Protein 6A0K (pdb70)

Solvent-accessible surface area: 31997 Å² total; per-residue (Å²): 108,2,8,80,33,0,5,56,2,12,0,0,0,0,1,3,2,1,0,4,50,37,42,99,102,43,41,32,185,139,48,40,105,69,83,34,106,17,48,91,120,22,29,1,2,0,0,0,65,0,0,27,78,43,2,101,13,0,70,55,3,34,5,49,0,0,0,0,1,6,2,8,31,0,66,24,7,27,2,22,2,4,62,41,4,75,41,11,0,104,31,0,4,70,68,140,28,0,72,43,0,5,44,66,1,150,81,111,49,6,93,1,1,2,2,3,6,3,3,4,0,0,50,28,0,119,0,4,48,40,0,70,136,67,57,74,138,7,77,62,35,95,25,6,36,27,148,28,74,103,27,50,39,167,118,95,22,28,14,122,21,16,95,51,36,111,58,17,0,28,2,26,10,161,21,86,97,0,75,112,16,0,11,50,3,1,80,61,0,20,94,33,31,5,31,0,2,1,1,10,19,1,82,77,25,46,49,94,2,2,103,68,1,26,103,14,0,28,68,94,45,139,86,14,0,1,0,0,9,15,86,197,63,3,30,86,0,1,112,33,46,2,0,0,0,1,1,9,3,43,2,13,76,34,0,0,5,2,12,32,84,51,70,37,54,0,65,48,0,7,60,21,4,56,58,18,41,86,105,10,44,93,18,14,28,67,0,2,1,1,1,3,3,0,1,41,4,38,2,1,16,44,67,8,95,47,37,40,74,11,1,36,2,0,5,1,0,0,4,0,4,33,3,0,0,3,2,4,0,0,5,0,4,15,34,87,16,101,74,65,39,22,0,17,16,16,0,26,69,93,114,156,69,28,53,62,75,2,4,13,4,0,73,16,25,4,63,11,3,69,129,7,72,3,2,48,115,0,192,19,40,3,31,29,52,69,56,47,0,0,0,0,1,0,25,24,95,125,37,93,0,0,5,0,0,6,56,14,123,29,33,63,6,74,0,51,69,0,83,60,2,28,103,101,4,34,2,17,4,16,2,24,20,28,14,48,15,7,4,2,4,74,115,64,3,8,87,32,0,3,54,2,11,0,0,0,0,2,3,2,1,0,2,46,41,46,86,104,43,32,38,181,128,51,36,105,64,80,33,110,17,50,94,118,22,29,2,0,0,0,0,64,0,0,23,80,44,0,93,19,0,65,55,4,34,4,52,0,0,0,0,1,4,2,5,28,0,68,23,6,27,2,24,4,3,62,39,2,74,43,12,0,109,34,0,5,76,68,139,26,0,76,44,0,3,47,61,1,151,86,91,54,6,88,2,0,1,2,3,5,3,3,4,0,0,54,26,0,114,0,5,50,44,0,70,138,68,57,76,136,6,78,58,34,95,27,5,36,27,148,24,73,103,28,44,41,174,107,94,25,25,15,122,22,16,94,53,34,116,63,18,0,28,3,28,8,155,20,90,95,0,61,111,14,0,10,47,3,2,76,63,0,20,94,33,25,6,29,0,1,1,0,10,20,1,83,80,22,46,50,95,2,1,113,74,2,12,103,17,0,26,68,90,46,120,71,13,0,0,0,0,8,14,87,196,57,2,41,83,0,1,110,18,46,2,0,0,0,1,1,8,2,41,1,14,77,32,1,0,5,2,13,33,79,51,66,39,54,0,65,49,0,6,62,20,2,56,56,14,34,88,100,10,42,93,21,9,28,61,0,1,0,1,2,4,4,1,1,43,4,37,2,2,16,44,66,8,96,46,37,38,74,10,0,35,2,0,5,1,0,1,4,0,4,28,1,0,0,3,2,5,0,0,6,0,3,15,30,86,13,102,78,66,40,22,0,14,14,15,0,29,64,75,107,152,62,24,50,60,86,1,2,7,5,0,70,14,23,4,59,6,2,67,128,7,76,9,2,38,112,2,189,18,45,5,24,34,48,67,53,51,0,0,0,0,1,0,25,32,76,112,74,44,0,0,4,0,0,6,55,14,84,30,35,74,5,64,2,49,102,31,108,61,1,67,50,10,51,0,38,18,6,19,2,22,22,22,15,47,13,4,1,0,12,55,56,92,138,75,107,126,138

Structure (mmCIF, N/CA/C/O backbone):
data_6A0K
#
_entry.id   6A0K
#
_cell.length_a   48.293
_cell.length_b   180.225
_cell.length_c   62.926
_cell.angle_alpha   90.00
_cell.angle_beta   111.60
_cell.angle_gamma   90.00
#
_symmetry.space_group_name_H-M   'P 1 21 1'
#
loop_
_entity.id
_entity.type
_entity.pdbx_description
1 polymer 'Cyclic maltosyl-maltose hydrolase'
2 branched alpha-D-glucopyranose-(1-6)-alpha-D-glucopyranose-(1-4)-alpha-D-glucopyranose
3 branched alpha-D-glucopyranose-(1-6)-alpha-D-glucopyranose-(1-4)-beta-D-glucopyranose
4 non-polymer 'CALCIUM ION'
5 water water
#
loop_
_atom_site.group_PDB
_atom_site.id
_atom_site.type_symbol
_atom_site.label_atom_id
_atom_site.label_alt_id
_atom_site.label_comp_id
_atom_site.label_asym_id
_atom_site.label_entity_id
_atom_site.label_seq_id
_atom_site.pdbx_PDB_ins_code
_atom_site.Cartn_x
_atom_site.Cartn_y
_atom_site.Cartn_z
_atom_site.occupancy
_atom_site.B_iso_or_equiv
_atom_site.auth_seq_id
_atom_site.auth_comp_id
_atom_site.auth_asym_id
_atom_site.auth_atom_id
_atom_site.pdbx_PDB_model_num
ATOM 1 N N . THR A 1 23 ? 23.419 -46.997 26.814 1.00 38.42 2 THR B N 1
ATOM 2 C CA . THR A 1 23 ? 23.324 -48.192 25.874 1.00 37.45 2 THR B CA 1
ATOM 3 C C . THR A 1 23 ? 22.087 -48.991 26.195 1.00 32.89 2 THR B C 1
ATOM 4 O O . THR A 1 23 ? 21.717 -49.125 27.369 1.00 31.96 2 THR B O 1
ATOM 8 N N . ALA A 1 24 ? 21.526 -49.622 25.170 1.00 27.38 3 ALA B N 1
ATOM 9 C CA . ALA A 1 24 ? 20.460 -50.590 25.398 1.00 25.81 3 ALA B CA 1
ATOM 10 C C . ALA A 1 24 ? 21.033 -51.796 26.161 1.00 24.63 3 ALA B C 1
ATOM 11 O O . ALA A 1 24 ? 22.181 -52.172 25.913 1.00 22.10 3 ALA B O 1
ATOM 13 N N . PRO A 1 25 ? 20.263 -52.392 27.087 1.00 23.21 4 PRO B N 1
ATOM 14 C CA . PRO A 1 25 ? 20.756 -53.589 27.754 1.00 25.42 4 PRO B CA 1
ATOM 15 C C . PRO A 1 25 ? 21.116 -54.708 26.761 1.00 26.18 4 PRO B C 1
ATOM 16 O O . PRO A 1 25 ? 20.471 -54.836 25.713 1.00 21.36 4 PRO B O 1
ATOM 20 N N . ASP A 1 26 ? 22.181 -55.473 27.057 1.00 24.48 5 ASP B N 1
ATOM 21 C CA . ASP A 1 26 ? 22.608 -56.554 26.138 1.00 24.64 5 ASP B CA 1
ATOM 22 C C . ASP A 1 26 ? 21.584 -57.612 25.848 1.00 22.42 5 ASP B C 1
ATOM 23 O O . ASP A 1 26 ? 21.503 -58.099 24.702 1.00 20.80 5 ASP B O 1
ATOM 28 N N . TRP A 1 27 ? 20.816 -57.971 26.874 1.00 20.90 6 TRP B N 1
ATOM 29 C CA . TRP A 1 27 ? 19.822 -59.026 26.713 1.00 22.38 6 TRP B CA 1
ATOM 30 C C . TRP A 1 27 ? 18.816 -58.778 25.590 1.00 20.35 6 TRP B C 1
ATOM 31 O O . TRP A 1 27 ? 18.253 -59.744 25.105 1.00 20.34 6 TRP B O 1
ATOM 42 N N . LEU A 1 28 ? 18.646 -57.525 25.148 1.00 18.86 7 LEU B N 1
ATOM 43 C CA . LEU A 1 28 ? 17.735 -57.217 24.045 1.00 18.06 7 LEU B CA 1
ATOM 44 C C . LEU A 1 28 ? 18.136 -57.889 22.746 1.00 19.56 7 LEU B C 1
ATOM 45 O O . LEU A 1 28 ? 17.275 -58.173 21.917 1.00 16.33 7 LEU B O 1
ATOM 50 N N . ALA A 1 29 ? 19.451 -58.094 22.534 1.00 20.65 8 ALA B N 1
ATOM 51 C CA . ALA A 1 29 ? 19.905 -58.845 21.379 1.00 23.72 8 ALA B CA 1
ATOM 52 C C . ALA A 1 29 ? 19.306 -60.273 21.196 1.00 20.71 8 ALA B C 1
ATOM 53 O O . ALA A 1 29 ? 19.101 -60.661 20.060 1.00 20.02 8 ALA B O 1
ATOM 55 N N . ASP A 1 30 ? 19.066 -61.022 22.297 1.00 18.14 9 ASP B N 1
ATOM 56 C CA . ASP A 1 30 ? 18.510 -62.370 22.315 1.00 18.41 9 ASP B CA 1
ATOM 57 C C . ASP A 1 30 ? 16.979 -62.341 22.503 1.00 18.68 9 ASP B C 1
ATOM 58 O O . ASP A 1 30 ? 16.362 -63.360 22.643 1.00 16.77 9 ASP B O 1
ATOM 63 N N . ALA A 1 31 ? 16.378 -61.175 22.533 1.00 17.23 10 ALA B N 1
ATOM 64 C CA . ALA A 1 31 ? 14.924 -61.129 22.818 1.00 17.71 10 ALA B CA 1
ATOM 65 C C . ALA A 1 31 ? 14.048 -61.250 21.615 1.00 16.18 10 ALA B C 1
ATOM 66 O O . ALA A 1 31 ? 14.399 -60.895 20.485 1.00 14.97 10 ALA B O 1
ATOM 68 N N . VAL A 1 32 ? 12.841 -61.715 21.879 1.00 17.43 11 VAL B N 1
ATOM 69 C CA . VAL A 1 32 ? 11.851 -61.837 20.852 1.00 16.87 11 VAL B CA 1
ATOM 70 C C . VAL A 1 32 ? 10.583 -61.685 21.643 1.00 15.34 11 VAL B C 1
ATOM 71 O O . VAL A 1 32 ? 10.300 -62.478 22.636 1.00 14.54 11 VAL B O 1
ATOM 75 N N . PHE A 1 33 ? 9.806 -60.749 21.193 1.00 13.56 12 PHE B N 1
ATOM 76 C CA . PHE A 1 33 ? 8.744 -60.254 21.990 1.00 14.83 12 PHE B CA 1
ATOM 77 C C . PHE A 1 33 ? 7.451 -60.800 21.403 1.00 14.82 12 PHE B C 1
ATOM 78 O O . PHE A 1 33 ? 7.297 -61.036 20.143 1.00 14.52 12 PHE B O 1
ATOM 86 N N . TYR A 1 34 ? 6.501 -60.895 22.288 1.00 17.17 13 TYR B N 1
ATOM 87 C CA . TYR A 1 34 ? 5.088 -61.333 21.934 1.00 15.56 13 TYR B CA 1
ATOM 88 C C . TYR A 1 34 ? 4.219 -60.295 22.558 1.00 15.76 13 TYR B C 1
ATOM 89 O O . TYR A 1 34 ? 4.241 -60.142 23.781 1.00 13.30 13 TYR B O 1
ATOM 98 N N . GLN A 1 35 ? 3.490 -59.560 21.731 1.00 14.35 14 GLN B N 1
ATOM 99 C CA . GLN A 1 35 ? 2.600 -58.515 22.258 1.00 15.03 14 GLN B CA 1
ATOM 100 C C . GLN A 1 35 ? 1.174 -59.048 22.556 1.00 15.75 14 GLN B C 1
ATOM 101 O O . GLN A 1 35 ? 0.506 -59.545 21.658 1.00 12.76 14 GLN B O 1
ATOM 107 N N . ILE A 1 36 ? 0.732 -58.839 23.800 1.00 15.27 15 ILE B N 1
ATOM 108 C CA . ILE A 1 36 ? -0.561 -59.230 24.243 1.00 17.33 15 ILE B CA 1
ATOM 109 C C . ILE A 1 36 ? -1.454 -58.062 24.653 1.00 17.43 15 ILE B C 1
ATOM 110 O O . ILE A 1 36 ? -1.047 -57.188 25.436 1.00 16.69 15 ILE B O 1
ATOM 115 N N . PHE A 1 37 ? -2.702 -58.107 24.164 1.00 16.91 16 PHE B N 1
ATOM 116 C CA . PHE A 1 37 ? -3.721 -57.145 24.506 1.00 16.16 16 PHE B CA 1
ATOM 117 C C . PHE A 1 37 ? -4.569 -57.968 25.406 1.00 15.32 16 PHE B C 1
ATOM 118 O O . PHE A 1 37 ? -5.296 -58.806 24.917 1.00 15.39 16 PHE B O 1
ATOM 126 N N . PRO A 1 38 ? -4.371 -57.831 26.750 1.00 15.73 17 PRO B N 1
ATOM 127 C CA . PRO A 1 38 ? -4.837 -58.825 27.683 1.00 15.76 17 PRO B CA 1
ATOM 128 C C . PRO A 1 38 ? -6.376 -59.039 27.745 1.00 16.68 17 PRO B C 1
ATOM 129 O O . PRO A 1 38 ? -6.755 -60.160 28.017 1.00 15.86 17 PRO B O 1
ATOM 133 N N . GLU A 1 39 ? -7.200 -58.089 27.358 1.00 15.01 18 GLU B N 1
ATOM 134 C CA . GLU A 1 39 ? -8.683 -58.333 27.334 1.00 16.38 18 GLU B CA 1
ATOM 135 C C . GLU A 1 39 ? -9.006 -59.478 26.344 1.00 17.41 18 GLU B C 1
ATOM 136 O O . GLU A 1 39 ? -10.088 -60.038 26.380 1.00 16.43 18 GLU B O 1
ATOM 142 N N . ARG A 1 40 ? -8.069 -59.824 25.440 1.00 17.02 19 ARG B N 1
ATOM 143 C CA . ARG A 1 40 ? -8.413 -60.658 24.281 1.00 16.39 19 ARG B CA 1
ATOM 144 C C . ARG A 1 40 ? -7.606 -61.966 24.059 1.00 17.56 19 ARG B C 1
ATOM 145 O O . ARG A 1 40 ? -7.805 -62.633 23.044 1.00 18.80 19 ARG B O 1
ATOM 153 N N . PHE A 1 41 ? -6.745 -62.329 25.008 1.00 16.60 20 PHE B N 1
ATOM 154 C CA . PHE A 1 41 ? -5.771 -63.362 24.782 1.00 16.53 20 PHE B CA 1
ATOM 155 C C . PHE A 1 41 ? -6.349 -64.695 25.207 1.00 16.85 20 PHE B C 1
ATOM 156 O O . PHE A 1 41 ? -6.412 -65.618 24.412 1.00 14.98 20 PHE B O 1
ATOM 164 N N . ALA A 1 42 ? -6.764 -64.779 26.473 1.00 19.17 21 ALA B N 1
ATOM 165 C CA . ALA A 1 42 ? -7.385 -65.942 27.034 1.00 18.77 21 ALA B CA 1
ATOM 166 C C . ALA A 1 42 ? -8.179 -65.626 28.269 1.00 18.37 21 ALA B C 1
ATOM 167 O O . ALA A 1 42 ? -7.681 -64.955 29.137 1.00 18.28 21 ALA B O 1
ATOM 169 N N . ASN A 1 43 ? -9.409 -66.133 28.356 1.00 16.91 22 ASN B N 1
ATOM 170 C CA . ASN A 1 43 ? -10.272 -65.955 29.469 1.00 17.19 22 ASN B CA 1
ATOM 171 C C . ASN A 1 43 ? -10.236 -67.241 30.270 1.00 21.78 22 ASN B C 1
ATOM 172 O O . ASN A 1 43 ? -10.955 -68.217 29.941 1.00 19.26 22 ASN B O 1
ATOM 177 N N . ALA A 1 44 ? -9.365 -67.316 31.258 1.00 20.08 23 ALA B N 1
ATOM 178 C CA . ALA A 1 44 ? -9.289 -68.524 32.087 1.00 20.26 23 ALA B CA 1
ATOM 179 C C . ALA A 1 44 ? -10.211 -68.516 33.297 1.00 19.92 23 ALA B C 1
ATOM 180 O O . ALA A 1 44 ? -10.480 -69.588 33.853 1.00 17.82 23 ALA B O 1
ATOM 182 N N . ASP A 1 45 ? -10.608 -67.344 33.781 1.00 18.83 24 ASP B N 1
ATOM 183 C CA . ASP A 1 45 ? -11.346 -67.250 35.032 1.00 18.12 24 ASP B CA 1
ATOM 184 C C . ASP A 1 45 ? -12.679 -66.548 34.797 1.00 16.75 24 ASP B C 1
ATOM 185 O O . ASP A 1 45 ? -12.758 -65.329 34.883 1.00 17.36 24 ASP B O 1
ATOM 190 N N . PRO A 1 46 ? -13.739 -67.303 34.541 1.00 20.08 25 PRO B N 1
ATOM 191 C CA . PRO A 1 46 ? -15.094 -66.702 34.346 1.00 21.04 25 PRO B CA 1
ATOM 192 C C . PRO A 1 46 ? -15.645 -65.942 35.554 1.00 20.90 25 PRO B C 1
ATOM 193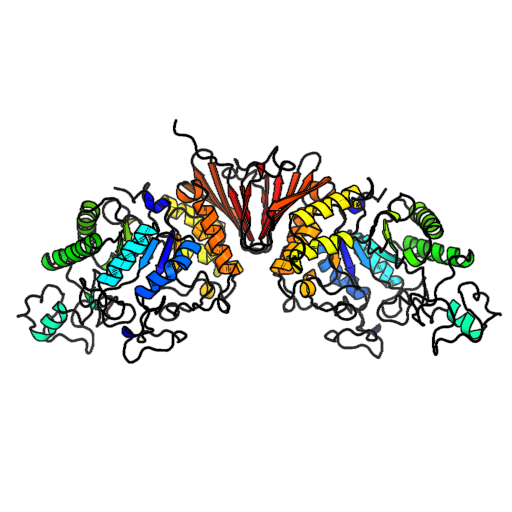 O O . PRO A 1 46 ? -16.449 -65.038 35.356 1.00 22.96 25 PRO B O 1
ATOM 197 N N . SER A 1 47 ? -15.177 -66.240 36.763 1.00 20.06 26 SER B N 1
ATOM 198 C CA . SER A 1 47 ? -15.581 -65.487 37.965 1.00 20.90 26 SER B CA 1
ATOM 199 C C . SER A 1 47 ? -15.141 -64.004 37.927 1.00 23.20 26 SER B C 1
ATOM 200 O O . SER A 1 47 ? -15.733 -63.181 38.648 1.00 24.24 26 SER B O 1
ATOM 203 N N . LEU A 1 48 ? -14.120 -63.644 37.118 1.00 20.25 27 LEU B N 1
ATOM 204 C CA . LEU A 1 48 ? -13.741 -62.264 36.877 1.00 21.49 27 LEU B CA 1
ATOM 205 C C . LEU A 1 48 ? -14.501 -61.571 35.719 1.00 22.42 27 LEU B C 1
ATOM 206 O O . LEU A 1 48 ? -14.361 -60.363 35.572 1.00 23.74 27 LEU B O 1
ATOM 211 N N . ASP A 1 49 ? -15.243 -62.299 34.881 1.00 24.43 28 ASP B N 1
ATOM 212 C CA . ASP A 1 49 ? -16.007 -61.685 33.764 1.00 26.10 28 ASP B CA 1
ATOM 213 C C . ASP A 1 49 ? -16.981 -60.607 34.278 1.00 25.60 28 ASP B C 1
ATOM 214 O O . ASP A 1 49 ? -17.631 -60.802 35.268 1.00 26.42 28 ASP B O 1
ATOM 219 N N . PRO A 1 50 ? -17.086 -59.471 33.585 1.00 25.88 29 PRO B N 1
ATOM 220 C CA . PRO A 1 50 ? -18.129 -58.534 33.869 1.00 28.40 29 PRO B CA 1
ATOM 221 C C . PRO A 1 50 ? -19.507 -59.126 33.493 1.00 28.86 29 PRO B C 1
ATOM 222 O O . PRO A 1 50 ? -19.613 -60.149 32.799 1.00 24.78 29 PRO B O 1
ATOM 226 N N . GLN A 1 51 ? -20.547 -58.480 33.968 1.00 31.03 30 GLN B N 1
ATOM 227 C CA . GLN A 1 51 ? -21.915 -58.909 33.655 1.00 36.30 30 GLN B CA 1
ATOM 228 C C . GLN A 1 51 ? -22.251 -58.792 32.171 1.00 32.73 30 GLN B C 1
ATOM 229 O O . GLN A 1 51 ? -23.061 -59.596 31.693 1.00 38.59 30 GLN B O 1
ATOM 235 N N . ASN A 1 52 ? -21.678 -57.779 31.492 1.00 27.78 31 ASN B N 1
ATOM 236 C CA . ASN A 1 52 ? -21.917 -57.502 30.044 1.00 28.38 31 ASN B CA 1
ATOM 237 C C . ASN A 1 52 ? -20.929 -58.230 29.101 1.00 23.42 31 ASN B C 1
ATOM 238 O O . ASN A 1 52 ? -20.861 -57.898 27.905 1.00 22.77 31 ASN B O 1
ATOM 243 N N . VAL A 1 53 ? -20.258 -59.277 29.604 1.00 22.34 32 VAL B N 1
ATOM 244 C CA . VAL A 1 53 ? -19.247 -60.036 28.839 1.00 21.58 32 VAL B CA 1
ATOM 245 C C . VAL A 1 53 ? -19.862 -60.660 27.606 1.00 20.35 32 VAL B C 1
ATOM 246 O O . VAL A 1 53 ? -20.941 -61.185 27.677 1.00 19.11 32 VAL B O 1
ATOM 250 N N . VAL A 1 54 ? -19.232 -60.482 26.476 1.00 18.71 33 VAL B N 1
ATOM 251 C CA . VAL A 1 54 ? -19.719 -61.078 25.209 1.00 19.14 33 VAL B CA 1
ATOM 252 C C . VAL A 1 54 ? -19.050 -62.435 24.946 1.00 19.60 33 VAL B C 1
ATOM 253 O O . VAL A 1 54 ? -17.972 -62.768 25.550 1.00 18.79 33 VAL B O 1
ATOM 257 N N . PRO A 1 55 ? -19.692 -63.258 24.082 1.00 20.11 34 PRO B N 1
ATOM 258 C CA . PRO A 1 55 ? -19.087 -64.527 23.724 1.00 20.84 34 PRO B CA 1
ATOM 259 C C . PRO A 1 55 ? -17.697 -64.318 23.097 1.00 20.87 34 PRO B C 1
ATOM 260 O O . PRO A 1 55 ? -17.435 -63.297 22.423 1.00 18.95 34 PRO B O 1
ATOM 264 N N . TRP A 1 56 ? -16.835 -65.300 23.299 1.00 20.09 35 TRP B N 1
ATOM 265 C CA . TRP A 1 56 ? -15.471 -65.213 22.822 1.00 20.58 35 TRP B CA 1
ATOM 266 C C . TRP A 1 56 ? -15.396 -65.072 21.283 1.00 21.35 35 TRP B C 1
ATOM 267 O O . TRP A 1 56 ? -14.532 -64.340 20.751 1.00 22.53 35 TRP B O 1
ATOM 278 N N . GLY A 1 57 ? -16.336 -65.650 20.544 1.00 21.40 36 GLY B N 1
ATOM 279 C CA . GLY A 1 57 ? -16.313 -65.445 19.053 1.00 23.58 36 GLY B CA 1
ATOM 280 C C . GLY A 1 57 ? -16.752 -64.060 18.496 1.00 24.29 36 GLY B C 1
ATOM 281 O O . GLY A 1 57 ? -16.738 -63.856 17.261 1.00 26.19 36 GLY B O 1
ATOM 282 N N . SER A 1 58 ? -17.007 -63.063 19.345 1.00 19.55 37 SER B N 1
ATOM 283 C CA . SER A 1 58 ? -17.670 -61.783 18.890 1.00 19.69 37 SER B CA 1
ATOM 284 C C . SER A 1 58 ? -16.750 -60.841 18.177 1.00 20.29 37 SER B C 1
ATOM 285 O O . SER A 1 58 ? -15.531 -60.896 18.348 1.00 19.07 37 SER B O 1
ATOM 288 N N . THR A 1 59 ? -17.350 -59.966 17.375 1.00 21.33 38 THR B N 1
ATOM 289 C CA . THR A 1 59 ? -16.647 -58.862 16.735 1.00 22.76 38 THR B CA 1
ATOM 290 C C . THR A 1 59 ? -16.188 -57.911 17.822 1.00 20.18 38 THR B C 1
ATOM 291 O O . THR A 1 59 ? -16.978 -57.547 18.711 1.00 16.89 38 THR B O 1
ATOM 295 N N . PRO A 1 60 ? -14.864 -57.564 17.800 1.00 18.30 39 PRO B N 1
ATOM 296 C CA . PRO A 1 60 ? -14.380 -56.564 18.751 1.00 17.64 39 PRO B CA 1
ATOM 297 C C . PRO A 1 60 ? -14.924 -55.125 18.473 1.00 16.39 39 PRO B C 1
ATOM 298 O O . PRO A 1 60 ? -15.020 -54.683 17.296 1.00 15.10 39 PRO B O 1
ATOM 302 N N . THR A 1 61 ? -15.205 -54.348 19.518 1.00 16.24 40 THR B N 1
ATOM 303 C CA . THR A 1 61 ? -15.795 -52.998 19.376 1.00 18.40 40 THR B CA 1
ATOM 304 C C . THR A 1 61 ? -15.108 -52.136 20.367 1.00 18.37 40 THR B C 1
ATOM 305 O O . THR A 1 61 ? -14.462 -52.682 21.252 1.00 20.58 40 THR B O 1
ATOM 309 N N . PRO A 1 62 ? -15.255 -50.777 20.240 1.00 20.43 41 PRO B N 1
ATOM 310 C CA . PRO A 1 62 ? -14.651 -49.911 21.216 1.00 20.26 41 PRO B CA 1
ATOM 311 C C . PRO A 1 62 ? -15.118 -50.056 22.672 1.00 20.62 41 PRO B C 1
ATOM 312 O O . PRO A 1 62 ? -14.383 -49.624 23.560 1.00 21.26 41 PRO B O 1
ATOM 316 N N . ASP A 1 63 ? -16.289 -50.666 22.903 1.00 21.23 42 ASP B N 1
ATOM 317 C CA . ASP A 1 63 ? -16.964 -50.771 24.193 1.00 23.49 42 ASP B CA 1
ATOM 318 C C . ASP A 1 63 ? -17.063 -52.188 24.790 1.00 22.13 42 ASP B C 1
ATOM 319 O O . ASP A 1 63 ? -17.398 -52.282 25.979 1.00 22.15 42 ASP B O 1
ATOM 324 N N . ASN A 1 64 ? -16.934 -53.275 24.004 1.00 18.68 43 ASN B N 1
ATOM 325 C CA . ASN A 1 64 ? -17.182 -54.640 24.546 1.00 17.49 43 ASN B CA 1
ATOM 326 C C . ASN A 1 64 ? -16.036 -55.335 25.345 1.00 20.50 43 ASN B C 1
ATOM 327 O O . ASN A 1 64 ? -14.848 -55.098 25.115 1.00 20.91 43 ASN B O 1
ATOM 332 N N . PHE A 1 65 ? -16.400 -56.158 26.315 1.00 18.00 44 PHE B N 1
ATOM 333 C CA . PHE A 1 65 ? -15.439 -56.895 27.113 1.00 18.29 44 PHE B CA 1
ATOM 334 C C . PHE A 1 65 ? -15.660 -58.365 26.830 1.00 18.94 44 PHE B C 1
ATOM 335 O O . PHE A 1 65 ? -16.840 -58.846 26.787 1.00 18.45 44 PHE B O 1
ATOM 343 N N . PHE A 1 66 ? -14.556 -59.074 26.611 1.00 15.37 45 PHE B N 1
ATOM 344 C CA . PHE A 1 66 ? -14.517 -60.510 26.366 1.00 15.51 45 PHE B CA 1
ATOM 345 C C . PHE A 1 66 ? -14.042 -61.321 27.577 1.00 15.41 45 PHE B C 1
ATOM 346 O O . PHE A 1 66 ? -14.262 -62.511 27.628 1.00 17.77 45 PHE B O 1
ATOM 354 N N . GLY A 1 67 ? -13.427 -60.701 28.578 1.00 15.85 46 GLY B N 1
ATOM 355 C CA . GLY A 1 67 ? -13.077 -61.392 29.803 1.00 14.23 46 GLY B CA 1
ATOM 356 C C . GLY A 1 67 ? -11.713 -62.016 29.756 1.00 15.76 46 GLY B C 1
ATOM 357 O O . GLY A 1 67 ? -11.376 -62.838 30.602 1.00 18.09 46 GLY B O 1
ATOM 358 N N . GLY A 1 68 ? -10.889 -61.693 28.775 1.00 14.25 47 GLY B N 1
ATOM 359 C CA . GLY A 1 68 ? -9.472 -62.059 28.925 1.00 16.33 47 GLY B CA 1
ATOM 360 C C . GLY A 1 68 ? -8.915 -61.732 30.321 1.00 16.09 47 GLY B C 1
ATOM 361 O O . GLY A 1 68 ? -9.219 -60.653 30.882 1.00 17.54 47 GLY B O 1
ATOM 362 N N . ASP A 1 69 ? -8.025 -62.571 30.832 1.00 16.02 48 ASP B N 1
ATOM 363 C CA . ASP A 1 69 ? -7.435 -62.329 32.127 1.00 16.27 48 ASP B CA 1
ATOM 364 C C . ASP A 1 69 ? -5.962 -62.774 32.220 1.00 17.05 48 ASP B C 1
ATOM 365 O O . ASP A 1 69 ? -5.405 -63.276 31.259 1.00 15.66 48 ASP B O 1
ATOM 370 N N . LEU A 1 70 ? -5.341 -62.526 33.373 1.00 15.09 49 LEU B N 1
ATOM 371 C CA . LEU A 1 70 ? -3.922 -62.866 33.559 1.00 16.11 49 LEU B CA 1
ATOM 372 C C . LEU A 1 70 ? -3.743 -64.375 33.709 1.00 16.37 49 LEU B C 1
ATOM 373 O O . LEU A 1 70 ? -2.767 -64.927 33.216 1.00 14.67 49 LEU B O 1
ATOM 378 N N . GLN A 1 71 ? -4.696 -65.033 34.348 1.00 15.49 50 GLN B N 1
ATOM 379 C CA . GLN A 1 71 ? -4.664 -66.493 34.405 1.00 17.57 50 GLN B CA 1
ATOM 380 C C . GLN A 1 71 ? -4.688 -67.125 32.997 1.00 16.72 50 GLN B C 1
ATOM 381 O O . GLN A 1 71 ? -3.953 -68.136 32.759 1.00 18.42 50 GLN B O 1
ATOM 387 N N . GLY A 1 72 ? -5.433 -66.508 32.067 1.00 15.31 51 GLY B N 1
ATOM 388 C CA . GLY A 1 72 ? -5.403 -66.944 30.668 1.00 14.02 51 GLY B CA 1
ATOM 389 C C . GLY A 1 72 ? -3.980 -66.843 30.131 1.00 15.20 51 GLY B C 1
ATOM 390 O O . GLY A 1 72 ? -3.545 -67.690 29.380 1.00 14.38 51 GLY B O 1
ATOM 391 N N . ILE A 1 73 ? -3.282 -65.739 30.387 1.00 16.85 52 ILE B N 1
ATOM 392 C CA . ILE A 1 73 ? -1.850 -65.636 29.926 1.00 16.18 52 ILE B CA 1
ATOM 393 C C . ILE A 1 73 ? -0.969 -66.830 30.469 1.00 16.85 52 ILE B C 1
ATOM 394 O O . ILE A 1 73 ? -0.275 -67.561 29.703 1.00 15.72 52 ILE B O 1
ATOM 399 N N . ILE A 1 74 ? -1.001 -66.993 31.796 1.00 16.01 53 ILE B N 1
ATOM 400 C CA . ILE A 1 74 ? -0.277 -68.037 32.483 1.00 16.30 53 ILE B CA 1
ATOM 401 C C . ILE A 1 74 ? -0.600 -69.344 31.815 1.00 16.94 53 ILE B C 1
ATOM 402 O O . ILE A 1 74 ? 0.305 -70.086 31.472 1.00 16.80 53 ILE B O 1
ATOM 407 N N . ASP A 1 75 ? -1.888 -69.621 31.576 1.00 17.67 54 ASP B N 1
ATOM 408 C CA . ASP A 1 75 ? -2.283 -70.920 31.027 1.00 19.27 54 ASP B CA 1
ATOM 409 C C . ASP A 1 75 ? -1.774 -71.195 29.616 1.00 18.46 54 ASP B C 1
ATOM 410 O O . ASP A 1 75 ? -1.808 -72.376 29.226 1.00 18.50 54 ASP B O 1
ATOM 415 N N . HIS A 1 76 ? -1.342 -70.181 28.848 1.00 15.85 55 HIS B N 1
ATOM 416 C CA . HIS A 1 76 ? -0.927 -70.406 27.430 1.00 16.04 55 HIS B CA 1
ATOM 417 C C . HIS A 1 76 ? 0.518 -70.011 27.213 1.00 15.94 55 HIS B C 1
ATOM 418 O O . HIS A 1 76 ? 1.010 -69.831 26.059 1.00 16.45 55 HIS B O 1
ATOM 425 N N . LEU A 1 77 ? 1.243 -69.980 28.332 1.00 16.00 56 LEU B N 1
ATOM 426 C CA . LEU A 1 77 ? 2.656 -69.596 28.217 1.00 19.76 56 LEU B CA 1
ATOM 427 C C . LEU A 1 77 ? 3.439 -70.549 27.340 1.00 19.30 56 LEU B C 1
ATOM 428 O O . LEU A 1 77 ? 4.442 -70.155 26.756 1.00 18.66 56 LEU B O 1
ATOM 433 N N . ASP A 1 78 ? 2.996 -71.823 27.307 1.00 21.59 57 ASP B N 1
ATOM 434 C CA . ASP A 1 78 ? 3.628 -72.849 26.482 1.00 23.66 57 ASP B CA 1
ATOM 435 C C . ASP A 1 78 ? 3.510 -72.482 24.988 1.00 21.18 57 ASP B C 1
ATOM 436 O O . ASP A 1 78 ? 4.434 -72.685 24.234 1.00 20.57 57 ASP B O 1
ATOM 441 N N . HIS A 1 79 ? 2.380 -71.919 24.589 1.00 18.44 58 HIS B N 1
ATOM 442 C CA . HIS A 1 79 ? 2.236 -71.387 23.220 1.00 19.27 58 HIS B CA 1
ATOM 443 C C . HIS A 1 79 ? 3.284 -70.318 22.861 1.00 17.09 58 HIS B C 1
ATOM 444 O O . HIS A 1 79 ? 3.768 -70.230 21.729 1.00 17.01 58 HIS B O 1
ATOM 451 N N . ILE A 1 80 ? 3.599 -69.501 23.839 1.00 16.39 59 ILE B N 1
ATOM 452 C CA . ILE A 1 80 ? 4.404 -68.336 23.629 1.00 19.29 59 ILE B CA 1
ATOM 453 C C . ILE A 1 80 ? 5.871 -68.868 23.456 1.00 17.87 59 ILE B C 1
ATOM 454 O O . ILE A 1 80 ? 6.568 -68.498 22.513 1.00 15.68 59 ILE B O 1
ATOM 459 N N . VAL A 1 81 ? 6.257 -69.751 24.366 1.00 16.46 60 VAL B N 1
ATOM 460 C CA . VAL A 1 81 ? 7.558 -70.406 24.290 1.00 20.06 60 VAL B CA 1
ATOM 461 C C . VAL A 1 81 ? 7.713 -71.207 22.948 1.00 19.54 60 VAL B C 1
ATOM 462 O O . VAL A 1 81 ? 8.760 -71.155 22.249 1.00 17.97 60 VAL B O 1
ATOM 466 N N . ALA A 1 82 ? 6.704 -71.993 22.652 1.00 18.69 61 ALA B N 1
ATOM 467 C CA . ALA A 1 82 ? 6.725 -72.729 21.402 1.00 19.52 61 ALA B CA 1
ATOM 468 C C . ALA A 1 82 ? 6.779 -71.849 20.121 1.00 21.98 61 ALA B C 1
ATOM 469 O O . ALA A 1 82 ? 7.201 -72.329 19.050 1.00 25.50 61 ALA B O 1
ATOM 471 N N . LEU A 1 83 ? 6.316 -70.607 20.171 1.00 20.49 62 LEU B N 1
ATOM 472 C CA . LEU A 1 83 ? 6.537 -69.679 19.068 1.00 19.42 62 LEU B CA 1
ATOM 473 C C . LEU A 1 83 ? 8.012 -69.291 18.918 1.00 19.35 62 LEU B C 1
ATOM 474 O O . LEU A 1 83 ? 8.470 -69.063 17.826 1.00 16.91 62 LEU B O 1
ATOM 479 N N . GLY A 1 84 ? 8.723 -69.246 20.029 1.00 18.29 63 GLY B N 1
ATOM 480 C CA . GLY A 1 84 ? 10.101 -68.864 20.093 1.00 18.90 63 GLY B CA 1
ATOM 481 C C . GLY A 1 84 ? 10.203 -67.477 20.764 1.00 19.17 63 GLY B C 1
ATOM 482 O O . GLY A 1 84 ? 11.255 -66.881 20.693 1.00 20.77 63 GLY B O 1
ATOM 483 N N . ALA A 1 85 ? 9.128 -66.913 21.345 1.00 18.78 64 ALA B N 1
ATOM 484 C CA . ALA A 1 85 ? 9.170 -65.629 22.134 1.00 17.44 64 ALA B CA 1
ATOM 485 C C . ALA A 1 85 ? 9.707 -65.864 23.547 1.00 17.45 64 ALA B C 1
ATOM 486 O O . ALA A 1 85 ? 9.508 -66.967 24.101 1.00 20.20 64 ALA B O 1
ATOM 488 N N . ASN A 1 86 ? 10.431 -64.868 24.084 1.00 18.07 65 ASN B N 1
ATOM 489 C CA . ASN A 1 86 ? 10.966 -64.929 25.441 1.00 17.70 65 ASN B CA 1
ATOM 490 C C . ASN A 1 86 ? 10.750 -63.623 26.214 1.00 17.90 65 ASN B C 1
ATOM 491 O O . ASN A 1 86 ? 11.350 -63.391 27.266 1.00 17.70 65 ASN B O 1
ATOM 496 N N . ALA A 1 87 ? 9.913 -62.742 25.672 1.00 16.69 66 ALA B N 1
ATOM 497 C CA . ALA A 1 87 ? 9.553 -61.508 26.309 1.00 15.58 66 ALA B CA 1
ATOM 498 C C . ALA A 1 87 ? 8.098 -61.171 25.893 1.00 14.45 66 ALA B C 1
ATOM 499 O O . ALA A 1 87 ? 7.671 -61.445 24.745 1.00 14.61 66 ALA B O 1
ATOM 501 N N . LEU A 1 88 ? 7.375 -60.617 26.821 1.00 13.65 67 LEU B N 1
ATOM 502 C CA . LEU A 1 88 ? 5.992 -60.158 26.560 1.00 16.07 67 LEU B CA 1
ATOM 503 C C . LEU A 1 88 ? 5.976 -58.597 26.651 1.00 15.49 67 LEU B C 1
ATOM 504 O O . LEU A 1 88 ? 6.588 -58.029 27.575 1.00 14.94 67 LEU B O 1
ATOM 509 N N . TYR A 1 89 ? 5.294 -57.928 25.713 1.00 14.75 68 TYR B N 1
ATOM 510 C CA . TYR A 1 89 ? 4.876 -56.548 25.886 1.00 14.03 68 TYR B CA 1
ATOM 511 C C . TYR A 1 89 ? 3.330 -56.589 26.156 1.00 14.90 68 TYR B C 1
ATOM 512 O O . TYR A 1 89 ? 2.573 -56.944 25.250 1.00 16.08 68 TYR B O 1
ATOM 521 N N . LEU A 1 90 ? 2.905 -56.257 27.365 1.00 13.14 69 LEU B N 1
ATOM 522 C CA . LEU A 1 90 ? 1.522 -56.093 27.683 1.00 15.07 69 LEU B CA 1
ATOM 523 C C . LEU A 1 90 ? 1.038 -54.635 27.523 1.00 15.66 69 LEU B C 1
ATOM 524 O O . LEU A 1 90 ? 1.651 -53.688 28.024 1.00 14.22 69 LEU B O 1
ATOM 529 N N . THR A 1 91 ? -0.100 -54.497 26.836 1.00 14.50 70 THR B N 1
ATOM 530 C CA . THR A 1 91 ? -0.831 -53.285 26.832 1.00 13.39 70 THR B CA 1
ATOM 531 C C . THR A 1 91 ? -1.321 -53.046 28.266 1.00 13.32 70 THR B C 1
ATOM 532 O O . THR A 1 91 ? -1.136 -53.876 29.135 1.00 12.64 70 THR B O 1
ATOM 536 N N . PRO A 1 92 ? -1.824 -51.847 28.574 1.00 14.94 71 PRO B N 1
ATOM 537 C CA . PRO A 1 92 ? -2.086 -51.554 30.012 1.00 14.74 71 PRO B CA 1
ATOM 538 C C . PRO A 1 92 ? -2.959 -52.601 30.798 1.00 17.00 71 PRO B C 1
ATOM 539 O O . PRO A 1 92 ? -3.948 -53.197 30.237 1.00 13.35 71 PRO B O 1
ATOM 543 N N . ILE A 1 93 ? -2.610 -52.818 32.078 1.00 15.79 72 ILE B N 1
ATOM 544 C CA . ILE A 1 93 ? -3.327 -53.810 32.906 1.00 16.34 72 ILE B CA 1
ATOM 545 C C . ILE A 1 93 ? -3.839 -53.270 34.253 1.00 15.47 72 ILE B C 1
ATOM 546 O O . ILE A 1 93 ? -4.239 -54.061 35.114 1.00 14.12 72 ILE B O 1
ATOM 551 N N . PHE A 1 94 ? -3.745 -51.965 34.460 1.00 14.12 73 PHE B N 1
ATOM 552 C CA . PHE A 1 94 ? -4.086 -51.386 35.707 1.00 15.11 73 PHE B CA 1
ATOM 553 C C . PHE A 1 94 ? -5.608 -51.065 35.682 1.00 17.06 73 PHE B C 1
ATOM 554 O O . PHE A 1 94 ? -6.246 -50.907 34.611 1.00 16.37 73 PHE B O 1
ATOM 562 N N . GLU A 1 95 ? -6.185 -51.024 36.867 1.00 16.19 74 GLU B N 1
ATOM 563 C CA . GLU A 1 95 ? -7.593 -50.686 36.989 1.00 18.39 74 GLU B CA 1
ATOM 564 C C . GLU A 1 95 ? -8.004 -49.523 36.067 1.00 18.07 74 GLU B C 1
ATOM 565 O O . GLU A 1 95 ? -7.370 -48.431 36.081 1.00 17.10 74 GLU B O 1
ATOM 571 N N . ALA A 1 96 ? -9.032 -49.734 35.264 1.00 17.34 75 ALA B N 1
ATOM 572 C CA . ALA A 1 96 ? -9.455 -48.750 34.220 1.00 17.73 75 ALA B CA 1
ATOM 573 C C . ALA A 1 96 ? -10.925 -48.961 33.851 1.00 17.36 75 ALA B C 1
ATOM 574 O O . ALA A 1 96 ? -11.522 -49.899 34.290 1.00 17.54 75 ALA B O 1
ATOM 576 N N . ASP A 1 97 ? -11.526 -48.119 33.046 1.00 18.50 76 ASP B N 1
ATOM 577 C CA . ASP A 1 97 ? -12.978 -48.282 32.738 1.00 20.46 76 ASP B CA 1
ATOM 578 C C . ASP A 1 97 ? -13.230 -48.778 31.276 1.00 21.24 76 ASP B C 1
ATOM 579 O O . ASP A 1 97 ? -14.350 -49.019 30.934 1.00 22.04 76 ASP B O 1
ATOM 584 N N . THR A 1 98 ? -12.190 -48.882 30.452 1.00 19.17 77 THR B N 1
ATOM 585 C CA . THR A 1 98 ? -12.314 -49.283 29.031 1.00 18.22 77 THR B CA 1
ATOM 586 C C . THR A 1 98 ? -11.702 -50.685 28.806 1.00 19.30 77 THR B C 1
ATOM 587 O O . THR A 1 98 ? -11.018 -51.236 29.683 1.00 17.48 77 THR B O 1
ATOM 591 N N . ASN A 1 99 ? -11.932 -51.250 27.610 1.00 16.39 78 ASN B N 1
ATOM 592 C CA . ASN A 1 99 ? -11.403 -52.564 27.326 1.00 16.39 78 ASN B CA 1
ATOM 593 C C . ASN A 1 99 ? -9.890 -52.436 26.956 1.00 16.21 78 ASN B C 1
ATOM 594 O O . ASN A 1 99 ? -9.218 -53.389 26.992 1.00 16.03 78 ASN B O 1
ATOM 599 N N . HIS A 1 100 ? -9.424 -51.249 26.595 1.00 14.03 79 HIS B N 1
ATOM 600 C CA . HIS A 1 100 ? -8.009 -51.054 26.227 1.00 15.50 79 HIS B CA 1
ATOM 601 C C . HIS A 1 100 ? -7.162 -50.604 27.397 1.00 14.64 79 HIS B C 1
ATOM 602 O O . HIS A 1 100 ? -5.979 -50.647 27.354 1.00 15.69 79 HIS B O 1
ATOM 609 N N . ARG A 1 101 ? -7.862 -50.106 28.385 1.00 16.25 80 ARG B N 1
ATOM 610 C CA . ARG A 1 101 ? -7.303 -49.674 29.651 1.00 18.52 80 ARG B CA 1
ATOM 611 C C . ARG A 1 101 ? -6.259 -48.524 29.621 1.00 16.75 80 ARG B C 1
ATOM 612 O O . ARG A 1 101 ? -5.424 -48.444 30.438 1.00 15.44 80 ARG B O 1
ATOM 620 N N . TYR A 1 102 ? -6.342 -47.655 28.644 1.00 16.09 81 TYR B N 1
ATOM 621 C CA . TYR A 1 102 ? -5.460 -46.520 28.630 1.00 16.48 81 TYR B CA 1
ATOM 622 C C . TYR A 1 102 ? -5.988 -45.379 29.551 1.00 17.88 81 TYR B C 1
ATOM 623 O O . TYR A 1 102 ? -5.354 -44.391 29.695 1.00 19.38 81 TYR B O 1
ATOM 632 N N . ASP A 1 103 ? -7.179 -45.567 30.101 1.00 18.13 82 ASP B N 1
ATOM 633 C CA . ASP A 1 103 ? -7.865 -44.669 30.987 1.00 16.43 82 ASP B CA 1
ATOM 634 C C . ASP A 1 103 ? -7.690 -45.164 32.408 1.00 17.50 82 ASP B C 1
ATOM 635 O O . ASP A 1 103 ? -8.648 -45.462 33.104 1.00 15.24 82 ASP B O 1
ATOM 640 N N . ALA A 1 104 ? -6.455 -45.247 32.853 1.00 14.72 83 ALA B N 1
ATOM 641 C CA . ALA A 1 104 ? -6.249 -45.820 34.140 1.00 15.88 83 ALA B CA 1
ATOM 642 C C . ALA A 1 104 ? -6.940 -45.064 35.273 1.00 16.67 83 ALA B C 1
ATOM 643 O O . ALA A 1 104 ? -6.891 -43.829 35.292 1.00 14.58 83 ALA B O 1
ATOM 645 N N . LYS A 1 105 ? -7.498 -45.803 36.237 1.00 16.61 84 LYS B N 1
ATOM 646 C CA . LYS A 1 105 ? -8.097 -45.225 37.437 1.00 18.64 84 LYS B CA 1
ATOM 647 C C . LYS A 1 105 ? -7.346 -45.479 38.722 1.00 19.07 84 LYS B C 1
ATOM 648 O O . LYS A 1 105 ? -7.628 -44.850 39.758 1.00 18.83 84 LYS B O 1
ATOM 654 N N . ASP A 1 106 ? -6.294 -46.271 38.646 1.00 20.05 85 ASP B N 1
ATOM 655 C CA . ASP A 1 106 ? -5.465 -46.545 39.820 1.00 20.36 85 ASP B CA 1
ATOM 656 C C . ASP A 1 106 ? -4.259 -47.246 39.292 1.00 17.59 85 ASP B C 1
ATOM 657 O O . ASP A 1 106 ? -4.373 -48.406 38.962 1.00 17.27 85 ASP B O 1
ATOM 662 N N . TYR A 1 107 ? -3.130 -46.558 39.206 1.00 16.15 86 TYR B N 1
ATOM 663 C CA . TYR A 1 107 ? -1.886 -47.154 38.683 1.00 17.29 86 TYR B CA 1
ATOM 664 C C . TYR A 1 107 ? -1.192 -48.196 39.595 1.00 17.55 86 TYR B C 1
ATOM 665 O O . TYR A 1 107 ? -0.184 -48.742 39.192 1.00 16.07 86 TYR B O 1
ATOM 674 N N . PHE A 1 108 ? -1.652 -48.411 40.821 1.00 16.09 87 PHE B N 1
ATOM 675 C CA . PHE A 1 108 ? -0.988 -49.311 41.720 1.00 18.88 87 PHE B CA 1
ATOM 676 C C . PHE A 1 108 ? -1.860 -50.641 41.953 1.00 19.50 87 PHE B C 1
ATOM 677 O O . PHE A 1 108 ? -1.700 -51.362 42.927 1.00 20.87 87 PHE B O 1
ATOM 685 N N . SER A 1 109 ? -2.820 -50.892 41.072 1.00 18.80 88 SER B N 1
ATOM 686 C CA . SER A 1 109 ? -3.690 -52.040 41.137 1.00 19.92 88 SER B CA 1
ATOM 687 C C . SER A 1 109 ? -3.876 -52.634 39.773 1.00 19.33 88 SER B C 1
ATOM 688 O O . SER A 1 109 ? -4.064 -51.895 38.778 1.00 19.09 88 SER B O 1
ATOM 691 N N . ILE A 1 110 ? -3.875 -53.959 39.748 1.00 16.03 89 ILE B N 1
ATOM 692 C CA . ILE A 1 110 ? -4.260 -54.670 38.546 1.00 16.65 89 ILE B CA 1
ATOM 693 C C . ILE A 1 110 ? -5.785 -54.453 38.388 1.00 17.23 89 ILE B C 1
ATOM 694 O O . ILE A 1 110 ? -6.515 -54.440 39.377 1.00 14.99 89 ILE B O 1
ATOM 699 N N . ASP A 1 111 ? -6.243 -54.300 37.156 1.00 15.51 90 ASP B N 1
ATOM 700 C CA . ASP A 1 111 ? -7.615 -54.204 36.904 1.00 17.66 90 ASP B CA 1
ATOM 701 C C . ASP A 1 111 ? -8.367 -55.402 37.424 1.00 19.19 90 ASP B C 1
ATOM 702 O O . ASP A 1 111 ? -8.000 -56.568 37.135 1.00 18.84 90 ASP B O 1
ATOM 707 N N . HIS A 1 112 ? -9.426 -55.160 38.150 1.00 19.07 91 HIS B N 1
ATOM 708 C CA . HIS A 1 112 ? -10.203 -56.254 38.761 1.00 20.19 91 HIS B CA 1
ATOM 709 C C . HIS A 1 112 ? -10.695 -57.378 37.834 1.00 19.21 91 HIS B C 1
ATOM 710 O O . HIS A 1 112 ? -10.885 -58.470 38.259 1.00 18.86 91 HIS B O 1
ATOM 717 N N . ARG A 1 113 ? -10.863 -57.090 36.565 1.00 18.71 92 ARG B N 1
ATOM 718 C CA . ARG A 1 113 ? -11.307 -58.097 35.624 1.00 20.62 92 ARG B CA 1
ATOM 719 C C . ARG A 1 113 ? -10.139 -58.958 35.124 1.00 19.30 92 ARG B C 1
ATOM 720 O O . ARG A 1 113 ? -10.328 -59.988 34.568 1.00 18.35 92 ARG B O 1
ATOM 728 N N . LEU A 1 114 ? -8.936 -58.465 35.330 1.00 18.15 93 LEU B N 1
ATOM 729 C CA . LEU A 1 114 ? -7.727 -59.157 34.941 1.00 18.18 93 LEU B CA 1
ATOM 730 C C . LEU A 1 114 ? -7.247 -60.114 36.025 1.00 18.56 93 LEU B C 1
ATOM 731 O O . LEU A 1 114 ? -6.773 -61.151 35.718 1.00 17.15 93 LEU B O 1
ATOM 736 N N . GLY A 1 115 ? -7.336 -59.708 37.284 1.00 16.47 94 GLY B N 1
ATOM 737 C CA . GLY A 1 115 ? -6.933 -60.599 38.346 1.00 18.19 94 GLY B CA 1
ATOM 738 C C . GLY A 1 115 ? -6.533 -59.768 39.496 1.00 18.61 94 GLY B C 1
ATOM 739 O O . GLY A 1 115 ? -7.016 -58.661 39.623 1.00 19.52 94 GLY B O 1
ATOM 740 N N . THR A 1 116 ? -5.729 -60.318 40.370 1.00 19.16 95 THR B N 1
ATOM 741 C CA . THR A 1 116 ? -5.350 -59.665 41.583 1.00 22.13 95 THR B CA 1
ATOM 742 C C . THR A 1 116 ? -3.825 -59.515 41.532 1.00 21.27 95 THR B C 1
ATOM 743 O O . THR A 1 116 ? -3.131 -60.126 40.679 1.00 17.14 95 THR B O 1
ATOM 747 N N . LEU A 1 117 ? -3.301 -58.737 42.481 1.00 21.92 96 LEU B N 1
ATOM 748 C CA . LEU A 1 117 ? -1.811 -58.633 42.617 1.00 20.86 96 LEU B CA 1
ATOM 749 C C . LEU A 1 117 ? -1.227 -60.060 42.740 1.00 21.76 96 LEU B C 1
ATOM 750 O O . LEU A 1 117 ? -0.151 -60.356 42.125 1.00 20.46 96 LEU B O 1
ATOM 755 N N . GLU A 1 118 ? -1.922 -60.970 43.456 1.00 19.97 97 GLU B N 1
ATOM 756 C CA . GLU A 1 118 ? -1.341 -62.358 43.574 1.00 26.29 97 GLU B CA 1
ATOM 757 C C . GLU A 1 118 ? -1.238 -63.084 42.204 1.00 20.86 97 GLU B C 1
ATOM 758 O O . GLU A 1 118 ? -0.175 -63.639 41.839 1.00 20.38 97 GLU B O 1
ATOM 764 N N . THR A 1 119 ? -2.299 -63.035 41.424 1.00 18.70 98 THR B N 1
ATOM 765 C CA . THR A 1 119 ? -2.264 -63.575 40.028 1.00 19.41 98 THR B CA 1
ATOM 766 C C . THR A 1 119 ? -1.122 -62.977 39.225 1.00 17.82 98 THR B C 1
ATOM 767 O O . THR A 1 119 ? -0.364 -63.719 38.527 1.00 19.84 98 THR B O 1
ATOM 771 N N . PHE A 1 120 ? -0.935 -61.664 39.319 1.00 19.86 99 PHE B N 1
ATOM 772 C CA . PHE A 1 120 ? 0.178 -60.986 38.646 1.00 18.60 99 PHE B CA 1
ATOM 773 C C . PHE A 1 120 ? 1.532 -61.531 39.098 1.00 18.29 99 PHE B C 1
ATOM 774 O O . PHE A 1 120 ? 2.390 -61.727 38.345 1.00 15.59 99 PHE B O 1
ATOM 782 N N . HIS A 1 121 ? 1.679 -61.739 40.397 1.00 21.10 100 HIS B N 1
ATOM 783 C CA . HIS A 1 121 ? 2.887 -62.340 40.942 1.00 22.10 100 HIS B CA 1
ATOM 784 C C . HIS A 1 121 ? 3.077 -63.732 40.380 1.00 17.37 100 HIS B C 1
ATOM 785 O O . HIS A 1 121 ? 4.138 -64.082 40.002 1.00 17.07 100 HIS B O 1
ATOM 792 N N . ALA A 1 122 ? 2.011 -64.475 40.311 1.00 16.72 101 ALA B N 1
ATOM 793 C CA . ALA A 1 122 ? 2.081 -65.796 39.760 1.00 17.87 101 ALA B CA 1
ATOM 794 C C . ALA A 1 122 ? 2.485 -65.747 38.290 1.00 18.60 101 ALA B C 1
ATOM 795 O O . ALA A 1 122 ? 3.263 -66.543 37.871 1.00 17.44 101 ALA B O 1
ATOM 797 N N . LEU A 1 123 ? 1.970 -64.785 37.545 1.00 17.33 102 LEU B N 1
ATOM 798 C CA . LEU A 1 123 ? 2.330 -64.701 36.117 1.00 16.63 102 LEU B CA 1
ATOM 799 C C . LEU A 1 123 ? 3.841 -64.378 36.028 1.00 18.93 102 LEU B C 1
ATOM 800 O O . LEU A 1 123 ? 4.566 -64.926 35.193 1.00 21.02 102 LEU B O 1
ATOM 805 N N . MET A 1 124 ? 4.318 -63.497 36.913 1.00 20.04 103 MET B N 1
ATOM 806 C CA . MET A 1 124 ? 5.748 -63.120 36.862 1.00 22.83 103 MET B CA 1
ATOM 807 C C . MET A 1 124 ? 6.597 -64.339 37.132 1.00 20.99 103 MET B C 1
ATOM 808 O O . MET A 1 124 ? 7.627 -64.555 36.484 1.00 23.85 103 MET B O 1
ATOM 813 N N . ALA A 1 125 ? 6.237 -65.053 38.201 1.00 22.33 104 ALA B N 1
ATOM 814 C CA . ALA A 1 125 ? 6.985 -66.252 38.586 1.00 20.51 104 ALA B CA 1
ATOM 815 C C . ALA A 1 125 ? 6.932 -67.314 37.488 1.00 21.10 104 ALA B C 1
ATOM 816 O O . ALA A 1 125 ? 7.950 -67.917 37.229 1.00 22.67 104 ALA B O 1
ATOM 818 N N . GLU A 1 126 ? 5.775 -67.569 36.860 1.00 19.94 105 GLU B N 1
ATOM 819 C CA . GLU A 1 126 ? 5.678 -68.633 35.787 1.00 20.43 105 GLU B CA 1
ATOM 820 C C . GLU A 1 126 ? 6.470 -68.176 34.548 1.00 19.28 105 GLU B C 1
ATOM 821 O O . GLU A 1 126 ? 7.122 -68.978 33.893 1.00 19.07 105 GLU B O 1
ATOM 827 N N . CYS A 1 127 ? 6.466 -66.870 34.262 1.00 17.68 106 CYS B N 1
ATOM 828 C CA . CYS A 1 127 ? 7.293 -66.312 33.204 1.00 20.91 106 CYS B CA 1
ATOM 829 C C . CYS A 1 127 ? 8.812 -66.490 33.526 1.00 22.28 106 CYS B C 1
ATOM 830 O O . CYS A 1 127 ? 9.561 -66.931 32.678 1.00 20.00 106 CYS B O 1
ATOM 833 N N . ARG A 1 128 ? 9.233 -66.141 34.737 1.00 21.67 107 ARG B N 1
ATOM 834 C CA . ARG A 1 128 ? 10.646 -66.322 35.138 1.00 24.67 107 ARG B CA 1
ATOM 835 C C . ARG A 1 128 ? 11.134 -67.769 35.000 1.00 23.20 107 ARG B C 1
ATOM 836 O O . ARG A 1 128 ? 12.236 -68.024 34.537 1.00 26.62 107 ARG B O 1
ATOM 844 N N . ALA A 1 129 ? 10.291 -68.696 35.391 1.00 23.45 108 ALA B N 1
ATOM 845 C CA . ALA A 1 129 ? 10.562 -70.106 35.331 1.00 23.22 108 ALA B CA 1
ATOM 846 C C . ALA A 1 129 ? 10.809 -70.551 33.896 1.00 24.14 108 ALA B C 1
ATOM 847 O O . ALA A 1 129 ? 11.559 -71.405 33.660 1.00 21.10 108 ALA B O 1
ATOM 849 N N . ARG A 1 130 ? 10.164 -69.915 32.956 1.00 24.40 109 ARG B N 1
ATOM 850 C CA . ARG A 1 130 ? 10.311 -70.260 31.550 1.00 24.00 109 ARG B CA 1
ATOM 851 C C . ARG A 1 130 ? 11.232 -69.373 30.763 1.00 22.81 109 ARG B C 1
ATOM 852 O O . ARG A 1 130 ? 11.370 -69.570 29.612 1.00 20.43 109 ARG B O 1
ATOM 860 N N . GLY A 1 131 ? 11.864 -68.428 31.440 1.00 21.90 110 GLY B N 1
ATOM 861 C CA . GLY A 1 131 ? 12.762 -67.450 30.850 1.00 23.61 110 GLY B CA 1
ATOM 862 C C . GLY A 1 131 ? 12.123 -66.342 29.997 1.00 22.93 110 GLY B C 1
ATOM 863 O O . GLY A 1 131 ? 12.678 -65.914 29.015 1.00 22.23 110 GLY B O 1
ATOM 864 N N . ILE A 1 132 ? 10.927 -65.935 30.395 1.00 20.45 111 ILE B N 1
ATOM 865 C CA . ILE A 1 132 ? 10.142 -64.949 29.726 1.00 19.67 111 ILE B CA 1
ATOM 866 C C . ILE A 1 132 ? 10.210 -63.690 30.572 1.00 19.93 111 ILE B C 1
ATOM 867 O O . ILE A 1 132 ? 9.930 -63.722 31.787 1.00 19.72 111 ILE B O 1
ATOM 872 N N . ARG A 1 133 ? 10.645 -62.615 29.917 1.00 18.54 112 ARG B N 1
ATOM 873 C CA . ARG A 1 133 ? 10.659 -61.239 30.512 1.00 17.52 112 ARG B CA 1
ATOM 874 C C . ARG A 1 133 ? 9.298 -60.517 30.277 1.00 18.42 112 ARG B C 1
ATOM 875 O O . ARG A 1 133 ? 8.511 -60.898 29.360 1.00 15.85 112 ARG B O 1
ATOM 883 N N . ILE A 1 134 ? 9.016 -59.463 31.052 1.00 18.90 113 ILE B N 1
ATOM 884 C CA . ILE A 1 134 ? 7.725 -58.761 30.988 1.00 19.11 113 ILE B CA 1
ATOM 885 C C . ILE A 1 134 ? 7.994 -57.266 30.896 1.00 21.87 113 ILE B C 1
ATOM 886 O O . ILE A 1 134 ? 8.588 -56.704 31.819 1.00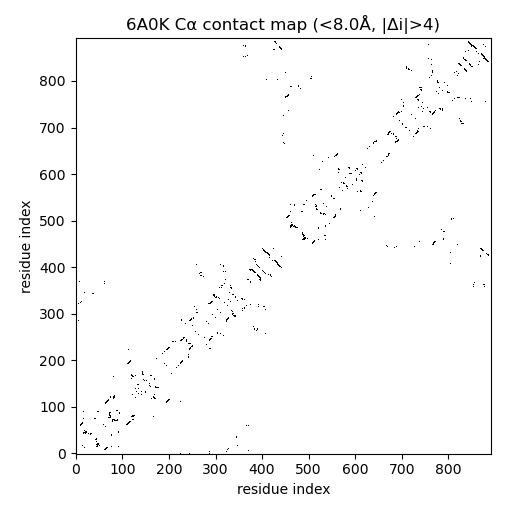 18.21 113 ILE B O 1
ATOM 891 N N . VAL A 1 135 ? 7.527 -56.633 29.811 1.00 17.54 114 VAL B N 1
ATOM 892 C CA . VAL A 1 135 ? 7.527 -55.211 29.694 1.00 16.48 114 VAL B CA 1
ATOM 893 C C . VAL A 1 135 ? 6.034 -54.740 29.748 1.00 17.18 114 VAL B C 1
ATOM 894 O O . VAL A 1 135 ? 5.187 -55.335 29.049 1.00 15.42 114 VAL B O 1
ATOM 898 N N . LEU A 1 136 ? 5.763 -53.740 30.584 1.00 15.29 115 LEU B N 1
ATOM 899 C CA . LEU A 1 136 ? 4.470 -53.156 30.774 1.00 14.65 115 LEU B CA 1
ATOM 900 C C . LEU A 1 136 ? 4.339 -51.771 30.086 1.00 14.97 115 LEU B C 1
ATOM 901 O O . LEU A 1 136 ? 5.301 -51.103 29.804 1.00 15.06 115 LEU B O 1
ATOM 906 N N . ASP A 1 137 ? 3.094 -51.378 29.854 1.00 13.78 116 ASP B N 1
ATOM 907 C CA . ASP A 1 137 ? 2.812 -50.137 29.203 1.00 16.07 116 ASP B CA 1
ATOM 908 C C . ASP A 1 137 ? 2.672 -49.015 30.241 1.00 17.15 116 ASP B C 1
ATOM 909 O O . ASP A 1 137 ? 1.829 -49.107 31.095 1.00 15.98 116 ASP B O 1
ATOM 914 N N . ALA A 1 138 ? 3.528 -48.010 30.107 1.00 16.40 117 ALA B N 1
ATOM 915 C CA . ALA A 1 138 ? 3.578 -46.809 30.928 1.00 16.57 117 ALA B CA 1
ATOM 916 C C . ALA A 1 138 ? 2.784 -45.674 30.281 1.00 16.83 117 ALA B C 1
ATOM 917 O O . ALA A 1 138 ? 3.247 -45.071 29.373 1.00 17.14 117 ALA B O 1
ATOM 919 N N . VAL A 1 139 ? 1.630 -45.387 30.849 1.00 14.19 118 VAL B N 1
ATOM 920 C CA . VAL A 1 139 ? 0.703 -44.422 30.363 1.00 15.20 118 VAL B CA 1
ATOM 921 C C . VAL A 1 139 ? 0.704 -43.186 31.305 1.00 15.21 118 VAL B C 1
ATOM 922 O O . VAL A 1 139 ? -0.173 -43.032 32.204 1.00 17.82 118 VAL B O 1
ATOM 926 N N . LEU A 1 140 ? 1.697 -42.359 31.099 1.00 15.26 119 LEU B N 1
ATOM 927 C CA . LEU A 1 140 ? 1.980 -41.251 31.962 1.00 14.93 119 LEU B CA 1
ATOM 928 C C . LEU A 1 140 ? 1.539 -39.855 31.491 1.00 14.33 119 LEU B C 1
ATOM 929 O O . LEU A 1 140 ? 1.617 -38.927 32.210 1.00 12.24 119 LEU B O 1
ATOM 934 N N . ASN A 1 141 ? 1.137 -39.775 30.241 1.00 13.31 120 ASN B N 1
ATOM 935 C CA . ASN A 1 141 ? 0.698 -38.562 29.720 1.00 14.55 120 ASN B CA 1
ATOM 936 C C . ASN A 1 141 ? -0.703 -38.225 30.197 1.00 15.16 120 ASN B C 1
ATOM 937 O O . ASN A 1 141 ? -1.042 -37.090 30.281 1.00 16.38 120 ASN B O 1
ATOM 942 N N . HIS A 1 142 ? -1.490 -39.235 30.479 1.00 15.62 121 HIS B N 1
ATOM 943 C CA . HIS A 1 142 ? -2.889 -39.107 30.840 1.00 15.38 121 HIS B CA 1
ATOM 944 C C . HIS A 1 142 ? -3.429 -40.309 31.629 1.00 15.57 121 HIS B C 1
ATOM 945 O O . HIS A 1 142 ? -2.839 -41.338 31.653 1.00 15.66 121 HIS B O 1
ATOM 952 N N . CYS A 1 143 ? -4.550 -40.122 32.281 1.00 14.97 122 CYS B N 1
ATOM 953 C CA . CYS A 1 143 ? -5.224 -41.175 33.036 1.00 16.07 122 CYS B CA 1
ATOM 954 C C . CYS A 1 143 ? -6.695 -41.110 32.606 1.00 16.66 122 CYS B C 1
ATOM 955 O O . CYS A 1 143 ? -7.060 -40.390 31.742 1.00 16.26 122 CYS B O 1
ATOM 958 N N . GLY A 1 144 ? -7.514 -41.927 33.186 1.00 18.03 123 GLY B N 1
ATOM 959 C CA . GLY A 1 144 ? -8.936 -41.935 32.855 1.00 18.82 123 GLY B CA 1
ATOM 960 C C . GLY A 1 144 ? -9.684 -40.935 33.699 1.00 19.77 123 GLY B C 1
ATOM 961 O O . GLY A 1 144 ? -9.226 -40.542 34.771 1.00 19.99 123 GLY B O 1
ATOM 962 N N . ASP A 1 145 ? -10.868 -40.592 33.224 1.00 20.28 124 ASP B N 1
ATOM 963 C CA . ASP A 1 145 ? -11.731 -39.710 34.009 1.00 22.20 124 ASP B CA 1
ATOM 964 C C . ASP A 1 145 ? -12.253 -40.350 35.272 1.00 23.62 124 ASP B C 1
ATOM 965 O O . ASP A 1 145 ? -12.691 -39.640 36.168 1.00 19.98 124 ASP B O 1
ATOM 970 N N . GLY A 1 146 ? -12.099 -41.664 35.397 1.00 20.60 125 GLY B N 1
ATOM 971 C CA . GLY A 1 146 ? -12.470 -42.368 36.599 1.00 18.53 125 GLY B CA 1
ATOM 972 C C . GLY A 1 146 ? -11.411 -42.402 37.684 1.00 16.78 125 GLY B C 1
ATOM 973 O O . GLY A 1 146 ? -11.664 -42.802 38.761 1.00 16.66 125 GLY B O 1
ATOM 974 N N . HIS A 1 147 ? -10.206 -41.944 37.405 1.00 16.60 126 HIS B N 1
ATOM 975 C CA . HIS A 1 147 ? -9.150 -41.988 38.372 1.00 15.75 126 HIS B CA 1
ATOM 976 C C . HIS A 1 147 ? -9.512 -41.182 39.638 1.00 16.58 126 HIS B C 1
ATOM 977 O O . HIS A 1 147 ? -10.081 -40.146 39.526 1.00 16.66 126 HIS B O 1
ATOM 984 N N . TRP A 1 148 ? -9.205 -41.690 40.817 1.00 17.40 127 TRP B N 1
ATOM 985 C CA . TRP A 1 148 ? -9.556 -41.004 42.075 1.00 18.31 127 TRP B CA 1
ATOM 986 C C . TRP A 1 148 ? -9.215 -39.500 42.146 1.00 17.98 127 TRP B C 1
ATOM 987 O O . TRP A 1 148 ? -9.992 -38.723 42.608 1.00 18.39 127 TRP B O 1
ATOM 998 N N . ALA A 1 149 ? -8.037 -39.137 41.696 1.00 16.31 128 ALA B N 1
ATOM 999 C CA . ALA A 1 149 ? -7.578 -37.724 41.672 1.00 17.98 128 ALA B CA 1
ATOM 1000 C C . ALA A 1 149 ? -8.442 -36.872 40.814 1.00 17.56 128 ALA B C 1
ATOM 1001 O O . ALA A 1 149 ? -8.815 -35.788 41.237 1.00 20.51 128 ALA B O 1
ATOM 1003 N N . PHE A 1 150 ? -8.774 -37.328 39.610 1.00 16.64 129 PHE B N 1
ATOM 1004 C CA . PHE A 1 150 ? -9.586 -36.542 38.714 1.00 19.33 129 PHE B CA 1
ATOM 1005 C C . PHE A 1 150 ? -11.068 -36.401 39.212 1.00 20.48 129 PHE B C 1
ATOM 1006 O O . PHE A 1 150 ? -11.649 -35.303 39.221 1.00 19.75 129 PHE B O 1
ATOM 1014 N N . ALA A 1 151 ? -11.593 -37.472 39.757 1.00 20.27 130 ALA B N 1
ATOM 1015 C CA . ALA A 1 151 ? -12.948 -37.493 40.326 1.00 19.97 130 ALA B CA 1
ATOM 1016 C C . ALA A 1 151 ? -12.980 -36.588 41.551 1.00 19.61 130 ALA B C 1
ATOM 1017 O O . ALA A 1 151 ? -14.049 -35.962 41.847 1.00 17.52 130 ALA B O 1
ATOM 1019 N N . ASP A 1 152 ? -11.828 -36.447 42.231 1.00 19.49 131 ASP B N 1
ATOM 1020 C CA . ASP A 1 152 ? -11.738 -35.567 43.408 1.00 20.73 131 ASP B CA 1
ATOM 1021 C C . ASP A 1 152 ? -11.831 -34.099 42.969 1.00 23.45 131 ASP B C 1
ATOM 1022 O O . ASP A 1 152 ? -12.488 -33.266 43.651 1.00 24.30 131 ASP B O 1
ATOM 1027 N N . VAL A 1 153 ? -11.288 -33.822 41.781 1.00 21.35 132 VAL B N 1
ATOM 1028 C CA . VAL A 1 153 ? -11.309 -32.509 41.216 1.00 21.13 132 VAL B CA 1
ATOM 1029 C C . VAL A 1 153 ? -12.692 -32.150 40.712 1.00 23.84 132 VAL B C 1
ATOM 1030 O O . VAL A 1 153 ? -13.147 -31.016 40.928 1.00 23.86 132 VAL B O 1
ATOM 1034 N N . VAL A 1 154 ? -13.368 -33.084 40.057 1.00 22.77 133 VAL B N 1
ATOM 1035 C CA . VAL A 1 154 ? -14.742 -32.849 39.587 1.00 25.34 133 VAL B CA 1
ATOM 1036 C C . VAL A 1 154 ? -15.649 -32.494 40.795 1.00 27.47 133 VAL B C 1
ATOM 1037 O O . VAL A 1 154 ? -16.522 -31.590 40.725 1.00 25.07 133 VAL B O 1
ATOM 1041 N N . GLU A 1 155 ? -15.413 -33.185 41.881 1.00 27.05 134 GLU B N 1
ATOM 1042 C CA . GLU A 1 155 ? -16.200 -33.024 43.081 1.00 29.78 134 GLU B CA 1
ATOM 1043 C C . GLU A 1 155 ? -15.846 -31.841 43.968 1.00 27.37 134 GLU B C 1
ATOM 1044 O O . GLU A 1 155 ? -16.693 -31.089 44.318 1.00 23.49 134 GLU B O 1
ATOM 1050 N N . ASN A 1 156 ? -14.585 -31.741 44.333 1.00 24.18 135 ASN B N 1
ATOM 1051 C CA . ASN A 1 156 ? -14.103 -30.725 45.219 1.00 26.96 135 ASN B CA 1
ATOM 1052 C C . ASN A 1 156 ? -13.519 -29.454 44.554 1.00 26.00 135 ASN B C 1
ATOM 1053 O O . ASN A 1 156 ? -13.186 -28.517 45.230 1.00 25.29 135 ASN B O 1
ATOM 1058 N N . GLU A 1 157 ? -13.419 -29.493 43.235 1.00 23.02 136 GLU B N 1
ATOM 1059 C CA . GLU A 1 157 ? -12.939 -28.428 42.404 1.00 22.80 136 GLU B CA 1
ATOM 1060 C C . GLU A 1 157 ? -11.686 -27.751 42.945 1.00 22.20 136 GLU B C 1
ATOM 1061 O O . GLU A 1 157 ? -10.715 -28.394 43.189 1.00 23.42 136 GLU B O 1
ATOM 1067 N N . ALA A 1 158 ? -11.756 -26.446 43.173 1.00 27.97 137 ALA B N 1
ATOM 1068 C CA . ALA A 1 158 ? -10.632 -25.669 43.674 1.00 26.82 137 ALA B CA 1
ATOM 1069 C C . ALA A 1 158 ? -10.137 -26.099 45.006 1.00 27.47 137 ALA B C 1
ATOM 1070 O O . ALA A 1 158 ? -8.992 -25.949 45.298 1.00 30.56 137 ALA B O 1
ATOM 1072 N N . ASP A 1 159 ? -11.033 -26.586 45.825 1.00 27.48 138 ASP B N 1
ATOM 1073 C CA . ASP A 1 159 ? -10.681 -27.167 47.124 1.00 28.80 138 ASP B CA 1
ATOM 1074 C C . ASP A 1 159 ? -10.088 -28.596 47.073 1.00 24.87 138 ASP B C 1
ATOM 1075 O O . ASP A 1 159 ? -9.716 -29.121 48.105 1.00 23.81 138 ASP B O 1
ATOM 1080 N N . SER A 1 160 ? -9.989 -29.218 45.908 1.00 21.56 139 SER B N 1
ATOM 1081 C CA . SER A 1 160 ? -9.370 -30.580 45.821 1.00 23.34 139 SER B CA 1
ATOM 1082 C C . SER A 1 160 ? -7.857 -30.443 45.989 1.00 22.54 139 SER B C 1
ATOM 1083 O O . SER A 1 160 ? -7.226 -29.520 45.418 1.00 23.47 139 SER B O 1
ATOM 1086 N N . ALA A 1 161 ? -7.250 -31.331 46.760 1.00 21.41 140 ALA B N 1
ATOM 1087 C CA . ALA A 1 161 ? -5.767 -31.369 46.824 1.00 21.08 140 ALA B CA 1
ATOM 1088 C C . ALA A 1 161 ? -5.095 -31.679 45.468 1.00 20.73 140 ALA B C 1
ATOM 1089 O O . ALA A 1 161 ? -3.877 -31.518 45.359 1.00 18.90 140 ALA B O 1
ATOM 1091 N N . TYR A 1 162 ? -5.851 -32.160 44.493 1.00 19.03 141 TYR B N 1
ATOM 1092 C CA . TYR A 1 162 ? -5.292 -32.681 43.261 1.00 19.73 141 TYR B CA 1
ATOM 1093 C C . TYR A 1 162 ? -5.607 -31.808 42.065 1.00 20.35 141 TYR B C 1
ATOM 1094 O O . TYR A 1 162 ? -5.373 -32.237 40.930 1.00 18.10 141 TYR B O 1
ATOM 1103 N N . VAL A 1 163 ? -6.110 -30.575 42.309 1.00 21.20 142 VAL B N 1
ATOM 1104 C CA . VAL A 1 163 ? -6.552 -29.666 41.230 1.00 20.84 142 VAL B CA 1
ATOM 1105 C C . VAL A 1 163 ? -5.416 -29.418 40.240 1.00 20.19 142 VAL B C 1
ATOM 1106 O O . VAL A 1 163 ? -5.648 -29.396 39.035 1.00 21.04 142 VAL B O 1
ATOM 1110 N N . ASN A 1 164 ? -4.186 -29.271 40.736 1.00 18.10 143 ASN B N 1
ATOM 1111 C CA . ASN A 1 164 ? -3.068 -29.002 39.871 1.00 19.78 143 ASN B CA 1
ATOM 1112 C C . ASN A 1 164 ? -2.317 -30.244 39.392 1.00 18.35 143 ASN B C 1
ATOM 1113 O O . ASN A 1 164 ? -1.279 -30.160 38.765 1.00 20.02 143 ASN B O 1
ATOM 1118 N N . TRP A 1 165 ? -2.845 -31.430 39.691 1.00 18.88 144 TRP B N 1
ATOM 1119 C CA . TRP A 1 165 ? -2.384 -32.608 39.053 1.00 19.31 144 TRP B CA 1
ATOM 1120 C C . TRP A 1 165 ? -2.913 -32.730 37.592 1.00 17.27 144 TRP B C 1
ATOM 1121 O O . TRP A 1 165 ? -2.571 -33.665 36.896 1.00 18.92 144 TRP B O 1
ATOM 1132 N N . PHE A 1 166 ? -3.824 -31.838 37.222 1.00 17.48 145 PHE B N 1
ATOM 1133 C CA . PHE A 1 166 ? -4.444 -31.718 35.921 1.00 16.60 145 PHE B CA 1
ATOM 1134 C C . PHE A 1 166 ? -4.370 -30.252 35.482 1.00 16.59 145 PHE B C 1
ATOM 1135 O O . PHE A 1 166 ? -3.887 -29.388 36.234 1.00 15.38 145 PHE B O 1
ATOM 1143 N N . SER A 1 167 ? -4.739 -30.031 34.215 1.00 16.14 146 SER B N 1
ATOM 1144 C CA . SER A 1 167 ? -4.902 -28.748 33.605 1.00 13.65 146 SER B CA 1
ATOM 1145 C C . SER A 1 167 ? -6.431 -28.579 33.338 1.00 14.26 146 SER B C 1
ATOM 1146 O O . SER A 1 167 ? -6.941 -28.776 32.217 1.00 13.68 146 SER B O 1
ATOM 1149 N N . VAL A 1 168 ? -7.149 -28.186 34.389 1.00 13.92 147 VAL B N 1
ATOM 1150 C CA . VAL A 1 168 ? -8.584 -27.857 34.293 1.00 14.17 147 VAL B CA 1
ATOM 1151 C C . VAL A 1 168 ? -8.806 -26.305 34.174 1.00 14.39 147 VAL B C 1
ATOM 1152 O O . VAL A 1 168 ? -8.373 -25.546 35.018 1.00 16.26 147 VAL B O 1
ATOM 1156 N N . GLU A 1 169 ? -9.483 -25.882 33.128 1.00 13.33 148 GLU B N 1
ATOM 1157 C CA . GLU A 1 169 ? -9.613 -24.476 32.779 1.00 16.54 148 GLU B CA 1
ATOM 1158 C C . GLU A 1 169 ? -10.448 -23.701 33.783 1.00 18.93 148 GLU B C 1
ATOM 1159 O O . GLU A 1 169 ? -10.174 -22.508 34.067 1.00 19.02 148 GLU B O 1
ATOM 1165 N N . GLY A 1 170 ? -11.464 -24.346 34.331 1.00 21.12 149 GLY B N 1
ATOM 1166 C CA . GLY A 1 170 ? -12.363 -23.665 35.287 1.00 22.10 149 GLY B CA 1
ATOM 1167 C C . GLY A 1 170 ? -13.475 -24.613 35.666 1.00 22.84 149 GLY B C 1
ATOM 1168 O O . GLY A 1 170 ? -13.513 -25.758 35.218 1.00 21.59 149 GLY B O 1
ATOM 1169 N N . PHE A 1 171 ? -14.372 -24.146 36.514 1.00 23.64 150 PHE B N 1
ATOM 1170 C CA . PHE A 1 171 ? -15.355 -24.995 37.159 1.00 22.80 150 PHE B CA 1
ATOM 1171 C C . PHE A 1 171 ? -16.735 -24.467 36.832 1.00 24.14 150 PHE B C 1
ATOM 1172 O O . PHE A 1 171 ? -16.889 -23.238 36.690 1.00 28.00 150 PHE B O 1
ATOM 1180 N N . PRO A 1 172 ? -17.723 -25.351 36.716 1.00 23.86 151 PRO B N 1
ATOM 1181 C CA . PRO A 1 172 ? -17.530 -26.816 36.945 1.00 22.83 151 PRO B CA 1
ATOM 1182 C C . PRO A 1 172 ? -16.862 -27.527 35.737 1.00 22.62 151 PRO B C 1
ATOM 1183 O O . PRO A 1 172 ? -16.949 -27.097 34.562 1.00 19.06 151 PRO B O 1
ATOM 1187 N N . VAL A 1 173 ? -16.218 -28.646 36.025 1.00 25.74 152 VAL B N 1
ATOM 1188 C CA . VAL A 1 173 ? -15.595 -29.508 34.928 1.00 25.14 152 VAL B CA 1
ATOM 1189 C C . VAL A 1 173 ? -16.690 -30.072 34.020 1.00 24.91 152 VAL B C 1
ATOM 1190 O O . VAL A 1 173 ? -17.748 -30.535 34.493 1.00 21.10 152 VAL B O 1
ATOM 1194 N N . THR A 1 174 ? -16.488 -29.913 32.714 1.00 24.51 153 THR B N 1
ATOM 1195 C CA . THR A 1 174 ? -17.463 -30.377 31.769 1.00 26.67 153 THR B CA 1
ATOM 1196 C C . THR A 1 174 ? -16.790 -31.005 30.591 1.00 26.84 153 THR B C 1
ATOM 1197 O O . THR A 1 174 ? -15.750 -30.537 30.127 1.00 25.18 153 THR B O 1
ATOM 1201 N N . ALA A 1 175 ? -17.411 -32.071 30.103 1.00 25.87 154 ALA B N 1
ATOM 1202 C CA . ALA A 1 175 ? -16.999 -32.693 28.857 1.00 29.66 154 ALA B CA 1
ATOM 1203 C C . ALA A 1 175 ? -17.805 -32.201 27.688 1.00 34.42 154 ALA B C 1
ATOM 1204 O O . ALA A 1 175 ? -17.320 -32.266 26.557 1.00 35.48 154 ALA B O 1
ATOM 1206 N N . HIS A 1 176 ? -18.990 -31.659 28.007 1.00 43.25 155 HIS B N 1
ATOM 1207 C CA . HIS A 1 176 ? -20.216 -31.641 27.167 1.00 51.78 155 HIS B CA 1
ATOM 1208 C C . HIS A 1 176 ? -20.093 -31.195 25.742 1.00 53.76 155 HIS B C 1
ATOM 1209 O O . HIS A 1 176 ? -20.449 -31.968 24.842 1.00 69.81 155 HIS B O 1
ATOM 1216 N N . PRO A 1 177 ? -19.720 -29.927 25.501 1.00 53.42 156 PRO B N 1
ATOM 1217 C CA . PRO A 1 177 ? -19.465 -29.765 24.064 1.00 48.01 156 PRO B CA 1
ATOM 1218 C C . PRO A 1 177 ? -18.095 -30.384 23.832 1.00 43.52 156 PRO B C 1
ATOM 1219 O O . PRO A 1 177 ? -17.978 -31.435 23.181 1.00 42.54 156 PRO B O 1
ATOM 1223 N N . THR A 1 178 ? -17.098 -29.774 24.462 1.00 39.72 157 THR B N 1
ATOM 1224 C CA . THR A 1 178 ? -15.704 -30.133 24.393 1.00 36.60 157 THR B CA 1
ATOM 1225 C C . THR A 1 178 ? -15.228 -30.082 25.835 1.00 30.36 157 THR B C 1
ATOM 1226 O O . THR A 1 178 ? -15.849 -29.413 26.671 1.00 25.45 157 THR B O 1
ATOM 1230 N N . PRO A 1 179 ? -14.224 -30.895 26.170 1.00 27.06 158 PRO B N 1
ATOM 1231 C CA . PRO A 1 179 ? -13.754 -30.876 27.558 1.00 25.44 158 PRO B CA 1
ATOM 1232 C C . PRO A 1 179 ? -13.138 -29.562 27.883 1.00 23.30 158 PRO B C 1
ATOM 1233 O O . PRO A 1 179 ? -12.428 -29.051 27.070 1.00 20.68 158 PRO B O 1
ATOM 1237 N N . ASN A 1 180 ? -13.315 -29.083 29.118 1.00 22.49 159 ASN B N 1
ATOM 1238 C CA . ASN A 1 180 ? -12.733 -27.830 29.537 1.00 20.84 159 ASN B CA 1
ATOM 1239 C C . ASN A 1 180 ? -11.483 -28.052 30.339 1.00 20.61 159 ASN B C 1
ATOM 1240 O O . ASN A 1 180 ? -11.222 -27.313 31.309 1.00 20.18 159 ASN B O 1
ATOM 1245 N N . TYR A 1 181 ? -10.723 -29.078 29.918 1.00 19.90 160 TYR B N 1
ATOM 1246 C CA . TYR A 1 181 ? -9.497 -29.490 30.553 1.00 16.51 160 TYR B CA 1
ATOM 1247 C C . TYR A 1 181 ? -8.638 -30.111 29.476 1.00 15.51 160 TYR B C 1
ATOM 1248 O O . TYR A 1 181 ? -9.139 -30.600 28.433 1.00 14.82 160 TYR B O 1
ATOM 1257 N N . ARG A 1 182 ? -7.330 -30.093 29.692 1.00 16.29 161 ARG B N 1
ATOM 1258 C CA . ARG A 1 182 ? -6.448 -30.715 28.707 1.00 14.66 161 ARG B CA 1
ATOM 1259 C C . ARG A 1 182 ? -6.592 -32.273 28.748 1.00 17.23 161 ARG B C 1
ATOM 1260 O O . ARG A 1 182 ? -6.727 -32.891 29.848 1.00 16.15 161 ARG B O 1
ATOM 1268 N N . THR A 1 183 ? -6.607 -32.864 27.562 1.00 16.21 162 THR B N 1
ATOM 1269 C CA . THR A 1 183 ? -6.726 -34.326 27.364 1.00 16.44 162 THR B CA 1
ATOM 1270 C C . THR A 1 183 ? -5.689 -34.954 26.425 1.00 16.70 162 THR B C 1
ATOM 1271 O O . THR A 1 183 ? -4.834 -34.275 25.895 1.00 15.72 162 THR B O 1
ATOM 1275 N N . CYS A 1 184 ? -5.731 -36.313 26.264 1.00 17.67 163 CYS B N 1
ATOM 1276 C CA . CYS A 1 184 ? -5.059 -36.958 25.156 1.00 18.36 163 CYS B CA 1
ATOM 1277 C C . CYS A 1 184 ? -5.907 -36.737 23.882 1.00 19.17 163 CYS B C 1
ATOM 1278 O O . CYS A 1 184 ? -7.028 -37.273 23.814 1.00 18.05 163 CYS B O 1
ATOM 1281 N N . SER A 1 185 ? -5.448 -35.820 23.004 1.00 21.25 164 SER B N 1
ATOM 1282 C CA . SER A 1 185 ? -6.026 -35.597 21.647 1.00 22.21 164 SER B CA 1
ATOM 1283 C C . SER A 1 185 ? -7.560 -35.385 21.676 1.00 24.53 164 SER B C 1
ATOM 1284 O O . SER A 1 185 ? -8.296 -35.883 20.812 1.00 26.28 164 SER B O 1
ATOM 1287 N N . GLY A 1 186 ? -8.051 -34.671 22.673 1.00 21.88 165 GLY B N 1
ATOM 1288 C CA . GLY A 1 186 ? -9.429 -34.203 22.639 1.00 23.83 165 GLY B CA 1
ATOM 1289 C C . GLY A 1 186 ? -10.425 -35.127 23.282 1.00 23.65 165 GLY B C 1
ATOM 1290 O O . GLY A 1 186 ? -11.600 -34.793 23.408 1.00 22.08 165 GLY B O 1
ATOM 1291 N N . CYS A 1 187 ? -9.938 -36.274 23.754 1.00 23.59 166 CYS B N 1
ATOM 1292 C CA . CYS A 1 187 ? -10.787 -37.319 24.259 1.00 21.96 166 CYS B CA 1
ATOM 1293 C C . CYS A 1 187 ? -11.144 -37.090 25.724 1.00 20.78 166 CYS B C 1
ATOM 1294 O O . CYS A 1 187 ? -10.261 -37.065 26.600 1.00 15.65 166 CYS B O 1
ATOM 1297 N N . TYR A 1 188 ? -12.460 -36.945 26.009 1.00 18.07 167 TYR B N 1
ATOM 1298 C CA . TYR A 1 188 ? -12.919 -36.475 27.300 1.00 18.53 167 TYR B CA 1
ATOM 1299 C C . TYR A 1 188 ? -12.610 -37.382 28.452 1.00 18.31 167 TYR B C 1
ATOM 1300 O O . TYR A 1 188 ? -12.512 -36.945 29.595 1.00 17.49 167 TYR B O 1
ATOM 1309 N N . TYR A 1 189 ? -12.514 -38.674 28.183 1.00 18.65 168 TYR B N 1
ATOM 1310 C CA . TYR A 1 189 ? -12.224 -39.619 29.263 1.00 19.37 168 TYR B CA 1
ATOM 1311 C C . TYR A 1 189 ? -10.711 -39.889 29.467 1.00 17.64 168 TYR B C 1
ATOM 1312 O O . TYR A 1 189 ? -10.355 -40.710 30.299 1.00 18.17 168 TYR B O 1
ATOM 1321 N N . LEU A 1 190 ? -9.851 -39.149 28.794 1.00 18.06 169 LEU B N 1
ATOM 1322 C CA . LEU A 1 190 ? -8.386 -39.220 28.992 1.00 17.89 169 LEU B CA 1
ATOM 1323 C C . LEU A 1 190 ? -7.809 -37.802 29.403 1.00 17.93 169 LEU B C 1
ATOM 1324 O O . LEU A 1 190 ? -7.034 -37.238 28.688 1.00 17.95 169 LEU B O 1
ATOM 1329 N N . PRO A 1 191 ? -8.129 -37.315 30.622 1.00 17.79 170 PRO B N 1
ATOM 1330 C CA . PRO A 1 191 ? -7.545 -36.121 31.115 1.00 18.01 170 PRO B CA 1
ATOM 1331 C C . PRO A 1 191 ? -6.004 -36.211 31.142 1.00 16.66 170 PRO B C 1
ATOM 1332 O O . PRO A 1 191 ? -5.455 -37.216 31.493 1.00 17.40 170 PRO B O 1
ATOM 1336 N N . LYS A 1 192 ? -5.368 -35.136 30.695 1.00 15.99 171 LYS B N 1
ATOM 1337 C CA . LYS A 1 192 ? -3.905 -35.023 30.673 1.00 16.30 171 LYS B CA 1
ATOM 1338 C C . LYS A 1 192 ? -3.359 -34.802 32.073 1.00 15.60 171 LYS B C 1
ATOM 1339 O O . LYS A 1 192 ? -3.704 -33.839 32.724 1.00 16.41 171 LYS B O 1
ATOM 1345 N N . TRP A 1 193 ? -2.431 -35.646 32.479 1.00 16.08 172 TRP B N 1
ATOM 1346 C CA . TRP A 1 193 ? -1.662 -35.382 33.698 1.00 18.02 172 TRP B CA 1
ATOM 1347 C C . TRP A 1 193 ? -0.821 -34.080 33.529 1.00 16.73 172 TRP B C 1
ATOM 1348 O O . TRP A 1 193 ? -0.191 -33.894 32.489 1.00 18.54 172 TRP B O 1
ATOM 1359 N N . ASN A 1 194 ? -0.701 -33.262 34.589 1.00 16.30 173 ASN B N 1
ATOM 1360 C CA . ASN A 1 194 ? 0.136 -32.115 34.571 1.00 16.33 173 ASN B CA 1
ATOM 1361 C C . ASN A 1 194 ? 1.545 -32.527 35.023 1.00 16.36 173 ASN B C 1
ATOM 1362 O O . ASN A 1 194 ? 1.892 -32.475 36.226 1.00 14.82 173 ASN B O 1
ATOM 1367 N N . ALA A 1 195 ? 2.330 -32.893 34.046 1.00 14.96 174 ALA B N 1
ATOM 1368 C CA . ALA A 1 195 ? 3.685 -33.288 34.285 1.00 17.21 174 ALA B CA 1
ATOM 1369 C C . ALA A 1 195 ? 4.595 -32.188 34.744 1.00 16.40 174 ALA B C 1
ATOM 1370 O O . ALA A 1 195 ? 5.785 -32.460 35.031 1.00 15.75 174 ALA B O 1
ATOM 1372 N N . TYR A 1 196 ? 4.116 -30.921 34.702 1.00 17.06 175 TYR B N 1
ATOM 1373 C CA . TYR A 1 196 ? 4.897 -29.812 35.207 1.00 17.40 175 TYR B CA 1
ATOM 1374 C C . TYR A 1 196 ? 4.805 -29.733 36.730 1.00 17.10 175 TYR B C 1
ATOM 1375 O O . TYR A 1 196 ? 5.523 -28.914 37.330 1.00 17.74 175 TYR B O 1
ATOM 1384 N N . ASN A 1 197 ? 3.891 -30.507 37.342 1.00 16.08 176 ASN B N 1
ATOM 1385 C CA . ASN A 1 197 ? 3.713 -30.517 38.799 1.00 16.74 176 ASN B CA 1
ATOM 1386 C C . ASN A 1 197 ? 4.688 -31.565 39.382 1.00 19.76 176 ASN B C 1
ATOM 1387 O O . ASN A 1 197 ? 4.660 -32.702 38.966 1.00 19.17 176 ASN B O 1
ATOM 1392 N N . PRO A 1 198 ? 5.661 -31.169 40.250 1.00 23.22 177 PRO B N 1
ATOM 1393 C CA . PRO A 1 198 ? 6.541 -32.142 40.949 1.00 22.92 177 PRO B CA 1
ATOM 1394 C C . PRO A 1 198 ? 5.797 -33.293 41.645 1.00 19.35 177 PRO B C 1
ATOM 1395 O O . PRO A 1 198 ? 6.286 -34.418 41.692 1.00 18.32 177 PRO B O 1
ATOM 1399 N N . GLU A 1 199 ? 4.612 -33.004 42.166 1.00 18.88 178 GLU B N 1
ATOM 1400 C CA . GLU A 1 199 ? 3.737 -33.985 42.827 1.00 18.67 178 GLU B CA 1
ATOM 1401 C C . GLU A 1 199 ? 3.351 -35.072 41.836 1.00 19.10 178 GLU B C 1
ATOM 1402 O O . GLU A 1 199 ? 3.296 -36.288 42.187 1.00 18.56 178 GLU B O 1
ATOM 1408 N N . VAL A 1 200 ? 3.021 -34.640 40.617 1.00 16.96 179 VAL B N 1
ATOM 1409 C CA . VAL A 1 200 ? 2.641 -35.604 39.552 1.00 16.86 179 VAL B CA 1
ATOM 1410 C C . VAL A 1 200 ? 3.835 -36.381 39.142 1.00 16.83 179 VAL B C 1
ATOM 1411 O O . VAL A 1 200 ? 3.722 -37.598 39.034 1.00 17.49 179 VAL B O 1
ATOM 1415 N N . ARG A 1 201 ? 4.983 -35.718 38.898 1.00 15.88 180 ARG B N 1
ATOM 1416 C CA . ARG A 1 201 ? 6.183 -36.465 38.557 1.00 17.74 180 ARG B CA 1
ATOM 1417 C C . ARG A 1 201 ? 6.485 -37.493 39.664 1.00 18.25 180 ARG B C 1
ATOM 1418 O O . ARG A 1 201 ? 6.852 -38.638 39.352 1.00 19.67 180 ARG B O 1
ATOM 1426 N N . HIS A 1 202 ? 6.305 -37.117 40.937 1.00 18.52 181 HIS B N 1
ATOM 1427 C CA . HIS A 1 202 ? 6.562 -38.058 42.032 1.00 19.12 181 HIS B CA 1
ATOM 1428 C C . HIS A 1 202 ? 5.646 -39.278 41.923 1.00 19.24 181 HIS B C 1
ATOM 1429 O O . HIS A 1 202 ? 6.094 -40.410 42.033 1.00 18.73 181 HIS B O 1
ATOM 1436 N N . HIS A 1 203 ? 4.383 -39.077 41.645 1.00 18.60 182 HIS B N 1
ATOM 1437 C CA . HIS A 1 203 ? 3.456 -40.178 41.477 1.00 18.84 182 HIS B CA 1
ATOM 1438 C C . HIS A 1 203 ? 3.894 -41.081 40.318 1.00 17.97 182 HIS B C 1
ATOM 1439 O O . HIS A 1 203 ? 3.930 -42.239 40.451 1.00 17.04 182 HIS B O 1
ATOM 1446 N N . HIS A 1 204 ? 4.261 -40.478 39.219 1.00 17.22 183 HIS B N 1
ATOM 1447 C CA . HIS A 1 204 ? 4.672 -41.193 38.048 1.00 16.68 183 HIS B CA 1
ATOM 1448 C C . HIS A 1 204 ? 5.914 -42.047 38.303 1.00 19.07 183 HIS B C 1
ATOM 1449 O O . HIS A 1 204 ? 5.951 -43.198 37.947 1.00 17.04 183 HIS B O 1
ATOM 1456 N N . LEU A 1 205 ? 6.898 -41.456 38.957 1.00 19.55 184 LEU B N 1
ATOM 1457 C CA . LEU A 1 205 ? 8.110 -42.173 39.261 1.00 20.36 184 LEU B CA 1
ATOM 1458 C C . LEU A 1 205 ? 7.816 -43.323 40.243 1.00 21.36 184 LEU B C 1
ATOM 1459 O O . LEU A 1 205 ? 8.384 -44.352 40.110 1.00 21.76 184 LEU B O 1
ATOM 1464 N N . ASP A 1 206 ? 6.951 -43.094 41.232 1.00 21.36 185 ASP B N 1
ATOM 1465 C CA . ASP A 1 206 ? 6.517 -44.171 42.145 1.00 22.61 185 ASP B CA 1
ATOM 1466 C C . ASP A 1 206 ? 5.812 -45.345 41.414 1.00 22.65 185 ASP B C 1
ATOM 1467 O O . ASP A 1 206 ? 6.027 -46.488 41.781 1.00 19.68 185 ASP B O 1
ATOM 1472 N N . VAL A 1 207 ? 5.002 -45.052 40.376 1.00 20.28 186 VAL B N 1
ATOM 1473 C CA . VAL A 1 207 ? 4.464 -46.103 39.507 1.00 19.76 186 VAL B CA 1
ATOM 1474 C C . VAL A 1 207 ? 5.623 -46.869 38.881 1.00 18.06 186 VAL B C 1
ATOM 1475 O O . VAL A 1 207 ? 5.616 -48.080 38.911 1.00 19.96 186 VAL B O 1
ATOM 1479 N N . ALA A 1 208 ? 6.566 -46.204 38.285 1.00 19.23 187 ALA B N 1
ATOM 1480 C CA . ALA A 1 208 ? 7.672 -46.897 37.649 1.00 19.74 187 ALA B CA 1
ATOM 1481 C C . ALA A 1 208 ? 8.402 -47.848 38.618 1.00 21.74 187 ALA B C 1
ATOM 1482 O O . ALA A 1 208 ? 8.669 -48.995 38.308 1.00 21.05 187 ALA B O 1
ATOM 1484 N N . ARG A 1 209 ? 8.666 -47.331 39.804 1.00 20.79 188 ARG B N 1
ATOM 1485 C CA . ARG A 1 209 ? 9.385 -48.060 40.807 1.00 20.95 188 ARG B CA 1
ATOM 1486 C C . ARG A 1 209 ? 8.641 -49.236 41.370 1.00 19.49 188 ARG B C 1
ATOM 1487 O O . ARG A 1 209 ? 9.194 -50.265 41.559 1.00 20.70 188 ARG B O 1
ATOM 1495 N N . TYR A 1 210 ? 7.378 -49.015 41.631 1.00 17.45 189 TYR B N 1
ATOM 1496 C CA . TYR A 1 210 ? 6.518 -49.988 42.222 1.00 18.42 189 TYR B CA 1
ATOM 1497 C C . TYR A 1 210 ? 6.433 -51.270 41.405 1.00 18.10 189 TYR B C 1
ATOM 1498 O O . TYR A 1 210 ? 6.577 -52.301 41.925 1.00 16.38 189 TYR B O 1
ATOM 1507 N N . TRP A 1 211 ? 6.229 -51.147 40.109 1.00 16.90 190 TRP B N 1
ATOM 1508 C CA . TRP A 1 211 ? 6.078 -52.332 39.298 1.00 15.80 190 TRP B CA 1
ATOM 1509 C C . TRP A 1 211 ? 7.425 -52.978 39.045 1.00 16.02 190 TRP B C 1
ATOM 1510 O O . TRP A 1 211 ? 7.484 -54.228 38.894 1.00 18.07 190 TRP B O 1
ATOM 1521 N N . ILE A 1 212 ? 8.503 -52.202 39.034 1.00 15.71 191 ILE B N 1
ATOM 1522 C CA . ILE A 1 212 ? 9.843 -52.806 39.002 1.00 16.34 191 ILE B CA 1
ATOM 1523 C C . ILE A 1 212 ? 10.040 -53.601 40.278 1.00 18.11 191 ILE B C 1
ATOM 1524 O O . ILE A 1 212 ? 10.499 -54.753 40.208 1.00 16.37 191 ILE B O 1
ATOM 1529 N N . ASP A 1 213 ? 9.611 -53.051 41.421 1.00 19.85 192 ASP B N 1
ATOM 1530 C CA . ASP A 1 213 ? 9.693 -53.852 42.673 1.00 21.84 192 ASP B CA 1
ATOM 1531 C C . ASP A 1 213 ? 8.829 -55.113 42.629 1.00 23.44 192 ASP B C 1
ATOM 1532 O O . ASP A 1 213 ? 9.122 -56.031 43.344 1.00 26.13 192 ASP B O 1
ATOM 1537 N N . GLN A 1 214 ? 7.768 -55.172 41.813 1.00 22.39 193 GLN B N 1
ATOM 1538 C CA . GLN A 1 214 ? 6.978 -56.411 41.659 1.00 24.77 193 GLN B CA 1
ATOM 1539 C C . GLN A 1 214 ? 7.522 -57.437 40.653 1.00 24.59 193 GLN B C 1
ATOM 1540 O O . GLN A 1 214 ? 6.896 -58.491 40.417 1.00 29.23 193 GLN B O 1
ATOM 1546 N N . GLY A 1 215 ? 8.634 -57.130 40.011 1.00 23.39 194 GLY B N 1
ATOM 1547 C CA . GLY A 1 215 ? 9.324 -58.073 39.167 1.00 22.34 194 GLY B CA 1
ATOM 1548 C C . GLY A 1 215 ? 9.422 -57.783 37.679 1.00 19.65 194 GLY B C 1
ATOM 1549 O O . GLY A 1 215 ? 10.036 -58.554 36.984 1.00 19.46 194 GLY B O 1
ATOM 1550 N N . ILE A 1 216 ? 8.904 -56.668 37.176 1.00 18.57 195 ILE B N 1
ATOM 1551 C CA . ILE A 1 216 ? 8.941 -56.425 35.738 1.00 18.12 195 ILE B CA 1
ATOM 1552 C C . ILE A 1 216 ? 10.374 -56.131 35.212 1.00 18.36 195 ILE B C 1
ATOM 1553 O O . ILE A 1 216 ? 11.260 -55.786 35.976 1.00 15.43 195 ILE B O 1
ATOM 1558 N N . ASP A 1 217 ? 10.543 -56.260 33.896 1.00 16.57 196 ASP B N 1
ATOM 1559 C CA . ASP A 1 217 ? 11.809 -56.162 33.200 1.00 17.66 196 ASP B CA 1
ATOM 1560 C C . ASP A 1 217 ? 11.946 -54.883 32.350 1.00 17.17 196 ASP B C 1
ATOM 1561 O O . ASP A 1 217 ? 13.033 -54.598 31.789 1.00 17.96 196 ASP B O 1
ATOM 1566 N N . GLY A 1 218 ? 10.869 -54.114 32.257 1.00 17.55 197 GLY B N 1
ATOM 1567 C CA . GLY A 1 218 ? 10.904 -52.880 31.489 1.00 16.05 197 GLY B CA 1
ATOM 1568 C C . GLY A 1 218 ? 9.561 -52.243 31.272 1.00 15.64 197 GLY B C 1
ATOM 1569 O O . GLY A 1 218 ? 8.493 -52.805 31.670 1.00 15.59 197 GLY B O 1
ATOM 1570 N N . TRP A 1 219 ? 9.628 -51.067 30.616 1.00 14.66 198 TRP B N 1
ATOM 1571 C CA . TRP A 1 219 ? 8.428 -50.263 30.379 1.00 14.54 198 TRP B CA 1
ATOM 1572 C C . TRP A 1 219 ? 8.404 -49.832 28.933 1.00 14.54 198 TRP B C 1
ATOM 1573 O O . TRP A 1 219 ? 9.428 -49.411 28.403 1.00 15.40 198 TRP B O 1
ATOM 1584 N N . ARG A 1 220 ? 7.231 -49.954 28.319 1.00 14.71 199 ARG B N 1
ATOM 1585 C CA . ARG A 1 220 ? 6.991 -49.357 26.986 1.00 14.03 199 ARG B CA 1
ATOM 1586 C C . ARG A 1 220 ? 6.312 -47.977 27.238 1.00 15.11 199 ARG B C 1
ATOM 1587 O O . ARG A 1 220 ? 5.266 -47.880 27.949 1.00 16.92 199 ARG B O 1
ATOM 1595 N N . LEU A 1 221 ? 6.843 -46.924 26.682 1.00 14.51 200 LEU B N 1
ATOM 1596 C CA . LEU A 1 221 ? 6.288 -45.492 26.902 1.00 13.96 200 LEU B CA 1
ATOM 1597 C C . LEU A 1 221 ? 5.168 -45.112 25.908 1.00 13.56 200 LEU B C 1
ATOM 1598 O O . LEU A 1 221 ? 5.404 -45.138 24.681 1.00 12.55 200 LEU B O 1
ATOM 1603 N N . ASP A 1 222 ? 3.936 -44.893 26.439 1.00 13.98 201 ASP B N 1
ATOM 1604 C CA . ASP A 1 222 ? 2.774 -44.537 25.643 1.00 13.74 201 ASP B CA 1
ATOM 1605 C C . ASP A 1 222 ? 2.891 -43.000 25.330 1.00 14.69 201 ASP B C 1
ATOM 1606 O O . ASP A 1 222 ? 3.120 -42.211 26.299 1.00 13.29 201 ASP B O 1
ATOM 1611 N N . VAL A 1 223 ? 2.719 -42.649 24.020 1.00 12.95 202 VAL B N 1
ATOM 1612 C CA . VAL A 1 223 ? 2.672 -41.279 23.484 1.00 14.93 202 VAL B CA 1
ATOM 1613 C C . VAL A 1 223 ? 3.683 -40.396 24.204 1.00 15.04 202 VAL B C 1
ATOM 1614 O O . VAL A 1 223 ? 3.360 -39.308 24.653 1.00 16.94 202 VAL B O 1
ATOM 1618 N N . PRO A 1 224 ? 4.982 -40.832 24.217 1.00 15.45 203 PRO B N 1
ATOM 1619 C CA . PRO A 1 224 ? 6.012 -40.111 24.993 1.00 15.62 203 PRO B CA 1
ATOM 1620 C C . PRO A 1 224 ? 6.225 -38.702 24.493 1.00 16.70 203 PRO B C 1
ATOM 1621 O O . PRO A 1 224 ? 6.629 -37.816 25.263 1.00 16.36 203 PRO B O 1
ATOM 1625 N N . TYR A 1 225 ? 5.962 -38.501 23.208 1.00 15.49 204 TYR B N 1
ATOM 1626 C CA . TYR A 1 225 ? 5.979 -37.163 22.571 1.00 16.38 204 TYR B CA 1
ATOM 1627 C C . TYR A 1 225 ? 4.927 -36.167 23.045 1.00 17.66 204 TYR B C 1
ATOM 1628 O O . TYR A 1 225 ? 5.097 -34.998 22.790 1.00 19.80 204 TYR B O 1
ATOM 1637 N N . PHE A 1 226 ? 3.946 -36.600 23.813 1.00 16.77 205 PHE B N 1
ATOM 1638 C CA . PHE A 1 226 ? 2.990 -35.694 24.419 1.00 19.61 205 PHE B CA 1
ATOM 1639 C C . PHE A 1 226 ? 3.494 -35.116 25.775 1.00 19.31 205 PHE B C 1
ATOM 1640 O O . PHE A 1 226 ? 2.899 -34.257 26.313 1.00 17.16 205 PHE B O 1
ATOM 1648 N N . ILE A 1 227 ? 4.580 -35.646 26.314 1.00 19.17 206 ILE B N 1
ATOM 1649 C CA . ILE A 1 227 ? 5.126 -35.105 27.556 1.00 19.16 206 ILE B CA 1
ATOM 1650 C C . ILE A 1 227 ? 6.337 -34.277 27.174 1.00 19.99 206 ILE B C 1
ATOM 1651 O O . ILE A 1 227 ? 6.217 -33.497 26.323 1.00 21.30 206 ILE B O 1
ATOM 1656 N N . ASN A 1 228 ? 7.476 -34.431 27.809 1.00 20.02 207 ASN B N 1
ATOM 1657 C CA . ASN A 1 228 ? 8.664 -33.659 27.448 1.00 17.90 207 ASN B CA 1
ATOM 1658 C C . ASN A 1 228 ? 9.910 -34.418 27.782 1.00 17.12 207 ASN B C 1
ATOM 1659 O O . ASN A 1 228 ? 9.916 -35.198 28.680 1.00 17.74 207 ASN B O 1
ATOM 1664 N N . HIS A 1 229 ? 10.989 -34.135 27.086 1.00 18.56 208 HIS B N 1
ATOM 1665 C CA . HIS A 1 229 ? 12.170 -34.866 27.361 1.00 18.72 208 HIS B CA 1
ATOM 1666 C C . HIS A 1 229 ? 12.680 -34.697 28.759 1.00 19.93 208 HIS B C 1
ATOM 1667 O O . HIS A 1 229 ? 13.392 -35.586 29.272 1.00 22.06 208 HIS B O 1
ATOM 1674 N N . THR A 1 230 ? 12.499 -33.528 29.353 1.00 20.34 209 THR B N 1
ATOM 1675 C CA . THR A 1 230 ? 12.977 -33.398 30.746 1.00 19.73 209 THR B CA 1
ATOM 1676 C C . THR A 1 230 ? 12.412 -34.466 31.619 1.00 20.07 209 THR B C 1
ATOM 1677 O O . THR A 1 230 ? 13.162 -35.052 32.426 1.00 18.01 209 THR B O 1
ATOM 1681 N N . PHE A 1 231 ? 11.066 -34.668 31.550 1.00 17.86 210 PHE B N 1
ATOM 1682 C CA . PHE A 1 231 ? 10.440 -35.724 32.332 1.00 18.35 210 PHE B CA 1
ATOM 1683 C C . PHE A 1 231 ? 11.060 -37.114 32.008 1.00 18.07 210 PHE B C 1
ATOM 1684 O O . PHE A 1 231 ? 11.372 -37.887 32.908 1.00 16.38 210 PHE B O 1
ATOM 1692 N N . TRP A 1 232 ? 11.251 -37.405 30.720 1.00 17.24 211 TRP B N 1
ATOM 1693 C CA . TRP A 1 232 ? 11.743 -38.686 30.320 1.00 18.62 211 TRP B CA 1
ATOM 1694 C C . TRP A 1 232 ? 13.175 -38.919 30.794 1.00 19.40 211 TRP B C 1
ATOM 1695 O O . TRP A 1 232 ? 13.500 -40.080 31.127 1.00 17.80 211 TRP B O 1
ATOM 1706 N N . ARG A 1 233 ? 13.973 -37.863 30.972 1.00 17.66 212 ARG B N 1
ATOM 1707 C CA . ARG A 1 233 ? 15.324 -38.086 31.549 1.00 22.55 212 ARG B CA 1
ATOM 1708 C C . ARG A 1 233 ? 15.214 -38.425 33.022 1.00 22.24 212 ARG B C 1
ATOM 1709 O O . ARG A 1 233 ? 15.941 -39.309 33.492 1.00 20.69 212 ARG B O 1
ATOM 1717 N N . GLU A 1 234 ? 14.325 -37.725 33.742 1.00 20.43 213 GLU B N 1
ATOM 1718 C CA . GLU A 1 234 ? 14.067 -38.086 35.170 1.00 22.88 213 GLU B CA 1
ATOM 1719 C C . GLU A 1 234 ? 13.643 -39.592 35.283 1.00 21.33 213 GLU B C 1
ATOM 1720 O O . GLU A 1 234 ? 14.032 -40.317 36.201 1.00 18.26 213 GLU B O 1
ATOM 1726 N N . PHE A 1 235 ? 12.827 -40.034 34.319 1.00 21.36 214 PHE B N 1
ATOM 1727 C CA . PHE A 1 235 ? 12.253 -41.387 34.282 1.00 22.97 214 PHE B CA 1
ATOM 1728 C C . PHE A 1 235 ? 13.333 -42.432 34.070 1.00 21.08 214 PHE B C 1
ATOM 1729 O O . PHE A 1 235 ? 13.392 -43.361 34.832 1.00 21.95 214 PHE B O 1
ATOM 1737 N N . ARG A 1 236 ? 14.167 -42.257 33.053 1.00 20.82 215 ARG B N 1
ATOM 1738 C CA . ARG A 1 236 ? 15.363 -43.093 32.889 1.00 21.93 215 ARG B CA 1
ATOM 1739 C C . ARG A 1 236 ? 16.255 -43.180 34.164 1.00 22.82 215 ARG B C 1
ATOM 1740 O O . ARG A 1 236 ? 16.674 -44.230 34.571 1.00 19.96 215 ARG B O 1
ATOM 1748 N N . THR A 1 237 ? 16.600 -42.047 34.723 1.00 21.40 216 THR B N 1
ATOM 1749 C CA . THR A 1 237 ? 17.368 -42.059 35.948 1.00 23.43 216 THR B CA 1
ATOM 1750 C C . THR A 1 237 ? 16.698 -42.903 37.013 1.00 19.61 216 THR B C 1
ATOM 1751 O O . THR A 1 237 ? 17.390 -43.679 37.674 1.00 21.34 216 THR B O 1
ATOM 1755 N N . ALA A 1 238 ? 15.371 -42.790 37.194 1.00 20.31 217 ALA B N 1
ATOM 1756 C CA . ALA A 1 238 ? 14.672 -43.559 38.226 1.00 19.85 217 ALA B CA 1
ATOM 1757 C C . ALA A 1 238 ? 14.654 -45.061 37.945 1.00 20.65 217 ALA B C 1
ATOM 1758 O O . ALA A 1 238 ? 14.873 -45.866 38.873 1.00 23.09 217 ALA B O 1
ATOM 1760 N N . VAL A 1 239 ? 14.415 -45.434 36.686 1.00 19.44 218 VAL B N 1
ATOM 1761 C CA . VAL A 1 239 ? 14.312 -46.846 36.281 1.00 20.80 218 VAL B CA 1
ATOM 1762 C C . VAL A 1 239 ? 15.741 -47.504 36.280 1.00 21.16 218 VAL B C 1
ATOM 1763 O O . VAL A 1 239 ? 15.964 -48.561 36.909 1.00 20.64 218 VAL B O 1
ATOM 1767 N N . LYS A 1 240 ? 16.691 -46.856 35.610 1.00 22.07 219 LYS B N 1
ATOM 1768 C CA . LYS A 1 240 ? 18.068 -47.433 35.509 1.00 23.27 219 LYS B CA 1
ATOM 1769 C C . LYS A 1 240 ? 18.793 -47.501 36.866 1.00 24.57 219 LYS B C 1
ATOM 1770 O O . LYS A 1 240 ? 19.678 -48.322 37.056 1.00 23.35 219 LYS B O 1
ATOM 1776 N N . GLY A 1 241 ? 18.450 -46.561 37.759 1.00 27.98 220 GLY B N 1
ATOM 1777 C CA . GLY A 1 241 ? 18.856 -46.585 39.172 1.00 29.46 220 GLY B CA 1
ATOM 1778 C C . GLY A 1 241 ? 18.447 -47.794 39.975 1.00 30.53 220 GLY B C 1
ATOM 1779 O O . GLY A 1 241 ? 19.194 -48.184 40.843 1.00 32.87 220 GLY B O 1
ATOM 1780 N N . LYS A 1 242 ? 17.250 -48.356 39.710 1.00 27.95 221 LYS B N 1
ATOM 1781 C CA . LYS A 1 242 ? 16.866 -49.689 40.197 1.00 26.02 221 LYS B CA 1
ATOM 1782 C C . LYS A 1 242 ? 17.741 -50.800 39.576 1.00 25.87 221 LYS B C 1
ATOM 1783 O O . LYS A 1 242 ? 18.216 -51.708 40.272 1.00 27.10 221 LYS B O 1
ATOM 1789 N N . SER A 1 243 ? 17.879 -50.768 38.250 1.00 22.31 222 SER B N 1
ATOM 1790 C CA . SER A 1 243 ? 18.763 -51.614 37.509 1.00 22.95 222 SER B CA 1
ATOM 1791 C C . SER A 1 243 ? 19.013 -51.172 36.070 1.00 22.38 222 SER B C 1
ATOM 1792 O O . SER A 1 243 ? 18.063 -50.910 35.319 1.00 18.87 222 SER B O 1
ATOM 1795 N N . GLU A 1 244 ? 20.295 -51.150 35.674 1.00 21.64 223 GLU B N 1
ATOM 1796 C CA . GLU A 1 244 ? 20.695 -50.739 34.346 1.00 24.50 223 GLU B CA 1
ATOM 1797 C C . GLU A 1 244 ? 20.103 -51.616 33.256 1.00 26.72 223 GLU B C 1
ATOM 1798 O O . GLU A 1 244 ? 20.013 -51.189 32.116 1.00 26.77 223 GLU B O 1
ATOM 1804 N N . ASP A 1 245 ? 19.769 -52.866 33.592 1.00 26.18 224 ASP B N 1
ATOM 1805 C CA . ASP A 1 245 ? 19.231 -53.811 32.622 1.00 29.18 224 ASP B CA 1
ATOM 1806 C C . ASP A 1 245 ? 17.697 -53.726 32.403 1.00 25.63 224 ASP B C 1
ATOM 1807 O O . ASP A 1 245 ? 17.118 -54.470 31.629 1.00 25.14 224 ASP B O 1
ATOM 1812 N N . LEU A 1 246 ? 17.036 -52.834 33.096 1.00 22.17 225 LEU B N 1
ATOM 1813 C CA . LEU A 1 246 ? 15.569 -52.646 32.867 1.00 20.05 225 LEU B CA 1
ATOM 1814 C C . LEU A 1 246 ? 15.449 -51.930 31.534 1.00 20.33 225 LEU B C 1
ATOM 1815 O O . LEU A 1 246 ? 16.227 -50.989 31.244 1.00 23.02 225 LEU B O 1
ATOM 1820 N N . TYR A 1 247 ? 14.529 -52.383 30.679 1.00 18.63 226 TYR B N 1
ATOM 1821 C CA . TYR A 1 247 ? 14.457 -51.873 29.306 1.00 15.92 226 TYR B CA 1
ATOM 1822 C C . TYR A 1 247 ? 13.430 -50.713 29.236 1.00 17.03 226 TYR B C 1
ATOM 1823 O O . TYR A 1 247 ? 12.322 -50.830 29.826 1.00 16.24 226 TYR B O 1
ATOM 1832 N N . ILE A 1 248 ? 13.756 -49.664 28.503 1.00 15.61 227 ILE B N 1
ATOM 1833 C CA . ILE A 1 248 ? 12.798 -48.579 28.247 1.00 17.30 227 ILE B CA 1
ATOM 1834 C C . ILE A 1 248 ? 12.681 -48.466 26.752 1.00 16.52 227 ILE B C 1
ATOM 1835 O O . ILE A 1 248 ? 13.697 -48.314 26.070 1.00 17.52 227 ILE B O 1
ATOM 1840 N N . VAL A 1 249 ? 11.459 -48.631 26.235 1.00 17.24 228 VAL B N 1
ATOM 1841 C CA . VAL A 1 249 ? 11.171 -48.466 24.790 1.00 16.55 228 VAL B CA 1
ATOM 1842 C C . VAL A 1 249 ? 10.011 -47.496 24.529 1.00 16.90 228 VAL B C 1
ATOM 1843 O O . VAL A 1 249 ? 8.934 -47.694 25.085 1.00 16.65 228 VAL B O 1
ATOM 1847 N N . ALA A 1 250 ? 10.268 -46.474 23.703 1.00 16.51 229 ALA B N 1
ATOM 1848 C CA . ALA A 1 250 ? 9.317 -45.458 23.298 1.00 14.92 229 ALA B CA 1
ATOM 1849 C C . ALA A 1 250 ? 8.473 -45.849 22.152 1.00 14.77 229 ALA B C 1
ATOM 1850 O O . ALA A 1 250 ? 8.989 -46.316 21.162 1.00 14.60 229 ALA B O 1
ATOM 1852 N N . GLU A 1 251 ? 7.175 -45.585 22.249 1.00 13.96 230 GLU B N 1
ATOM 1853 C CA . GLU A 1 251 ? 6.307 -45.551 21.102 1.00 13.44 230 GLU B CA 1
ATOM 1854 C C . GLU A 1 251 ? 6.711 -44.359 20.313 1.00 14.88 230 GLU B C 1
ATOM 1855 O O . GLU A 1 251 ? 6.676 -43.217 20.810 1.00 14.14 230 GLU B O 1
ATOM 1861 N N . GLU A 1 252 ? 7.064 -44.551 19.051 1.00 16.62 231 GLU B N 1
ATOM 1862 C CA . GLU A 1 252 ? 7.341 -43.436 18.170 1.00 17.51 231 GLU B CA 1
ATOM 1863 C C . GLU A 1 252 ? 7.027 -43.919 16.753 1.00 17.46 231 GLU B C 1
ATOM 1864 O O . GLU A 1 252 ? 7.509 -44.984 16.360 1.00 16.70 231 GLU B O 1
ATOM 1870 N N . TRP A 1 253 ? 6.208 -43.191 16.032 1.00 16.98 232 TRP B N 1
ATOM 1871 C CA . TRP A 1 253 ? 5.809 -43.581 14.701 1.00 16.94 232 TRP B CA 1
ATOM 1872 C C . TRP A 1 253 ? 6.645 -43.021 13.553 1.00 20.35 232 TRP B C 1
ATOM 1873 O O . TRP A 1 253 ? 6.486 -43.406 12.428 1.00 20.51 232 TRP B O 1
ATOM 1884 N N . ARG A 1 254 ? 7.509 -42.082 13.868 1.00 21.61 233 ARG B N 1
ATOM 1885 C CA . ARG A 1 254 ? 8.349 -41.455 12.865 1.00 22.54 233 ARG B CA 1
ATOM 1886 C C . ARG A 1 254 ? 9.839 -41.702 13.191 1.00 20.66 233 ARG B C 1
ATOM 1887 O O . ARG A 1 254 ? 10.163 -42.763 13.644 1.00 18.91 233 ARG B O 1
ATOM 1895 N N . SER A 1 255 ? 10.727 -40.746 12.968 1.00 18.40 234 SER B N 1
ATOM 1896 C CA . SER A 1 255 ? 12.130 -41.028 13.245 1.00 21.14 234 SER B CA 1
ATOM 1897 C C . SER A 1 255 ? 12.373 -41.336 14.712 1.00 19.26 234 SER B C 1
ATOM 1898 O O . SER A 1 255 ? 11.893 -40.666 15.542 1.00 20.89 234 SER B O 1
ATOM 1901 N N . PRO A 1 256 ? 13.146 -42.356 14.994 1.00 22.10 235 PRO B N 1
ATOM 1902 C CA . PRO A 1 256 ? 13.374 -42.715 16.430 1.00 21.06 235 PRO B CA 1
ATOM 1903 C C . PRO A 1 256 ? 14.462 -41.908 17.097 1.00 21.41 235 PRO B C 1
ATOM 1904 O O . PRO A 1 256 ? 14.634 -42.020 18.333 1.00 20.15 235 PRO B O 1
ATOM 1908 N N . VAL A 1 257 ? 15.168 -41.091 16.314 1.00 23.71 236 VAL B N 1
ATOM 1909 C CA . VAL A 1 257 ? 16.522 -40.642 16.746 1.00 24.48 236 VAL B CA 1
ATOM 1910 C C . VAL A 1 257 ? 16.451 -39.730 18.014 1.00 21.48 236 VAL B C 1
ATOM 1911 O O . VAL A 1 257 ? 17.378 -39.749 18.832 1.00 21.82 236 VAL B O 1
ATOM 1915 N N . GLU A 1 258 ? 15.392 -38.961 18.203 1.00 20.26 237 GLU B N 1
A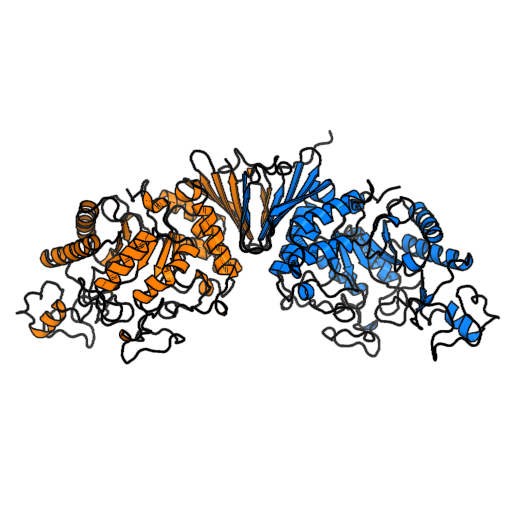TOM 1916 C CA . GLU A 1 258 ? 15.300 -38.133 19.437 1.00 19.60 237 GLU B CA 1
ATOM 1917 C C . GLU A 1 258 ? 15.324 -38.894 20.732 1.00 19.10 237 GLU B C 1
ATOM 1918 O O . GLU A 1 258 ? 15.667 -38.340 21.762 1.00 17.02 237 GLU B O 1
ATOM 1924 N N . TRP A 1 259 ? 14.908 -40.172 20.676 1.00 18.31 238 TRP B N 1
ATOM 1925 C CA . TRP A 1 259 ? 14.761 -41.012 21.802 1.00 18.00 238 TRP B CA 1
ATOM 1926 C C . TRP A 1 259 ? 16.022 -41.789 22.036 1.00 19.65 238 TRP B C 1
ATOM 1927 O O . TRP A 1 259 ? 16.089 -42.426 23.031 1.00 17.78 238 TRP B O 1
ATOM 1938 N N . LEU A 1 260 ? 17.006 -41.680 21.174 1.00 20.06 239 LEU B N 1
ATOM 1939 C CA . LEU A 1 260 ? 18.213 -42.471 21.288 1.00 21.52 239 LEU B CA 1
ATOM 1940 C C . LEU A 1 260 ? 19.518 -41.755 21.588 1.00 21.93 239 LEU B C 1
ATOM 1941 O O . LEU A 1 260 ? 20.561 -42.144 21.118 1.00 24.46 239 LEU B O 1
ATOM 1946 N N . GLN A 1 261 ? 19.462 -40.761 22.424 1.00 22.26 240 GLN B N 1
ATOM 1947 C CA . GLN A 1 261 ? 20.654 -40.022 22.696 1.00 24.41 240 GLN B CA 1
ATOM 1948 C C . GLN A 1 261 ? 21.376 -40.498 23.945 1.00 26.60 240 GLN B C 1
ATOM 1949 O O . GLN A 1 261 ? 22.412 -40.032 24.286 1.00 24.92 240 GLN B O 1
ATOM 1955 N N . GLY A 1 262 ? 20.799 -41.457 24.611 1.00 25.12 241 GLY B N 1
ATOM 1956 C CA . GLY A 1 262 ? 21.411 -41.999 25.785 1.00 24.15 241 GLY B CA 1
ATOM 1957 C C . GLY A 1 262 ? 20.845 -41.492 27.063 1.00 22.62 241 GLY B C 1
ATOM 1958 O O . GLY A 1 262 ? 21.217 -41.938 28.093 1.00 25.65 241 GLY B O 1
ATOM 1959 N N . ASP A 1 263 ? 19.877 -40.618 26.975 1.00 20.22 242 ASP B N 1
ATOM 1960 C CA . ASP A 1 263 ? 19.270 -40.048 28.172 1.00 19.78 242 ASP B CA 1
ATOM 1961 C C . ASP A 1 263 ? 17.783 -40.304 28.333 1.00 19.59 242 ASP B C 1
ATOM 1962 O O . ASP A 1 263 ? 17.243 -39.975 29.343 1.00 18.72 242 ASP B O 1
ATOM 1967 N N . THR A 1 264 ? 17.129 -40.861 27.341 1.00 18.59 243 THR B N 1
ATOM 1968 C CA . THR A 1 264 ? 15.679 -41.251 27.498 1.00 18.44 243 THR B CA 1
ATOM 1969 C C . THR A 1 264 ? 15.462 -42.778 27.359 1.00 16.61 243 THR B C 1
ATOM 1970 O O . THR A 1 264 ? 15.518 -43.473 28.355 1.00 17.30 243 THR B O 1
ATOM 1974 N N . ALA A 1 265 ? 15.231 -43.272 26.141 1.00 18.49 244 ALA B N 1
ATOM 1975 C CA . ALA A 1 265 ? 14.838 -44.685 25.933 1.00 17.34 244 ALA B CA 1
ATOM 1976 C C . ALA A 1 265 ? 16.049 -45.515 25.457 1.00 19.16 244 ALA B C 1
ATOM 1977 O O . ALA A 1 265 ? 17.112 -44.926 25.120 1.00 19.39 244 ALA B O 1
ATOM 1979 N N . ASP A 1 266 ? 15.901 -46.852 25.493 1.00 18.91 245 ASP B N 1
ATOM 1980 C CA . ASP A 1 266 ? 16.841 -47.797 24.940 1.00 18.66 245 ASP B CA 1
ATOM 1981 C C . ASP A 1 266 ? 16.535 -48.099 23.489 1.00 19.44 245 ASP B C 1
ATOM 1982 O O . ASP A 1 266 ? 17.259 -48.811 22.870 1.00 20.58 245 ASP B O 1
ATOM 1987 N N . GLY A 1 267 ? 15.468 -47.543 22.936 1.00 18.77 246 GLY B N 1
ATOM 1988 C CA . GLY A 1 267 ? 15.045 -47.865 21.567 1.00 18.06 246 GLY B CA 1
ATOM 1989 C C . GLY A 1 267 ? 13.580 -47.434 21.427 1.00 16.34 246 GLY B C 1
ATOM 1990 O O . GLY A 1 267 ? 12.975 -46.921 22.359 1.00 13.50 246 GLY B O 1
ATOM 1991 N N . THR A 1 268 ? 13.037 -47.600 20.233 1.00 16.86 247 THR B N 1
ATOM 1992 C CA . THR A 1 268 ? 11.632 -47.347 19.996 1.00 16.74 247 THR B CA 1
ATOM 1993 C C . THR A 1 268 ? 10.979 -48.553 19.286 1.00 16.65 247 THR B C 1
ATOM 1994 O O . THR A 1 268 ? 11.648 -49.351 18.705 1.00 13.70 247 THR B O 1
ATOM 1998 N N . MET A 1 269 ? 9.631 -48.541 19.268 1.00 15.06 248 MET B N 1
ATOM 1999 C CA . MET A 1 269 ? 8.847 -49.320 18.384 1.00 14.57 248 MET B CA 1
ATOM 2000 C C . MET A 1 269 ? 9.186 -48.915 16.961 1.00 14.41 248 MET B C 1
ATOM 2001 O O . MET A 1 269 ? 9.089 -47.753 16.605 1.00 15.74 248 MET B O 1
ATOM 2006 N N . ASN A 1 270 ? 9.592 -49.867 16.131 1.00 15.89 249 ASN B N 1
ATOM 2007 C CA . ASN A 1 270 ? 10.268 -49.511 14.860 1.00 17.69 249 ASN B CA 1
ATOM 2008 C C . ASN A 1 270 ? 9.228 -49.387 13.801 1.00 17.65 249 ASN B C 1
ATOM 2009 O O . ASN A 1 270 ? 9.208 -50.154 12.790 1.00 17.00 249 ASN B O 1
ATOM 2014 N N . TYR A 1 271 ? 8.388 -48.350 13.953 1.00 17.09 250 TYR B N 1
ATOM 2015 C CA . TYR A 1 271 ? 7.369 -48.205 12.937 1.00 16.84 250 TYR B CA 1
ATOM 2016 C C . TYR A 1 271 ? 7.936 -47.821 11.531 1.00 15.78 250 TYR B C 1
ATOM 2017 O O . TYR A 1 271 ? 7.356 -48.171 10.505 1.00 17.11 250 TYR B O 1
ATOM 2026 N N . THR A 1 272 ? 9.145 -47.301 11.493 1.00 17.56 251 THR B N 1
ATOM 2027 C CA . THR A 1 272 ? 9.784 -47.023 10.209 1.00 17.79 251 THR B CA 1
ATOM 2028 C C . THR A 1 272 ? 10.027 -48.288 9.412 1.00 16.79 251 THR B C 1
ATOM 2029 O O . THR A 1 272 ? 9.754 -48.347 8.224 1.00 17.17 251 THR B O 1
ATOM 2033 N N . ALA A 1 273 ? 10.628 -49.292 10.039 1.00 19.35 252 ALA B N 1
ATOM 2034 C CA . ALA A 1 273 ? 10.908 -50.586 9.357 1.00 18.00 252 ALA B CA 1
ATOM 2035 C C . ALA A 1 273 ? 9.572 -51.321 9.073 1.00 17.67 252 ALA B C 1
ATOM 2036 O O . ALA A 1 273 ? 9.443 -52.005 8.034 1.00 17.17 252 ALA B O 1
ATOM 2038 N N . ARG A 1 274 ? 8.573 -51.174 9.968 1.00 16.16 253 ARG B N 1
ATOM 2039 C CA . ARG A 1 274 ? 7.194 -51.671 9.604 1.00 16.31 253 ARG B CA 1
ATOM 2040 C C . ARG A 1 274 ? 6.788 -51.161 8.187 1.00 15.21 253 ARG B C 1
ATOM 2041 O O . ARG A 1 274 ? 6.487 -51.942 7.286 1.00 14.84 253 ARG B O 1
ATOM 2049 N N . ASP A 1 275 ? 6.863 -49.849 7.999 1.00 16.80 254 ASP B N 1
ATOM 2050 C CA . ASP A 1 275 ? 6.438 -49.206 6.748 1.00 17.59 254 ASP B CA 1
ATOM 2051 C C . ASP A 1 275 ? 7.230 -49.561 5.525 1.00 16.26 254 ASP B C 1
ATOM 2052 O O . ASP A 1 275 ? 6.681 -49.771 4.478 1.00 16.68 254 ASP B O 1
ATOM 2057 N N . LEU A 1 276 ? 8.554 -49.613 5.666 1.00 19.44 255 LEU B N 1
ATOM 2058 C CA . LEU A 1 276 ? 9.431 -50.112 4.622 1.00 19.53 255 LEU B CA 1
ATOM 2059 C C . LEU A 1 276 ? 9.130 -51.636 4.250 1.00 18.54 255 LEU B C 1
ATOM 2060 O O . LEU A 1 276 ? 8.933 -51.992 3.078 1.00 19.28 255 LEU B O 1
ATOM 2065 N N . ILE A 1 277 ? 9.126 -52.510 5.241 1.00 16.30 256 ILE B N 1
ATOM 2066 C CA . ILE A 1 277 ? 8.909 -53.929 4.946 1.00 17.01 256 ILE B CA 1
ATOM 2067 C C . ILE A 1 277 ? 7.604 -54.144 4.169 1.00 18.16 256 ILE B C 1
ATOM 2068 O O . ILE A 1 277 ? 7.576 -54.773 3.072 1.00 19.34 256 ILE B O 1
ATOM 2073 N N . LEU A 1 278 ? 6.507 -53.600 4.728 1.00 17.51 257 LEU B N 1
ATOM 2074 C CA . LEU A 1 278 ? 5.157 -53.795 4.133 1.00 17.98 257 LEU B CA 1
ATOM 2075 C C . LEU A 1 278 ? 5.025 -53.103 2.789 1.00 19.41 257 LEU B C 1
ATOM 2076 O O . LEU A 1 278 ? 4.238 -53.554 1.955 1.00 18.77 257 LEU B O 1
ATOM 2081 N N . GLY A 1 279 ? 5.769 -52.005 2.603 1.00 18.06 258 GLY B N 1
ATOM 2082 C CA . GLY A 1 279 ? 5.811 -51.359 1.288 1.00 19.83 258 GLY B CA 1
ATOM 2083 C C . GLY A 1 279 ? 6.253 -52.338 0.210 1.00 21.11 258 GLY B C 1
ATOM 2084 O O . GLY A 1 279 ? 5.730 -52.330 -0.919 1.00 24.51 258 GLY B O 1
ATOM 2085 N N . PHE A 1 280 ? 7.261 -53.135 0.556 1.00 22.67 259 PHE B N 1
ATOM 2086 C CA . PHE A 1 280 ? 7.818 -54.136 -0.335 1.00 22.81 259 PHE B CA 1
ATOM 2087 C C . PHE A 1 280 ? 6.948 -55.401 -0.439 1.00 23.00 259 PHE B C 1
ATOM 2088 O O . PHE A 1 280 ? 6.699 -55.897 -1.546 1.00 21.16 259 PHE B O 1
ATOM 2096 N N . THR A 1 281 ? 6.540 -55.979 0.700 1.00 20.12 260 THR B N 1
ATOM 2097 C CA . THR A 1 281 ? 5.887 -57.300 0.678 1.00 18.68 260 THR B CA 1
ATOM 2098 C C . THR A 1 281 ? 4.388 -57.222 0.396 1.00 21.59 260 THR B C 1
ATOM 2099 O O . THR A 1 281 ? 3.801 -58.177 -0.117 1.00 22.35 260 THR B O 1
ATOM 2103 N N . ALA A 1 282 ? 3.742 -56.115 0.752 1.00 20.98 261 ALA B N 1
ATOM 2104 C CA . ALA A 1 282 ? 2.239 -56.062 0.724 1.00 24.13 261 ALA B CA 1
ATOM 2105 C C . ALA A 1 282 ? 1.737 -55.077 -0.321 1.00 25.40 261 ALA B C 1
ATOM 2106 O O . ALA A 1 282 ? 0.895 -55.443 -1.075 1.00 25.89 261 ALA B O 1
ATOM 2108 N N . ASP A 1 283 ? 2.261 -53.839 -0.329 1.00 26.75 262 ASP B N 1
ATOM 2109 C CA . ASP A 1 283 ? 1.701 -52.746 -1.148 1.00 26.11 262 ASP B CA 1
ATOM 2110 C C . ASP A 1 283 ? 2.263 -52.777 -2.544 1.00 26.92 262 ASP B C 1
ATOM 2111 O O . ASP A 1 283 ? 1.534 -52.517 -3.471 1.00 29.32 262 ASP B O 1
ATOM 2116 N N . GLY A 1 284 ? 3.562 -53.076 -2.663 1.00 26.51 263 GLY B N 1
ATOM 2117 C CA . GLY A 1 284 ? 4.271 -53.103 -3.938 1.00 29.14 263 GLY B CA 1
ATOM 2118 C C . GLY A 1 284 ? 4.753 -51.726 -4.347 1.00 30.69 263 GLY B C 1
ATOM 2119 O O . GLY A 1 284 ? 5.244 -51.556 -5.462 1.00 36.04 263 GLY B O 1
ATOM 2120 N N . GLY A 1 285 ? 4.639 -50.745 -3.449 1.00 29.82 264 GLY B N 1
ATOM 2121 C CA . GLY A 1 285 ? 5.114 -49.409 -3.710 1.00 30.88 264 GLY B CA 1
ATOM 2122 C C . GLY A 1 285 ? 6.613 -49.225 -3.666 1.00 30.98 264 GLY B C 1
ATOM 2123 O O . GLY A 1 285 ? 7.107 -48.252 -4.173 1.00 30.58 264 GLY B O 1
ATOM 2124 N N . ILE A 1 286 ? 7.341 -50.077 -2.990 1.00 27.54 265 ILE B N 1
ATOM 2125 C CA . ILE A 1 286 ? 8.780 -49.907 -2.877 1.00 30.72 265 ILE B CA 1
ATOM 2126 C C . ILE A 1 286 ? 9.414 -51.190 -3.395 1.00 30.45 265 ILE B C 1
ATOM 2127 O O . ILE A 1 286 ? 8.889 -52.270 -3.143 1.00 30.36 265 ILE B O 1
ATOM 2132 N N . ASP A 1 287 ? 10.561 -51.077 -4.050 1.00 29.04 266 ASP B N 1
ATOM 2133 C CA . ASP A 1 287 ? 11.225 -52.218 -4.602 1.00 26.86 266 ASP B CA 1
ATOM 2134 C C . ASP A 1 287 ? 12.412 -52.603 -3.714 1.00 25.53 266 ASP B C 1
ATOM 2135 O O . ASP A 1 287 ? 12.689 -52.000 -2.681 1.00 20.98 266 ASP B O 1
ATOM 2140 N N . ALA A 1 288 ? 13.095 -53.662 -4.081 1.00 25.19 267 ALA B N 1
ATOM 2141 C CA . ALA A 1 288 ? 14.119 -54.149 -3.220 1.00 26.27 267 ALA B CA 1
ATOM 2142 C C . ALA A 1 288 ? 15.191 -53.076 -2.985 1.00 24.34 267 ALA B C 1
ATOM 2143 O O . ALA A 1 288 ? 15.709 -52.980 -1.866 1.00 20.81 267 ALA B O 1
ATOM 2145 N N . SER A 1 289 ? 15.489 -52.259 -3.995 1.00 24.57 268 SER B N 1
ATOM 2146 C CA . SER A 1 289 ? 16.586 -51.261 -3.865 1.00 26.10 268 SER B CA 1
ATOM 2147 C C . SER A 1 289 ? 16.275 -50.183 -2.820 1.00 25.48 268 SER B C 1
ATOM 2148 O O . SER A 1 289 ? 17.148 -49.787 -2.023 1.00 23.60 268 SER B O 1
ATOM 2151 N N . ALA A 1 290 ? 15.016 -49.730 -2.868 1.00 25.33 269 ALA B N 1
ATOM 2152 C CA . ALA A 1 290 ? 14.475 -48.754 -1.942 1.00 26.57 269 ALA B CA 1
ATOM 2153 C C . ALA A 1 290 ? 14.327 -49.308 -0.550 1.00 27.64 269 ALA B C 1
ATOM 2154 O O . ALA A 1 290 ? 14.540 -48.592 0.426 1.00 25.75 269 ALA B O 1
ATOM 2156 N N . LEU A 1 291 ? 13.950 -50.589 -0.451 1.00 26.41 270 LEU B N 1
ATOM 2157 C CA . LEU A 1 291 ? 13.840 -51.218 0.851 1.00 24.18 270 LEU B CA 1
ATOM 2158 C C . LEU A 1 291 ? 15.221 -51.273 1.493 1.00 23.48 270 LEU B C 1
ATOM 2159 O O . LEU A 1 291 ? 15.410 -50.837 2.627 1.00 23.05 270 LEU B O 1
ATOM 2164 N N . ALA A 1 292 ? 16.178 -51.832 0.755 1.00 21.45 271 ALA B N 1
ATOM 2165 C CA . ALA A 1 292 ? 17.579 -51.849 1.186 1.00 21.95 271 ALA B CA 1
ATOM 2166 C C . ALA A 1 292 ? 18.111 -50.489 1.623 1.00 23.50 271 ALA B C 1
ATOM 2167 O O . ALA A 1 292 ? 18.629 -50.336 2.718 1.00 25.16 271 ALA B O 1
ATOM 2169 N N . ALA A 1 293 ? 17.935 -49.489 0.772 1.00 25.32 272 ALA B N 1
ATOM 2170 C CA . ALA A 1 293 ? 18.469 -48.161 1.067 1.00 27.43 272 ALA B CA 1
ATOM 2171 C C . ALA A 1 293 ? 17.840 -47.591 2.333 1.00 28.08 272 ALA B C 1
ATOM 2172 O O . ALA A 1 293 ? 18.539 -47.023 3.168 1.00 28.83 272 ALA B O 1
ATOM 2174 N N . GLY A 1 294 ? 16.529 -47.780 2.473 1.00 26.76 273 GLY B N 1
ATOM 2175 C CA . GLY A 1 294 ? 15.791 -47.296 3.633 1.00 24.70 273 GLY B CA 1
ATOM 2176 C C . GLY A 1 294 ? 16.196 -47.933 4.918 1.00 24.49 273 GLY B C 1
ATOM 2177 O O . GLY A 1 294 ? 16.363 -47.221 5.963 1.00 23.44 273 GLY B O 1
ATOM 2178 N N . LEU A 1 295 ? 16.379 -49.259 4.874 1.00 21.94 274 LEU B N 1
ATOM 2179 C CA . LEU A 1 295 ? 16.895 -49.980 6.012 1.00 20.80 274 LEU B CA 1
ATOM 2180 C C . LEU A 1 295 ? 18.344 -49.649 6.370 1.00 21.93 274 LEU B C 1
ATOM 2181 O O . LEU A 1 295 ? 18.663 -49.572 7.563 1.00 20.36 274 LEU B O 1
ATOM 2186 N N . ASN A 1 296 ? 19.221 -49.469 5.374 1.00 21.96 275 ASN B N 1
ATOM 2187 C CA . ASN A 1 296 ? 20.646 -49.065 5.642 1.00 21.94 275 ASN B CA 1
ATOM 2188 C C . ASN A 1 296 ? 20.688 -47.622 6.199 1.00 23.84 275 ASN B C 1
ATOM 2189 O O . ASN A 1 296 ? 21.426 -47.358 7.146 1.00 26.16 275 ASN B O 1
ATOM 2194 N N . ALA A 1 297 ? 19.861 -46.731 5.656 1.00 24.59 276 ALA B N 1
ATOM 2195 C CA . ALA A 1 297 ? 19.774 -45.347 6.214 1.00 27.09 276 ALA B CA 1
ATOM 2196 C C . ALA A 1 297 ? 19.221 -45.334 7.676 1.00 27.33 276 ALA B C 1
ATOM 2197 O O . ALA A 1 297 ? 19.669 -44.583 8.543 1.00 24.83 276 ALA B O 1
ATOM 2199 N N . LEU A 1 298 ? 18.233 -46.156 7.932 1.00 25.22 277 LEU B N 1
ATOM 2200 C CA . LEU A 1 298 ? 17.6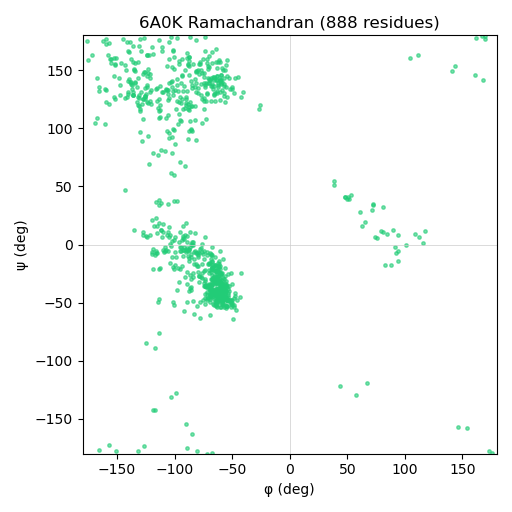53 -46.210 9.243 1.00 25.01 277 LEU B CA 1
ATOM 2201 C C . LEU A 1 298 ? 18.702 -46.672 10.174 1.00 25.68 277 LEU B C 1
ATOM 2202 O O . LEU A 1 298 ? 18.906 -46.158 11.217 1.00 26.55 277 LEU B O 1
ATOM 2207 N N . HIS A 1 299 ? 19.395 -47.680 9.726 1.00 25.93 278 HIS B N 1
ATOM 2208 C CA . HIS A 1 299 ? 20.478 -48.210 10.452 1.00 28.87 278 HIS B CA 1
ATOM 2209 C C . HIS A 1 299 ? 21.561 -47.141 10.742 1.00 26.35 278 HIS B C 1
ATOM 2210 O O . HIS A 1 299 ? 22.060 -47.011 11.843 1.00 26.77 278 HIS B O 1
ATOM 2217 N N . ALA A 1 300 ? 21.896 -46.366 9.756 1.00 25.27 279 ALA B N 1
ATOM 2218 C CA . ALA A 1 300 ? 22.898 -45.362 9.932 1.00 29.81 279 ALA B CA 1
ATOM 2219 C C . ALA A 1 300 ? 22.467 -44.236 10.866 1.00 31.78 279 ALA B C 1
ATOM 2220 O O . ALA A 1 300 ? 23.278 -43.643 11.514 1.00 32.58 279 ALA B O 1
ATOM 2222 N N . GLU A 1 301 ? 21.187 -43.957 10.913 1.00 29.57 280 GLU B N 1
ATOM 2223 C CA . GLU A 1 301 ? 20.635 -42.907 11.781 1.00 30.63 280 GLU B CA 1
ATOM 2224 C C . GLU A 1 301 ? 20.490 -43.331 13.260 1.00 28.13 280 GLU B C 1
ATOM 2225 O O . GLU A 1 301 ? 20.500 -42.499 14.166 1.00 26.92 280 GLU B O 1
ATOM 2231 N N . ILE A 1 302 ? 20.325 -44.617 13.500 1.00 27.65 281 ILE B N 1
ATOM 2232 C CA . ILE A 1 302 ? 20.239 -45.127 14.837 1.00 26.64 281 ILE B CA 1
ATOM 2233 C C . ILE A 1 302 ? 21.654 -45.148 15.410 1.00 31.16 281 ILE B C 1
ATOM 2234 O O . ILE A 1 302 ? 22.530 -45.783 14.828 1.00 27.31 281 ILE B O 1
ATOM 2239 N N . PRO A 1 303 ? 21.867 -44.511 16.571 1.00 29.66 282 PRO B N 1
ATOM 2240 C CA . PRO A 1 303 ? 23.250 -44.520 17.112 1.00 28.85 282 PRO B CA 1
ATOM 2241 C C . PRO A 1 303 ? 23.719 -45.870 17.642 1.00 28.14 282 PRO B C 1
ATOM 2242 O O . PRO A 1 303 ? 22.903 -46.682 18.118 1.00 28.42 282 PRO B O 1
ATOM 2246 N N . ALA A 1 304 ? 25.050 -46.066 17.608 1.00 28.66 283 ALA B N 1
ATOM 2247 C CA . ALA A 1 304 ? 25.705 -47.219 18.181 1.00 27.30 283 ALA B CA 1
ATOM 2248 C C . ALA A 1 304 ? 25.277 -47.472 19.620 1.00 26.59 283 ALA B C 1
ATOM 2249 O O . ALA A 1 304 ? 25.157 -46.532 20.363 1.00 26.52 283 ALA B O 1
ATOM 2251 N N . GLY A 1 305 ? 24.998 -48.723 19.992 1.00 23.71 284 GLY B N 1
ATOM 2252 C CA . GLY A 1 305 ? 24.469 -49.087 21.318 1.00 25.61 284 GLY B CA 1
ATOM 2253 C C . GLY A 1 305 ? 22.929 -49.195 21.368 1.00 26.89 284 GLY B C 1
ATOM 2254 O O . GLY A 1 305 ? 22.337 -49.708 22.360 1.00 28.57 284 GLY B O 1
ATOM 2255 N N . PHE A 1 306 ? 22.259 -48.688 20.341 1.00 24.59 285 PHE B N 1
ATOM 2256 C CA . PHE A 1 306 ? 20.777 -48.672 20.351 1.00 27.27 285 PHE B CA 1
ATOM 2257 C C . PHE A 1 306 ? 20.135 -49.510 19.266 1.00 26.77 285 PHE B C 1
ATOM 2258 O O . PHE A 1 306 ? 18.909 -49.709 19.308 1.00 27.49 285 PHE B O 1
ATOM 2266 N N . HIS A 1 307 ? 20.920 -50.078 18.348 1.00 25.61 286 HIS B N 1
ATOM 2267 C CA . HIS A 1 307 ? 20.319 -50.984 17.359 1.00 24.83 286 HIS B CA 1
ATOM 2268 C C . HIS A 1 307 ? 19.594 -52.157 18.010 1.00 25.13 286 HIS B C 1
ATOM 2269 O O . HIS A 1 307 ? 18.460 -52.470 17.613 1.00 22.23 286 HIS B O 1
ATOM 2276 N N . ARG A 1 308 ? 20.258 -52.803 18.978 1.00 21.91 287 ARG B N 1
ATOM 2277 C CA . ARG A 1 308 ? 19.703 -53.942 19.661 1.00 22.43 287 ARG B CA 1
ATOM 2278 C C . ARG A 1 308 ? 18.403 -53.592 20.393 1.00 21.62 287 ARG B C 1
ATOM 2279 O O . ARG A 1 308 ? 17.590 -54.474 20.613 1.00 19.02 287 ARG B O 1
ATOM 2287 N N . GLY A 1 309 ? 18.265 -52.348 20.832 1.00 19.89 288 GLY B N 1
ATOM 2288 C CA . GLY A 1 309 ? 17.086 -51.911 21.583 1.00 21.55 288 GLY B CA 1
ATOM 2289 C C . GLY A 1 309 ? 15.862 -51.606 20.773 1.00 19.62 288 GLY B C 1
ATOM 2290 O O . GLY A 1 309 ? 14.828 -51.341 21.357 1.00 19.00 288 GLY B O 1
ATOM 2291 N N . MET A 1 310 ? 15.984 -51.569 19.442 1.00 17.56 289 MET B N 1
ATOM 2292 C CA . MET A 1 310 ? 14.833 -51.327 18.597 1.00 17.70 289 MET B CA 1
ATOM 2293 C C . MET A 1 310 ? 13.878 -52.522 18.699 1.00 16.03 289 MET B C 1
ATOM 2294 O O . MET A 1 310 ? 14.326 -53.681 18.740 1.00 17.31 289 MET B O 1
ATOM 2299 N N . LEU A 1 311 ? 12.599 -52.209 18.821 1.00 15.53 290 LEU B N 1
ATOM 2300 C CA . LEU A 1 311 ? 11.547 -53.167 18.980 1.00 13.89 290 LEU B CA 1
ATOM 2301 C C . LEU A 1 311 ? 10.880 -53.212 17.634 1.00 14.00 290 LEU B C 1
ATOM 2302 O O . LEU A 1 311 ? 10.040 -52.367 17.332 1.00 11.97 290 LEU B O 1
ATOM 2307 N N . ASN A 1 312 ? 11.283 -54.189 16.807 1.00 13.60 291 ASN B N 1
ATOM 2308 C CA . ASN A 1 312 ? 10.778 -54.329 15.438 1.00 13.51 291 ASN B CA 1
ATOM 2309 C C . ASN A 1 312 ? 9.414 -55.046 15.436 1.00 13.30 291 ASN B C 1
ATOM 2310 O O . ASN A 1 312 ? 9.219 -56.052 16.165 1.00 16.81 291 ASN B O 1
ATOM 2315 N N . LEU A 1 313 ? 8.528 -54.562 14.608 1.00 13.10 292 LEU B N 1
ATOM 2316 C CA . LEU A 1 313 ? 7.125 -55.036 14.509 1.00 15.28 292 LEU B CA 1
ATOM 2317 C C . LEU A 1 313 ? 6.586 -54.828 13.081 1.00 15.25 292 LEU B C 1
ATOM 2318 O O . LEU A 1 313 ? 7.161 -54.154 12.259 1.00 14.93 292 LEU B O 1
ATOM 2323 N N . LEU A 1 314 ? 5.549 -55.554 12.789 1.00 15.49 293 LEU B N 1
ATOM 2324 C CA . LEU A 1 314 ? 4.835 -55.500 11.532 1.00 14.59 293 LEU B CA 1
ATOM 2325 C C . LEU A 1 314 ? 3.419 -55.095 11.799 1.00 13.16 293 LEU B C 1
ATOM 2326 O O . LEU A 1 314 ? 2.658 -54.912 10.856 1.00 13.39 293 LEU B O 1
ATOM 2331 N N . GLY A 1 315 ? 3.035 -54.993 13.065 1.00 11.95 294 GLY B N 1
ATOM 2332 C CA . GLY A 1 315 ? 1.615 -54.721 13.360 1.00 12.46 294 GLY B CA 1
ATOM 2333 C C . GLY A 1 315 ? 1.527 -54.547 14.851 1.00 14.03 294 GLY B C 1
ATOM 2334 O O . GLY A 1 315 ? 2.471 -54.975 15.574 1.00 13.63 294 GLY B O 1
ATOM 2335 N N . SER A 1 316 ? 0.449 -53.875 15.311 1.00 13.47 295 SER B N 1
ATOM 2336 C CA . SER A 1 316 ? 0.214 -53.703 16.729 1.00 12.72 295 SER B CA 1
ATOM 2337 C C . SER A 1 316 ? -1.304 -53.588 16.953 1.00 13.20 295 SER B C 1
ATOM 2338 O O . SER A 1 316 ? -2.124 -53.710 15.999 1.00 11.84 295 SER B O 1
ATOM 2341 N N . HIS A 1 317 ? -1.686 -53.371 18.208 1.00 13.65 296 HIS B N 1
ATOM 2342 C CA . HIS A 1 317 ? -3.059 -52.945 18.546 1.00 13.93 296 HIS B CA 1
ATOM 2343 C C . HIS A 1 317 ? -3.569 -51.604 17.960 1.00 13.88 296 HIS B C 1
ATOM 2344 O O . HIS A 1 317 ? -4.793 -51.268 18.077 1.00 13.14 296 HIS B O 1
ATOM 2351 N N . ASP A 1 318 ? -2.691 -50.876 17.275 1.00 13.07 297 ASP B N 1
ATOM 2352 C CA . ASP A 1 318 ? -2.984 -49.614 16.679 1.00 14.06 297 ASP B CA 1
ATOM 2353 C C . ASP A 1 318 ? -2.870 -49.722 15.155 1.00 14.26 297 ASP B C 1
ATOM 2354 O O . ASP A 1 318 ? -2.874 -48.716 14.493 1.00 15.06 297 ASP B O 1
ATOM 2359 N N . THR A 1 319 ? -2.853 -50.918 14.601 1.00 14.53 298 THR B N 1
ATOM 2360 C CA . THR A 1 319 ? -2.771 -50.999 13.118 1.00 14.48 298 THR B CA 1
ATOM 2361 C C . THR A 1 319 ? -3.682 -52.140 12.712 1.00 15.08 298 THR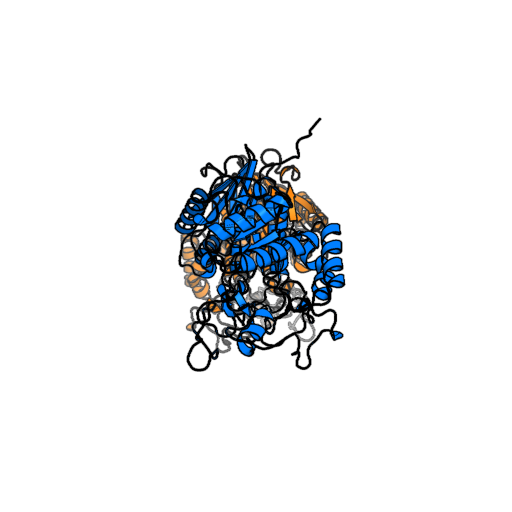 B C 1
ATOM 2362 O O . THR A 1 319 ? -4.021 -52.989 13.510 1.00 13.59 298 THR B O 1
ATOM 2366 N N . GLU A 1 320 ? -3.974 -52.211 11.417 1.00 16.05 299 GLU B N 1
ATOM 2367 C CA . GLU A 1 320 ? -4.635 -53.376 10.851 1.00 15.72 299 GLU B CA 1
ATOM 2368 C C . GLU A 1 320 ? -3.699 -54.604 11.008 1.00 14.92 299 GLU B C 1
ATOM 2369 O O . GLU A 1 320 ? -2.488 -54.461 11.143 1.00 14.44 299 GLU B O 1
ATOM 2375 N N . ARG A 1 321 ? -4.278 -55.812 10.986 1.00 15.20 300 ARG B N 1
ATOM 2376 C CA . ARG A 1 321 ? -3.508 -57.052 11.077 1.00 15.55 300 ARG B CA 1
ATOM 2377 C C . ARG A 1 321 ? -2.641 -57.297 9.864 1.00 15.94 300 ARG B C 1
ATOM 2378 O O . ARG A 1 321 ? -3.047 -57.032 8.707 1.00 14.11 300 ARG B O 1
ATOM 2386 N N . VAL A 1 322 ? -1.414 -57.755 10.099 1.00 15.85 301 VAL B N 1
ATOM 2387 C CA . VAL A 1 322 ? -0.501 -58.010 9.011 1.00 18.46 301 VAL B CA 1
ATOM 2388 C C . VAL A 1 322 ? -1.178 -58.788 7.828 1.00 19.10 301 VAL B C 1
ATOM 2389 O O . VAL A 1 322 ? -0.992 -58.465 6.633 1.00 20.99 301 VAL B O 1
ATOM 2393 N N . LEU A 1 323 ? -1.897 -59.844 8.144 1.00 17.31 302 LEU B N 1
ATOM 2394 C CA . LEU A 1 323 ? -2.528 -60.658 7.079 1.00 19.99 302 LEU B CA 1
ATOM 2395 C C . LEU A 1 323 ? -3.627 -59.909 6.251 1.00 21.62 302 LEU B C 1
ATOM 2396 O O . LEU A 1 323 ? -3.776 -60.102 5.031 1.00 21.99 302 LEU B O 1
ATOM 2401 N N . THR A 1 324 ? -4.320 -58.986 6.895 1.00 20.00 303 THR B N 1
ATOM 2402 C CA . THR A 1 324 ? -5.217 -58.085 6.229 1.00 20.00 303 THR B CA 1
ATOM 2403 C C . THR A 1 324 ? -4.449 -57.069 5.390 1.00 23.42 303 THR B C 1
ATOM 2404 O O . THR A 1 324 ? -4.918 -56.704 4.323 1.00 19.16 303 THR B O 1
ATOM 2408 N N . ARG A 1 325 ? -3.280 -56.644 5.842 1.00 20.25 304 ARG B N 1
ATOM 2409 C CA . ARG A 1 325 ? -2.498 -55.736 5.051 1.00 19.40 304 ARG B CA 1
ATOM 2410 C C . ARG A 1 325 ? -2.052 -56.462 3.790 1.00 18.31 304 ARG B C 1
ATOM 2411 O O . ARG A 1 325 ? -1.904 -55.872 2.777 1.00 16.86 304 ARG B O 1
ATOM 2419 N N . HIS A 1 326 ? -1.878 -57.765 3.911 1.00 18.55 305 HIS B N 1
ATOM 2420 C CA . HIS A 1 326 ? -1.481 -58.590 2.815 1.00 17.43 305 HIS B CA 1
ATOM 2421 C C . HIS A 1 326 ? -2.636 -59.163 1.982 1.00 18.55 305 HIS B C 1
ATOM 2422 O O . HIS A 1 326 ? -2.436 -59.997 1.139 1.00 20.03 305 HIS B O 1
ATOM 2429 N N . ALA A 1 327 ? -3.837 -58.705 2.274 1.00 18.67 306 ALA B N 1
ATOM 2430 C CA . ALA A 1 327 ? -5.049 -59.116 1.597 1.00 18.65 306 ALA B CA 1
ATOM 2431 C C . ALA A 1 327 ? -5.195 -60.599 1.584 1.00 20.54 306 ALA B C 1
ATOM 2432 O O . ALA A 1 327 ? -5.548 -61.153 0.572 1.00 19.54 306 ALA B O 1
ATOM 2434 N N . GLY A 1 328 ? -4.904 -61.230 2.710 1.00 19.10 307 GLY B N 1
ATOM 2435 C CA . GLY A 1 328 ? -5.027 -62.727 2.849 1.00 18.88 307 GLY B CA 1
ATOM 2436 C C . GLY A 1 328 ? -3.980 -63.638 2.186 1.00 19.14 307 GLY B C 1
ATOM 2437 O O . GLY A 1 328 ? -4.103 -64.876 2.235 1.00 22.15 307 GLY B O 1
ATOM 2438 N N . ASP A 1 329 ? -2.935 -63.047 1.617 1.00 18.30 308 ASP B N 1
ATOM 2439 C CA . ASP A 1 329 ? -1.882 -63.751 0.966 1.00 18.84 308 ASP B CA 1
ATOM 2440 C C . ASP A 1 329 ? -0.875 -64.147 2.023 1.00 19.38 308 ASP B C 1
ATOM 2441 O O . ASP A 1 329 ? 0.019 -63.380 2.377 1.00 15.23 308 ASP B O 1
ATOM 2446 N N . VAL A 1 330 ? -1.009 -65.409 2.449 1.00 18.32 309 VAL B N 1
ATOM 2447 C CA . VAL A 1 330 ? -0.175 -65.966 3.504 1.00 19.83 309 VAL B CA 1
ATOM 2448 C C . VAL A 1 330 ? 1.321 -66.023 3.110 1.00 19.33 309 VAL B C 1
ATOM 2449 O O . VAL A 1 330 ? 2.195 -65.837 3.963 1.00 16.65 309 VAL B O 1
ATOM 2453 N N . GLU A 1 331 ? 1.612 -66.353 1.846 1.00 17.97 310 GLU B N 1
ATOM 2454 C CA . GLU A 1 331 ? 3.000 -66.444 1.392 1.00 21.09 310 GLU B CA 1
ATOM 2455 C C . GLU A 1 331 ? 3.634 -65.059 1.360 1.00 20.37 310 GLU B C 1
ATOM 2456 O O . GLU A 1 331 ? 4.817 -64.903 1.700 1.00 22.12 310 GLU B O 1
ATOM 2462 N N . ALA A 1 332 ? 2.860 -64.054 0.950 1.00 18.45 311 ALA B N 1
ATOM 2463 C CA . ALA A 1 332 ? 3.365 -62.675 0.978 1.00 18.04 311 ALA B CA 1
ATOM 2464 C C . ALA A 1 332 ? 3.637 -62.295 2.450 1.00 20.68 311 ALA B C 1
ATOM 2465 O O . ALA A 1 332 ? 4.716 -61.767 2.780 1.00 19.47 311 ALA B O 1
ATOM 2467 N N . ALA A 1 333 ? 2.706 -62.629 3.336 1.00 17.32 312 ALA B N 1
ATOM 2468 C CA . ALA A 1 333 ? 2.909 -62.338 4.756 1.00 17.86 312 ALA B CA 1
ATOM 2469 C C . ALA A 1 333 ? 4.182 -62.955 5.303 1.00 17.57 312 ALA B C 1
ATOM 2470 O O . ALA A 1 333 ? 4.924 -62.375 6.093 1.00 14.94 312 ALA B O 1
ATOM 2472 N N . LEU A 1 334 ? 4.443 -64.178 4.866 1.00 16.93 313 LEU B N 1
ATOM 2473 C CA . LEU A 1 334 ? 5.617 -64.872 5.326 1.00 16.68 313 LEU B CA 1
ATOM 2474 C C . LEU A 1 334 ? 6.912 -64.143 4.947 1.00 16.49 313 LEU B C 1
ATOM 2475 O O . LEU A 1 334 ? 7.897 -64.222 5.668 1.00 16.79 313 LEU B O 1
ATOM 2480 N N . LEU A 1 335 ? 6.898 -63.448 3.812 1.00 16.72 314 LEU B N 1
ATOM 2481 C CA . LEU A 1 335 ? 7.989 -62.556 3.394 1.00 18.68 314 LEU B CA 1
ATOM 2482 C C . LEU A 1 335 ? 8.259 -61.475 4.426 1.00 17.73 314 LEU B C 1
ATOM 2483 O O . LEU A 1 335 ? 9.448 -61.187 4.732 1.00 15.35 314 LEU B O 1
ATOM 2488 N N . SER A 1 336 ? 7.172 -60.879 4.918 1.00 17.98 315 SER B N 1
ATOM 2489 C CA . SER A 1 336 ? 7.224 -59.822 5.989 1.00 20.13 315 SER B CA 1
ATOM 2490 C C . SER A 1 336 ? 7.878 -60.332 7.257 1.00 18.54 315 SER B C 1
ATOM 2491 O O . SER A 1 336 ? 8.691 -59.589 7.868 1.00 22.00 315 SER B O 1
ATOM 2494 N N . TYR A 1 337 ? 7.541 -61.586 7.635 1.00 17.60 316 TYR B N 1
ATOM 2495 C CA . TYR A 1 337 ? 8.080 -62.157 8.862 1.00 16.03 316 TYR B CA 1
ATOM 2496 C C . TYR A 1 337 ? 9.532 -62.537 8.656 1.00 16.10 316 TYR B C 1
ATOM 2497 O O . TYR A 1 337 ? 10.287 -62.436 9.559 1.00 16.40 316 TYR B O 1
ATOM 2506 N N . ALA A 1 338 ? 9.895 -62.960 7.451 1.00 16.06 317 ALA B N 1
ATOM 2507 C CA . ALA A 1 338 ? 11.278 -63.339 7.131 1.00 16.16 317 ALA B CA 1
ATOM 2508 C C . ALA A 1 338 ? 12.147 -62.128 7.351 1.00 16.56 317 ALA B C 1
ATOM 2509 O O . ALA A 1 338 ? 13.173 -62.209 8.009 1.00 19.75 317 ALA B O 1
ATOM 2511 N N . LEU A 1 339 ? 11.710 -61.009 6.812 1.00 16.41 318 LEU B N 1
ATOM 2512 C CA . LEU A 1 339 ? 12.412 -59.701 6.965 1.00 16.28 318 LEU B CA 1
ATOM 2513 C C . LEU A 1 339 ? 12.469 -59.227 8.421 1.00 15.91 318 LEU B C 1
ATOM 2514 O O . LEU A 1 339 ? 13.539 -58.925 8.919 1.00 15.65 318 LEU B O 1
ATOM 2519 N N . LEU A 1 340 ? 11.341 -59.253 9.069 1.00 14.12 319 LEU B N 1
ATOM 2520 C CA . LEU A 1 340 ? 11.222 -58.950 10.532 1.00 14.95 319 LEU B CA 1
ATOM 2521 C C . LEU A 1 340 ? 12.242 -59.686 11.387 1.00 15.83 319 LEU B C 1
ATOM 2522 O O . LEU A 1 340 ? 13.000 -59.060 12.168 1.00 16.70 319 LEU B O 1
ATOM 2527 N N . PHE A 1 341 ? 12.308 -61.005 11.220 1.00 15.72 320 PHE B N 1
ATOM 2528 C CA . PHE A 1 341 ? 13.157 -61.810 12.054 1.00 16.41 320 PHE B CA 1
ATOM 2529 C C . PHE A 1 341 ? 14.689 -61.695 11.650 1.00 17.76 320 PHE B C 1
ATOM 2530 O O . PHE A 1 341 ? 15.550 -62.056 12.417 1.00 19.98 320 PHE B O 1
ATOM 2538 N N . SER A 1 342 ? 14.973 -61.198 10.471 1.00 17.55 321 SER B N 1
ATOM 2539 C CA . SER A 1 342 ? 16.348 -60.989 9.978 1.00 19.47 321 SER B CA 1
ATOM 2540 C C . SER A 1 342 ? 16.994 -59.734 10.526 1.00 21.38 321 SER B C 1
ATOM 2541 O O . SER A 1 342 ? 18.224 -59.621 10.577 1.00 22.38 321 SER B O 1
ATOM 2544 N N . LEU A 1 343 ? 16.173 -58.769 10.932 1.00 21.29 322 LEU B N 1
ATOM 2545 C CA . LEU A 1 343 ? 16.652 -57.427 11.352 1.00 21.03 322 LEU B CA 1
ATOM 2546 C C . LEU A 1 343 ? 17.317 -57.323 12.696 1.00 20.09 322 LEU B C 1
ATOM 2547 O O . LEU A 1 343 ? 16.979 -58.043 13.647 1.00 21.52 322 LEU B O 1
ATOM 2552 N N . GLU A 1 344 ? 18.343 -56.438 12.742 1.00 21.39 323 GLU B N 1
ATOM 2553 C CA . GLU A 1 344 ? 18.990 -56.077 14.018 1.00 21.35 323 GLU B CA 1
ATOM 2554 C C . GLU A 1 344 ? 17.906 -55.368 14.849 1.00 18.52 323 GLU B C 1
ATOM 2555 O O . GLU A 1 344 ? 17.095 -54.678 14.294 1.00 16.55 323 GLU B O 1
ATOM 2561 N N . GLY A 1 345 ? 17.855 -55.608 16.147 1.00 18.59 324 GLY B N 1
ATOM 2562 C CA . GLY A 1 345 ? 16.720 -55.219 16.932 1.00 19.00 324 GLY B CA 1
ATOM 2563 C C . GLY A 1 345 ? 15.847 -56.452 17.277 1.00 19.96 324 GLY B C 1
ATOM 2564 O O . GLY A 1 345 ? 15.963 -57.517 16.619 1.00 21.69 324 GLY B O 1
ATOM 2565 N N . ALA A 1 346 ? 15.013 -56.304 18.301 1.00 17.14 325 ALA B N 1
ATOM 2566 C CA . ALA A 1 346 ? 14.235 -57.388 18.831 1.00 16.41 325 ALA B CA 1
ATOM 2567 C C . ALA A 1 346 ? 12.878 -57.536 18.104 1.00 17.99 325 ALA B C 1
ATOM 2568 O O . ALA A 1 346 ? 12.076 -56.588 18.135 1.00 15.31 325 ALA B O 1
ATOM 2570 N N . PRO A 1 347 ? 12.597 -58.725 17.472 1.00 17.51 326 PRO B N 1
ATOM 2571 C CA . PRO A 1 347 ? 11.325 -58.823 16.703 1.00 16.39 326 PRO B CA 1
ATOM 2572 C C . PRO A 1 347 ? 10.187 -59.109 17.623 1.00 16.04 326 PRO B C 1
ATOM 2573 O O . PRO A 1 347 ? 10.351 -59.797 18.641 1.00 16.56 326 PRO B O 1
ATOM 2577 N N . MET A 1 348 ? 9.025 -58.606 17.230 1.00 15.16 327 MET B N 1
ATOM 2578 C CA . MET A 1 348 ? 7.841 -58.672 18.064 1.00 14.51 327 MET B CA 1
ATOM 2579 C C . MET A 1 348 ? 6.718 -59.179 17.187 1.00 14.94 327 MET B C 1
ATOM 2580 O O . MET A 1 348 ? 6.532 -58.639 16.105 1.00 16.66 327 MET B O 1
ATOM 2585 N N . VAL A 1 349 ? 6.061 -60.224 17.636 1.00 14.43 328 VAL B N 1
ATOM 2586 C CA . VAL A 1 349 ? 4.833 -60.728 17.013 1.00 14.11 328 VAL B CA 1
ATOM 2587 C C . VAL A 1 349 ? 3.650 -60.276 17.835 1.00 12.39 328 VAL B C 1
ATOM 2588 O O . VAL A 1 349 ? 3.649 -60.314 19.069 1.00 11.42 328 VAL B O 1
ATOM 2592 N N . TYR A 1 350 ? 2.660 -59.824 17.136 1.00 13.01 329 TYR B N 1
ATOM 2593 C CA . TYR A 1 350 ? 1.389 -59.344 17.724 1.00 13.32 329 TYR B CA 1
ATOM 2594 C C . TYR A 1 350 ? 0.422 -60.466 17.940 1.00 13.89 329 TYR B C 1
ATOM 2595 O O . TYR A 1 350 ? 0.139 -61.218 17.020 1.00 13.79 329 TYR B O 1
ATOM 2604 N N . TYR A 1 351 ? -0.034 -60.657 19.167 1.00 13.56 330 TYR B N 1
ATOM 2605 C CA . TYR A 1 351 ? -0.852 -61.842 19.488 1.00 13.94 330 TYR B CA 1
ATOM 2606 C C . TYR A 1 351 ? -1.866 -62.170 18.355 1.00 14.05 330 TYR B C 1
ATOM 2607 O O . TYR A 1 351 ? -2.545 -61.234 17.838 1.00 14.09 330 TYR B O 1
ATOM 2616 N N . GLY A 1 352 ? -1.880 -63.466 17.974 1.00 13.87 331 GLY B N 1
ATOM 2617 C CA . GLY A 1 352 ? -2.780 -64.015 16.944 1.00 14.85 331 GLY B CA 1
ATOM 2618 C C . GLY A 1 352 ? -2.329 -63.843 15.492 1.00 16.36 331 GLY B C 1
ATOM 2619 O O . GLY A 1 352 ? -2.798 -64.572 14.613 1.00 15.01 331 GLY B O 1
ATOM 2620 N N . ASP A 1 353 ? -1.382 -62.932 15.203 1.00 15.30 332 ASP B N 1
ATOM 2621 C CA . ASP A 1 353 ? -0.821 -62.905 13.852 1.00 17.13 332 ASP B CA 1
ATOM 2622 C C . ASP A 1 353 ? -0.167 -64.215 13.493 1.00 15.78 332 ASP B C 1
ATOM 2623 O O . ASP A 1 353 ? -0.170 -64.586 12.307 1.00 13.70 332 ASP B O 1
ATOM 2628 N N . GLU A 1 354 ? 0.418 -64.898 14.470 1.00 15.61 333 GLU B N 1
ATOM 2629 C CA . GLU A 1 354 ? 1.134 -66.176 14.187 1.00 17.52 333 GLU B CA 1
ATOM 2630 C C . GLU A 1 354 ? 0.277 -67.293 13.698 1.00 18.52 333 GLU B C 1
ATOM 2631 O O . GLU A 1 354 ? 0.806 -68.241 13.100 1.00 19.01 333 GLU B O 1
ATOM 2637 N N . VAL A 1 355 ? -1.025 -67.220 13.999 1.00 16.72 334 VAL B N 1
ATOM 2638 C CA . VAL A 1 355 ? -2.008 -68.145 13.533 1.00 18.36 334 VAL B CA 1
ATOM 2639 C C . VAL A 1 355 ? -2.902 -67.606 12.408 1.00 19.35 334 VAL B C 1
ATOM 2640 O O . VAL A 1 355 ? -3.868 -68.301 11.996 1.00 19.12 334 VAL B O 1
ATOM 2644 N N . GLY A 1 356 ? -2.574 -66.418 11.917 1.00 18.93 335 GLY B N 1
ATOM 2645 C CA . GLY A 1 356 ? -3.277 -65.750 10.821 1.00 20.17 335 GLY B CA 1
ATOM 2646 C C . GLY A 1 356 ? -4.664 -65.165 11.078 1.00 20.27 335 GLY B C 1
ATOM 2647 O O . GLY A 1 356 ? -5.473 -65.077 10.171 1.00 17.25 335 GLY B O 1
ATOM 2648 N N . LEU A 1 357 ? -4.906 -64.642 12.285 1.00 17.17 336 LEU B N 1
ATOM 2649 C CA . LEU A 1 357 ? -6.038 -63.708 12.492 1.00 18.63 336 LEU B CA 1
ATOM 2650 C C . LEU A 1 357 ? -5.982 -62.538 11.525 1.00 17.73 336 LEU B C 1
ATOM 2651 O O . LEU A 1 357 ? -4.870 -62.088 11.098 1.00 14.71 336 LEU B O 1
ATOM 2656 N N . THR A 1 358 ? -7.176 -62.103 11.118 1.00 16.71 337 THR B N 1
ATOM 2657 C CA . THR A 1 358 ? -7.377 -60.960 10.250 1.00 18.66 337 THR B CA 1
ATOM 2658 C C . THR A 1 358 ? -8.210 -59.903 10.989 1.00 18.47 337 THR B C 1
ATOM 2659 O O . THR A 1 358 ? -8.820 -60.159 12.018 1.00 18.59 337 THR B O 1
ATOM 2663 N N . GLY A 1 359 ? -8.183 -58.696 10.449 1.00 18.71 338 GLY B N 1
ATOM 2664 C CA . GLY A 1 359 ? -8.902 -57.550 11.017 1.00 18.66 338 GLY B CA 1
ATOM 2665 C C . GLY A 1 359 ? -8.344 -56.234 10.510 1.00 17.34 338 GLY B C 1
ATOM 2666 O O . GLY A 1 359 ? -7.113 -56.077 10.213 1.00 14.75 338 GLY B O 1
ATOM 2667 N N . ASP A 1 360 ? -9.248 -55.305 10.359 1.00 18.47 339 ASP B N 1
ATOM 2668 C CA . ASP A 1 360 ? -8.911 -53.929 10.064 1.00 18.83 339 ASP B CA 1
ATOM 2669 C C . ASP A 1 360 ? -8.350 -53.300 11.315 1.00 19.36 339 ASP B C 1
ATOM 2670 O O . ASP A 1 360 ? -8.191 -53.951 12.382 1.00 16.83 339 ASP B O 1
ATOM 2675 N N . ASN A 1 361 ? -7.973 -52.047 11.204 1.00 20.93 340 ASN B N 1
ATOM 2676 C CA . ASN A 1 361 ? -7.419 -51.334 12.323 1.00 22.51 340 ASN B CA 1
ATOM 2677 C C . ASN A 1 361 ? -8.442 -51.251 13.467 1.00 19.53 340 ASN B C 1
ATOM 2678 O O . ASN A 1 361 ? -9.593 -51.448 13.240 1.00 18.53 340 ASN B O 1
ATOM 2683 N N . ASP A 1 362 ? -7.946 -51.020 14.682 1.00 18.19 341 ASP B N 1
ATOM 2684 C CA . ASP A 1 362 ? -8.628 -50.821 15.939 1.00 16.55 341 ASP B CA 1
ATOM 2685 C C . ASP A 1 362 ? -10.023 -50.266 15.751 1.00 16.10 341 ASP B C 1
ATOM 2686 O O . ASP A 1 362 ? -10.199 -49.241 15.212 1.00 17.07 341 ASP B O 1
ATOM 2691 N N . PRO A 1 363 ? -11.023 -51.005 16.139 1.00 16.29 342 PRO B N 1
ATOM 2692 C CA . PRO A 1 363 ? -10.979 -52.189 16.974 1.00 17.03 342 PRO B CA 1
ATOM 2693 C C . PRO A 1 363 ? -10.819 -53.525 16.292 1.00 14.89 342 PRO B C 1
ATOM 2694 O O . PRO A 1 363 ? -10.651 -54.508 16.954 1.00 16.37 342 PRO B O 1
ATOM 2698 N N . GLY A 1 364 ? -10.822 -53.513 14.979 1.00 14.35 343 GLY B N 1
ATOM 2699 C CA . GLY A 1 364 ? -10.842 -54.759 14.244 1.00 14.88 343 GLY B CA 1
ATOM 2700 C C . GLY A 1 364 ? -9.578 -55.601 14.459 1.00 15.19 343 GLY B C 1
ATOM 2701 O O . GLY A 1 364 ? -9.617 -56.797 14.324 1.00 14.02 343 GLY B O 1
ATOM 2702 N N . CYS A 1 365 ? -8.440 -54.999 14.860 1.00 15.08 344 CYS B N 1
ATOM 2703 C CA . CYS A 1 365 ? -7.236 -55.844 15.111 1.00 14.65 344 CYS B CA 1
ATOM 2704 C C . CYS A 1 365 ? -7.205 -56.416 16.556 1.00 14.79 344 CYS B C 1
ATOM 2705 O O . CYS A 1 365 ? -6.201 -56.909 16.997 1.00 12.96 344 CYS B O 1
ATOM 2708 N N . ARG A 1 366 ? -8.296 -56.287 17.288 1.00 14.86 345 ARG B N 1
ATOM 2709 C CA . ARG A 1 366 ? -8.311 -56.651 18.700 1.00 16.79 345 ARG B CA 1
ATOM 2710 C C . ARG A 1 366 ? -9.277 -57.825 18.933 1.00 18.52 345 ARG B C 1
ATOM 2711 O O . ARG A 1 366 ? -9.927 -57.937 19.981 1.00 18.79 345 ARG B O 1
ATOM 2719 N N . GLY A 1 367 ? -9.319 -58.728 17.972 1.00 16.47 346 GLY B N 1
ATOM 2720 C CA . GLY A 1 367 ? -10.181 -59.897 18.090 1.00 18.81 346 GLY B CA 1
ATOM 2721 C C . GLY A 1 367 ? -9.645 -60.880 19.138 1.00 17.41 346 GLY B C 1
ATOM 2722 O O . GLY A 1 367 ? -8.461 -60.893 19.445 1.00 16.45 346 GLY B O 1
ATOM 2723 N N . ALA A 1 368 ? -10.563 -61.687 19.657 1.00 15.64 347 ALA B N 1
ATOM 2724 C CA . ALA A 1 368 ? -10.247 -62.739 20.583 1.00 17.79 347 ALA B CA 1
ATOM 2725 C C . ALA A 1 368 ? -9.329 -63.797 19.978 1.00 18.15 347 ALA B C 1
ATOM 2726 O O . ALA A 1 368 ? -9.504 -64.267 18.835 1.00 16.31 347 ALA B O 1
ATOM 2728 N N . MET A 1 369 ? -8.353 -64.210 20.757 1.00 17.54 348 MET B N 1
ATOM 2729 C CA . MET A 1 369 ? -7.438 -65.229 20.272 1.00 17.44 348 MET B CA 1
ATOM 2730 C C . MET A 1 369 ? -8.136 -66.600 20.278 1.00 17.07 348 MET B C 1
ATOM 2731 O O . MET A 1 369 ? -8.577 -67.064 21.346 1.00 15.71 348 MET B O 1
ATOM 2736 N N . PRO A 1 370 ? -8.185 -67.284 19.106 1.00 16.16 349 PRO B N 1
ATOM 2737 C CA . PRO A 1 370 ? -8.785 -68.644 19.094 1.00 18.08 349 PRO B CA 1
ATOM 2738 C C . PRO A 1 370 ? -7.813 -69.696 19.680 1.00 16.91 349 PRO B C 1
ATOM 2739 O O . PRO A 1 370 ? -6.572 -69.656 19.440 1.00 18.67 349 PRO B O 1
ATOM 2743 N N . TRP A 1 371 ? -8.364 -70.581 20.479 1.00 18.29 350 TRP B N 1
ATOM 2744 C CA . TRP A 1 371 ? -7.652 -71.714 21.036 1.00 18.75 350 TRP B CA 1
ATOM 2745 C C . TRP A 1 371 ? -8.078 -73.079 20.469 1.00 21.65 350 TRP B C 1
ATOM 2746 O O . TRP A 1 371 ? -7.723 -74.114 21.028 1.00 25.12 350 TRP B O 1
ATOM 2757 N N . ASN A 1 372 ? -8.856 -73.095 19.413 1.00 22.20 351 ASN B N 1
ATOM 2758 C CA . ASN A 1 372 ? -9.071 -74.334 18.655 1.00 22.70 351 ASN B CA 1
ATOM 2759 C C . ASN A 1 372 ? -8.022 -74.372 17.565 1.00 23.93 351 ASN B C 1
ATOM 2760 O O . ASN A 1 372 ? -8.063 -73.510 16.669 1.00 20.19 351 ASN B O 1
ATOM 2765 N N . GLU A 1 373 ? -7.142 -75.385 17.605 1.00 24.92 352 GLU B N 1
ATOM 2766 C CA . GLU A 1 373 ? -6.068 -75.510 16.618 1.00 30.92 352 GLU B CA 1
ATOM 2767 C C . GLU A 1 373 ? -6.540 -75.686 15.171 1.00 30.61 352 GLU B C 1
ATOM 2768 O O . GLU A 1 373 ? -5.854 -75.323 14.241 1.00 25.72 352 GLU B O 1
ATOM 2774 N N . GLU A 1 374 ? -7.738 -76.194 14.988 1.00 26.62 353 GLU B N 1
ATOM 2775 C CA . GLU A 1 374 ? -8.321 -76.253 13.649 1.00 29.53 353 GLU B CA 1
ATOM 2776 C C . GLU A 1 374 ? -8.704 -74.874 13.098 1.00 26.78 353 GLU B C 1
ATOM 2777 O O . GLU A 1 374 ? -8.872 -74.734 11.922 1.00 29.74 353 GLU B O 1
ATOM 2783 N N . SER A 1 375 ? -8.811 -73.822 13.914 1.00 28.59 354 SER B N 1
ATOM 2784 C CA . SER A 1 375 ? -9.028 -72.505 13.342 1.00 27.55 354 SER B CA 1
ATOM 2785 C C . SER A 1 375 ? -7.703 -71.749 13.089 1.00 24.29 354 SER B C 1
ATOM 2786 O O . SER A 1 375 ? -7.753 -70.597 12.751 1.00 29.25 354 SER B O 1
ATOM 2789 N N . TRP A 1 376 ? -6.556 -72.358 13.299 1.00 18.67 355 TRP B N 1
ATOM 2790 C CA . TRP A 1 376 ? -5.220 -71.728 13.081 1.00 19.62 355 TRP B CA 1
ATOM 2791 C C . TRP A 1 376 ? -4.721 -72.032 11.714 1.00 20.53 355 TRP B C 1
ATOM 2792 O O . TRP A 1 376 ? -4.902 -73.136 11.222 1.00 20.16 355 TRP B O 1
ATOM 2803 N N . ASN A 1 377 ? -4.012 -71.105 11.114 1.00 20.05 356 ASN B N 1
ATOM 2804 C CA . ASN A 1 377 ? -3.194 -71.463 9.962 1.00 19.14 356 ASN B CA 1
ATOM 2805 C C . ASN A 1 377 ? -1.854 -71.916 10.540 1.00 19.49 356 ASN B C 1
ATOM 2806 O O . ASN A 1 377 ? -0.955 -71.113 10.808 1.00 17.44 356 ASN B O 1
ATOM 2811 N N . THR A 1 378 ? -1.724 -73.236 10.669 1.00 21.06 357 THR B N 1
ATOM 2812 C CA . THR A 1 378 ? -0.583 -73.842 11.335 1.00 20.61 357 THR B CA 1
ATOM 2813 C C . THR A 1 378 ? 0.652 -73.805 10.435 1.00 20.97 357 THR B C 1
ATOM 2814 O O . THR A 1 378 ? 1.762 -73.825 10.946 1.00 18.87 357 THR B O 1
ATOM 2818 N N . ARG A 1 379 ? 0.503 -73.732 9.107 1.00 20.93 358 ARG B N 1
ATOM 2819 C CA . ARG A 1 379 ? 1.722 -73.567 8.282 1.00 20.85 358 ARG B CA 1
ATOM 2820 C C . ARG A 1 379 ? 2.331 -72.151 8.365 1.00 19.92 358 ARG B C 1
ATOM 2821 O O . ARG A 1 379 ? 3.571 -71.923 8.275 1.00 18.29 358 ARG B O 1
ATOM 2829 N N . LEU A 1 380 ? 1.472 -71.180 8.551 1.00 18.23 359 LEU B N 1
ATOM 2830 C CA . LEU A 1 380 ? 1.926 -69.849 8.864 1.00 17.51 359 LEU B CA 1
ATOM 2831 C C . LEU A 1 380 ? 2.700 -69.818 10.214 1.00 16.79 359 LEU B C 1
ATOM 2832 O O . LEU A 1 380 ? 3.847 -69.273 10.291 1.00 18.57 359 LEU B O 1
ATOM 2837 N N . LEU A 1 381 ? 2.108 -70.463 11.221 1.00 15.71 360 LEU B N 1
ATOM 2838 C CA . LEU A 1 381 ? 2.677 -70.582 12.557 1.00 15.89 360 LEU B CA 1
ATOM 2839 C C . LEU A 1 381 ? 4.068 -71.218 12.455 1.00 17.17 360 LEU B C 1
ATOM 2840 O O . LEU A 1 381 ? 5.038 -70.733 13.022 1.00 16.04 360 LEU B O 1
ATOM 2845 N N . ASP A 1 382 ? 4.138 -72.290 11.655 1.00 18.35 361 ASP B N 1
ATOM 2846 C CA . ASP A 1 382 ? 5.380 -73.073 11.548 1.00 19.60 361 ASP B CA 1
ATOM 2847 C C . ASP A 1 382 ? 6.439 -72.307 10.765 1.00 18.49 361 ASP B C 1
ATOM 2848 O O . ASP A 1 382 ? 7.624 -72.400 11.045 1.00 18.70 361 ASP B O 1
ATOM 2853 N N . GLY A 1 383 ? 6.011 -71.550 9.786 1.00 19.39 362 GLY B N 1
ATOM 2854 C CA . GLY A 1 383 ? 6.948 -70.687 9.061 1.00 19.20 362 GLY B CA 1
ATOM 2855 C C . GLY A 1 383 ? 7.595 -69.677 9.957 1.00 17.66 362 GLY B C 1
ATOM 2856 O O . GLY A 1 383 ? 8.825 -69.493 9.923 1.00 15.59 362 GLY B O 1
ATOM 2857 N N . ILE A 1 384 ? 6.780 -69.019 10.774 1.00 15.35 363 ILE B N 1
ATOM 2858 C CA . ILE A 1 384 ? 7.291 -68.046 11.740 1.00 16.96 363 ILE B CA 1
ATOM 2859 C C . ILE A 1 384 ? 8.221 -68.667 12.776 1.00 17.34 363 ILE B C 1
ATOM 2860 O O . ILE A 1 384 ? 9.312 -68.099 13.064 1.00 18.43 363 ILE B O 1
ATOM 2865 N N . ARG A 1 385 ? 7.834 -69.845 13.255 1.00 18.03 364 ARG B N 1
ATOM 2866 C CA . ARG A 1 385 ? 8.627 -70.577 14.207 1.00 18.28 364 ARG B CA 1
ATOM 2867 C C . ARG A 1 385 ? 9.991 -70.894 13.621 1.00 17.41 364 ARG B C 1
ATOM 2868 O O . ARG A 1 385 ? 11.008 -70.839 14.316 1.00 16.73 364 ARG B O 1
ATOM 2876 N N . THR A 1 386 ? 10.016 -71.200 12.343 1.00 16.63 365 THR B N 1
ATOM 2877 C CA . THR A 1 386 ? 11.267 -71.493 11.655 1.00 18.02 365 THR B CA 1
ATOM 2878 C C . THR A 1 386 ? 12.168 -70.298 11.585 1.00 18.93 365 THR B C 1
ATOM 2879 O O . THR A 1 386 ? 13.407 -70.373 11.843 1.00 18.78 365 THR B O 1
ATOM 2883 N N . PHE A 1 387 ? 11.591 -69.181 11.209 1.00 17.09 366 PHE B N 1
ATOM 2884 C CA . PHE A 1 387 ? 12.417 -67.953 11.185 1.00 16.03 366 PHE B CA 1
ATOM 2885 C C . PHE A 1 387 ? 12.950 -67.632 12.576 1.00 15.24 366 PHE B C 1
ATOM 2886 O O . PHE A 1 387 ? 14.203 -67.345 12.740 1.00 17.17 366 PHE B O 1
ATOM 2894 N N . ALA A 1 388 ? 12.092 -67.770 13.570 1.00 15.19 367 ALA B N 1
ATOM 2895 C CA . ALA A 1 388 ? 12.521 -67.585 14.988 1.00 15.79 367 ALA B CA 1
ATOM 2896 C C . ALA A 1 388 ? 13.622 -68.513 15.404 1.00 17.01 367 ALA B C 1
ATOM 2897 O O . ALA A 1 388 ? 14.639 -68.028 15.914 1.00 18.57 367 ALA B O 1
ATOM 2899 N N . ALA A 1 389 ? 13.481 -69.832 15.103 1.00 17.93 368 ALA B N 1
ATOM 2900 C CA . ALA A 1 389 ? 14.483 -70.796 15.454 1.00 19.59 368 ALA B CA 1
ATOM 2901 C C . ALA A 1 389 ? 15.842 -70.504 14.807 1.00 21.03 368 ALA B C 1
ATOM 2902 O O . ALA A 1 389 ? 16.880 -70.597 15.477 1.00 21.30 368 ALA B O 1
ATOM 2904 N N . PHE A 1 390 ? 15.840 -70.164 13.518 1.00 20.84 369 PHE B N 1
ATOM 2905 C CA . PHE A 1 390 ? 17.066 -69.836 12.840 1.00 20.57 369 PHE B CA 1
ATOM 2906 C C . PHE A 1 390 ? 17.784 -68.710 13.586 1.00 21.47 369 PHE B C 1
ATOM 2907 O O . PHE A 1 390 ? 18.984 -68.816 13.939 1.00 21.18 369 PHE B O 1
ATOM 2915 N N . ARG A 1 391 ? 17.064 -67.638 13.820 1.00 20.36 370 ARG B N 1
ATOM 2916 C CA . ARG A 1 391 ? 17.580 -66.577 14.653 1.00 20.37 370 ARG B CA 1
ATOM 2917 C C . ARG A 1 391 ? 18.054 -67.020 15.999 1.00 22.39 370 ARG B C 1
ATOM 2918 O O . ARG A 1 391 ? 19.133 -66.574 16.451 1.00 24.51 370 ARG B O 1
ATOM 2926 N N . ALA A 1 392 ? 17.264 -67.801 16.690 1.00 20.71 371 ALA B N 1
ATOM 2927 C CA . ALA A 1 392 ? 17.714 -68.249 18.002 1.00 26.36 371 ALA B CA 1
ATOM 2928 C C . ALA A 1 392 ? 18.973 -69.110 17.929 1.00 28.67 371 ALA B C 1
ATOM 2929 O O . ALA A 1 392 ? 19.706 -69.160 18.911 1.00 28.11 371 ALA B O 1
ATOM 2931 N N . HIS A 1 393 ? 19.183 -69.825 16.819 1.00 28.97 372 HIS B N 1
ATOM 2932 C CA . HIS A 1 393 ? 20.322 -70.737 16.720 1.00 34.61 372 HIS B CA 1
ATOM 2933 C C . HIS A 1 393 ? 21.613 -70.081 16.261 1.00 33.47 372 HIS B C 1
ATOM 2934 O O . HIS A 1 393 ? 22.683 -70.507 16.667 1.00 34.24 372 HIS B O 1
ATOM 2941 N N . GLN A 1 394 ? 21.515 -69.125 15.354 1.00 28.36 373 GLN B N 1
ATOM 2942 C CA . GLN A 1 394 ? 22.643 -68.484 14.798 1.00 25.45 373 GLN B CA 1
ATOM 2943 C C . GLN A 1 394 ? 23.029 -67.230 15.628 1.00 26.19 373 GLN B C 1
ATOM 2944 O O . GLN A 1 394 ? 22.234 -66.301 15.769 1.00 20.69 373 GLN B O 1
ATOM 2950 N N . PRO A 1 395 ? 24.265 -67.167 16.146 1.00 26.81 374 PRO B N 1
ATOM 2951 C CA . PRO A 1 395 ? 24.555 -65.998 17.036 1.00 25.66 374 PRO B CA 1
ATOM 2952 C C . PRO A 1 395 ? 24.622 -64.633 16.333 1.00 23.45 374 PRO B C 1
ATOM 2953 O O . PRO A 1 395 ? 24.219 -63.609 16.927 1.00 21.80 374 PRO B O 1
ATOM 2957 N N . ALA A 1 396 ? 25.126 -64.630 15.095 1.00 22.03 375 ALA B N 1
ATOM 2958 C CA . ALA A 1 396 ? 25.107 -63.479 14.193 1.00 21.96 375 ALA B CA 1
ATOM 2959 C C . ALA A 1 396 ? 23.693 -62.928 13.918 1.00 22.10 375 ALA B C 1
ATOM 2960 O O . ALA A 1 396 ? 23.509 -61.724 13.658 1.00 23.05 375 ALA B O 1
ATOM 2962 N N . MET A 1 397 ? 22.680 -63.795 13.970 1.00 18.83 376 MET B N 1
ATOM 2963 C CA . MET A 1 397 ? 21.290 -63.262 13.839 1.00 21.94 376 MET B CA 1
ATOM 2964 C C . MET A 1 397 ? 20.802 -62.403 15.050 1.00 23.08 376 MET B C 1
ATOM 2965 O O . MET A 1 397 ? 19.788 -61.641 14.938 1.00 23.38 376 MET B O 1
ATOM 2970 N N . ARG A 1 398 ? 21.516 -62.520 16.172 1.00 23.37 377 ARG B N 1
ATOM 2971 C CA . ARG A 1 398 ? 21.226 -61.718 17.371 1.00 22.33 377 ARG B CA 1
ATOM 2972 C C . ARG A 1 398 ? 22.191 -60.554 17.523 1.00 21.54 377 ARG B C 1
ATOM 2973 O O . ARG A 1 398 ? 21.749 -59.464 17.623 1.00 21.03 377 ARG B O 1
ATOM 2981 N N . ARG A 1 399 ? 23.512 -60.764 17.425 1.00 20.05 378 ARG B N 1
ATOM 2982 C CA . ARG A 1 399 ? 24.500 -59.701 17.560 1.00 20.47 378 ARG B CA 1
ATOM 2983 C C . ARG A 1 399 ? 25.260 -59.293 16.327 1.00 22.27 378 ARG B C 1
ATOM 2984 O O . ARG A 1 399 ? 26.143 -58.460 16.412 1.00 24.64 378 ARG B O 1
ATOM 2992 N N . GLY A 1 400 ? 24.927 -59.803 15.163 1.00 24.12 379 GLY B N 1
ATOM 2993 C CA . GLY A 1 400 ? 25.711 -59.510 13.973 1.00 24.46 379 GLY B CA 1
ATOM 2994 C C . GLY A 1 400 ? 25.319 -58.169 13.430 1.00 29.12 379 GLY B C 1
ATOM 2995 O O . GLY A 1 400 ? 24.185 -57.778 13.579 1.00 29.38 379 GLY B O 1
ATOM 2996 N N . ARG A 1 401 ? 26.274 -57.476 12.790 1.00 29.17 380 ARG B N 1
ATOM 2997 C CA . ARG A 1 401 ? 26.090 -56.194 12.072 1.00 30.04 380 ARG B CA 1
ATOM 2998 C C . ARG A 1 401 ? 25.081 -56.429 10.997 1.00 26.46 380 ARG B C 1
ATOM 2999 O O . ARG A 1 401 ? 25.065 -57.532 10.480 1.00 32.48 380 ARG B O 1
ATOM 3007 N N . GLN A 1 402 ? 24.247 -55.459 10.675 1.00 23.93 381 GLN B N 1
ATOM 3008 C CA . GLN A 1 402 ? 23.243 -55.624 9.637 1.00 23.54 381 GLN B CA 1
ATOM 3009 C C . GLN A 1 402 ? 23.622 -54.844 8.403 1.00 21.70 381 GLN B C 1
ATOM 3010 O O . GLN A 1 402 ? 23.940 -53.689 8.484 1.00 23.08 381 GLN B O 1
ATOM 3016 N N . THR A 1 403 ? 23.506 -55.508 7.271 1.00 20.85 382 THR B N 1
ATOM 3017 C CA . THR A 1 403 ? 23.581 -54.930 5.935 1.00 22.11 382 THR B CA 1
ATOM 3018 C C . THR A 1 403 ? 22.491 -55.470 5.013 1.00 23.57 382 THR B C 1
ATOM 3019 O O . THR A 1 403 ? 22.312 -56.706 4.859 1.00 27.13 382 THR B O 1
ATOM 3023 N N . ALA A 1 404 ? 21.773 -54.566 4.374 1.00 21.95 383 ALA B N 1
ATOM 3024 C CA . ALA A 1 404 ? 20.758 -54.968 3.416 1.00 23.40 383 ALA B CA 1
ATOM 3025 C C . ALA A 1 404 ? 21.303 -54.748 2.019 1.00 23.18 383 ALA B C 1
ATOM 3026 O O . ALA A 1 404 ? 21.911 -53.744 1.804 1.00 24.42 383 ALA B O 1
ATOM 3028 N N . VAL A 1 405 ? 21.057 -55.659 1.075 1.00 23.60 384 VAL B N 1
ATOM 3029 C CA . VAL A 1 405 ? 21.502 -55.489 -0.315 1.00 25.48 384 VAL B CA 1
ATOM 3030 C C . VAL A 1 405 ? 20.412 -55.993 -1.231 1.00 25.00 384 VAL B C 1
ATOM 3031 O O . VAL A 1 405 ? 19.962 -57.142 -1.066 1.00 23.85 384 VAL B O 1
ATOM 3035 N N . ALA A 1 406 ? 20.022 -55.181 -2.208 1.00 25.36 385 ALA B N 1
ATOM 3036 C CA . ALA A 1 406 ? 19.070 -55.571 -3.208 1.00 23.82 385 ALA B CA 1
ATOM 3037 C C . ALA A 1 406 ? 19.848 -56.347 -4.258 1.00 28.23 385 ALA B C 1
ATOM 3038 O O . ALA A 1 406 ? 20.933 -55.922 -4.643 1.00 31.76 385 ALA B O 1
ATOM 3040 N N . LEU A 1 407 ? 19.284 -57.472 -4.706 1.00 29.22 386 LEU B N 1
ATOM 3041 C CA . LEU A 1 407 ? 19.869 -58.328 -5.731 1.00 31.93 386 LEU B CA 1
ATOM 3042 C C . LEU A 1 407 ? 19.213 -58.063 -7.080 1.00 31.35 386 LEU B C 1
ATOM 3043 O O . LEU A 1 407 ? 19.884 -58.184 -8.074 1.00 36.98 386 LEU B O 1
ATOM 3048 N N . ASP A 1 408 ? 18.012 -57.502 -7.070 1.00 30.30 387 ASP B N 1
ATOM 3049 C CA . ASP A 1 408 ? 17.005 -57.517 -8.116 1.00 33.69 387 ASP B CA 1
ATOM 3050 C C . ASP A 1 408 ? 15.902 -56.557 -7.675 1.00 31.29 387 ASP B C 1
ATOM 3051 O O . ASP A 1 408 ? 15.755 -56.382 -6.471 1.00 30.15 387 ASP B O 1
ATOM 3056 N N . ALA A 1 409 ? 15.009 -56.100 -8.550 1.00 27.20 388 ALA B N 1
ATOM 3057 C CA . ALA A 1 409 ? 13.834 -55.300 -8.092 1.00 30.45 388 ALA B CA 1
ATOM 3058 C C . ALA A 1 409 ? 12.971 -56.023 -7.024 1.00 28.42 388 ALA B C 1
ATOM 3059 O O . ALA A 1 409 ? 12.299 -55.329 -6.194 1.00 25.21 388 ALA B O 1
ATOM 3061 N N . ASP A 1 410 ? 13.001 -57.377 -7.053 1.00 24.28 389 ASP B N 1
ATOM 3062 C CA . ASP A 1 410 ? 12.141 -58.202 -6.219 1.00 23.52 389 ASP B CA 1
ATOM 3063 C C . ASP A 1 410 ? 12.863 -59.048 -5.182 1.00 21.22 389 ASP B C 1
ATOM 3064 O O . ASP A 1 410 ? 12.277 -59.983 -4.618 1.00 18.99 389 ASP B O 1
ATOM 3069 N N . THR A 1 411 ? 14.144 -58.826 -4.980 1.00 21.42 390 THR B N 1
ATOM 3070 C CA . THR A 1 411 ? 14.931 -59.794 -4.202 1.00 22.15 390 THR B CA 1
ATOM 3071 C C . THR A 1 411 ? 15.859 -58.983 -3.335 1.00 23.66 390 THR B C 1
ATOM 3072 O O . THR A 1 411 ? 16.591 -58.118 -3.863 1.00 23.90 390 THR B O 1
ATOM 3076 N N . ILE A 1 412 ? 15.892 -59.311 -2.037 1.00 22.00 391 ILE B N 1
ATOM 3077 C CA . ILE A 1 412 ? 16.715 -58.621 -1.081 1.00 21.12 391 ILE B CA 1
ATOM 3078 C C . ILE A 1 412 ? 17.437 -59.620 -0.201 1.00 21.72 391 ILE B C 1
ATOM 3079 O O . ILE A 1 412 ? 16.853 -60.560 0.241 1.00 20.38 391 ILE B O 1
ATOM 3084 N N . ALA A 1 413 ? 18.707 -59.349 0.108 1.00 19.47 392 ALA B N 1
ATOM 3085 C CA . ALA A 1 413 ? 19.468 -60.100 1.100 1.00 20.91 392 ALA B CA 1
ATOM 3086 C C . ALA A 1 413 ? 19.744 -59.254 2.345 1.00 21.42 392 ALA B C 1
ATOM 3087 O O . ALA A 1 413 ? 20.155 -58.130 2.196 1.00 27.69 392 ALA B O 1
ATOM 3089 N N . ILE A 1 414 ? 19.492 -59.770 3.542 1.00 20.94 393 ILE B N 1
ATOM 3090 C CA . ILE A 1 414 ? 19.771 -59.106 4.791 1.00 19.59 393 ILE B CA 1
ATOM 3091 C C . ILE A 1 414 ? 20.853 -59.946 5.356 1.00 20.22 393 ILE B C 1
ATOM 3092 O O . ILE A 1 414 ? 20.632 -61.159 5.683 1.00 21.28 393 ILE B O 1
ATOM 3097 N N . VAL A 1 415 ? 22.065 -59.381 5.393 1.00 22.00 394 VAL B N 1
ATOM 3098 C CA . VAL A 1 415 ? 23.248 -60.076 5.843 1.00 20.05 394 VAL B CA 1
ATOM 3099 C C . VAL A 1 415 ? 23.561 -59.631 7.270 1.00 19.33 394 VAL B C 1
ATOM 3100 O O . VAL A 1 415 ? 23.608 -58.453 7.547 1.00 22.79 394 VAL B O 1
ATOM 3104 N N . ARG A 1 416 ? 23.752 -60.575 8.163 1.00 18.93 395 ARG B N 1
ATOM 3105 C CA . ARG A 1 416 ? 24.111 -60.328 9.536 1.00 19.84 395 ARG B CA 1
ATOM 3106 C C . ARG A 1 416 ? 25.541 -60.927 9.768 1.00 23.76 395 ARG B C 1
ATOM 3107 O O . ARG A 1 416 ? 25.760 -62.138 9.570 1.00 26.58 395 ARG B O 1
ATOM 3115 N N . SER A 1 417 ? 26.483 -60.110 10.227 1.00 23.41 396 SER B N 1
ATOM 3116 C CA . SER A 1 417 ? 27.920 -60.498 10.328 1.00 24.42 396 SER B CA 1
ATOM 3117 C C . SER A 1 417 ? 28.399 -60.588 11.760 1.00 25.26 396 SER B C 1
ATOM 3118 O O . SER A 1 417 ? 28.508 -59.581 12.429 1.00 28.13 396 SER B O 1
ATOM 3121 N N . GLY A 1 418 ? 28.640 -61.828 12.209 1.00 27.32 397 GLY B N 1
ATOM 3122 C CA . GLY A 1 418 ? 29.129 -62.152 13.571 1.00 28.25 397 GLY B CA 1
ATOM 3123 C C . GLY A 1 418 ? 30.668 -62.156 13.599 1.00 34.18 397 GLY B C 1
ATOM 3124 O O . GLY A 1 418 ? 31.310 -61.830 12.592 1.00 30.05 397 GLY B O 1
ATOM 3125 N N . GLY A 1 419 ? 31.268 -62.523 14.739 1.00 36.10 398 GLY B N 1
ATOM 3126 C CA . GLY A 1 419 ? 32.732 -62.571 14.840 1.00 40.00 398 GLY B CA 1
ATOM 3127 C C . GLY A 1 419 ? 33.337 -63.762 14.104 1.00 43.41 398 GLY B C 1
ATOM 3128 O O . GLY A 1 419 ? 34.347 -63.619 13.383 1.00 44.58 398 GLY B O 1
ATOM 3129 N N . ASP A 1 420 ? 32.730 -64.935 14.310 1.00 42.64 399 ASP B N 1
ATOM 3130 C CA . ASP A 1 420 ? 33.189 -66.187 13.680 1.00 43.68 399 ASP B CA 1
ATOM 3131 C C . ASP A 1 420 ? 32.228 -66.777 12.620 1.00 45.61 399 ASP B C 1
ATOM 3132 O O . ASP A 1 420 ? 32.436 -67.935 12.187 1.00 41.57 399 ASP B O 1
ATOM 3137 N N . GLU A 1 421 ? 31.218 -66.007 12.181 1.00 40.66 400 GLU B N 1
ATOM 3138 C CA . GLU A 1 421 ? 30.120 -66.562 11.339 1.00 42.75 400 GLU B CA 1
ATOM 3139 C C . GLU A 1 421 ? 29.248 -65.462 10.711 1.00 35.42 400 GLU B C 1
ATOM 3140 O O . GLU A 1 421 ? 29.025 -64.447 11.340 1.00 38.47 400 GLU B O 1
ATOM 3146 N N . ARG A 1 422 ? 28.795 -65.671 9.470 1.00 31.69 401 ARG B N 1
ATOM 3147 C CA . ARG A 1 422 ? 27.892 -64.755 8.743 1.00 32.72 401 ARG B CA 1
ATOM 3148 C C . ARG A 1 422 ? 26.594 -65.484 8.335 1.00 30.22 401 ARG B C 1
ATOM 3149 O O . ARG A 1 422 ? 26.636 -66.661 7.984 1.00 31.35 401 ARG B O 1
ATOM 3157 N N . ALA A 1 423 ? 25.479 -64.789 8.382 1.00 26.67 402 ALA B N 1
ATOM 3158 C CA . ALA A 1 423 ? 24.173 -65.368 8.028 1.00 25.16 402 ALA B CA 1
ATOM 3159 C C . ALA A 1 423 ? 23.526 -64.495 7.002 1.00 23.73 402 ALA B C 1
ATOM 3160 O O . ALA A 1 423 ? 23.710 -63.307 7.037 1.00 25.13 402 ALA B O 1
ATOM 3162 N N . ALA A 1 424 ? 22.728 -65.056 6.094 1.00 24.44 403 ALA B N 1
ATOM 3163 C CA . ALA A 1 424 ? 21.889 -64.236 5.231 1.00 21.77 403 ALA B CA 1
ATOM 3164 C C . ALA A 1 424 ? 20.463 -64.761 5.212 1.00 21.02 403 ALA B C 1
ATOM 3165 O O . ALA A 1 424 ? 20.266 -65.976 5.159 1.00 22.33 403 ALA B O 1
ATOM 3167 N N . VAL A 1 425 ? 19.507 -63.876 5.161 1.00 19.79 404 VAL B N 1
ATOM 3168 C CA . VAL A 1 425 ? 18.074 -64.222 4.909 1.00 19.95 404 VAL B CA 1
ATOM 3169 C C . VAL A 1 425 ? 17.779 -63.578 3.585 1.00 19.82 404 VAL B C 1
ATOM 3170 O O . VAL A 1 425 ? 17.964 -62.373 3.460 1.00 19.71 404 VAL B O 1
ATOM 3174 N N . ILE A 1 426 ? 17.450 -64.373 2.563 1.00 18.67 405 ILE B N 1
ATOM 3175 C CA . ILE A 1 426 ? 17.147 -63.817 1.215 1.00 17.81 405 ILE B CA 1
ATOM 3176 C C . ILE A 1 426 ? 15.628 -63.874 0.963 1.00 18.25 405 ILE B C 1
ATOM 3177 O O . ILE A 1 426 ? 15.029 -64.910 1.148 1.00 19.01 405 ILE B O 1
ATOM 3182 N N . VAL A 1 427 ? 15.024 -62.788 0.547 1.00 17.75 406 VAL B N 1
ATOM 3183 C CA . VAL A 1 427 ? 13.513 -62.713 0.472 1.00 18.84 406 VAL B CA 1
ATOM 3184 C C . VAL A 1 427 ? 13.177 -62.312 -0.923 1.00 17.68 406 VAL B C 1
ATOM 3185 O O . VAL A 1 427 ? 13.661 -61.285 -1.411 1.00 20.15 406 VAL B O 1
ATOM 3189 N N . HIS A 1 428 ? 12.305 -63.072 -1.570 1.00 16.92 407 HIS B N 1
ATOM 3190 C CA . HIS A 1 428 ? 11.985 -62.803 -2.980 1.00 17.74 407 HIS B CA 1
ATOM 3191 C C . HIS A 1 428 ? 10.482 -62.652 -3.139 1.00 18.34 407 HIS B C 1
ATOM 3192 O O . HIS A 1 428 ? 9.738 -63.489 -2.695 1.00 19.73 407 HIS B O 1
ATOM 3199 N N . ARG A 1 429 ? 10.032 -61.603 -3.734 1.00 17.41 408 ARG B N 1
ATOM 3200 C CA . ARG A 1 429 ? 8.582 -61.421 -3.862 1.00 20.94 408 ARG B CA 1
ATOM 3201 C C . ARG A 1 429 ? 8.093 -61.715 -5.275 1.00 21.20 408 ARG B C 1
ATOM 3202 O O . ARG A 1 429 ? 6.900 -61.547 -5.540 1.00 18.41 408 ARG B O 1
ATOM 3210 N N . GLY A 1 430 ? 9.014 -62.100 -6.177 1.00 22.85 409 GLY B N 1
ATOM 3211 C CA . GLY A 1 430 ? 8.664 -62.476 -7.546 1.00 22.99 409 GLY B CA 1
ATOM 3212 C C . GLY A 1 430 ? 8.227 -63.926 -7.759 1.00 22.75 409 GLY B C 1
ATOM 3213 O O . GLY A 1 430 ? 7.865 -64.634 -6.817 1.00 21.91 409 GLY B O 1
ATOM 3214 N N . GLU A 1 431 ? 8.249 -64.363 -9.009 1.00 22.55 410 GLU B N 1
ATOM 3215 C CA . GLU A 1 431 ? 7.774 -65.734 -9.401 1.00 25.58 410 GLU B CA 1
ATOM 3216 C C . GLU A 1 431 ? 8.876 -66.853 -9.417 1.00 25.12 410 GLU B C 1
ATOM 3217 O O . GLU A 1 431 ? 8.603 -68.071 -9.680 1.00 23.22 410 GLU B O 1
ATOM 3223 N N . GLY A 1 432 ? 10.105 -66.452 -9.124 1.00 21.54 411 GLY B N 1
ATOM 3224 C CA . GLY A 1 432 ? 11.192 -67.367 -8.715 1.00 23.03 411 GLY B CA 1
ATOM 3225 C C . GLY A 1 432 ? 12.500 -66.856 -9.308 1.00 21.76 411 GLY B C 1
ATOM 3226 O O . GLY A 1 432 ? 12.491 -66.232 -10.336 1.00 20.62 411 GLY B O 1
ATOM 3227 N N . THR A 1 433 ? 13.624 -67.145 -8.700 1.00 24.45 412 THR B N 1
ATOM 3228 C CA . THR A 1 433 ? 14.903 -66.600 -9.202 1.00 25.08 412 THR B CA 1
ATOM 3229 C C . THR A 1 433 ? 16.052 -67.414 -8.702 1.00 24.89 412 THR B C 1
ATOM 3230 O O . THR A 1 433 ? 15.885 -68.306 -7.861 1.00 26.87 412 THR B O 1
ATOM 3234 N N . THR A 1 434 ? 17.245 -67.035 -9.155 1.00 29.43 413 THR B N 1
ATOM 3235 C CA . THR A 1 434 ? 18.493 -67.640 -8.714 1.00 31.32 413 THR B CA 1
ATOM 3236 C C . THR A 1 434 ? 19.404 -66.544 -8.209 1.00 29.46 413 THR B C 1
ATOM 3237 O O . THR A 1 434 ? 19.515 -65.491 -8.813 1.00 30.41 413 THR B O 1
ATOM 3241 N N . VAL A 1 435 ? 20.013 -66.791 -7.056 1.00 28.99 414 VAL B N 1
ATOM 3242 C CA . VAL A 1 435 ? 20.914 -65.856 -6.418 1.00 32.17 414 VAL B CA 1
ATOM 3243 C C . VAL A 1 435 ? 22.336 -66.408 -6.435 1.00 30.36 414 VAL B C 1
ATOM 3244 O O . VAL A 1 435 ? 22.597 -67.473 -5.879 1.00 31.67 414 VAL B O 1
ATOM 3248 N N . ASP A 1 436 ? 23.234 -65.682 -7.059 1.00 31.24 415 ASP B N 1
ATOM 3249 C CA . ASP A 1 436 ? 24.681 -65.945 -6.989 1.00 31.31 415 ASP B CA 1
ATOM 3250 C C . ASP A 1 436 ? 25.217 -65.318 -5.681 1.00 32.02 415 ASP B C 1
ATOM 3251 O O . ASP A 1 436 ? 25.331 -64.113 -5.522 1.00 33.35 415 ASP B O 1
ATOM 3256 N N . THR A 1 437 ? 25.529 -66.155 -4.742 1.00 27.33 416 THR B N 1
ATOM 3257 C CA . THR A 1 437 ? 25.988 -65.720 -3.439 1.00 33.96 416 THR B CA 1
ATOM 3258 C C . THR A 1 437 ? 27.367 -64.933 -3.471 1.00 35.23 416 THR B C 1
ATOM 3259 O O . THR A 1 437 ? 27.706 -64.203 -2.499 1.00 31.39 416 THR B O 1
ATOM 3263 N N . ALA A 1 438 ? 28.141 -65.071 -4.564 1.00 32.80 417 ALA B N 1
ATOM 3264 C CA . ALA A 1 438 ? 29.410 -64.317 -4.739 1.00 38.44 417 ALA B CA 1
ATOM 3265 C C . ALA A 1 438 ? 29.149 -62.819 -4.974 1.00 40.95 417 ALA B C 1
ATOM 3266 O O . ALA A 1 438 ? 30.015 -61.977 -4.690 1.00 41.34 417 ALA B O 1
ATOM 3268 N N . SER A 1 439 ? 27.961 -62.493 -5.479 1.00 41.25 418 SER B N 1
ATOM 3269 C CA . SER A 1 439 ? 27.534 -61.100 -5.671 1.00 42.42 418 SER B CA 1
ATOM 3270 C C . SER A 1 439 ? 27.032 -60.357 -4.405 1.00 43.44 418 SER B C 1
ATOM 3271 O O . SER A 1 439 ? 26.745 -59.190 -4.509 1.00 53.49 418 SER B O 1
ATOM 3274 N N . ILE A 1 440 ? 26.858 -61.016 -3.259 1.00 47.96 419 ILE B N 1
ATOM 3275 C CA . ILE A 1 440 ? 26.491 -60.345 -1.987 1.00 46.49 419 ILE B CA 1
ATOM 3276 C C . ILE A 1 440 ? 27.825 -60.221 -1.252 1.00 53.48 419 ILE B C 1
ATOM 3277 O O . ILE A 1 440 ? 28.170 -61.081 -0.455 1.00 50.27 419 ILE B O 1
ATOM 3282 N N . PRO A 1 441 ? 28.592 -59.150 -1.512 1.00 61.93 420 PRO B N 1
ATOM 3283 C CA . PRO A 1 441 ? 30.037 -59.141 -1.148 1.00 65.87 420 PRO B CA 1
ATOM 3284 C C . PRO A 1 441 ? 30.269 -59.138 0.376 1.00 63.44 420 PRO B C 1
ATOM 3285 O O . PRO A 1 441 ? 31.342 -59.503 0.854 1.00 55.33 420 PRO B O 1
ATOM 3289 N N . GLU A 1 442 ? 29.224 -58.728 1.098 1.00 63.58 421 GLU B N 1
ATOM 3290 C CA . GLU A 1 442 ? 29.088 -58.827 2.553 1.00 58.77 421 GLU B CA 1
ATOM 3291 C C . GLU A 1 442 ? 29.144 -60.311 2.998 1.00 49.87 421 GLU B C 1
ATOM 3292 O O . GLU A 1 442 ? 29.643 -60.655 4.070 1.00 45.93 421 GLU B O 1
ATOM 3298 N N . LEU A 1 443 ? 28.586 -61.170 2.150 1.00 42.50 422 LEU B N 1
ATOM 3299 C CA . LEU A 1 443 ? 28.601 -62.635 2.291 1.00 46.49 422 LEU B CA 1
ATOM 3300 C C . LEU A 1 443 ? 29.724 -63.349 1.496 1.00 49.74 422 LEU B C 1
ATOM 3301 O O . LEU A 1 443 ? 30.257 -64.378 1.919 1.00 55.23 422 LEU B O 1
ATOM 3306 N N . ALA A 1 444 ? 30.091 -62.783 0.350 1.00 49.71 423 ALA B N 1
ATOM 3307 C CA . ALA A 1 444 ? 30.926 -63.453 -0.655 1.00 53.37 423 ALA B CA 1
ATOM 3308 C C . ALA A 1 444 ? 32.416 -63.777 -0.393 1.00 54.88 423 ALA B C 1
ATOM 3309 O O . ALA A 1 444 ? 33.007 -64.450 -1.227 1.00 59.31 423 ALA B O 1
ATOM 3311 N N . PRO A 1 445 ? 33.047 -63.292 0.704 1.00 53.26 424 PRO B N 1
ATOM 3312 C CA . PRO A 1 445 ? 34.401 -63.862 0.977 1.00 50.30 424 PRO B CA 1
ATOM 3313 C C . PRO A 1 445 ? 34.463 -65.278 1.631 1.00 52.18 424 PRO B C 1
ATOM 3314 O O . PRO A 1 445 ? 35.561 -65.796 1.812 1.00 50.71 424 PRO B O 1
ATOM 3318 N N . LEU A 1 446 ? 33.336 -65.905 1.993 1.00 54.30 425 LEU B N 1
ATOM 3319 C CA . LEU A 1 446 ? 33.321 -67.383 2.223 1.00 55.04 425 LEU B CA 1
ATOM 3320 C C . LEU A 1 446 ? 32.007 -68.019 1.741 1.00 46.12 425 LEU B C 1
ATOM 3321 O O . LEU A 1 446 ? 31.425 -68.783 2.442 1.00 48.07 425 LEU B O 1
ATOM 3326 N N . ASP A 1 447 ? 31.561 -67.673 0.534 1.00 46.78 426 ASP B N 1
ATOM 3327 C CA . ASP A 1 447 ? 30.369 -68.251 -0.085 1.00 43.20 426 ASP B CA 1
ATOM 3328 C C . ASP A 1 447 ? 30.294 -67.893 -1.597 1.00 39.97 426 ASP B C 1
ATOM 3329 O O . ASP A 1 447 ? 30.050 -66.725 -1.962 1.00 35.27 426 ASP B O 1
ATOM 3334 N N . ALA A 1 448 ? 30.519 -68.874 -2.474 1.00 39.02 427 ALA B N 1
ATOM 3335 C CA . ALA A 1 448 ? 30.206 -68.728 -3.926 1.00 42.07 427 ALA B CA 1
ATOM 3336 C C . ALA A 1 448 ? 29.103 -69.706 -4.429 1.00 38.25 427 ALA B C 1
ATOM 3337 O O . ALA A 1 448 ? 29.027 -69.995 -5.608 1.00 40.86 427 ALA B O 1
ATOM 3339 N N . ASP A 1 449 ? 28.247 -70.201 -3.531 1.00 36.33 428 ASP B N 1
ATOM 3340 C CA . ASP A 1 449 ? 27.157 -71.092 -3.903 1.00 31.93 428 ASP B CA 1
ATOM 3341 C C . ASP A 1 449 ? 26.104 -70.302 -4.695 1.00 32.92 428 ASP B C 1
ATOM 3342 O O . ASP A 1 449 ? 25.957 -69.121 -4.476 1.00 33.22 428 ASP B O 1
ATOM 3347 N N . THR A 1 450 ? 25.331 -70.932 -5.570 1.00 27.52 429 THR B N 1
ATOM 3348 C CA . THR A 1 450 ? 24.150 -70.309 -6.083 1.00 26.49 429 THR B CA 1
ATOM 3349 C C . THR A 1 450 ? 22.994 -70.911 -5.297 1.00 24.65 429 THR B C 1
ATOM 3350 O O . THR A 1 450 ? 23.057 -72.068 -4.880 1.00 25.06 429 THR B O 1
ATOM 3354 N N . VAL A 1 451 ? 21.924 -70.163 -5.128 1.00 23.81 430 VAL B N 1
ATOM 3355 C CA . VAL A 1 451 ? 20.836 -70.593 -4.298 1.00 24.69 430 VAL B CA 1
ATOM 3356 C C . VAL A 1 451 ? 19.609 -70.216 -5.059 1.00 23.72 430 VAL B C 1
ATOM 3357 O O . VAL A 1 451 ? 19.493 -69.128 -5.536 1.00 25.92 430 VAL B O 1
ATOM 3361 N N . VAL A 1 452 ? 18.641 -71.090 -5.074 1.00 26.27 431 VAL B N 1
ATOM 3362 C CA . VAL A 1 452 ? 17.391 -70.889 -5.828 1.00 27.73 431 VAL B CA 1
ATOM 3363 C C . VAL A 1 452 ? 16.304 -70.371 -4.890 1.00 26.31 431 VAL B C 1
ATOM 3364 O O . VAL A 1 452 ? 16.197 -70.810 -3.729 1.00 28.14 431 VAL B O 1
ATOM 3368 N N . LEU A 1 453 ? 15.485 -69.486 -5.390 1.00 24.68 432 LEU B N 1
ATOM 3369 C CA . LEU A 1 453 ? 14.340 -69.080 -4.620 1.00 26.79 432 LEU B CA 1
ATOM 3370 C C . LEU A 1 453 ? 13.114 -69.326 -5.438 1.00 21.34 432 LEU B C 1
ATOM 3371 O O . LEU A 1 453 ? 13.097 -68.965 -6.584 1.00 19.12 432 LEU B O 1
ATOM 3376 N N . GLY A 1 454 ? 12.093 -69.888 -4.816 1.00 23.07 433 GLY B N 1
ATOM 3377 C CA . GLY A 1 454 ? 10.793 -70.118 -5.496 1.00 23.64 433 GLY B CA 1
ATOM 3378 C C . GLY A 1 454 ? 9.948 -68.865 -5.521 1.00 23.40 433 GLY B C 1
ATOM 3379 O O . GLY A 1 454 ? 10.311 -67.891 -4.857 1.00 22.94 433 GLY B O 1
ATOM 3380 N N . PRO A 1 455 ? 8.776 -68.910 -6.186 1.00 25.03 434 PRO B N 1
ATOM 3381 C CA . PRO A 1 455 ? 7.839 -67.801 -6.136 1.00 22.42 434 PRO B CA 1
ATOM 3382 C C . PRO A 1 455 ? 7.515 -67.480 -4.690 1.00 21.33 434 PRO B C 1
ATOM 3383 O O . PRO A 1 455 ? 7.244 -68.393 -3.919 1.00 19.04 434 PRO B O 1
ATOM 3387 N N . LEU A 1 456 ? 7.681 -66.199 -4.328 1.00 19.93 435 LEU B N 1
ATOM 3388 C CA . LEU A 1 456 ? 7.491 -65.741 -2.959 1.00 20.95 435 LEU B CA 1
ATOM 3389 C C . LEU A 1 456 ? 8.279 -66.607 -1.988 1.00 21.37 435 LEU B C 1
ATOM 3390 O O . LEU A 1 456 ? 7.802 -66.969 -0.910 1.00 23.25 435 LEU B O 1
ATOM 3395 N N . GLY A 1 457 ? 9.497 -66.956 -2.378 1.00 21.18 436 GLY B N 1
ATOM 3396 C CA . GLY A 1 457 ? 10.337 -67.840 -1.605 1.00 21.46 436 GLY B CA 1
ATOM 3397 C C . GLY A 1 457 ? 11.313 -67.101 -0.709 1.00 20.62 436 GLY B C 1
ATOM 3398 O O . GLY A 1 457 ? 11.627 -65.914 -0.917 1.00 21.54 436 GLY B O 1
ATOM 3399 N N . THR A 1 458 ? 11.738 -67.765 0.347 1.00 20.37 437 THR B N 1
ATOM 3400 C CA . THR A 1 458 ? 12.891 -67.258 1.079 1.00 21.85 437 THR B CA 1
ATOM 3401 C C . THR A 1 458 ? 13.967 -68.287 1.167 1.00 20.92 437 THR B C 1
ATOM 3402 O O . THR A 1 458 ? 13.704 -69.500 0.996 1.00 21.43 437 THR B O 1
ATOM 3406 N N . ALA A 1 459 ? 15.185 -67.865 1.485 1.00 22.45 438 ALA B N 1
ATOM 3407 C CA . ALA A 1 459 ? 16.238 -68.832 1.836 1.00 21.98 438 ALA B CA 1
ATOM 3408 C C . ALA A 1 459 ? 17.024 -68.285 3.002 1.00 22.26 438 ALA B C 1
ATOM 3409 O O . ALA A 1 459 ? 17.217 -67.077 3.083 1.00 25.03 438 ALA B O 1
ATOM 3411 N N . SER A 1 460 ? 17.379 -69.135 3.946 1.00 20.70 439 SER B N 1
ATOM 3412 C CA . SER A 1 460 ? 18.155 -68.698 5.109 1.00 22.56 439 SER B CA 1
ATOM 3413 C C . SER A 1 460 ? 19.395 -69.558 5.215 1.00 22.55 439 SER B C 1
ATOM 3414 O O . SER A 1 460 ? 19.274 -70.775 5.319 1.00 22.66 439 SER B O 1
ATOM 3417 N N . LEU A 1 461 ? 20.572 -68.953 5.256 1.00 22.27 440 LEU B N 1
ATOM 3418 C CA . LEU A 1 461 ? 21.838 -69.734 5.227 1.00 24.63 440 LEU B CA 1
ATOM 3419 C C . LEU A 1 461 ? 22.806 -69.149 6.226 1.00 23.85 440 LEU B C 1
ATOM 3420 O O . LEU A 1 461 ? 22.678 -68.017 6.598 1.00 22.22 440 LEU B O 1
ATOM 3425 N N . ALA A 1 462 ? 23.796 -69.921 6.648 1.00 23.90 441 ALA B N 1
ATOM 3426 C CA . ALA A 1 462 ? 24.863 -69.398 7.517 1.00 23.29 441 ALA B CA 1
ATOM 3427 C C . ALA A 1 462 ? 26.130 -70.048 7.094 1.00 26.96 441 ALA B C 1
ATOM 3428 O O . ALA A 1 462 ? 26.118 -71.149 6.584 1.00 27.22 441 ALA B O 1
ATOM 3430 N N . THR A 1 463 ? 27.244 -69.391 7.350 1.00 27.55 442 THR B N 1
ATOM 3431 C CA . THR A 1 463 ? 28.521 -69.948 7.023 1.00 30.72 442 THR B CA 1
ATOM 3432 C C . THR A 1 463 ? 29.579 -69.507 8.045 1.00 31.72 442 THR B C 1
ATOM 3433 O O . THR A 1 463 ? 29.680 -68.324 8.335 1.00 32.77 442 THR B O 1
ATOM 3437 N N . ALA A 1 464 ? 30.314 -70.466 8.605 1.00 32.69 443 ALA B N 1
ATOM 3438 C CA . ALA A 1 464 ? 31.461 -70.198 9.485 1.00 34.10 443 ALA B CA 1
ATOM 3439 C C . ALA A 1 464 ? 32.525 -69.300 8.835 1.00 33.89 443 ALA B C 1
ATOM 3440 O O . ALA A 1 464 ? 32.701 -69.303 7.607 1.00 33.06 443 ALA B O 1
ATOM 3442 N N . VAL B 1 22 ? 24.408 -100.657 -27.230 1.00 48.39 1 VAL A N 1
ATOM 3443 C CA . VAL B 1 22 ? 24.605 -99.161 -27.227 1.00 43.51 1 VAL A CA 1
ATOM 3444 C C . VAL B 1 22 ? 23.702 -98.513 -26.162 1.00 45.43 1 VAL A C 1
ATOM 3445 O O . VAL B 1 22 ? 22.719 -99.085 -25.721 1.00 60.53 1 VAL A O 1
ATOM 3449 N N . THR B 1 23 ? 24.076 -97.321 -25.745 1.00 41.71 2 THR A N 1
ATOM 3450 C CA . THR B 1 23 ? 23.418 -96.583 -24.663 1.00 37.08 2 THR A CA 1
ATOM 3451 C C . THR B 1 23 ? 22.379 -95.501 -25.116 1.00 31.00 2 THR A C 1
ATOM 3452 O O . THR B 1 23 ? 22.170 -95.263 -26.302 1.00 24.10 2 THR A O 1
ATOM 3456 N N . ALA B 1 24 ? 21.748 -94.858 -24.134 1.00 28.57 3 ALA A N 1
ATOM 3457 C CA . ALA B 1 24 ? 20.731 -93.841 -24.398 1.00 25.54 3 ALA A CA 1
ATOM 3458 C C . ALA B 1 24 ? 21.381 -92.652 -25.139 1.00 25.54 3 ALA A C 1
ATOM 3459 O O . ALA B 1 24 ? 22.544 -92.309 -24.864 1.00 21.89 3 ALA A O 1
ATOM 3461 N N . PRO B 1 25 ? 20.644 -92.027 -26.052 1.00 20.52 4 PRO A N 1
ATOM 3462 C CA . PRO B 1 25 ? 21.238 -90.845 -26.686 1.00 24.65 4 PRO A CA 1
ATOM 3463 C C . PRO B 1 25 ? 21.577 -89.727 -25.646 1.00 22.84 4 PRO A C 1
ATOM 3464 O O . PRO B 1 25 ? 20.888 -89.574 -24.602 1.00 21.08 4 PRO A O 1
ATOM 3468 N N . ASP B 1 26 ? 22.701 -89.063 -25.894 1.00 20.96 5 ASP A N 1
ATOM 3469 C CA . ASP B 1 26 ? 23.206 -88.025 -25.024 1.00 24.93 5 ASP A CA 1
ATOM 3470 C C . ASP B 1 26 ? 22.165 -86.932 -24.723 1.00 21.59 5 ASP A C 1
ATOM 3471 O O . ASP B 1 26 ? 22.069 -86.469 -23.589 1.00 20.44 5 ASP A O 1
ATOM 3476 N N . TRP B 1 27 ? 21.394 -86.551 -25.731 1.00 22.31 6 TRP A N 1
ATOM 3477 C CA . TRP B 1 27 ? 20.426 -85.445 -25.552 1.00 21.94 6 TRP A CA 1
ATOM 3478 C C . TRP B 1 27 ? 19.388 -85.679 -24.464 1.00 21.99 6 TRP A C 1
ATOM 3479 O O . TRP B 1 27 ? 18.864 -84.674 -23.907 1.00 24.10 6 TRP A O 1
ATOM 3490 N N . LEU B 1 28 ? 19.111 -86.932 -24.136 1.00 19.23 7 LEU A N 1
ATOM 3491 C CA . LEU B 1 28 ? 18.160 -87.243 -23.048 1.00 19.68 7 LEU A CA 1
ATOM 3492 C C . LEU B 1 28 ? 18.566 -86.560 -21.753 1.00 20.72 7 LEU A C 1
ATOM 3493 O O . LEU B 1 28 ? 17.722 -86.164 -20.989 1.00 20.00 7 LEU A O 1
ATOM 3498 N N . ALA B 1 29 ? 19.850 -86.362 -21.535 1.00 19.61 8 ALA A N 1
ATOM 3499 C CA . ALA B 1 29 ? 20.279 -85.787 -20.284 1.00 22.15 8 ALA A CA 1
ATOM 3500 C C . ALA B 1 29 ? 19.778 -84.348 -20.094 1.00 20.15 8 ALA A C 1
ATOM 3501 O O . ALA B 1 29 ? 19.577 -83.882 -18.937 1.00 19.75 8 ALA A O 1
ATOM 3503 N N . ASP B 1 30 ? 19.562 -83.646 -21.205 1.00 19.02 9 ASP A N 1
ATOM 3504 C CA . ASP B 1 30 ? 19.084 -82.284 -21.178 1.00 20.18 9 ASP A CA 1
ATOM 3505 C C . ASP B 1 30 ? 17.572 -82.176 -21.442 1.00 19.03 9 ASP A C 1
ATOM 3506 O O . ASP B 1 30 ? 17.058 -81.093 -21.454 1.00 16.77 9 ASP A O 1
ATOM 3511 N N . ALA B 1 31 ? 16.867 -83.279 -21.530 1.00 18.52 10 ALA A N 1
ATOM 3512 C CA . ALA B 1 31 ? 15.430 -83.218 -21.932 1.00 19.54 10 ALA A CA 1
ATOM 3513 C C . ALA B 1 31 ? 14.575 -83.004 -20.746 1.00 18.06 10 ALA A C 1
ATOM 3514 O O . ALA B 1 31 ? 14.875 -83.433 -19.620 1.00 16.23 10 ALA A O 1
ATOM 3516 N N . VAL B 1 32 ? 13.441 -82.411 -21.023 1.00 19.18 11 VAL A N 1
ATOM 3517 C CA . VAL B 1 32 ? 12.387 -82.297 -20.069 1.00 19.80 11 VAL A CA 1
ATOM 3518 C C . VAL B 1 32 ? 11.142 -82.471 -20.900 1.00 18.22 11 VAL A C 1
ATOM 3519 O O . VAL B 1 32 ? 10.890 -81.725 -21.869 1.00 16.61 11 VAL A O 1
ATOM 3523 N N . PHE B 1 33 ? 10.343 -83.410 -20.475 1.00 15.47 12 PHE A N 1
ATOM 3524 C CA . PHE B 1 33 ? 9.263 -83.877 -21.284 1.00 15.98 12 PHE A CA 1
ATOM 3525 C C . PHE B 1 33 ? 7.941 -83.275 -20.785 1.00 14.11 12 PHE A C 1
ATOM 3526 O O . PHE B 1 33 ? 7.764 -83.070 -19.580 1.00 14.93 12 PHE A O 1
ATOM 3534 N N . TYR B 1 34 ? 7.008 -83.155 -21.693 1.00 14.07 13 TYR A N 1
ATOM 3535 C CA . TYR B 1 34 ? 5.612 -82.761 -21.392 1.00 14.87 13 TYR A CA 1
ATOM 3536 C C . TYR B 1 34 ? 4.692 -83.735 -22.078 1.00 16.09 13 TYR A C 1
ATOM 3537 O O . TYR B 1 34 ? 4.698 -83.865 -23.341 1.00 15.17 13 TYR A O 1
ATOM 3546 N N . GLN B 1 35 ? 3.892 -84.435 -21.283 1.00 16.31 14 GLN A N 1
ATOM 3547 C CA . GLN B 1 35 ? 3.034 -85.499 -21.826 1.00 16.78 14 GLN A CA 1
ATOM 3548 C C . GLN B 1 35 ? 1.628 -84.918 -22.147 1.00 17.88 14 GLN A C 1
ATOM 3549 O O . GLN B 1 35 ? 0.947 -84.377 -21.274 1.00 14.77 14 GLN A O 1
ATOM 3555 N N . ILE B 1 36 ? 1.219 -85.125 -23.405 1.00 17.24 15 ILE A N 1
ATOM 3556 C CA . ILE B 1 36 ? -0.047 -84.631 -23.931 1.00 16.87 15 ILE A CA 1
ATOM 3557 C C . ILE B 1 36 ? -0.906 -85.813 -24.436 1.00 17.03 15 ILE A C 1
ATOM 3558 O O . ILE B 1 36 ? -0.457 -86.653 -25.206 1.00 15.10 15 ILE A O 1
ATOM 3563 N N . PHE B 1 37 ? -2.160 -85.792 -23.987 1.00 17.84 16 PHE A N 1
ATOM 3564 C CA . PHE B 1 37 ? -3.241 -86.677 -24.407 1.00 16.49 16 PHE A CA 1
ATOM 3565 C C . PHE B 1 37 ? -4.036 -85.823 -25.359 1.00 16.41 16 PHE A C 1
ATOM 3566 O O . PHE B 1 37 ? -4.840 -84.919 -24.928 1.00 16.77 16 PHE A O 1
ATOM 3574 N N . PRO B 1 38 ? -3.819 -86.017 -26.676 1.00 16.36 17 PRO A N 1
ATOM 3575 C CA . PRO B 1 38 ? -4.179 -84.934 -27.576 1.00 16.86 17 PRO A CA 1
ATOM 3576 C C . PRO B 1 38 ? -5.673 -84.676 -27.755 1.00 18.81 17 PRO A C 1
ATOM 3577 O O . PRO B 1 38 ? -6.042 -83.600 -28.265 1.00 19.50 17 PRO A O 1
ATOM 3581 N N . GLU B 1 39 ? -6.514 -85.606 -27.372 1.00 18.09 18 GLU A N 1
ATOM 3582 C CA . GLU B 1 39 ? -7.962 -85.297 -27.354 1.00 18.89 18 GLU A CA 1
ATOM 3583 C C . GLU B 1 39 ? -8.295 -84.148 -26.428 1.00 18.07 18 GLU A C 1
ATOM 3584 O O . GLU B 1 39 ? -9.370 -83.590 -26.535 1.00 19.28 18 GLU A O 1
ATOM 3590 N N . ARG B 1 40 ? -7.426 -83.843 -25.459 1.00 19.65 19 ARG A N 1
ATOM 3591 C CA . ARG B 1 40 ? -7.781 -82.972 -24.332 1.00 19.61 19 ARG A CA 1
ATOM 3592 C C . ARG B 1 40 ? -6.913 -81.743 -24.113 1.00 20.57 19 ARG A C 1
ATOM 3593 O O . ARG B 1 40 ? -7.093 -81.071 -23.100 1.00 20.80 19 ARG A O 1
ATOM 3601 N N . PHE B 1 41 ? -5.961 -81.453 -25.017 1.00 18.31 20 PHE A N 1
ATOM 3602 C CA . PHE B 1 41 ? -5.033 -80.360 -24.795 1.00 18.57 20 PHE A CA 1
ATOM 3603 C C . PHE B 1 41 ? -5.577 -78.982 -25.195 1.00 19.46 20 PHE A C 1
ATOM 3604 O O . PHE B 1 41 ? -5.679 -78.084 -24.315 1.00 17.72 20 PHE A O 1
ATOM 3612 N N . ALA B 1 42 ? -5.933 -78.813 -26.465 1.00 17.71 21 ALA A N 1
ATOM 3613 C CA . ALA B 1 42 ? -6.430 -77.531 -26.965 1.00 18.54 21 ALA A CA 1
ATOM 3614 C C . ALA B 1 42 ? -7.163 -77.780 -28.242 1.00 19.68 21 ALA A C 1
ATOM 3615 O O . ALA B 1 42 ? -6.669 -78.498 -29.107 1.00 18.16 21 ALA A O 1
ATOM 3617 N N . ASN B 1 43 ? -8.329 -77.176 -28.345 1.00 18.15 22 ASN A N 1
ATOM 3618 C CA . ASN B 1 43 ? -9.223 -77.345 -29.471 1.00 19.61 22 ASN A CA 1
ATOM 3619 C C . ASN B 1 43 ? -9.090 -76.055 -30.274 1.00 22.82 22 ASN A C 1
ATOM 3620 O O . ASN B 1 43 ? -9.780 -75.034 -30.015 1.00 20.37 22 ASN A O 1
ATOM 3625 N N . ALA B 1 44 ? -8.186 -76.071 -31.229 1.00 24.93 23 ALA A N 1
ATOM 3626 C CA . ALA B 1 44 ? -7.984 -74.912 -32.120 1.00 25.41 23 ALA A CA 1
ATOM 3627 C C . ALA B 1 44 ? -8.880 -74.869 -33.351 1.00 30.23 23 ALA A C 1
ATOM 3628 O O . ALA B 1 44 ? -9.103 -73.755 -33.894 1.00 28.75 23 ALA A O 1
ATOM 3630 N N . ASP B 1 45 ? -9.345 -76.035 -33.828 1.00 30.13 24 ASP A N 1
ATOM 3631 C CA . ASP B 1 45 ? -10.068 -76.139 -35.093 1.00 29.14 24 ASP A CA 1
ATOM 3632 C C . ASP B 1 45 ? -11.388 -76.898 -34.877 1.00 30.14 24 ASP A C 1
ATOM 3633 O O . ASP B 1 45 ? -11.452 -78.086 -35.025 1.00 24.16 24 ASP A O 1
ATOM 3638 N N . PRO B 1 46 ? -12.470 -76.193 -34.540 1.00 37.55 25 PRO A N 1
ATOM 3639 C CA . PRO B 1 46 ? -13.722 -76.965 -34.348 1.00 37.00 25 PRO A CA 1
ATOM 3640 C C . PRO B 1 46 ? -14.432 -77.444 -35.593 1.00 29.92 25 PRO A C 1
ATOM 3641 O O . PRO B 1 46 ? -15.376 -78.134 -35.435 1.00 34.01 25 PRO A O 1
ATOM 3645 N N . SER B 1 47 ? -13.943 -77.183 -36.801 1.00 28.93 26 SER A N 1
ATOM 3646 C CA . SER B 1 47 ? -14.420 -77.912 -37.954 1.00 27.74 26 SER A CA 1
ATOM 3647 C C . SER B 1 47 ? -14.003 -79.384 -37.900 1.00 31.52 26 SER A C 1
ATOM 3648 O O . SER B 1 47 ? -14.519 -80.171 -38.661 1.00 28.28 26 SER A O 1
ATOM 3651 N N . LEU B 1 48 ? -12.986 -79.738 -37.090 1.00 29.68 27 LEU A N 1
ATOM 3652 C CA . LEU B 1 48 ? -12.535 -81.114 -36.985 1.00 26.14 27 LEU A CA 1
ATOM 3653 C C . LEU B 1 48 ? -13.347 -81.817 -35.907 1.00 29.28 27 LEU A C 1
ATOM 3654 O O . LEU B 1 48 ? -13.232 -83.021 -35.769 1.00 31.61 27 LEU A O 1
ATOM 3659 N N . ASP B 1 49 ? -14.139 -81.079 -35.126 1.00 31.70 28 ASP A N 1
ATOM 3660 C CA . ASP B 1 49 ? -14.925 -81.689 -34.036 1.00 34.75 28 ASP A CA 1
ATOM 3661 C C . ASP B 1 49 ? -15.976 -82.718 -34.533 1.00 35.65 28 ASP A C 1
ATOM 3662 O O . ASP B 1 49 ? -16.660 -82.464 -35.517 1.00 27.15 28 ASP A O 1
ATOM 3667 N N . PRO B 1 50 ? -16.133 -83.850 -33.839 1.00 34.75 29 PRO A N 1
ATOM 3668 C CA . PRO B 1 50 ? -17.246 -84.698 -34.258 1.00 37.31 29 PRO A CA 1
ATOM 3669 C C . PRO B 1 50 ? -18.610 -84.132 -33.849 1.00 38.79 29 PRO A C 1
ATOM 3670 O O . PRO B 1 50 ? -18.705 -83.225 -33.008 1.00 33.67 29 PRO A O 1
ATOM 3674 N N . GLN B 1 51 ? -19.645 -84.701 -34.446 1.00 43.90 30 GLN A N 1
ATOM 3675 C CA . GLN B 1 51 ? -21.049 -84.340 -34.206 1.00 47.65 30 GLN A CA 1
ATOM 3676 C C . GLN B 1 51 ? -21.412 -84.126 -32.734 1.00 42.08 30 GLN A C 1
ATOM 3677 O O . GLN B 1 51 ? -22.061 -83.113 -32.406 1.00 45.04 30 GLN A O 1
ATOM 3683 N N . ASN B 1 52 ? -20.978 -85.016 -31.847 1.00 34.50 31 ASN A N 1
ATOM 3684 C CA . ASN B 1 52 ? -21.419 -84.932 -30.428 1.00 36.47 31 ASN A CA 1
ATOM 3685 C C . ASN B 1 52 ? -20.328 -84.555 -29.468 1.00 34.49 31 ASN A C 1
ATOM 3686 O O . ASN B 1 52 ? -20.291 -85.018 -28.331 1.00 33.40 31 ASN A O 1
ATOM 3691 N N . VAL B 1 53 ? -19.442 -83.690 -29.933 1.00 37.14 32 VAL A N 1
ATOM 3692 C CA . VAL B 1 53 ? -18.407 -83.091 -29.093 1.00 30.25 32 VAL A CA 1
ATOM 3693 C C . VAL B 1 53 ? -19.062 -82.505 -27.867 1.00 31.62 32 VAL A C 1
ATOM 3694 O O . VAL B 1 53 ? -20.093 -81.867 -27.964 1.00 30.39 32 VAL A O 1
ATOM 3698 N N . VAL B 1 54 ? -18.499 -82.756 -26.703 1.00 27.35 33 VAL A N 1
ATOM 3699 C CA . VAL B 1 54 ? -19.009 -82.161 -25.464 1.00 28.09 33 VAL A CA 1
ATOM 3700 C C . VAL B 1 54 ? -18.353 -80.774 -25.138 1.00 30.50 33 VAL A C 1
ATOM 3701 O O . VAL B 1 54 ? -17.276 -80.445 -25.677 1.00 31.50 33 VAL A O 1
ATOM 3705 N N . PRO B 1 55 ? -18.959 -79.978 -24.210 1.00 30.40 34 PRO A N 1
ATOM 3706 C CA . PRO B 1 55 ? -18.317 -78.729 -23.776 1.00 28.75 34 PRO A CA 1
ATOM 3707 C C . PRO B 1 55 ? -16.931 -78.983 -23.152 1.00 29.48 34 PRO A C 1
ATOM 3708 O O . PRO B 1 55 ? -16.745 -79.985 -22.481 1.00 26.20 34 PRO A O 1
ATOM 3712 N N . TRP B 1 56 ? -16.000 -78.065 -23.352 1.00 25.56 35 TRP A N 1
ATOM 3713 C CA . TRP B 1 56 ? -14.616 -78.271 -23.014 1.00 26.11 35 TRP A CA 1
ATOM 3714 C C . TRP B 1 56 ? -14.389 -78.494 -21.514 1.00 30.47 35 TRP A C 1
ATOM 3715 O O . TRP B 1 56 ? -13.400 -79.133 -21.120 1.00 33.15 35 TRP A O 1
ATOM 3726 N N . GLY B 1 57 ? -15.262 -77.957 -20.667 1.00 30.60 36 GLY A N 1
ATOM 3727 C CA . GLY B 1 57 ? -15.086 -78.209 -19.217 1.00 30.19 36 GLY A CA 1
ATOM 3728 C C . GLY B 1 57 ? -15.672 -79.504 -18.714 1.00 29.62 36 GLY A C 1
ATOM 3729 O O . GLY B 1 57 ? -15.625 -79.775 -17.517 1.00 26.13 36 GLY A O 1
ATOM 3730 N N . SER B 1 58 ? -16.239 -80.304 -19.612 1.00 27.07 37 SER A N 1
ATOM 3731 C CA . SER B 1 58 ? -16.998 -81.503 -19.238 1.00 29.45 37 SER A CA 1
ATOM 3732 C C . SER B 1 58 ? -16.216 -82.558 -18.482 1.00 30.09 37 SER A C 1
ATOM 3733 O O . SER B 1 58 ? -14.954 -82.643 -18.548 1.00 24.59 37 SER A O 1
ATOM 3736 N N . THR B 1 59 ? -16.967 -83.364 -17.754 1.00 26.07 38 THR A N 1
ATOM 3737 C CA . THR B 1 59 ? -16.337 -84.470 -17.044 1.00 29.29 38 THR A CA 1
ATOM 3738 C C . THR B 1 59 ? -15.907 -85.575 -18.076 1.00 28.31 38 THR A C 1
ATOM 3739 O O . THR B 1 59 ? -16.732 -86.075 -18.824 1.00 27.03 38 THR A O 1
ATOM 3743 N N . PRO B 1 60 ? -14.596 -85.950 -18.099 1.00 25.79 39 PRO A N 1
ATOM 3744 C CA . PRO B 1 60 ? -14.135 -86.932 -19.076 1.00 25.51 39 PRO A CA 1
ATOM 3745 C C . PRO B 1 60 ? -14.739 -88.327 -18.805 1.00 25.61 39 PRO A C 1
ATOM 3746 O O . PRO B 1 60 ? -14.905 -88.690 -17.645 1.00 25.79 39 PRO A O 1
ATOM 3750 N N . THR B 1 61 ? -15.051 -89.084 -19.859 1.00 21.93 40 THR A N 1
ATOM 3751 C CA . THR B 1 61 ? -15.628 -90.454 -19.739 1.00 22.27 40 THR A CA 1
ATOM 3752 C C . THR B 1 61 ? -14.918 -91.373 -20.748 1.00 21.48 40 THR A C 1
ATOM 3753 O O . THR B 1 61 ? -14.180 -90.883 -21.634 1.00 22.99 40 THR A O 1
ATOM 3757 N N . PRO B 1 62 ? -15.153 -92.692 -20.672 1.00 22.60 41 PRO A N 1
ATOM 3758 C CA . PRO B 1 62 ? -14.448 -93.549 -21.595 1.00 22.29 41 PRO A CA 1
ATOM 3759 C C . PRO B 1 62 ? -14.870 -93.377 -23.071 1.00 23.90 41 PRO A C 1
ATOM 3760 O O . PRO B 1 62 ? -14.165 -93.898 -23.968 1.00 22.04 41 PRO A O 1
ATOM 3764 N N . ASP B 1 63 ? -16.005 -92.697 -23.298 1.00 24.24 42 ASP A N 1
ATOM 3765 C CA . ASP B 1 63 ? -16.649 -92.541 -24.629 1.00 28.06 42 ASP A CA 1
ATOM 3766 C C . ASP B 1 63 ? -16.681 -91.135 -25.224 1.00 25.88 42 ASP A C 1
ATOM 3767 O O . ASP B 1 63 ? -16.908 -91.010 -26.411 1.00 23.51 42 ASP A O 1
ATOM 3772 N N . ASN B 1 64 ? -16.555 -90.081 -24.433 1.00 24.05 43 ASN A N 1
ATOM 3773 C CA . ASN B 1 64 ? -16.780 -88.709 -24.982 1.00 24.06 43 ASN A CA 1
ATOM 3774 C C . ASN B 1 64 ? -15.580 -88.066 -25.692 1.00 22.96 43 ASN A C 1
ATOM 3775 O O . ASN B 1 64 ? -14.447 -88.454 -25.486 1.00 23.43 43 ASN A O 1
ATOM 3780 N N . PHE B 1 65 ? -15.863 -87.129 -26.607 1.00 23.18 44 PHE A N 1
ATOM 3781 C CA . PHE B 1 65 ? -14.871 -86.391 -27.385 1.00 20.89 44 PHE A CA 1
ATOM 3782 C C . PHE B 1 65 ? -15.021 -84.894 -27.107 1.00 22.23 44 PHE A C 1
ATOM 3783 O O . PHE B 1 65 ? -16.168 -84.332 -27.039 1.00 20.94 44 PHE A O 1
ATOM 3791 N N . PHE B 1 66 ? -13.876 -84.261 -26.860 1.00 19.34 45 PHE A N 1
ATOM 3792 C CA . PHE B 1 66 ? -13.777 -82.861 -26.607 1.00 19.62 45 PHE A CA 1
ATOM 3793 C C . PHE B 1 66 ? -13.301 -82.005 -27.771 1.00 19.76 45 PHE A C 1
ATOM 3794 O O . PHE B 1 66 ? -13.409 -80.790 -27.694 1.00 23.65 45 PHE A O 1
ATOM 3802 N N . GLY B 1 67 ? -12.661 -82.588 -28.776 1.00 19.18 46 GLY A N 1
ATOM 3803 C CA . GLY B 1 67 ? -12.177 -81.853 -29.906 1.00 18.67 46 GLY A CA 1
ATOM 3804 C C . GLY B 1 67 ? -10.737 -81.401 -29.824 1.00 17.65 46 GLY A C 1
ATOM 3805 O O . GLY B 1 67 ? -10.326 -80.632 -30.628 1.00 17.27 46 GLY A O 1
ATOM 3806 N N . GLY B 1 68 ? -9.952 -81.818 -28.847 1.00 16.56 47 GLY A N 1
ATOM 3807 C CA . GLY B 1 68 ? -8.491 -81.461 -28.888 1.00 16.85 47 GLY A CA 1
ATOM 3808 C C . GLY B 1 68 ? -7.934 -81.750 -30.240 1.00 16.38 47 GLY A C 1
ATOM 3809 O O . GLY B 1 68 ? -8.272 -82.774 -30.870 1.00 19.11 47 GLY A O 1
ATOM 3810 N N . ASP B 1 69 ? -7.041 -80.935 -30.718 1.00 16.90 48 ASP A N 1
ATOM 3811 C CA . ASP B 1 69 ? -6.470 -81.201 -32.038 1.00 17.45 48 ASP A CA 1
ATOM 3812 C C . ASP B 1 69 ? -4.959 -80.881 -32.080 1.00 17.49 48 ASP A C 1
ATOM 3813 O O . ASP B 1 69 ? -4.394 -80.275 -31.123 1.00 16.20 48 ASP A O 1
ATOM 3818 N N . LEU B 1 70 ? -4.326 -81.200 -33.188 1.00 16.69 49 LEU A N 1
ATOM 3819 C CA . LEU B 1 70 ? -2.884 -80.835 -33.349 1.00 18.11 49 LEU A CA 1
ATOM 3820 C C . LEU B 1 70 ? -2.613 -79.343 -33.476 1.00 17.88 49 LEU A C 1
ATOM 3821 O O . LEU B 1 70 ? -1.589 -78.844 -32.984 1.00 18.89 49 LEU A O 1
ATOM 3826 N N . GLN B 1 71 ? -3.497 -78.627 -34.158 1.00 20.22 50 GLN A N 1
ATOM 3827 C CA . GLN B 1 71 ? -3.392 -77.137 -34.236 1.00 21.10 50 GLN A CA 1
ATOM 3828 C C . GLN B 1 71 ? -3.423 -76.533 -32.832 1.00 20.49 50 GLN A C 1
ATOM 3829 O O . GLN B 1 71 ? -2.639 -75.676 -32.550 1.00 21.94 50 GLN A O 1
ATOM 3835 N N . GLY B 1 72 ? -4.201 -77.109 -31.928 1.00 19.34 51 GLY A N 1
ATOM 3836 C CA . GLY B 1 72 ? -4.200 -76.678 -30.528 1.00 19.23 51 GLY A CA 1
ATOM 3837 C C . GLY B 1 72 ? -2.838 -76.902 -29.894 1.00 18.53 51 GLY A C 1
ATOM 3838 O O . GLY B 1 72 ? -2.373 -76.103 -29.071 1.00 18.14 51 GLY A O 1
ATOM 3839 N N . ILE B 1 73 ? -2.182 -78.017 -30.197 1.00 19.02 52 ILE A N 1
ATOM 3840 C CA . ILE B 1 73 ? -0.808 -78.188 -29.666 1.00 17.40 52 ILE A CA 1
ATOM 3841 C C . ILE B 1 73 ? 0.078 -77.022 -30.183 1.00 16.36 52 ILE A C 1
ATOM 3842 O O . ILE B 1 73 ? 0.766 -76.332 -29.391 1.00 15.85 52 ILE A O 1
ATOM 3847 N N . ILE B 1 74 ? 0.075 -76.848 -31.489 1.00 15.17 53 ILE A N 1
ATOM 3848 C CA . ILE B 1 74 ? 0.891 -75.830 -32.144 1.00 17.05 53 ILE A CA 1
ATOM 3849 C C . ILE B 1 74 ? 0.655 -74.467 -31.483 1.00 16.42 53 ILE A C 1
ATOM 3850 O O . ILE B 1 74 ? 1.584 -73.814 -31.097 1.00 15.85 53 ILE A O 1
ATOM 3855 N N . ASP B 1 75 ? -0.603 -74.108 -31.320 1.00 18.09 54 ASP A N 1
ATOM 3856 C CA . ASP B 1 75 ? -0.997 -72.864 -30.759 1.00 19.84 54 ASP A CA 1
ATOM 3857 C C . ASP B 1 75 ? -0.539 -72.679 -29.308 1.00 20.25 54 ASP A C 1
ATOM 3858 O O . ASP B 1 75 ? -0.425 -71.584 -28.859 1.00 19.11 54 ASP A O 1
ATOM 3863 N N . HIS B 1 76 ? -0.247 -73.749 -28.607 1.00 17.58 55 HIS A N 1
ATOM 3864 C CA . HIS B 1 76 ? 0.156 -73.605 -27.212 1.00 17.83 55 HIS A CA 1
ATOM 3865 C C . HIS B 1 76 ? 1.601 -73.979 -26.839 1.00 14.68 55 HIS A C 1
ATOM 3866 O O . HIS B 1 76 ? 1.938 -74.145 -25.702 1.00 15.25 55 HIS A O 1
ATOM 3873 N N . LEU B 1 77 ? 2.445 -74.030 -27.841 1.00 15.57 56 LEU A N 1
ATOM 3874 C CA . LEU B 1 77 ? 3.848 -74.328 -27.655 1.00 17.39 56 LEU A CA 1
ATOM 3875 C C . LEU B 1 77 ? 4.516 -73.364 -26.676 1.00 17.52 56 LEU A C 1
ATOM 3876 O O . LEU B 1 77 ? 5.382 -73.756 -25.960 1.00 17.65 56 LEU A O 1
ATOM 3881 N N . ASP B 1 78 ? 4.120 -72.089 -26.707 1.00 17.52 57 ASP A N 1
ATOM 3882 C CA . ASP B 1 78 ? 4.644 -71.100 -25.738 1.00 18.90 57 ASP A CA 1
ATOM 3883 C C . ASP B 1 78 ? 4.443 -71.530 -24.300 1.00 17.87 57 ASP A C 1
ATOM 3884 O O . ASP B 1 78 ? 5.341 -71.427 -23.495 1.00 16.57 57 ASP A O 1
ATOM 3889 N N . HIS B 1 79 ? 3.262 -72.022 -23.972 1.00 18.74 58 HIS A N 1
ATOM 3890 C CA . HIS B 1 79 ? 3.015 -72.521 -22.614 1.00 18.55 58 HIS A CA 1
ATOM 3891 C C . HIS B 1 79 ? 4.020 -73.641 -22.227 1.00 18.21 58 HIS A C 1
ATOM 3892 O O . HIS B 1 79 ? 4.543 -73.694 -21.121 1.00 16.59 58 HIS A O 1
ATOM 3899 N N . ILE B 1 80 ? 4.264 -74.521 -23.171 1.00 17.11 59 ILE A N 1
ATOM 3900 C CA . ILE B 1 80 ? 5.108 -75.694 -22.948 1.00 18.77 59 ILE A CA 1
ATOM 3901 C C . ILE B 1 80 ? 6.579 -75.283 -22.764 1.00 17.33 59 ILE A C 1
ATOM 3902 O O . ILE B 1 80 ? 7.258 -75.711 -21.773 1.00 18.47 59 ILE A O 1
ATOM 3907 N N . VAL B 1 81 ? 7.016 -74.379 -23.608 1.00 16.86 60 VAL A N 1
ATOM 3908 C CA . VAL B 1 81 ? 8.409 -73.858 -23.532 1.00 17.31 60 VAL A CA 1
ATOM 3909 C C . VAL B 1 81 ? 8.563 -73.017 -22.264 1.00 17.53 60 VAL A C 1
ATOM 3910 O O . VAL B 1 81 ? 9.543 -73.125 -21.536 1.00 15.48 60 VAL A O 1
ATOM 3914 N N . ALA B 1 82 ? 7.524 -72.240 -21.946 1.00 18.05 61 ALA A N 1
ATOM 3915 C CA . ALA B 1 82 ? 7.583 -71.418 -20.689 1.00 17.24 61 ALA A CA 1
ATOM 3916 C C . ALA B 1 82 ? 7.569 -72.309 -19.444 1.00 19.36 61 ALA A C 1
ATOM 3917 O O . ALA B 1 82 ? 7.989 -71.866 -18.364 1.00 21.58 61 ALA A O 1
ATOM 3919 N N . LEU B 1 83 ? 6.994 -73.504 -19.548 1.00 18.09 62 LEU A N 1
ATOM 3920 C CA . LEU B 1 83 ? 7.102 -74.466 -18.456 1.00 18.63 62 LEU A CA 1
ATOM 3921 C C . LEU B 1 83 ? 8.542 -74.952 -18.250 1.00 18.43 62 LEU A C 1
ATOM 3922 O O . LEU B 1 83 ? 8.955 -75.195 -17.107 1.00 16.98 62 LEU A O 1
ATOM 3927 N N . GLY B 1 84 ? 9.295 -75.060 -19.325 1.00 17.98 63 GLY A N 1
ATOM 3928 C CA . GLY B 1 84 ? 10.708 -75.423 -19.263 1.00 18.97 63 GLY A CA 1
ATOM 3929 C C . GLY B 1 84 ? 10.842 -76.735 -19.999 1.00 20.37 63 GLY A C 1
ATOM 3930 O O . GLY B 1 84 ? 11.869 -77.345 -19.870 1.00 21.23 63 GLY A O 1
ATOM 3931 N N . ALA B 1 85 ? 9.823 -77.196 -20.748 1.00 17.61 64 ALA A N 1
ATOM 3932 C CA . ALA B 1 85 ? 9.935 -78.501 -21.434 1.00 18.19 64 ALA A CA 1
ATOM 3933 C C . ALA B 1 85 ? 10.441 -78.266 -22.832 1.00 18.26 64 ALA A C 1
ATOM 3934 O O . ALA B 1 85 ? 10.175 -77.194 -23.447 1.00 18.01 64 ALA A O 1
ATOM 3936 N N . ASN B 1 86 ? 11.249 -79.232 -23.280 1.00 18.74 65 ASN A N 1
ATOM 3937 C CA . ASN B 1 86 ? 11.828 -79.198 -24.624 1.00 19.11 65 ASN A CA 1
ATOM 3938 C C . ASN B 1 86 ? 11.535 -80.520 -25.380 1.00 19.59 65 ASN A C 1
ATOM 3939 O O . ASN B 1 86 ? 12.096 -80.773 -26.458 1.00 19.15 65 ASN A O 1
ATOM 3944 N N . ALA B 1 87 ? 10.651 -81.367 -24.843 1.00 18.61 66 ALA A N 1
ATOM 3945 C CA . ALA B 1 87 ? 10.291 -82.594 -25.556 1.00 18.31 66 ALA A CA 1
ATOM 3946 C C . ALA B 1 87 ? 8.834 -82.959 -25.255 1.00 17.95 66 ALA A C 1
ATOM 3947 O O . ALA B 1 87 ? 8.352 -82.770 -24.127 1.00 18.62 66 ALA A O 1
ATOM 3949 N N . LEU B 1 88 ? 8.101 -83.369 -26.284 1.00 15.80 67 LEU A N 1
ATOM 3950 C CA . LEU B 1 88 ? 6.713 -83.893 -26.074 1.00 15.71 67 LEU A CA 1
ATOM 3951 C C . LEU B 1 88 ? 6.621 -85.441 -26.134 1.00 17.21 67 LEU A C 1
ATOM 3952 O O . LEU B 1 88 ? 7.270 -86.076 -27.012 1.00 16.87 67 LEU A O 1
ATOM 3957 N N . TYR B 1 89 ? 5.789 -86.038 -25.251 1.00 15.20 68 TYR A N 1
ATOM 3958 C CA . TYR B 1 89 ? 5.364 -87.400 -25.420 1.00 14.72 68 TYR A CA 1
ATOM 3959 C C . TYR B 1 89 ? 3.827 -87.325 -25.688 1.00 15.20 68 TYR A C 1
ATOM 3960 O O . TYR B 1 89 ? 3.093 -86.896 -24.837 1.00 17.87 68 TYR A O 1
ATOM 3969 N N . LEU B 1 90 ? 3.424 -87.731 -26.890 1.00 15.13 69 LEU A N 1
ATOM 3970 C CA . LEU B 1 90 ? 2.044 -87.808 -27.305 1.00 15.01 69 LEU A CA 1
ATOM 3971 C C . LEU B 1 90 ? 1.531 -89.242 -27.214 1.00 15.47 69 LEU A C 1
ATOM 3972 O O . LEU B 1 90 ? 2.179 -90.185 -27.692 1.00 15.52 69 LEU A O 1
ATOM 3977 N N . THR B 1 91 ? 0.339 -89.411 -26.620 1.00 15.07 70 THR A N 1
ATOM 3978 C CA . THR B 1 91 ? -0.308 -90.625 -26.594 1.00 14.26 70 THR A CA 1
ATOM 3979 C C . THR B 1 91 ? -0.800 -90.846 -28.047 1.00 15.10 70 THR A C 1
ATOM 3980 O O . THR B 1 91 ? -0.564 -90.016 -28.900 1.00 14.35 70 THR A O 1
ATOM 3984 N N . PRO B 1 92 ? -1.481 -91.968 -28.344 1.00 16.13 71 PRO A N 1
ATOM 3985 C CA . PRO B 1 92 ? -1.650 -92.244 -29.786 1.00 16.41 71 PRO A CA 1
ATOM 3986 C C . PRO B 1 92 ? -2.388 -91.168 -30.626 1.00 17.32 71 PRO A C 1
ATOM 3987 O O . PRO B 1 92 ? -3.393 -90.544 -30.174 1.00 14.59 71 PRO A O 1
ATOM 3991 N N . ILE B 1 93 ? -1.880 -90.933 -31.852 1.00 17.13 72 ILE A N 1
ATOM 3992 C CA . ILE B 1 93 ? -2.520 -89.966 -32.753 1.00 16.35 72 ILE A CA 1
ATOM 3993 C C . ILE B 1 93 ? -3.011 -90.473 -34.115 1.00 17.49 72 ILE A C 1
ATOM 3994 O O . ILE B 1 93 ? -3.420 -89.649 -34.950 1.00 16.38 72 ILE A O 1
ATOM 3999 N N . PHE B 1 94 ? -2.983 -91.803 -34.334 1.00 16.49 73 PHE A N 1
ATOM 4000 C CA . PHE B 1 94 ? -3.398 -92.365 -35.593 1.00 16.27 73 PHE A CA 1
ATOM 4001 C C . PHE B 1 94 ? -4.910 -92.635 -35.608 1.00 17.43 73 PHE A C 1
ATOM 4002 O O . PHE B 1 94 ? -5.566 -92.736 -34.575 1.00 16.36 73 PHE A O 1
ATOM 4010 N N . GLU B 1 95 ? -5.475 -92.707 -36.799 1.00 17.45 74 GLU A N 1
ATOM 4011 C CA . GLU B 1 95 ? -6.890 -92.947 -36.958 1.00 18.72 74 GLU A CA 1
ATOM 4012 C C . GLU B 1 95 ? -7.350 -94.109 -36.117 1.00 20.08 74 GLU A C 1
ATOM 4013 O O . GLU B 1 95 ? -6.698 -95.200 -36.115 1.00 17.93 74 GLU A O 1
ATOM 4019 N N . ALA B 1 96 ? -8.430 -93.873 -35.367 1.00 18.47 75 ALA A N 1
ATOM 4020 C CA . ALA B 1 96 ? -8.911 -94.817 -34.347 1.00 18.98 75 ALA A CA 1
ATOM 4021 C C . ALA B 1 96 ? -10.386 -94.540 -34.030 1.00 20.72 75 ALA A C 1
ATOM 4022 O O . ALA B 1 96 ? -10.930 -93.551 -34.498 1.00 22.10 75 ALA A O 1
ATOM 4024 N N . ASP B 1 97 ? -11.034 -95.390 -33.231 1.00 18.91 76 ASP A N 1
ATOM 4025 C CA . ASP B 1 97 ? -12.455 -95.195 -32.887 1.00 20.04 76 ASP A CA 1
ATOM 4026 C C . ASP B 1 97 ? -12.726 -94.694 -31.472 1.00 20.72 76 ASP A C 1
ATOM 4027 O O . ASP B 1 97 ? -13.903 -94.444 -31.130 1.00 22.09 76 ASP A O 1
ATOM 4032 N N . THR B 1 98 ? -11.708 -94.586 -30.638 1.00 18.29 77 THR A N 1
ATOM 4033 C CA . THR B 1 98 ? -11.922 -94.191 -29.250 1.00 19.09 77 THR A CA 1
ATOM 4034 C C . THR B 1 98 ? -11.290 -92.807 -28.972 1.00 18.35 77 THR A C 1
ATOM 4035 O O . THR B 1 98 ? -10.560 -92.266 -29.797 1.00 19.44 77 THR A O 1
ATOM 4039 N N . ASN B 1 99 ? -11.491 -92.291 -27.763 1.00 16.69 78 ASN A N 1
ATOM 4040 C CA . ASN B 1 99 ? -10.955 -90.996 -27.448 1.00 17.98 78 ASN A CA 1
ATOM 4041 C C . ASN B 1 99 ? -9.448 -91.133 -27.063 1.00 17.65 78 ASN A C 1
ATOM 4042 O O . ASN B 1 99 ? -8.793 -90.151 -27.005 1.00 16.14 78 ASN A O 1
ATOM 4047 N N . HIS B 1 100 ? -8.989 -92.353 -26.737 1.00 18.34 79 HIS A N 1
ATOM 4048 C CA . HIS B 1 100 ? -7.613 -92.599 -26.320 1.00 18.95 79 HIS A CA 1
ATOM 4049 C C . HIS B 1 100 ? -6.736 -93.089 -27.461 1.00 17.91 79 HIS A C 1
ATOM 4050 O O . HIS B 1 100 ? -5.487 -93.017 -27.407 1.00 15.06 79 HIS A O 1
ATOM 4057 N N . ARG B 1 101 ? -7.402 -93.602 -28.484 1.00 18.25 80 ARG A N 1
ATOM 4058 C CA . ARG B 1 101 ? -6.761 -93.978 -29.746 1.00 19.24 80 ARG A CA 1
ATOM 4059 C C . ARG B 1 101 ? -5.738 -95.157 -29.692 1.00 19.64 80 ARG A C 1
ATOM 4060 O O . ARG B 1 101 ? -4.960 -95.326 -30.625 1.00 18.11 80 ARG A O 1
ATOM 4068 N N . TYR B 1 102 ? -5.811 -95.969 -28.638 1.00 18.17 81 TYR A N 1
ATOM 4069 C CA . TYR B 1 102 ? -5.098 -97.232 -28.582 1.00 17.09 81 TYR A CA 1
ATOM 4070 C C . TYR B 1 102 ? -5.683 -98.292 -29.503 1.00 18.78 81 TYR A C 1
ATOM 4071 O O . TYR B 1 102 ? -5.081 -99.307 -29.635 1.00 17.67 81 TYR A O 1
ATOM 4080 N N . ASP B 1 103 ? -6.851 -98.053 -30.102 1.00 17.91 82 ASP A N 1
ATOM 4081 C CA . ASP B 1 103 ? -7.490 -99.013 -31.007 1.00 16.46 82 ASP A CA 1
ATOM 4082 C C . ASP B 1 103 ? -7.291 -98.568 -32.453 1.00 16.31 82 ASP A C 1
ATOM 4083 O O . ASP B 1 103 ? -8.247 -98.351 -33.168 1.00 15.50 82 ASP A O 1
ATOM 4088 N N . ALA B 1 104 ? -6.045 -98.489 -32.881 1.00 14.71 83 ALA A N 1
ATOM 4089 C CA . ALA B 1 104 ? -5.771 -97.865 -34.155 1.00 17.34 83 ALA A CA 1
ATOM 4090 C C . ALA B 1 104 ? -6.403 -98.604 -35.331 1.00 17.45 83 ALA A C 1
ATOM 4091 O O . ALA B 1 104 ? -6.467 -99.853 -35.341 1.00 17.63 83 ALA A O 1
ATOM 4093 N N . LYS B 1 105 ? -6.834 -97.880 -36.339 1.00 18.62 84 LYS A N 1
ATOM 4094 C CA . LYS B 1 105 ? -7.422 -98.504 -37.549 1.00 20.64 84 LYS A CA 1
ATOM 4095 C C . LYS B 1 105 ? -6.672 -98.276 -38.819 1.00 21.80 84 LYS A C 1
ATOM 4096 O O . LYS B 1 105 ? -6.953 -98.893 -39.877 1.00 20.86 84 LYS A O 1
ATOM 4102 N N . ASP B 1 106 ? -5.680 -97.396 -38.736 1.00 20.05 85 ASP A N 1
ATOM 4103 C CA . ASP B 1 106 ? -4.837 -97.128 -39.853 1.00 21.86 85 ASP A CA 1
ATOM 4104 C C . ASP B 1 106 ? -3.560 -96.478 -39.302 1.00 21.01 85 ASP A C 1
ATOM 4105 O O . ASP B 1 106 ? -3.597 -95.338 -38.898 1.00 22.62 85 ASP A O 1
ATOM 4110 N N . TYR B 1 107 ? -2.465 -97.224 -39.225 1.00 20.36 86 TYR A N 1
ATOM 4111 C CA . TYR B 1 107 ? -1.219 -96.670 -38.588 1.00 20.67 86 TYR A CA 1
ATOM 4112 C C . TYR B 1 107 ? -0.473 -95.668 -39.428 1.00 20.10 86 TYR A C 1
ATOM 4113 O O . TYR B 1 107 ? 0.501 -95.071 -38.951 1.00 20.61 86 TYR A O 1
ATOM 4122 N N . PHE B 1 108 ? -0.910 -95.461 -40.658 1.00 20.01 87 PHE A N 1
ATOM 4123 C CA . PHE B 1 108 ? -0.246 -94.500 -41.543 1.00 21.01 87 PHE A CA 1
ATOM 4124 C C . PHE B 1 108 ? -1.016 -93.178 -41.734 1.00 20.21 87 PHE A C 1
ATOM 4125 O O . PHE B 1 108 ? -0.707 -92.445 -42.646 1.00 21.26 87 PHE A O 1
ATOM 4133 N N . SER B 1 109 ? -2.008 -92.897 -40.881 1.00 20.93 88 SER A N 1
ATOM 4134 C CA . SER B 1 109 ? -2.863 -91.714 -40.972 1.00 19.88 88 SER A CA 1
ATOM 4135 C C . SER B 1 109 ? -3.078 -91.099 -39.592 1.00 18.76 88 SER A C 1
ATOM 4136 O O . SER B 1 109 ? -3.381 -91.778 -38.664 1.00 16.93 88 SER A O 1
ATOM 4139 N N . ILE B 1 110 ? -2.940 -89.774 -39.501 1.00 18.91 89 ILE A N 1
ATOM 4140 C CA . ILE B 1 110 ? -3.302 -89.008 -38.313 1.00 18.14 89 ILE A CA 1
ATOM 4141 C C . ILE B 1 110 ? -4.838 -89.140 -38.196 1.00 17.79 89 ILE A C 1
ATOM 4142 O O . ILE B 1 110 ? -5.551 -89.183 -39.216 1.00 16.57 89 ILE A O 1
ATOM 4147 N N . ASP B 1 111 ? -5.339 -89.263 -36.979 1.00 16.31 90 ASP A N 1
ATOM 4148 C CA . ASP B 1 111 ? -6.755 -89.395 -36.829 1.00 19.69 90 ASP A CA 1
ATOM 4149 C C . ASP B 1 111 ? -7.434 -88.150 -37.412 1.00 22.16 90 ASP A C 1
ATOM 4150 O O . ASP B 1 111 ? -6.957 -86.950 -37.221 1.00 19.38 90 ASP A O 1
ATOM 4155 N N . HIS B 1 112 ? -8.559 -88.390 -38.120 1.00 23.22 91 HIS A N 1
ATOM 4156 C CA . HIS B 1 112 ? -9.217 -87.257 -38.815 1.00 23.20 91 HIS A CA 1
ATOM 4157 C C . HIS B 1 112 ? -9.675 -86.113 -37.878 1.00 23.33 91 HIS A C 1
ATOM 4158 O O . HIS B 1 112 ? -9.803 -84.978 -38.334 1.00 23.43 91 HIS A O 1
ATOM 4165 N N . ARG B 1 113 ? -9.911 -86.395 -36.595 1.00 20.68 92 ARG A N 1
ATOM 4166 C CA . ARG B 1 113 ? -10.313 -85.363 -35.699 1.00 22.95 92 ARG A CA 1
ATOM 4167 C C . ARG B 1 113 ? -9.158 -84.575 -35.159 1.00 21.50 92 ARG A C 1
ATOM 4168 O O . ARG B 1 113 ? -9.392 -83.554 -34.575 1.00 22.41 92 ARG A O 1
ATOM 4176 N N . LEU B 1 114 ? -7.933 -85.033 -35.335 1.00 19.01 93 LEU A N 1
ATOM 4177 C CA . LEU B 1 114 ? -6.754 -84.312 -34.878 1.00 19.60 93 LEU A CA 1
ATOM 4178 C C . LEU B 1 114 ? -6.222 -83.338 -35.922 1.00 19.97 93 LEU A C 1
ATOM 4179 O O . LEU B 1 114 ? -5.624 -82.316 -35.582 1.00 17.79 93 LEU A O 1
ATOM 4184 N N . GLY B 1 115 ? -6.369 -83.725 -37.184 1.00 19.74 94 GLY A N 1
ATOM 4185 C CA . GLY B 1 115 ? -5.980 -82.896 -38.303 1.00 22.32 94 GLY A CA 1
ATOM 4186 C C . GLY B 1 115 ? -5.479 -83.753 -39.426 1.00 21.93 94 GLY A C 1
ATOM 4187 O O . GLY B 1 115 ? -5.746 -84.920 -39.459 1.00 21.76 94 GLY A O 1
ATOM 4188 N N . THR B 1 116 ? -4.686 -83.169 -40.282 1.00 20.49 95 THR A N 1
ATOM 4189 C CA . THR B 1 116 ? -4.151 -83.804 -41.434 1.00 22.32 95 THR A CA 1
ATOM 4190 C C . THR B 1 116 ? -2.635 -83.999 -41.261 1.00 21.28 95 THR A C 1
ATOM 4191 O O . THR B 1 116 ? -2.027 -83.412 -40.369 1.00 20.12 95 THR A O 1
ATOM 4195 N N . LEU B 1 117 ? -2.055 -84.820 -42.128 1.00 20.91 96 LEU A N 1
ATOM 4196 C CA . LEU B 1 117 ? -0.624 -84.930 -42.272 1.00 22.65 96 LEU A CA 1
ATOM 4197 C C . LEU B 1 117 ? 0.104 -83.563 -42.386 1.00 23.83 96 LEU A C 1
ATOM 4198 O O . LEU B 1 117 ? 1.174 -83.367 -41.760 1.00 21.98 96 LEU A O 1
ATOM 4203 N N . GLU B 1 118 ? -0.479 -82.647 -43.144 1.00 21.64 97 GLU A N 1
ATOM 4204 C CA . GLU B 1 118 ? 0.089 -81.270 -43.261 1.00 21.98 97 GLU A CA 1
ATOM 4205 C C . GLU B 1 118 ? 0.194 -80.617 -41.876 1.00 20.35 97 GLU A C 1
ATOM 4206 O O . GLU B 1 118 ? 1.227 -80.059 -41.514 1.00 19.20 97 GLU A O 1
ATOM 4212 N N . THR B 1 119 ? -0.895 -80.634 -41.112 1.00 19.28 98 THR A N 1
ATOM 4213 C CA . THR B 1 119 ? -0.859 -80.053 -39.748 1.00 18.70 98 THR A CA 1
ATOM 4214 C C . THR B 1 119 ? 0.207 -80.693 -38.886 1.00 19.85 98 THR A C 1
ATOM 4215 O O . THR B 1 119 ? 0.883 -80.000 -38.112 1.00 18.71 98 THR A O 1
ATOM 4219 N N . PHE B 1 120 ? 0.371 -82.013 -39.023 1.00 18.44 99 PHE A N 1
ATOM 4220 C CA . PHE B 1 120 ? 1.377 -82.767 -38.309 1.00 18.83 99 PHE A CA 1
ATOM 4221 C C . PHE B 1 120 ? 2.776 -82.264 -38.690 1.00 18.04 99 PHE A C 1
ATOM 4222 O O . PHE B 1 120 ? 3.576 -82.020 -37.866 1.00 16.75 99 PHE A O 1
ATOM 4230 N N . HIS B 1 121 ? 2.993 -82.098 -39.987 1.00 17.49 100 HIS A N 1
ATOM 4231 C CA . HIS B 1 121 ? 4.197 -81.534 -40.545 1.00 18.48 100 HIS A CA 1
ATOM 4232 C C . HIS B 1 121 ? 4.446 -80.139 -39.945 1.00 16.28 100 HIS A C 1
ATOM 4233 O O . HIS B 1 121 ? 5.518 -79.849 -39.534 1.00 14.97 100 HIS A O 1
ATOM 4240 N N . ALA B 1 122 ? 3.410 -79.337 -39.896 1.00 16.85 101 ALA A N 1
ATOM 4241 C CA . ALA B 1 122 ? 3.488 -77.996 -39.333 1.00 17.88 101 ALA A CA 1
ATOM 4242 C C . ALA B 1 122 ? 3.889 -78.061 -37.841 1.00 18.25 101 ALA A C 1
ATOM 4243 O O . ALA B 1 122 ? 4.638 -77.237 -37.421 1.00 16.74 101 ALA A O 1
ATOM 4245 N N . LEU B 1 123 ? 3.391 -79.056 -37.097 1.00 17.53 102 LEU A N 1
ATOM 4246 C CA . LEU B 1 123 ? 3.753 -79.147 -35.676 1.00 17.44 102 LEU A CA 1
ATOM 4247 C C . LEU B 1 123 ? 5.243 -79.517 -35.575 1.00 17.57 102 LEU A C 1
ATOM 4248 O O . LEU B 1 123 ? 5.976 -79.036 -34.733 1.00 17.56 102 LEU A O 1
ATOM 4253 N N . MET B 1 124 ? 5.680 -80.393 -36.446 1.00 18.69 103 MET A N 1
ATOM 4254 C CA . MET B 1 124 ? 7.047 -80.905 -36.355 1.00 21.05 103 MET A CA 1
ATOM 4255 C C . MET B 1 124 ? 7.986 -79.798 -36.711 1.00 19.59 103 MET A C 1
ATOM 4256 O O . MET B 1 124 ? 9.030 -79.645 -36.067 1.00 18.93 103 MET A O 1
ATOM 4261 N N . ALA B 1 125 ? 7.678 -79.077 -37.782 1.00 20.53 104 ALA A N 1
ATOM 4262 C CA . ALA B 1 125 ? 8.479 -77.864 -38.113 1.00 20.81 104 ALA A CA 1
ATOM 4263 C C . ALA B 1 125 ? 8.528 -76.779 -37.018 1.00 19.13 104 ALA A C 1
ATOM 4264 O O . ALA B 1 125 ? 9.603 -76.264 -36.708 1.00 18.31 104 ALA A O 1
ATOM 4266 N N . GLU B 1 126 ? 7.386 -76.422 -36.460 1.00 20.65 105 GLU A N 1
ATOM 4267 C CA . GLU B 1 126 ? 7.332 -75.413 -35.377 1.00 21.64 105 GLU A CA 1
ATOM 4268 C C . GLU B 1 126 ? 8.149 -75.953 -34.207 1.00 21.73 105 GLU A C 1
ATOM 4269 O O . GLU B 1 126 ? 8.874 -75.196 -33.498 1.00 20.71 105 GLU A O 1
ATOM 4275 N N . CYS B 1 127 ? 8.025 -77.262 -33.937 1.00 18.77 106 CYS A N 1
ATOM 4276 C CA . CYS B 1 127 ? 8.823 -77.836 -32.849 1.00 18.43 106 CYS A CA 1
ATOM 4277 C C . CYS B 1 127 ? 10.325 -77.723 -33.154 1.00 18.82 106 CYS A C 1
ATOM 4278 O O . CYS B 1 127 ? 11.145 -77.393 -32.270 1.00 17.68 106 CYS A O 1
ATOM 4281 N N . ARG B 1 128 ? 10.717 -77.982 -34.388 1.00 16.58 107 ARG A N 1
ATOM 4282 C CA . ARG B 1 128 ? 12.171 -77.980 -34.728 1.00 18.04 107 ARG A CA 1
ATOM 4283 C C . ARG B 1 128 ? 12.750 -76.587 -34.569 1.00 19.27 107 ARG A C 1
ATOM 4284 O O . ARG B 1 128 ? 13.818 -76.386 -34.002 1.00 21.97 107 ARG A O 1
ATOM 4292 N N . ALA B 1 129 ? 12.000 -75.642 -35.052 1.00 18.72 108 ALA A N 1
ATOM 4293 C CA . ALA B 1 129 ? 12.309 -74.203 -34.893 1.00 21.43 108 ALA A CA 1
ATOM 4294 C C . ALA B 1 129 ? 12.513 -73.757 -33.442 1.00 23.90 108 ALA A C 1
ATOM 4295 O O . ALA B 1 129 ? 13.370 -72.910 -33.177 1.00 25.34 108 ALA A O 1
ATOM 4297 N N . ARG B 1 130 ? 11.764 -74.370 -32.531 1.00 20.24 109 ARG A N 1
ATOM 4298 C CA . ARG B 1 130 ? 11.827 -74.081 -31.103 1.00 19.96 109 ARG A CA 1
ATOM 4299 C C . ARG B 1 130 ? 12.748 -74.981 -30.295 1.00 21.23 109 ARG A C 1
ATOM 4300 O O . ARG B 1 130 ? 12.868 -74.796 -29.063 1.00 18.75 109 ARG A O 1
ATOM 4308 N N . GLY B 1 131 ? 13.374 -75.960 -30.958 1.00 20.26 110 GLY A N 1
ATOM 4309 C CA . GLY B 1 131 ? 14.248 -76.945 -30.345 1.00 19.48 110 GLY A CA 1
ATOM 4310 C C . GLY B 1 131 ? 13.496 -77.944 -29.510 1.00 20.84 110 GLY A C 1
ATOM 4311 O O . GLY B 1 131 ? 14.042 -78.435 -28.511 1.00 19.68 110 GLY A O 1
ATOM 4312 N N . ILE B 1 132 ? 12.241 -78.222 -29.877 1.00 16.96 111 ILE A N 1
ATOM 4313 C CA . ILE B 1 132 ? 11.375 -79.189 -29.196 1.00 19.25 111 ILE A CA 1
ATOM 4314 C C . ILE B 1 132 ? 11.407 -80.545 -29.918 1.00 18.16 111 ILE A C 1
ATOM 4315 O O . ILE B 1 132 ? 11.295 -80.597 -31.151 1.00 18.26 111 ILE A O 1
ATOM 4320 N N . ARG B 1 133 ? 11.581 -81.630 -29.182 1.00 19.47 112 ARG A N 1
ATOM 4321 C CA . ARG B 1 133 ? 11.543 -82.974 -29.806 1.00 17.98 112 ARG A CA 1
ATOM 4322 C C . ARG B 1 133 ? 10.200 -83.646 -29.581 1.00 18.51 112 ARG A C 1
ATOM 4323 O O . ARG B 1 133 ? 9.503 -83.222 -28.677 1.00 15.91 112 ARG A O 1
ATOM 4331 N N . ILE B 1 134 ? 9.861 -84.682 -30.401 1.00 15.77 113 ILE A N 1
ATOM 4332 C CA . ILE B 1 134 ? 8.534 -85.313 -30.406 1.00 17.52 113 ILE A CA 1
ATOM 4333 C C . ILE B 1 134 ? 8.741 -86.819 -30.369 1.00 17.26 113 ILE A C 1
ATOM 4334 O O . ILE B 1 134 ? 9.410 -87.356 -31.234 1.00 18.73 113 ILE A O 1
ATOM 4339 N N . VAL B 1 135 ? 8.155 -87.424 -29.360 1.00 17.33 114 VAL A N 1
ATOM 4340 C CA . VAL B 1 135 ? 8.056 -88.860 -29.175 1.00 15.88 114 VAL A CA 1
ATOM 4341 C C . VAL B 1 135 ? 6.600 -89.279 -29.294 1.00 16.25 114 VAL A C 1
ATOM 4342 O O . VAL B 1 135 ? 5.765 -88.775 -28.595 1.00 15.66 114 VAL A O 1
ATOM 4346 N N . LEU B 1 136 ? 6.305 -90.234 -30.184 1.00 16.74 115 LEU A N 1
ATOM 4347 C CA . LEU B 1 136 ? 4.946 -90.792 -30.341 1.00 14.86 115 LEU A CA 1
ATOM 4348 C C . LEU B 1 136 ? 4.799 -92.156 -29.659 1.00 16.21 115 LEU A C 1
ATOM 4349 O O . LEU B 1 136 ? 5.798 -92.788 -29.292 1.00 14.05 115 LEU A O 1
ATOM 4354 N N . ASP B 1 137 ? 3.532 -92.595 -29.541 1.00 15.69 116 ASP A N 1
ATOM 4355 C CA . ASP B 1 137 ? 3.168 -93.812 -28.861 1.00 17.71 116 ASP A CA 1
ATOM 4356 C C . ASP B 1 137 ? 3.092 -94.904 -29.942 1.00 17.18 116 ASP A C 1
ATOM 4357 O O . ASP B 1 137 ? 2.343 -94.775 -30.896 1.00 20.07 116 ASP A O 1
ATOM 4362 N N . ALA B 1 138 ? 3.883 -95.938 -29.767 1.00 17.53 117 ALA A N 1
ATOM 4363 C CA . ALA B 1 138 ? 3.935 -97.162 -30.637 1.00 17.52 117 ALA A CA 1
ATOM 4364 C C . ALA B 1 138 ? 3.101 -98.267 -30.022 1.00 17.20 117 ALA A C 1
ATOM 4365 O O . ALA B 1 138 ? 3.514 -98.865 -28.990 1.00 15.85 117 ALA A O 1
ATOM 4367 N N . VAL B 1 139 ? 1.918 -98.460 -30.608 1.00 18.27 118 VAL A N 1
ATOM 4368 C CA . VAL B 1 139 ? 0.925 -99.405 -30.178 1.00 18.15 118 VAL A CA 1
ATOM 4369 C C . VAL B 1 139 ? 0.982 -100.654 -31.134 1.00 17.76 118 VAL A C 1
ATOM 4370 O O . VAL B 1 139 ? 0.261 -100.787 -32.118 1.00 18.29 118 VAL A O 1
ATOM 4374 N N . LEU B 1 140 ? 1.973 -101.480 -30.861 1.00 17.71 119 LEU A N 1
ATOM 4375 C CA . LEU B 1 140 ? 2.327 -102.608 -31.700 1.00 17.85 119 LEU A CA 1
ATOM 4376 C C . LEU B 1 140 ? 1.834 -104.012 -31.296 1.00 16.64 119 LEU A C 1
ATOM 4377 O O . LEU B 1 140 ? 1.870 -104.928 -32.063 1.00 15.74 119 LEU A O 1
ATOM 4382 N N . ASN B 1 141 ? 1.441 -104.148 -30.045 1.00 17.04 120 ASN A N 1
ATOM 4383 C CA . ASN B 1 141 ? 0.906 -105.391 -29.584 1.00 15.07 120 ASN A CA 1
ATOM 4384 C C . ASN B 1 141 ? -0.522 -105.646 -30.112 1.00 14.74 120 ASN A C 1
ATOM 4385 O O . ASN B 1 141 ? -0.897 -106.749 -30.258 1.00 16.52 120 ASN A O 1
ATOM 4390 N N . HIS B 1 142 ? -1.292 -104.603 -30.354 1.00 15.24 121 HIS A N 1
ATOM 4391 C CA . HIS B 1 142 ? -2.679 -104.717 -30.771 1.00 15.86 121 HIS A CA 1
ATOM 4392 C C . HIS B 1 142 ? -3.181 -103.538 -31.609 1.00 17.11 121 HIS A C 1
ATOM 4393 O O . HIS B 1 142 ? -2.569 -102.522 -31.602 1.00 17.64 121 HIS A O 1
ATOM 4400 N N . CYS B 1 143 ? -4.264 -103.729 -32.357 1.00 17.85 122 CYS A N 1
ATOM 4401 C CA . CYS B 1 143 ? -4.895 -102.637 -33.065 1.00 17.48 122 CYS A CA 1
ATOM 4402 C C . CYS B 1 143 ? -6.346 -102.665 -32.659 1.00 17.00 122 CYS A C 1
ATOM 4403 O O . CYS B 1 143 ? -6.726 -103.392 -31.793 1.00 16.38 122 CYS A O 1
ATOM 4406 N N . GLY B 1 144 ? -7.148 -101.832 -33.300 1.00 17.79 123 GLY A N 1
ATOM 4407 C CA . GLY B 1 144 ? -8.575 -101.818 -33.011 1.00 19.97 123 GLY A CA 1
ATOM 4408 C C . GLY B 1 144 ? -9.358 -102.763 -33.855 1.00 17.79 123 GLY A C 1
ATOM 4409 O O . GLY B 1 144 ? -8.937 -103.055 -34.968 1.00 18.99 123 GLY A O 1
ATOM 4410 N N . ASP B 1 145 ? -10.558 -103.110 -33.401 1.00 18.67 124 ASP A N 1
ATOM 4411 C CA . ASP B 1 145 ? -11.384 -103.972 -34.236 1.00 20.12 124 ASP A CA 1
ATOM 4412 C C . ASP B 1 145 ? -11.872 -103.297 -35.495 1.00 20.60 124 ASP A C 1
ATOM 4413 O O . ASP B 1 145 ? -12.358 -103.973 -36.397 1.00 19.01 124 ASP A O 1
ATOM 4418 N N . GLY B 1 146 ? -11.649 -102.019 -35.611 1.00 19.21 125 GLY A N 1
ATOM 4419 C CA . GLY B 1 146 ? -11.998 -101.321 -36.815 1.00 18.71 125 GLY A CA 1
ATOM 4420 C C . GLY B 1 146 ? -10.906 -101.319 -37.863 1.00 19.69 125 GLY A C 1
ATOM 4421 O O . GLY B 1 146 ? -11.115 -100.890 -38.963 1.00 19.37 125 GLY A O 1
ATOM 4422 N N . HIS B 1 147 ? -9.726 -101.837 -37.544 1.00 18.05 126 HIS A N 1
ATOM 4423 C CA . HIS B 1 147 ? -8.626 -101.838 -38.489 1.00 16.89 126 HIS A CA 1
ATOM 4424 C C . HIS B 1 147 ? -8.999 -102.601 -39.764 1.00 17.91 126 HIS A C 1
ATOM 4425 O O . HIS B 1 147 ? -9.615 -103.587 -39.677 1.00 17.46 126 HIS A O 1
ATOM 4432 N N . TRP B 1 148 ? -8.584 -102.126 -40.914 1.00 17.72 127 TRP A N 1
ATOM 4433 C CA . TRP B 1 148 ? -8.914 -102.758 -42.193 1.00 20.73 127 TRP A CA 1
ATOM 4434 C C . TRP B 1 148 ? -8.581 -104.251 -42.317 1.00 22.40 127 TRP A C 1
ATOM 4435 O O . TRP B 1 148 ? -9.319 -105.002 -42.891 1.00 20.84 127 TRP A O 1
ATOM 4446 N N . ALA B 1 149 ? -7.413 -104.614 -41.811 1.00 20.14 128 ALA A N 1
ATOM 4447 C CA . ALA B 1 149 ? -6.946 -105.993 -41.760 1.00 20.79 128 ALA A CA 1
ATOM 4448 C C . ALA B 1 149 ? -7.899 -106.842 -40.935 1.00 18.81 128 ALA A C 1
ATOM 4449 O O . ALA B 1 149 ? -8.330 -107.901 -41.382 1.00 20.16 128 ALA A O 1
ATOM 4451 N N . PHE B 1 150 ? -8.264 -106.357 -39.759 1.00 18.14 129 PHE A N 1
ATOM 4452 C CA . PHE B 1 150 ? -9.154 -107.093 -38.903 1.00 21.15 129 PHE A CA 1
ATOM 4453 C C . PHE B 1 150 ? -10.609 -107.189 -39.473 1.00 20.11 129 PHE A C 1
ATOM 4454 O O . PHE B 1 150 ? -11.202 -108.274 -39.505 1.00 20.03 129 PHE A O 1
ATOM 4462 N N . ALA B 1 151 ? -11.145 -106.079 -39.956 1.00 20.19 130 ALA A N 1
ATOM 4463 C CA . ALA B 1 151 ? -12.412 -106.068 -40.661 1.00 21.85 130 ALA A CA 1
ATOM 4464 C C . ALA B 1 151 ? -12.405 -107.046 -41.859 1.00 21.60 130 ALA A C 1
ATOM 4465 O O . ALA B 1 151 ? -13.435 -107.693 -42.121 1.00 22.32 130 ALA A O 1
ATOM 4467 N N . ASP B 1 152 ? -11.270 -107.193 -42.533 1.00 21.80 131 ASP A N 1
ATOM 4468 C CA . ASP B 1 152 ? -11.165 -108.100 -43.709 1.00 23.44 131 ASP A CA 1
ATOM 4469 C C . ASP B 1 152 ? -11.242 -109.570 -43.233 1.00 26.42 131 ASP A C 1
ATOM 4470 O O . ASP B 1 152 ? -11.832 -110.455 -43.906 1.00 27.00 131 ASP A O 1
ATOM 4475 N N . VAL B 1 153 ? -10.662 -109.834 -42.065 1.00 24.54 132 VAL A N 1
ATOM 4476 C CA . VAL B 1 153 ? -10.717 -111.183 -41.483 1.00 22.97 132 VAL A CA 1
ATOM 4477 C C . VAL B 1 153 ? -12.175 -111.508 -41.032 1.00 23.20 132 VAL A C 1
ATOM 4478 O O . VAL B 1 153 ? -12.648 -112.658 -41.209 1.00 25.73 132 VAL A O 1
ATOM 4482 N N . VAL B 1 154 ? -12.858 -110.574 -40.399 1.00 21.32 133 VAL A N 1
ATOM 4483 C CA . VAL B 1 154 ? -14.272 -110.760 -40.006 1.00 20.76 133 VAL A CA 1
ATOM 4484 C C . VAL B 1 154 ? -15.130 -111.086 -41.208 1.00 21.78 133 VAL A C 1
ATOM 4485 O O . VAL B 1 154 ? -15.997 -111.959 -41.118 1.00 24.86 133 VAL A O 1
ATOM 4489 N N . GLU B 1 155 ? -14.868 -110.419 -42.326 1.00 24.37 134 GLU A N 1
ATOM 4490 C CA . GLU B 1 155 ? -15.685 -110.568 -43.555 1.00 26.13 134 GLU A CA 1
ATOM 4491 C C . GLU B 1 155 ? -15.269 -111.755 -44.399 1.00 25.39 134 GLU A C 1
ATOM 4492 O O . GLU B 1 155 ? -16.119 -112.530 -44.839 1.00 25.31 134 GLU A O 1
ATOM 4498 N N . ASN B 1 156 ? -13.979 -111.885 -44.662 1.00 22.95 135 ASN A N 1
ATOM 4499 C CA . ASN B 1 156 ? -13.487 -112.906 -45.561 1.00 24.49 135 ASN A CA 1
ATOM 4500 C C . ASN B 1 156 ? -12.947 -114.164 -44.877 1.00 27.48 135 ASN A C 1
ATOM 4501 O O . ASN B 1 156 ? -12.746 -115.179 -45.557 1.00 24.24 135 ASN A O 1
ATOM 4506 N N . GLU B 1 157 ? -12.769 -114.121 -43.539 1.00 27.20 136 GLU A N 1
ATOM 4507 C CA . GLU B 1 157 ? -12.486 -115.319 -42.733 1.00 26.28 136 GLU A CA 1
ATOM 4508 C C . GLU B 1 157 ? -11.223 -116.016 -43.227 1.00 26.99 136 GLU A C 1
ATOM 4509 O O . GLU B 1 157 ? -10.201 -115.344 -43.384 1.00 25.69 136 GLU A O 1
ATOM 4515 N N . ALA B 1 158 ? -11.253 -117.340 -43.483 1.00 29.51 137 ALA A N 1
ATOM 4516 C CA . ALA B 1 158 ? -10.056 -118.074 -43.868 1.00 25.96 137 ALA A CA 1
ATOM 4517 C C . ALA B 1 158 ? -9.546 -117.686 -45.243 1.00 25.52 137 ALA A C 1
ATOM 4518 O O . ALA B 1 158 ? -8.373 -117.818 -45.535 1.00 24.79 137 ALA A O 1
ATOM 4520 N N . ASP B 1 159 ? -10.414 -117.128 -46.070 1.00 27.60 138 ASP A N 1
ATOM 4521 C CA . ASP B 1 159 ? -9.988 -116.561 -47.375 1.00 28.47 138 ASP A CA 1
ATOM 4522 C C . ASP B 1 159 ? -9.370 -115.145 -47.310 1.00 25.79 138 ASP A C 1
ATOM 4523 O O . ASP B 1 159 ? -8.918 -114.651 -48.319 1.00 25.85 138 ASP A O 1
ATOM 4528 N N . SER B 1 160 ? -9.392 -114.478 -46.149 1.00 22.00 139 SER A N 1
ATOM 4529 C CA . SER B 1 160 ? -8.724 -113.157 -46.012 1.00 22.88 139 SER A CA 1
ATOM 4530 C C . SER B 1 160 ? -7.202 -113.297 -46.101 1.00 23.36 139 SER A C 1
ATOM 4531 O O . SER B 1 160 ? -6.580 -114.179 -45.474 1.00 24.46 139 SER A O 1
ATOM 4534 N N . ALA B 1 161 ? -6.590 -112.404 -46.840 1.00 20.61 140 ALA A N 1
ATOM 4535 C CA . ALA B 1 161 ? -5.171 -112.355 -46.912 1.00 21.74 140 ALA A CA 1
ATOM 4536 C C . ALA B 1 161 ? -4.540 -112.045 -45.541 1.00 21.11 140 ALA A C 1
ATOM 4537 O O . ALA B 1 161 ? -3.352 -112.290 -45.363 1.00 20.17 140 ALA A O 1
ATOM 4539 N N . TYR B 1 162 ? -5.348 -111.555 -44.590 1.00 19.91 141 TYR A N 1
ATOM 4540 C CA . TYR B 1 162 ? -4.863 -111.060 -43.277 1.00 19.66 141 TYR A CA 1
ATOM 4541 C C . TYR B 1 162 ? -5.147 -111.979 -42.151 1.00 18.81 141 TYR A C 1
ATOM 4542 O O . TYR B 1 162 ? -4.980 -111.597 -40.976 1.00 17.71 141 TYR A O 1
ATOM 4551 N N . VAL B 1 163 ? -5.587 -113.207 -42.465 1.00 20.58 142 VAL A N 1
ATOM 4552 C CA . VAL B 1 163 ? -6.060 -114.126 -41.412 1.00 19.19 142 VAL A CA 1
ATOM 4553 C C . VAL B 1 163 ? -4.962 -114.359 -40.362 1.00 18.20 142 VAL A C 1
ATOM 4554 O O . VAL B 1 163 ? -5.226 -114.351 -39.155 1.00 19.83 142 VAL A O 1
ATOM 4558 N N . ASN B 1 164 ? -3.736 -114.504 -40.807 1.00 17.32 143 ASN A N 1
ATOM 4559 C CA . ASN B 1 164 ? -2.665 -114.766 -39.887 1.00 19.27 143 ASN A CA 1
ATOM 4560 C C . ASN B 1 164 ? -1.889 -113.576 -39.431 1.00 19.63 143 ASN A C 1
ATOM 4561 O O . ASN B 1 164 ? -0.844 -113.755 -38.772 1.00 17.28 143 ASN A O 1
ATOM 4566 N N . TRP B 1 165 ? -2.398 -112.359 -39.736 1.00 18.60 144 TRP A N 1
ATOM 4567 C CA . TRP B 1 165 ? -1.939 -111.163 -39.036 1.00 19.83 144 TRP A CA 1
ATOM 4568 C C . TRP B 1 165 ? -2.510 -111.070 -37.601 1.00 19.38 144 TRP A C 1
ATOM 4569 O O . TRP B 1 165 ? -2.099 -110.195 -36.827 1.00 18.55 144 TRP A O 1
ATOM 4580 N N . PHE B 1 166 ? -3.501 -111.908 -37.313 1.00 19.16 145 PHE A N 1
ATOM 4581 C CA . PHE B 1 166 ? -4.134 -112.030 -36.011 1.00 18.61 145 PHE A CA 1
ATOM 4582 C C . PHE B 1 166 ? -4.114 -113.507 -35.540 1.00 18.47 145 PHE A C 1
ATOM 4583 O O . PHE B 1 166 ? -3.574 -114.355 -36.233 1.00 17.60 145 PHE A O 1
ATOM 4591 N N . SER B 1 167 ? -4.630 -113.748 -34.321 1.00 16.87 146 SER A N 1
ATOM 4592 C CA . SER B 1 167 ? -4.740 -115.102 -33.719 1.00 15.91 146 SER A CA 1
ATOM 4593 C C . SER B 1 167 ? -6.236 -115.356 -33.488 1.00 15.60 146 SER A C 1
ATOM 4594 O O . SER B 1 167 ? -6.811 -115.160 -32.428 1.00 16.22 146 SER A O 1
ATOM 4597 N N . VAL B 1 168 ? -6.901 -115.707 -34.581 1.00 15.80 147 VAL A N 1
ATOM 4598 C CA . VAL B 1 168 ? -8.359 -116.048 -34.552 1.00 15.53 147 VAL A CA 1
ATOM 4599 C C . VAL B 1 168 ? -8.511 -117.628 -34.457 1.00 15.86 147 VAL A C 1
ATOM 4600 O O . VAL B 1 168 ? -7.972 -118.382 -35.266 1.00 16.90 147 VAL A O 1
ATOM 4604 N N . GLU B 1 169 ? -9.202 -118.049 -33.401 1.00 16.88 148 GLU A N 1
ATOM 4605 C CA . GLU B 1 169 ? -9.365 -119.412 -33.051 1.00 18.65 148 GLU A CA 1
ATOM 4606 C C . GLU B 1 169 ? -10.134 -120.168 -34.154 1.00 21.84 148 GLU A C 1
ATOM 4607 O O . GLU B 1 169 ? -9.940 -121.409 -34.377 1.00 24.19 148 GLU A O 1
ATOM 4613 N N . GLY B 1 170 ? -11.047 -119.438 -34.783 1.00 22.14 149 GLY A N 1
ATOM 4614 C CA . GLY B 1 170 ? -11.939 -120.022 -35.727 1.00 23.53 149 GLY A CA 1
ATOM 4615 C C . GLY B 1 170 ? -13.075 -119.111 -36.088 1.00 24.57 149 GLY A C 1
ATOM 4616 O O . GLY B 1 170 ? -13.148 -118.013 -35.589 1.00 24.27 149 GLY A O 1
ATOM 4617 N N . PHE B 1 171 ? -13.951 -119.588 -36.976 1.00 23.99 150 PHE A N 1
ATOM 4618 C CA . PHE B 1 171 ? -14.936 -118.744 -37.623 1.00 26.22 150 PHE A CA 1
ATOM 4619 C C . PHE B 1 171 ? -16.328 -119.234 -37.341 1.00 25.93 150 PHE A C 1
ATOM 4620 O O . PHE B 1 171 ? -16.496 -120.409 -37.192 1.00 29.43 150 PHE A O 1
ATOM 4628 N N . PRO B 1 172 ? -17.316 -118.339 -37.243 1.00 30.31 151 PRO A N 1
ATOM 4629 C CA . PRO B 1 172 ? -17.170 -116.880 -37.499 1.00 29.33 151 PRO A CA 1
ATOM 4630 C C . PRO B 1 172 ? -16.511 -116.168 -36.306 1.00 28.52 151 PRO A C 1
ATOM 4631 O O . PRO B 1 172 ? -16.631 -116.671 -35.177 1.00 26.17 151 PRO A O 1
ATOM 4635 N N . VAL B 1 173 ? -15.854 -115.008 -36.541 1.00 29.60 152 VAL A N 1
ATOM 4636 C CA . VAL B 1 173 ? -15.229 -114.276 -35.418 1.00 28.53 152 VAL A CA 1
ATOM 4637 C C . VAL B 1 173 ? -16.318 -113.771 -34.499 1.00 27.77 152 VAL A C 1
ATOM 4638 O O . VAL B 1 173 ? -17.351 -113.297 -34.982 1.00 27.05 152 VAL A O 1
ATOM 4642 N N . THR B 1 174 ? -16.131 -113.971 -33.198 1.00 26.21 153 THR A N 1
ATOM 4643 C CA . THR B 1 174 ? -17.117 -113.569 -32.232 1.00 31.03 153 THR A CA 1
ATOM 4644 C C . THR B 1 174 ? -16.520 -112.846 -31.044 1.00 31.88 153 THR A C 1
ATOM 4645 O O . THR B 1 174 ? -15.456 -113.209 -30.557 1.00 29.85 153 THR A O 1
ATOM 4649 N N . ALA B 1 175 ? -17.301 -111.945 -30.501 1.00 34.23 154 ALA A N 1
ATOM 4650 C CA . ALA B 1 175 ? -16.960 -111.308 -29.264 1.00 40.76 154 ALA A CA 1
ATOM 4651 C C . ALA B 1 175 ? -18.011 -111.594 -28.179 1.00 45.51 154 ALA A C 1
ATOM 4652 O O . ALA B 1 175 ? -17.674 -111.505 -27.029 1.00 45.63 154 ALA A O 1
ATOM 4654 N N . HIS B 1 176 ? -19.235 -111.981 -28.600 1.00 55.63 155 HIS A N 1
ATOM 4655 C CA . HIS B 1 176 ? -20.539 -112.205 -27.832 1.00 62.00 155 HIS A CA 1
ATOM 4656 C C . HIS B 1 176 ? -20.586 -112.908 -26.490 1.00 62.30 155 HIS A C 1
ATOM 4657 O O . HIS B 1 176 ? -21.552 -112.809 -25.740 1.00 79.79 155 HIS A O 1
ATOM 4664 N N . PRO B 1 177 ? -19.622 -113.722 -26.231 1.00 54.51 156 PRO A N 1
ATOM 4665 C CA . PRO B 1 177 ? -19.513 -114.243 -24.882 1.00 46.53 156 PRO A CA 1
ATOM 4666 C C . PRO B 1 177 ? -18.213 -113.588 -24.470 1.00 44.11 156 PRO A C 1
ATOM 4667 O O . PRO B 1 177 ? -18.186 -112.595 -23.798 1.00 42.04 156 PRO A O 1
ATOM 4671 N N . THR B 1 178 ? -17.141 -114.140 -24.976 1.00 35.32 157 THR A N 1
ATOM 4672 C CA . THR B 1 178 ? -15.784 -113.691 -24.837 1.00 34.32 157 THR A CA 1
ATOM 4673 C C . THR B 1 178 ? -15.163 -113.750 -26.234 1.00 30.39 157 THR A C 1
ATOM 4674 O O . THR B 1 178 ? -15.621 -114.492 -27.086 1.00 27.53 157 THR A O 1
ATOM 4678 N N . PRO B 1 179 ? -14.114 -112.954 -26.484 1.00 29.24 158 PRO A N 1
ATOM 4679 C CA . PRO B 1 179 ? -13.545 -112.992 -27.852 1.00 26.67 158 PRO A CA 1
ATOM 4680 C C . PRO B 1 179 ? -13.025 -114.376 -28.225 1.00 24.11 158 PRO A C 1
ATOM 4681 O O . PRO B 1 179 ? -12.464 -115.053 -27.385 1.00 22.89 158 PRO A O 1
ATOM 4685 N N . ASN B 1 180 ? -13.215 -114.802 -29.479 1.00 20.59 159 ASN A N 1
ATOM 4686 C CA . ASN B 1 180 ? -12.605 -116.038 -29.899 1.00 21.14 159 ASN A CA 1
ATOM 4687 C C . ASN B 1 180 ? -11.287 -115.772 -30.672 1.00 20.31 159 ASN A C 1
ATOM 4688 O O . ASN B 1 180 ? -10.945 -116.488 -31.623 1.00 19.99 159 ASN A O 1
ATOM 4693 N N . TYR B 1 181 ? -10.562 -114.772 -30.199 1.00 19.53 160 TYR A N 1
ATOM 4694 C CA . TYR B 1 181 ? -9.324 -114.341 -30.790 1.00 17.46 160 TYR A CA 1
ATOM 4695 C C . TYR B 1 181 ? -8.497 -113.664 -29.717 1.00 17.25 160 TYR A C 1
ATOM 4696 O O . TYR B 1 181 ? -9.052 -113.212 -28.729 1.00 15.23 160 TYR A O 1
ATOM 4705 N N . ARG B 1 182 ? -7.152 -113.641 -29.906 1.00 14.82 161 ARG A N 1
ATOM 4706 C CA . ARG B 1 182 ? -6.270 -113.054 -28.915 1.00 14.58 161 ARG A CA 1
ATOM 4707 C C . ARG B 1 182 ? -6.471 -111.507 -28.882 1.00 16.16 161 ARG A C 1
ATOM 4708 O O . ARG B 1 182 ? -6.663 -110.868 -29.936 1.00 13.26 161 ARG A O 1
ATOM 4716 N N . THR B 1 183 ? -6.422 -110.924 -27.692 1.00 14.22 162 THR A N 1
ATOM 4717 C CA . THR B 1 183 ? -6.616 -109.483 -27.531 1.00 17.55 162 THR A CA 1
ATOM 4718 C C . THR B 1 183 ? -5.666 -108.854 -26.526 1.00 19.79 162 THR A C 1
ATOM 4719 O O . THR B 1 183 ? -4.938 -109.567 -25.892 1.00 19.41 162 THR A O 1
ATOM 4723 N N . CYS B 1 184 ? -5.674 -107.496 -26.389 1.00 19.47 163 CYS A N 1
ATOM 4724 C CA . CYS B 1 184 ? -5.075 -106.882 -25.214 1.00 19.62 163 CYS A CA 1
ATOM 4725 C C . CYS B 1 184 ? -5.949 -107.126 -24.002 1.00 19.73 163 CYS A C 1
ATOM 4726 O O . CYS B 1 184 ? -7.040 -106.586 -23.912 1.00 20.71 163 CYS A O 1
ATOM 4729 N N . SER B 1 185 ? -5.501 -107.988 -23.094 1.00 23.83 164 SER A N 1
ATOM 4730 C CA . SER B 1 185 ? -6.122 -108.227 -21.798 1.00 24.65 164 SER A CA 1
ATOM 4731 C C . SER B 1 185 ? -7.633 -108.497 -21.826 1.00 25.71 164 SER A C 1
ATOM 4732 O O . SER B 1 185 ? -8.358 -108.037 -20.989 1.00 26.39 164 SER A O 1
ATOM 4735 N N . GLY B 1 186 ? -8.068 -109.247 -22.823 1.00 24.60 165 GLY A N 1
ATOM 4736 C CA . GLY B 1 186 ? -9.437 -109.684 -22.906 1.00 26.12 165 GLY A CA 1
ATOM 4737 C C . GLY B 1 186 ? -10.330 -108.621 -23.455 1.00 25.58 165 GLY A C 1
ATOM 4738 O O . GLY B 1 186 ? -11.547 -108.807 -23.466 1.00 25.61 165 GLY A O 1
ATOM 4739 N N . CYS B 1 187 ? -9.764 -107.526 -23.994 1.00 24.80 166 CYS A N 1
ATOM 4740 C CA . CYS B 1 187 ? -10.627 -106.489 -24.505 1.00 23.31 166 CYS A CA 1
ATOM 4741 C C . CYS B 1 187 ? -11.048 -106.764 -25.966 1.00 21.90 166 CYS A C 1
ATOM 4742 O O . CYS B 1 187 ? -10.198 -106.781 -26.874 1.00 16.97 166 CYS A O 1
ATOM 4745 N N . TYR B 1 188 ? -12.366 -106.915 -26.228 1.00 18.27 167 TYR A N 1
ATOM 4746 C CA . TYR B 1 188 ? -12.799 -107.268 -27.600 1.00 19.64 167 TYR A CA 1
ATOM 4747 C C . TYR B 1 188 ? -12.383 -106.370 -28.729 1.00 19.91 167 TYR A C 1
ATOM 4748 O O . TYR B 1 188 ? -12.144 -106.833 -29.872 1.00 19.90 167 TYR A O 1
ATOM 4757 N N . TYR B 1 189 ? -12.319 -105.065 -28.450 1.00 20.82 168 TYR A N 1
ATOM 4758 C CA . TYR B 1 189 ? -12.045 -104.106 -29.478 1.00 20.85 168 TYR A CA 1
ATOM 4759 C C . TYR B 1 189 ? -10.533 -103.873 -29.711 1.00 19.59 168 TYR A C 1
ATOM 4760 O O . TYR B 1 189 ? -10.167 -103.178 -30.644 1.00 19.69 168 TYR A O 1
ATOM 4769 N N . LEU B 1 190 ? -9.688 -104.534 -28.925 1.00 19.87 169 LEU A N 1
ATOM 4770 C CA . LEU B 1 190 ? -8.240 -104.545 -29.113 1.00 18.40 169 LEU A CA 1
ATOM 4771 C C . LEU B 1 190 ? -7.661 -105.962 -29.487 1.00 18.41 169 LEU A C 1
ATOM 4772 O O . LEU B 1 190 ? -7.024 -106.634 -28.660 1.00 15.83 169 LEU A O 1
ATOM 4777 N N . PRO B 1 191 ? -7.821 -106.384 -30.771 1.00 16.05 170 PRO A N 1
ATOM 4778 C CA . PRO B 1 191 ? -7.339 -107.710 -31.167 1.00 15.61 170 PRO A CA 1
ATOM 4779 C C . PRO B 1 191 ? -5.822 -107.633 -31.176 1.00 16.86 170 PRO A C 1
ATOM 4780 O O . PRO B 1 191 ? -5.297 -106.630 -31.608 1.00 14.51 170 PRO A O 1
ATOM 4784 N N . LYS B 1 192 ? -5.164 -108.717 -30.766 1.00 16.93 171 LYS A N 1
ATOM 4785 C CA . LYS B 1 192 ? -3.709 -108.816 -30.686 1.00 16.43 171 LYS A CA 1
ATOM 4786 C C . LYS B 1 192 ? -3.117 -109.123 -32.040 1.00 15.99 171 LYS A C 1
ATOM 4787 O O . LYS B 1 192 ? -3.514 -110.080 -32.708 1.00 17.53 171 LYS A O 1
ATOM 4793 N N . TRP B 1 193 ? -2.111 -108.355 -32.389 1.00 16.65 172 TRP A N 1
ATOM 4794 C CA . TRP B 1 193 ? -1.356 -108.551 -33.605 1.00 18.56 172 TRP A CA 1
ATOM 4795 C C . TRP B 1 193 ? -0.530 -109.815 -33.454 1.00 16.82 172 TRP A C 1
ATOM 4796 O O . TRP B 1 193 ? 0.046 -110.038 -32.389 1.00 17.04 172 TRP A O 1
ATOM 4807 N N . ASN B 1 194 ? -0.463 -110.620 -34.513 1.00 17.08 173 ASN A N 1
ATOM 4808 C CA . ASN B 1 194 ? 0.401 -111.731 -34.511 1.00 18.85 173 ASN A CA 1
ATOM 4809 C C . ASN B 1 194 ? 1.824 -111.295 -34.852 1.00 17.28 173 ASN A C 1
ATOM 4810 O O . ASN B 1 194 ? 2.227 -111.312 -36.024 1.00 16.22 173 ASN A O 1
ATOM 4815 N N . ALA B 1 195 ? 2.603 -110.945 -33.840 1.00 16.84 174 ALA A N 1
ATOM 4816 C CA . ALA B 1 195 ? 4.008 -110.552 -34.074 1.00 17.61 174 ALA A CA 1
ATOM 4817 C C . ALA B 1 195 ? 4.951 -111.682 -34.510 1.00 15.86 174 ALA A C 1
ATOM 4818 O O . ALA B 1 195 ? 6.118 -111.433 -34.835 1.00 14.11 174 ALA A O 1
ATOM 4820 N N . TYR B 1 196 ? 4.461 -112.926 -34.497 1.00 16.28 175 TYR A N 1
ATOM 4821 C CA . TYR B 1 196 ? 5.185 -114.085 -35.038 1.00 16.78 175 TYR A CA 1
ATOM 4822 C C . TYR B 1 196 ? 5.105 -114.208 -36.555 1.00 16.29 175 TYR A C 1
ATOM 4823 O O . TYR B 1 196 ? 5.722 -115.161 -37.124 1.00 18.13 175 TYR A O 1
ATOM 4832 N N . ASN B 1 197 ? 4.299 -113.350 -37.171 1.00 15.99 176 ASN A N 1
ATOM 4833 C CA . ASN B 1 197 ? 4.146 -113.298 -38.646 1.00 15.65 176 ASN A CA 1
ATOM 4834 C C . ASN B 1 197 ? 5.126 -112.261 -39.213 1.00 19.61 176 ASN A C 1
ATOM 4835 O O . ASN B 1 197 ? 5.001 -111.042 -38.926 1.00 19.18 176 ASN A O 1
ATOM 4840 N N . PRO B 1 198 ? 6.097 -112.694 -40.034 1.00 21.78 177 PRO A N 1
ATOM 4841 C CA . PRO B 1 198 ? 6.957 -111.692 -40.679 1.00 22.77 177 PRO A CA 1
ATOM 4842 C C . PRO B 1 198 ? 6.235 -110.525 -41.434 1.00 21.02 177 PRO A C 1
ATOM 4843 O O . PRO B 1 198 ? 6.802 -109.451 -41.544 1.00 19.30 177 PRO A O 1
ATOM 4847 N N . GLU B 1 199 ? 5.002 -110.730 -41.889 1.00 20.43 178 GLU A N 1
ATOM 4848 C CA . GLU B 1 199 ? 4.241 -109.710 -42.615 1.00 18.71 178 GLU A CA 1
ATOM 4849 C C . GLU B 1 199 ? 3.792 -108.660 -41.631 1.00 18.72 178 GLU A C 1
ATOM 4850 O O . GLU B 1 199 ? 3.806 -107.435 -41.918 1.00 15.54 178 GLU A O 1
ATOM 4856 N N . VAL B 1 200 ? 3.477 -109.116 -40.418 1.00 17.97 179 VAL A N 1
ATOM 4857 C CA . VAL B 1 200 ? 3.083 -108.175 -39.347 1.00 18.84 179 VAL A CA 1
ATOM 4858 C C . VAL B 1 200 ? 4.291 -107.408 -38.893 1.00 18.25 179 VAL A C 1
ATOM 4859 O O . VAL B 1 200 ? 4.237 -106.185 -38.769 1.00 19.67 179 VAL A O 1
ATOM 4863 N N . ARG B 1 201 ? 5.392 -108.096 -38.634 1.00 18.71 180 ARG A N 1
ATOM 4864 C CA . ARG B 1 201 ? 6.627 -107.415 -38.271 1.00 16.99 180 ARG A CA 1
ATOM 4865 C C . ARG B 1 201 ? 7.036 -106.414 -39.332 1.00 18.59 180 ARG A C 1
ATOM 4866 O O . ARG B 1 201 ? 7.487 -105.342 -38.989 1.00 18.86 180 ARG A O 1
ATOM 4874 N N . HIS B 1 202 ? 6.876 -106.755 -40.615 1.00 18.88 181 HIS A N 1
ATOM 4875 C CA . HIS B 1 202 ? 7.189 -105.819 -41.680 1.00 19.20 181 HIS A CA 1
ATOM 4876 C C . HIS B 1 202 ? 6.302 -104.555 -41.604 1.00 19.04 181 HIS A C 1
ATOM 4877 O O . HIS B 1 202 ? 6.785 -103.433 -41.665 1.00 19.09 181 HIS A O 1
ATOM 4884 N N . HIS B 1 203 ? 5.014 -104.719 -41.403 1.00 18.81 182 HIS A N 1
ATOM 4885 C CA . HIS B 1 203 ? 4.090 -103.607 -41.252 1.00 16.57 182 HIS A CA 1
ATOM 4886 C C . HIS B 1 203 ? 4.538 -102.748 -40.084 1.00 16.80 182 HIS A C 1
ATOM 4887 O O . HIS B 1 203 ? 4.690 -101.591 -40.216 1.00 17.49 182 HIS A O 1
ATOM 4894 N N . HIS B 1 204 ? 4.740 -103.387 -38.954 1.00 16.36 183 HIS A N 1
ATOM 4895 C CA . HIS B 1 204 ? 5.160 -102.734 -37.744 1.00 16.35 183 HIS A CA 1
ATOM 4896 C C . HIS B 1 204 ? 6.442 -101.909 -37.939 1.00 18.21 183 HIS A C 1
ATOM 4897 O O . HIS B 1 204 ? 6.486 -100.798 -37.529 1.00 17.55 183 HIS A O 1
ATOM 4904 N N . LEU B 1 205 ? 7.454 -102.467 -38.584 1.00 17.85 184 LEU A N 1
ATOM 4905 C CA . LEU B 1 205 ? 8.691 -101.740 -38.827 1.00 18.92 184 LEU A CA 1
ATOM 4906 C C . LEU B 1 205 ? 8.497 -100.581 -39.829 1.00 20.28 184 LEU A C 1
ATOM 4907 O O . LEU B 1 205 ? 9.101 -99.561 -39.687 1.00 20.75 184 LEU A O 1
ATOM 4912 N N . ASP B 1 206 ? 7.703 -100.793 -40.853 1.00 20.32 185 ASP A N 1
ATOM 4913 C CA . ASP B 1 206 ? 7.328 -99.669 -41.755 1.00 24.04 185 ASP A CA 1
ATOM 4914 C C . ASP B 1 206 ? 6.617 -98.492 -41.015 1.00 21.30 185 ASP A C 1
ATOM 4915 O O . ASP B 1 206 ? 6.850 -97.316 -41.328 1.00 19.86 185 ASP A O 1
ATOM 4920 N N . VAL B 1 207 ? 5.800 -98.797 -39.993 1.00 21.72 186 VAL A N 1
ATOM 4921 C CA . VAL B 1 207 ? 5.158 -97.736 -39.186 1.00 21.41 186 VAL A CA 1
ATOM 4922 C C . VAL B 1 207 ? 6.262 -96.964 -38.503 1.00 19.37 186 VAL A C 1
ATOM 4923 O O . VAL B 1 207 ? 6.297 -95.695 -38.529 1.00 19.56 186 VAL A O 1
ATOM 4927 N N . ALA B 1 208 ? 7.171 -97.711 -37.900 1.00 19.44 187 ALA A N 1
ATOM 4928 C CA . ALA B 1 208 ? 8.316 -97.107 -37.183 1.00 20.05 187 ALA A CA 1
ATOM 4929 C C . ALA B 1 208 ? 9.049 -96.189 -38.106 1.00 21.95 187 ALA A C 1
ATOM 4930 O O . ALA B 1 208 ? 9.266 -94.983 -37.781 1.00 18.85 187 ALA A O 1
ATOM 4932 N N . ARG B 1 209 ? 9.410 -96.741 -39.262 1.00 19.95 188 ARG A N 1
ATOM 4933 C CA . ARG B 1 209 ? 10.199 -95.979 -40.211 1.00 23.95 188 ARG A CA 1
ATOM 4934 C C . ARG B 1 209 ? 9.455 -94.788 -40.842 1.00 20.14 188 ARG A C 1
ATOM 4935 O O . ARG B 1 209 ? 10.073 -93.816 -41.152 1.00 25.90 188 ARG A O 1
ATOM 4943 N N . TYR B 1 210 ? 8.161 -94.928 -41.074 1.00 21.27 189 TYR A N 1
ATOM 4944 C CA . TYR B 1 210 ? 7.349 -93.970 -41.786 1.00 20.95 189 TYR A CA 1
ATOM 4945 C C . TYR B 1 210 ? 7.283 -92.666 -40.953 1.00 23.10 189 TYR A C 1
ATOM 4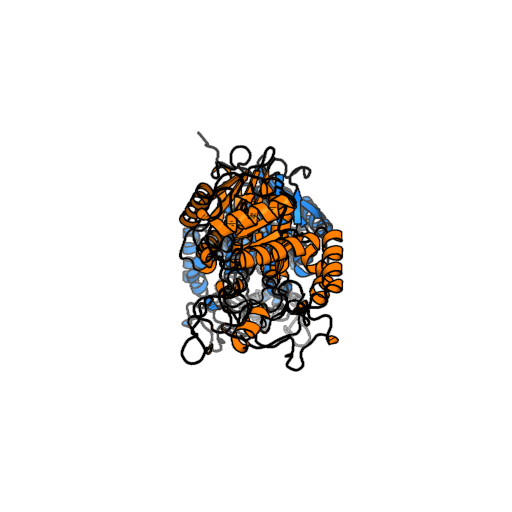946 O O . TYR B 1 210 ? 7.546 -91.584 -41.470 1.00 23.61 189 TYR A O 1
ATOM 4955 N N . TRP B 1 211 ? 6.920 -92.785 -39.675 1.00 19.13 190 TRP A N 1
ATOM 4956 C CA . TRP B 1 211 ? 6.808 -91.600 -38.835 1.00 17.57 190 TRP A CA 1
ATOM 4957 C C . TRP B 1 211 ? 8.155 -90.952 -38.543 1.00 16.70 190 TRP A C 1
ATOM 4958 O O . TRP B 1 211 ? 8.197 -89.714 -38.408 1.00 15.60 190 TRP A O 1
ATOM 4969 N N . ILE B 1 212 ? 9.235 -91.747 -38.405 1.00 16.73 191 ILE A N 1
ATOM 4970 C CA . ILE B 1 212 ? 10.618 -91.191 -38.364 1.00 16.66 191 ILE A CA 1
ATOM 4971 C C . ILE B 1 212 ? 10.891 -90.372 -39.639 1.00 17.93 191 ILE A C 1
ATOM 4972 O O . ILE B 1 212 ? 11.364 -89.207 -39.562 1.00 15.93 191 ILE A O 1
ATOM 4977 N N . ASP B 1 213 ? 10.532 -90.907 -40.797 1.00 20.07 192 ASP A N 1
ATOM 4978 C CA . ASP B 1 213 ? 10.633 -90.059 -42.039 1.00 24.00 192 ASP A CA 1
ATOM 4979 C C . ASP B 1 213 ? 9.780 -88.798 -41.990 1.00 24.72 192 ASP A C 1
ATOM 4980 O O . ASP B 1 213 ? 10.097 -87.845 -42.653 1.00 24.47 192 ASP A O 1
ATOM 4985 N N . GLN B 1 214 ? 8.703 -88.795 -41.217 1.00 22.56 193 GLN A N 1
ATOM 4986 C CA . GLN B 1 214 ? 7.882 -87.624 -41.099 1.00 25.45 193 GLN A CA 1
ATOM 4987 C C . GLN B 1 214 ? 8.398 -86.634 -40.053 1.00 25.99 193 GLN A C 1
ATOM 4988 O O . GLN B 1 214 ? 7.752 -85.608 -39.863 1.00 28.79 193 GLN A O 1
ATOM 4994 N N . GLY B 1 215 ? 9.545 -86.906 -39.397 1.00 21.67 194 GLY A N 1
ATOM 4995 C CA . GLY B 1 215 ? 10.207 -85.910 -38.563 1.00 18.31 194 GLY A CA 1
ATOM 4996 C C . GLY B 1 215 ? 10.196 -86.241 -37.053 1.00 18.08 194 GLY A C 1
ATOM 4997 O O . GLY B 1 215 ? 10.714 -85.454 -36.268 1.00 17.43 194 GLY A O 1
ATOM 4998 N N . ILE B 1 216 ? 9.723 -87.415 -36.606 1.00 16.92 195 ILE A N 1
ATOM 4999 C CA . ILE B 1 216 ? 9.699 -87.654 -35.127 1.00 17.76 195 ILE A CA 1
ATOM 5000 C C . ILE B 1 216 ? 11.063 -87.947 -34.554 1.00 16.36 195 ILE A C 1
ATOM 5001 O O . ILE B 1 216 ? 12.017 -88.262 -35.296 1.00 16.59 195 ILE A O 1
ATOM 5006 N N . ASP B 1 217 ? 11.215 -87.768 -33.239 1.00 17.74 196 ASP A N 1
ATOM 5007 C CA . ASP B 1 217 ? 12.493 -87.969 -32.554 1.00 18.00 196 ASP A CA 1
ATOM 5008 C C . ASP B 1 217 ? 12.529 -89.251 -31.687 1.00 18.10 196 ASP A C 1
ATOM 5009 O O . ASP B 1 217 ? 13.564 -89.572 -31.087 1.00 17.25 196 ASP A O 1
ATOM 5014 N N . GLY B 1 218 ? 11.411 -89.954 -31.570 1.00 15.68 197 GLY A N 1
ATOM 5015 C CA . GLY B 1 218 ? 11.461 -91.263 -30.901 1.00 15.46 197 GLY A CA 1
ATOM 5016 C C . GLY B 1 218 ? 10.105 -91.860 -30.688 1.00 15.31 197 GLY A C 1
ATOM 5017 O O . GLY B 1 218 ? 9.094 -91.305 -31.118 1.00 14.48 197 GLY A O 1
ATOM 5018 N N . TRP B 1 219 ? 10.123 -93.023 -30.039 1.00 14.13 198 TRP A N 1
ATOM 5019 C CA . TRP B 1 219 ? 8.961 -93.810 -29.806 1.00 15.30 198 TRP A CA 1
ATOM 5020 C C . TRP B 1 219 ? 8.939 -94.364 -28.359 1.00 15.69 198 TRP A C 1
ATOM 5021 O O . TRP B 1 219 ? 9.989 -94.819 -27.800 1.00 17.45 198 TRP A O 1
ATOM 5032 N N . ARG B 1 220 ? 7.741 -94.274 -27.814 1.00 17.51 199 ARG A N 1
ATOM 5033 C CA . ARG B 1 220 ? 7.392 -94.837 -26.515 1.00 16.71 199 ARG A CA 1
ATOM 5034 C C . ARG B 1 220 ? 6.640 -96.123 -26.836 1.00 16.14 199 ARG A C 1
ATOM 5035 O O . ARG B 1 220 ? 5.753 -96.141 -27.682 1.00 17.09 199 ARG A O 1
ATOM 5043 N N . LEU B 1 221 ? 7.018 -97.194 -26.174 1.00 16.57 200 LEU A N 1
ATOM 5044 C CA . LEU B 1 221 ? 6.527 -98.584 -26.517 1.00 16.13 200 LEU A CA 1
ATOM 5045 C C . LEU B 1 221 ? 5.356 -98.907 -25.591 1.00 15.64 200 LEU A C 1
ATOM 5046 O O . LEU B 1 221 ? 5.519 -98.923 -24.335 1.00 16.05 200 LEU A O 1
ATOM 5051 N N . ASP B 1 222 ? 4.180 -98.994 -26.186 1.00 14.28 201 ASP A N 1
ATOM 5052 C CA . ASP B 1 222 ? 2.996 -99.374 -25.450 1.00 14.10 201 ASP A CA 1
ATOM 5053 C C . ASP B 1 222 ? 3.005 -100.913 -25.060 1.00 15.49 201 ASP A C 1
ATOM 5054 O O . ASP B 1 222 ? 3.245 -101.774 -25.933 1.00 14.33 201 ASP A O 1
ATOM 5059 N N . VAL B 1 223 ? 2.759 -101.242 -23.782 1.00 15.71 202 VAL A N 1
ATOM 5060 C CA . VAL B 1 223 ? 2.670 -102.653 -23.271 1.00 16.69 202 VAL A CA 1
ATOM 5061 C C . VAL B 1 223 ? 3.707 -103.576 -23.919 1.00 17.76 202 VAL A C 1
ATOM 5062 O O . VAL B 1 223 ? 3.383 -104.668 -24.409 1.00 16.80 202 VAL A O 1
ATOM 5066 N N . PRO B 1 224 ? 4.999 -103.158 -23.900 1.00 15.86 203 PRO A N 1
ATOM 5067 C CA . PRO B 1 224 ? 5.956 -103.955 -24.704 1.00 16.03 203 PRO A CA 1
ATOM 5068 C C . PRO B 1 224 ? 6.167 -105.309 -24.148 1.00 17.98 203 PRO A C 1
ATOM 5069 O O . PRO B 1 224 ? 6.591 -106.231 -24.890 1.00 17.28 203 PRO A O 1
ATOM 5073 N N . TYR B 1 225 ? 5.906 -105.458 -22.854 1.00 17.99 204 TYR A N 1
ATOM 5074 C CA . TYR B 1 225 ? 5.957 -106.757 -22.195 1.00 18.93 204 TYR A CA 1
ATOM 5075 C C . TYR B 1 225 ? 4.935 -107.769 -22.759 1.00 19.78 204 TYR A C 1
ATOM 5076 O O . TYR B 1 225 ? 5.117 -108.944 -22.530 1.00 19.78 204 TYR A O 1
ATOM 5085 N N . PHE B 1 226 ? 3.885 -107.351 -23.468 1.00 17.35 205 PHE A N 1
ATOM 5086 C CA . PHE B 1 226 ? 3.001 -108.290 -24.193 1.00 18.68 205 PHE A CA 1
ATOM 5087 C C . PHE B 1 226 ? 3.497 -108.771 -25.553 1.00 18.87 205 PHE A C 1
ATOM 5088 O O . PHE B 1 226 ? 2.964 -109.767 -26.091 1.00 19.61 205 PHE A O 1
ATOM 5096 N N . ILE B 1 227 ? 4.591 -108.214 -26.063 1.00 19.19 206 ILE A N 1
ATOM 5097 C CA . ILE B 1 227 ? 5.180 -108.805 -27.278 1.00 20.08 206 ILE A CA 1
ATOM 5098 C C . ILE B 1 227 ? 6.349 -109.692 -26.856 1.00 20.79 206 ILE A C 1
ATOM 5099 O O . ILE B 1 227 ? 6.148 -110.561 -26.008 1.00 22.02 206 ILE A O 1
ATOM 5104 N N . ASN B 1 228 ? 7.537 -109.547 -27.413 1.00 18.62 207 ASN A N 1
ATOM 5105 C CA . ASN B 1 228 ? 8.608 -110.377 -26.985 1.00 17.69 207 ASN A CA 1
ATOM 5106 C C . ASN B 1 228 ? 9.860 -109.603 -27.306 1.00 17.79 207 ASN A C 1
ATOM 5107 O O . ASN B 1 228 ? 9.854 -108.768 -28.193 1.00 19.11 207 ASN A O 1
ATOM 5112 N N . HIS B 1 229 ? 10.959 -109.943 -26.655 1.00 19.25 208 HIS A N 1
ATOM 5113 C CA . HIS B 1 229 ? 12.238 -109.286 -26.931 1.00 19.30 208 HIS A CA 1
ATOM 5114 C C . HIS B 1 229 ? 12.888 -109.435 -28.288 1.00 19.65 208 HIS A C 1
ATOM 5115 O O . HIS B 1 229 ? 13.648 -108.563 -28.684 1.00 18.40 208 HIS A O 1
ATOM 5122 N N . THR B 1 230 ? 12.728 -110.571 -28.940 1.00 19.00 209 THR A N 1
ATOM 5123 C CA . THR B 1 230 ? 13.223 -110.676 -30.302 1.00 19.02 209 THR A CA 1
ATOM 5124 C C . THR B 1 230 ? 12.649 -109.549 -31.160 1.00 17.47 209 THR A C 1
ATOM 5125 O O . THR B 1 230 ? 13.391 -108.856 -31.838 1.00 14.93 209 THR A O 1
ATOM 5129 N N . PHE B 1 231 ? 11.318 -109.319 -31.078 1.00 17.75 210 PHE A N 1
ATOM 5130 C CA . PHE B 1 231 ? 10.727 -108.322 -31.879 1.00 16.28 210 PHE A CA 1
ATOM 5131 C C . PHE B 1 231 ? 11.315 -106.910 -31.510 1.00 15.67 210 PHE A C 1
ATOM 5132 O O . PHE B 1 231 ? 11.620 -106.104 -32.387 1.00 15.75 210 PHE A O 1
ATOM 5140 N N . TRP B 1 232 ? 11.467 -106.624 -30.221 1.00 14.19 211 TRP A N 1
ATOM 5141 C CA . TRP B 1 232 ? 11.990 -105.375 -29.779 1.00 14.50 211 TRP A CA 1
ATOM 5142 C C . TRP B 1 232 ? 13.458 -105.170 -30.163 1.00 16.37 211 TRP A C 1
ATOM 5143 O O . TRP B 1 232 ? 13.836 -104.035 -30.385 1.00 16.82 211 TRP A O 1
ATOM 5154 N N . ARG B 1 233 ? 14.251 -106.227 -30.244 1.00 17.41 212 ARG A N 1
ATOM 5155 C CA . ARG B 1 233 ? 15.597 -106.125 -30.821 1.00 20.22 212 ARG A CA 1
ATOM 5156 C C . ARG B 1 233 ? 15.561 -105.715 -32.298 1.00 21.24 212 ARG A C 1
ATOM 5157 O O . ARG B 1 233 ? 16.331 -104.821 -32.731 1.00 18.72 212 ARG A O 1
ATOM 5165 N N . GLU B 1 234 ? 14.665 -106.338 -33.050 1.00 22.24 213 GLU A N 1
ATOM 5166 C CA . GLU B 1 234 ? 14.518 -106.021 -34.486 1.00 24.87 213 GLU A CA 1
ATOM 5167 C C . GLU B 1 234 ? 14.088 -104.490 -34.689 1.00 24.51 213 GLU A C 1
ATOM 5168 O O . GLU B 1 234 ? 14.637 -103.753 -35.536 1.00 22.28 213 GLU A O 1
ATOM 5174 N N . PHE B 1 235 ? 13.164 -104.053 -33.833 1.00 21.66 214 PHE A N 1
ATOM 5175 C CA . PHE B 1 235 ? 12.673 -102.666 -33.760 1.00 21.13 214 PHE A CA 1
ATOM 5176 C C . PHE B 1 235 ? 13.813 -101.718 -33.470 1.00 18.50 214 PHE A C 1
ATOM 5177 O O . PHE B 1 235 ? 13.959 -100.764 -34.156 1.00 19.88 214 PHE A O 1
ATOM 5185 N N . ARG B 1 236 ? 14.611 -101.995 -32.450 1.00 18.99 215 ARG A N 1
ATOM 5186 C CA . ARG B 1 236 ? 15.786 -101.187 -32.195 1.00 20.00 215 ARG A CA 1
ATOM 5187 C C . ARG B 1 236 ? 16.684 -101.015 -33.397 1.00 20.55 215 ARG A C 1
ATOM 5188 O O . ARG B 1 236 ? 17.070 -99.925 -33.703 1.00 21.22 215 ARG A O 1
ATOM 5196 N N . THR B 1 237 ? 16.994 -102.078 -34.093 1.00 21.18 216 THR A N 1
ATOM 5197 C CA . THR B 1 237 ? 17.923 -102.038 -35.196 1.00 22.38 216 THR A CA 1
ATOM 5198 C C . THR B 1 237 ? 17.353 -101.187 -36.323 1.00 20.68 216 THR A C 1
ATOM 5199 O O . THR B 1 237 ? 18.092 -100.461 -36.960 1.00 21.80 216 THR A O 1
ATOM 5203 N N . ALA B 1 238 ? 16.046 -101.284 -36.543 1.00 18.99 217 ALA A N 1
ATOM 5204 C CA . ALA B 1 238 ? 15.329 -100.533 -37.610 1.00 19.91 217 ALA A CA 1
ATOM 5205 C C . ALA B 1 238 ? 15.312 -98.995 -37.292 1.00 21.97 217 ALA A C 1
ATOM 5206 O O . ALA B 1 238 ? 15.656 -98.124 -38.143 1.00 21.38 217 ALA A O 1
ATOM 5208 N N . VAL B 1 239 ? 15.035 -98.687 -36.006 1.00 20.35 218 VAL A N 1
ATOM 5209 C CA . VAL B 1 239 ? 15.031 -97.318 -35.498 1.00 18.72 218 VAL A CA 1
ATOM 5210 C C . VAL B 1 239 ? 16.440 -96.747 -35.456 1.00 18.12 218 VAL A C 1
ATOM 5211 O O . VAL B 1 239 ? 16.697 -95.695 -36.095 1.00 18.93 218 VAL A O 1
ATOM 5215 N N . LYS B 1 240 ? 17.310 -97.364 -34.693 1.00 18.42 219 LYS A N 1
ATOM 5216 C CA . LYS B 1 240 ? 18.694 -96.871 -34.609 1.00 21.49 219 LYS A CA 1
ATOM 5217 C C . LYS B 1 240 ? 19.443 -96.832 -35.939 1.00 23.65 219 LYS A C 1
ATOM 5218 O O . LYS B 1 240 ? 20.316 -95.974 -36.122 1.00 27.06 219 LYS A O 1
ATOM 5224 N N . GLY B 1 241 ? 19.109 -97.734 -36.853 1.00 24.23 220 GLY A N 1
ATOM 5225 C CA . GLY B 1 241 ? 19.623 -97.648 -38.269 1.00 28.66 220 GLY A CA 1
ATOM 5226 C C . GLY B 1 241 ? 19.258 -96.351 -39.006 1.00 27.92 220 GLY A C 1
ATOM 5227 O O . GLY B 1 241 ? 20.022 -95.890 -39.833 1.00 26.91 220 GLY A O 1
ATOM 5228 N N . LYS B 1 242 ? 18.082 -95.771 -38.715 1.00 26.89 221 LYS A N 1
ATOM 5229 C CA . LYS B 1 242 ? 17.712 -94.440 -39.246 1.00 27.02 221 LYS A CA 1
ATOM 5230 C C . LYS B 1 242 ? 18.533 -93.328 -38.561 1.00 24.32 221 LYS A C 1
ATOM 5231 O O . LYS B 1 242 ? 19.084 -92.493 -39.237 1.00 24.95 221 LYS A O 1
ATOM 5237 N N . SER B 1 243 ? 18.658 -93.350 -37.223 1.00 20.85 222 SER A N 1
ATOM 5238 C CA . SER B 1 243 ? 19.560 -92.511 -36.512 1.00 20.85 222 SER A CA 1
ATOM 5239 C C . SER B 1 243 ? 19.703 -93.001 -35.140 1.00 22.40 222 SER A C 1
ATOM 5240 O O . SER B 1 243 ? 18.688 -93.277 -34.466 1.00 20.39 222 SER A O 1
ATOM 5243 N N . GLU B 1 244 ? 20.948 -93.036 -34.693 1.00 21.61 223 GLU A N 1
ATOM 5244 C CA . GLU B 1 244 ? 21.247 -93.420 -33.327 1.00 27.15 223 GLU A CA 1
ATOM 5245 C C . GLU B 1 244 ? 20.735 -92.504 -32.233 1.00 25.40 223 GLU A C 1
ATOM 5246 O O . GLU B 1 244 ? 20.738 -92.890 -31.092 1.00 24.68 223 GLU A O 1
ATOM 5252 N N . ASP B 1 245 ? 20.377 -91.279 -32.579 1.00 25.64 224 ASP A N 1
ATOM 5253 C CA . ASP B 1 245 ? 19.801 -90.325 -31.618 1.00 25.51 224 ASP A CA 1
ATOM 5254 C C . ASP B 1 245 ? 18.289 -90.470 -31.464 1.00 24.39 224 ASP A C 1
ATOM 5255 O O . ASP B 1 245 ? 17.707 -89.684 -30.700 1.00 26.26 224 ASP A O 1
ATOM 5260 N N . LEU B 1 246 ? 17.661 -91.412 -32.182 1.00 20.14 225 LEU A N 1
ATOM 5261 C CA . LEU B 1 246 ? 16.208 -91.680 -31.998 1.00 19.13 225 LEU A CA 1
ATOM 5262 C C . LEU B 1 246 ? 16.032 -92.380 -30.646 1.00 18.37 225 LEU A C 1
ATOM 5263 O O . LEU B 1 246 ? 16.684 -93.393 -30.330 1.00 18.39 225 LEU A O 1
ATOM 5268 N N . TYR B 1 247 ? 15.112 -91.869 -29.842 1.00 18.62 226 TYR A N 1
ATOM 5269 C CA . TYR B 1 247 ? 14.890 -92.396 -28.493 1.00 17.99 226 TYR A CA 1
ATOM 5270 C C . TYR B 1 247 ? 13.833 -93.471 -28.510 1.00 18.82 226 TYR A C 1
ATOM 5271 O O . TYR B 1 247 ? 12.763 -93.310 -29.128 1.00 18.89 226 TYR A O 1
ATOM 5280 N N . ILE B 1 248 ? 14.106 -94.548 -27.786 1.00 18.68 227 ILE A N 1
ATOM 5281 C CA . ILE B 1 248 ? 13.142 -95.602 -27.530 1.00 18.20 227 ILE A CA 1
ATOM 5282 C C . ILE B 1 248 ? 12.945 -95.745 -26.023 1.00 18.52 227 ILE A C 1
ATOM 5283 O O . ILE B 1 248 ? 13.897 -96.031 -25.259 1.00 16.90 227 ILE A O 1
ATOM 5288 N N . VAL B 1 249 ? 11.679 -95.616 -25.592 1.00 18.12 228 VAL A N 1
ATOM 5289 C CA . VAL B 1 249 ? 11.388 -95.724 -24.166 1.00 16.87 228 VAL A CA 1
ATOM 5290 C C . VAL B 1 249 ? 10.246 -96.669 -23.950 1.00 17.37 228 VAL A C 1
ATOM 5291 O O . VAL B 1 249 ? 9.151 -96.499 -24.534 1.00 17.35 228 VAL A O 1
ATOM 5295 N N . ALA B 1 250 ? 10.484 -97.625 -23.061 1.00 16.72 229 ALA A N 1
ATOM 5296 C CA . ALA B 1 250 ? 9.538 -98.675 -22.766 1.00 17.29 229 ALA A CA 1
ATOM 5297 C C . ALA B 1 250 ? 8.585 -98.309 -21.663 1.00 17.70 229 ALA A C 1
ATOM 5298 O O . ALA B 1 250 ? 9.036 -97.857 -20.605 1.00 18.20 229 ALA A O 1
ATOM 5300 N N . GLU B 1 251 ? 7.280 -98.533 -21.865 1.00 17.48 230 GLU A N 1
ATOM 5301 C CA . GLU B 1 251 ? 6.365 -98.614 -20.740 1.00 15.59 230 GLU A CA 1
ATOM 5302 C C . GLU B 1 251 ? 6.712 -99.816 -19.904 1.00 15.85 230 GLU A C 1
ATOM 5303 O O . GLU B 1 251 ? 6.723 -100.976 -20.389 1.00 16.31 230 GLU A O 1
ATOM 5309 N N . GLU B 1 252 ? 6.971 -99.594 -18.604 1.00 17.09 231 GLU A N 1
ATOM 5310 C CA . GLU B 1 252 ? 7.255 -100.684 -17.686 1.00 15.81 231 GLU A CA 1
ATOM 5311 C C . GLU B 1 252 ? 6.926 -100.185 -16.286 1.00 17.64 231 GLU A C 1
ATOM 5312 O O . GLU B 1 252 ? 7.452 -99.124 -15.884 1.00 17.82 231 GLU A O 1
ATOM 5318 N N . TRP B 1 253 ? 6.009 -100.856 -15.615 1.00 16.34 232 TRP A N 1
ATOM 5319 C CA . TRP B 1 253 ? 5.534 -100.510 -14.280 1.00 18.48 232 TRP A CA 1
ATOM 5320 C C . TRP B 1 253 ? 6.346 -101.113 -13.130 1.00 19.48 232 TRP A C 1
ATOM 5321 O O . TRP B 1 253 ? 6.215 -100.721 -12.031 1.00 17.62 232 TRP A O 1
ATOM 5332 N N . ARG B 1 254 ? 7.180 -102.074 -13.444 1.00 20.33 233 ARG A N 1
ATOM 5333 C CA . ARG B 1 254 ? 7.987 -102.747 -12.463 1.00 24.51 233 ARG A CA 1
ATOM 5334 C C . ARG B 1 254 ? 9.495 -102.543 -12.699 1.00 22.70 233 ARG A C 1
ATOM 5335 O O . ARG B 1 254 ? 9.880 -101.493 -13.058 1.00 20.55 233 ARG A O 1
ATOM 5343 N N . SER B 1 255 ? 10.330 -103.541 -12.470 1.00 21.87 234 SER A N 1
ATOM 5344 C CA . SER B 1 255 ? 11.749 -103.312 -12.675 1.00 21.45 234 SER A CA 1
ATOM 5345 C C . SER B 1 255 ? 12.043 -102.993 -14.100 1.00 19.73 234 SER A C 1
ATOM 5346 O O . SER B 1 255 ? 11.600 -103.635 -14.960 1.00 19.34 234 SER A O 1
ATOM 5349 N N . PRO B 1 256 ? 12.784 -101.943 -14.318 1.00 20.57 235 PRO A N 1
ATOM 5350 C CA . PRO B 1 256 ? 13.159 -101.623 -15.705 1.00 20.46 235 PRO A CA 1
ATOM 5351 C C . PRO B 1 256 ? 14.261 -102.481 -16.310 1.00 21.95 235 PRO A C 1
ATOM 5352 O O . PRO B 1 256 ? 14.533 -102.335 -17.512 1.00 22.37 235 PRO A O 1
ATOM 5356 N N . VAL B 1 257 ? 14.893 -103.365 -15.529 1.00 21.12 236 VAL A N 1
ATOM 5357 C CA . VAL B 1 257 ? 16.248 -103.806 -15.881 1.00 22.14 236 VAL A CA 1
ATOM 5358 C C . VAL B 1 257 ? 16.331 -104.572 -17.238 1.00 20.40 236 VAL A C 1
ATOM 5359 O O . VAL B 1 257 ? 17.323 -104.431 -18.018 1.00 19.83 236 VAL A O 1
ATOM 5363 N N . GLU B 1 258 ? 15.299 -105.335 -17.516 1.00 19.15 237 GLU A N 1
ATOM 5364 C CA . GLU B 1 258 ? 15.214 -106.162 -18.720 1.00 20.80 237 GLU A CA 1
ATOM 5365 C C . GLU B 1 258 ? 15.206 -105.324 -19.987 1.00 19.04 237 GLU A C 1
ATOM 5366 O O . GLU B 1 258 ? 15.511 -105.824 -21.050 1.00 18.46 237 GLU A O 1
ATOM 5372 N N . TRP B 1 259 ? 14.821 -104.053 -19.887 1.00 18.59 238 TRP A N 1
ATOM 5373 C CA . TRP B 1 259 ? 14.752 -103.194 -21.055 1.00 17.60 238 TRP A CA 1
ATOM 5374 C C . TRP B 1 259 ? 16.034 -102.457 -21.332 1.00 18.30 238 TRP A C 1
ATOM 5375 O O . TRP B 1 259 ? 16.124 -101.750 -22.355 1.00 17.39 238 TRP A O 1
ATOM 5386 N N . LEU B 1 260 ? 16.971 -102.584 -20.436 1.00 17.44 239 LEU A N 1
ATOM 5387 C CA . LEU B 1 260 ? 18.151 -101.812 -20.480 1.00 21.07 239 LEU A CA 1
ATOM 5388 C C . LEU B 1 260 ? 19.401 -102.568 -20.750 1.00 23.09 239 LEU A C 1
ATOM 5389 O O . LEU B 1 260 ? 20.432 -102.209 -20.293 1.00 24.18 239 LEU A O 1
ATOM 5394 N N . GLN B 1 261 ? 19.303 -103.598 -21.538 1.00 24.86 240 GLN A N 1
ATOM 5395 C CA . GLN B 1 261 ? 20.465 -104.387 -21.776 1.00 25.09 240 GLN A CA 1
ATOM 5396 C C . GLN B 1 261 ? 21.252 -103.976 -22.995 1.00 25.52 240 GLN A C 1
ATOM 5397 O O . GLN B 1 261 ? 22.194 -104.625 -23.341 1.00 27.93 240 GLN A O 1
ATOM 5403 N N . GLY B 1 262 ? 20.873 -102.893 -23.628 1.00 21.94 241 GLY A N 1
ATOM 5404 C CA . GLY B 1 262 ? 21.586 -102.407 -24.794 1.00 20.85 241 GLY A CA 1
ATOM 5405 C C . GLY B 1 262 ? 21.047 -102.853 -26.134 1.00 20.19 241 GLY A C 1
ATOM 5406 O O . GLY B 1 262 ? 21.445 -102.402 -27.162 1.00 21.37 241 GLY A O 1
ATOM 5407 N N . ASP B 1 263 ? 20.080 -103.717 -26.083 1.00 20.27 242 ASP A N 1
ATOM 5408 C CA . ASP B 1 263 ? 19.483 -104.353 -27.288 1.00 22.36 242 ASP A CA 1
ATOM 5409 C C . ASP B 1 263 ? 17.984 -103.997 -27.509 1.00 20.63 242 ASP A C 1
ATOM 5410 O O . ASP B 1 263 ? 17.439 -104.377 -28.546 1.00 17.66 242 ASP A O 1
ATOM 5415 N N . THR B 1 264 ? 17.343 -103.308 -26.563 1.00 16.75 243 THR A N 1
ATOM 5416 C CA . THR B 1 264 ? 15.887 -102.948 -26.745 1.00 16.76 243 THR A CA 1
ATOM 5417 C C . THR B 1 264 ? 15.659 -101.459 -26.600 1.00 16.49 243 THR A C 1
ATOM 5418 O O . THR B 1 264 ? 15.677 -100.747 -27.612 1.00 15.27 243 THR A O 1
ATOM 5422 N N . ALA B 1 265 ? 15.484 -100.964 -25.357 1.00 17.13 244 ALA A N 1
ATOM 5423 C CA . ALA B 1 265 ? 15.091 -99.552 -25.163 1.00 19.50 244 ALA A CA 1
ATOM 5424 C C . ALA B 1 265 ? 16.281 -98.696 -24.689 1.00 19.52 244 ALA A C 1
ATOM 5425 O O . ALA B 1 265 ? 17.330 -99.226 -24.453 1.00 18.22 244 ALA A O 1
ATOM 5427 N N . ASP B 1 266 ? 16.122 -97.373 -24.587 1.00 19.42 245 ASP A N 1
ATOM 5428 C CA . ASP B 1 266 ? 17.105 -96.488 -24.031 1.00 18.15 245 ASP A CA 1
ATOM 5429 C C . ASP B 1 266 ? 16.726 -96.157 -22.583 1.00 19.79 245 ASP A C 1
ATOM 5430 O O . ASP B 1 266 ? 17.497 -95.507 -21.905 1.00 20.37 245 ASP A O 1
ATOM 5435 N N . GLY B 1 267 ? 15.555 -96.596 -22.122 1.00 17.57 246 GLY A N 1
ATOM 5436 C CA . GLY B 1 267 ? 15.134 -96.388 -20.758 1.00 17.69 246 GLY A CA 1
ATOM 5437 C C . GLY B 1 267 ? 13.721 -96.775 -20.711 1.00 16.56 246 GLY A C 1
ATOM 5438 O O . GLY B 1 267 ? 13.182 -97.276 -21.728 1.00 18.28 246 GLY A O 1
ATOM 5439 N N . THR B 1 268 ? 13.145 -96.671 -19.525 1.00 16.83 247 THR A N 1
ATOM 5440 C CA . THR B 1 268 ? 11.701 -96.889 -19.302 1.00 17.48 247 THR A CA 1
ATOM 5441 C C . THR B 1 268 ? 11.034 -95.685 -18.652 1.00 17.18 247 THR A C 1
ATOM 5442 O O . THR B 1 268 ? 11.707 -94.905 -18.010 1.00 18.58 247 THR A O 1
ATOM 5446 N N . MET B 1 269 ? 9.704 -95.633 -18.731 1.00 16.90 248 MET A N 1
ATOM 5447 C CA . MET B 1 269 ? 8.874 -94.866 -17.848 1.00 15.48 248 MET A CA 1
ATOM 5448 C C . MET B 1 269 ? 9.185 -95.303 -16.400 1.00 16.44 248 MET A C 1
ATOM 5449 O O . MET B 1 269 ? 9.005 -96.440 -16.023 1.00 17.61 248 MET A O 1
ATOM 5454 N N . ASN B 1 270 ? 9.586 -94.396 -15.555 1.00 17.18 249 ASN A N 1
ATOM 5455 C CA . ASN B 1 270 ? 10.125 -94.850 -14.253 1.00 18.58 249 ASN A CA 1
ATOM 5456 C C . ASN B 1 270 ? 9.074 -94.845 -13.194 1.00 17.80 249 ASN A C 1
ATOM 5457 O O . ASN B 1 270 ? 9.118 -94.028 -12.232 1.00 17.87 249 ASN A O 1
ATOM 5462 N N . TYR B 1 271 ? 8.155 -95.783 -13.336 1.00 15.47 250 TYR A N 1
ATOM 5463 C CA . TYR B 1 271 ? 7.068 -95.882 -12.354 1.00 15.93 250 TYR A CA 1
ATOM 5464 C C . TYR B 1 271 ? 7.593 -96.315 -10.998 1.00 17.09 250 TYR A C 1
ATOM 5465 O O . TYR B 1 271 ? 6.964 -95.999 -9.974 1.00 15.90 250 TYR A O 1
ATOM 5474 N N . THR B 1 272 ? 8.783 -96.939 -10.972 1.00 18.30 251 THR A N 1
ATOM 5475 C CA . THR B 1 272 ? 9.413 -97.274 -9.679 1.00 19.10 251 THR A CA 1
ATOM 5476 C C . THR B 1 272 ? 9.676 -96.042 -8.831 1.00 17.27 251 THR A C 1
ATOM 5477 O O . THR B 1 272 ? 9.339 -95.988 -7.631 1.00 16.87 251 THR A O 1
ATOM 5481 N N . ALA B 1 273 ? 10.250 -95.045 -9.457 1.00 17.79 252 ALA A N 1
ATOM 5482 C CA . ALA B 1 273 ? 10.568 -93.735 -8.776 1.00 17.24 252 ALA A CA 1
ATOM 5483 C C . ALA B 1 273 ? 9.276 -92.939 -8.426 1.00 16.87 252 ALA A C 1
ATOM 5484 O O . ALA B 1 273 ? 9.158 -92.330 -7.376 1.00 15.75 252 ALA A O 1
ATOM 5486 N N . ARG B 1 274 ? 8.289 -93.030 -9.297 1.00 16.33 253 ARG A N 1
ATOM 5487 C CA . ARG B 1 274 ? 6.935 -92.476 -8.957 1.00 15.44 253 ARG A CA 1
ATOM 5488 C C . ARG B 1 274 ? 6.452 -92.978 -7.610 1.00 16.90 253 ARG A C 1
ATOM 5489 O O . ARG B 1 274 ? 6.106 -92.183 -6.753 1.00 17.29 253 ARG A O 1
ATOM 5497 N N . ASP B 1 275 ? 6.436 -94.309 -7.423 1.00 18.63 254 ASP A N 1
ATOM 5498 C CA . ASP B 1 275 ? 5.811 -94.939 -6.250 1.00 20.52 254 ASP A CA 1
ATOM 5499 C C . ASP B 1 275 ? 6.641 -94.598 -5.019 1.00 19.76 254 ASP A C 1
ATOM 5500 O O . ASP B 1 275 ? 6.096 -94.332 -4.001 1.00 20.25 254 ASP A O 1
ATOM 5505 N N . LEU B 1 276 ? 7.956 -94.574 -5.162 1.00 18.59 255 LEU A N 1
ATOM 5506 C CA . LEU B 1 276 ? 8.846 -94.183 -4.106 1.00 19.66 255 LEU A CA 1
ATOM 5507 C C . LEU B 1 276 ? 8.620 -92.737 -3.704 1.00 20.80 255 LEU A C 1
ATOM 5508 O O . LEU B 1 276 ? 8.426 -92.431 -2.508 1.00 22.59 255 LEU A O 1
ATOM 5513 N N . ILE B 1 277 ? 8.665 -91.847 -4.679 1.00 18.22 256 ILE A N 1
ATOM 5514 C CA . ILE B 1 277 ? 8.445 -90.436 -4.369 1.00 17.95 256 ILE A CA 1
ATOM 5515 C C . ILE B 1 277 ? 7.071 -90.267 -3.680 1.00 18.16 256 ILE A C 1
ATOM 5516 O O . ILE B 1 277 ? 7.000 -89.739 -2.545 1.00 19.43 256 ILE A O 1
ATOM 5521 N N . LEU B 1 278 ? 5.988 -90.754 -4.285 1.00 16.52 257 LEU A N 1
ATOM 5522 C CA . LEU B 1 278 ? 4.619 -90.499 -3.707 1.00 17.10 257 LEU A CA 1
ATOM 5523 C C . LEU B 1 278 ? 4.388 -91.140 -2.332 1.00 18.41 257 LEU A C 1
ATOM 5524 O O . LEU B 1 278 ? 3.715 -90.556 -1.489 1.00 18.00 257 LEU A O 1
ATOM 5529 N N . GLY B 1 279 ? 5.047 -92.275 -2.103 1.00 20.48 258 GLY A N 1
ATOM 5530 C CA . GLY B 1 279 ? 5.082 -92.959 -0.795 1.00 21.79 258 GLY A CA 1
ATOM 5531 C C . GLY B 1 279 ? 5.504 -92.031 0.327 1.00 22.91 258 GLY A C 1
ATOM 5532 O O . GLY B 1 279 ? 4.884 -92.087 1.421 1.00 24.99 258 GLY A O 1
ATOM 5533 N N . PHE B 1 280 ? 6.437 -91.107 -0.012 1.00 22.24 259 PHE A N 1
ATOM 5534 C CA . PHE B 1 280 ? 7.049 -90.164 0.898 1.00 20.68 259 PHE A CA 1
ATOM 5535 C C . PHE B 1 280 ? 6.303 -88.834 1.040 1.00 21.18 259 PHE A C 1
ATOM 5536 O O . PHE B 1 280 ? 6.026 -88.385 2.173 1.00 17.79 259 PHE A O 1
ATOM 5544 N N . THR B 1 281 ? 5.955 -88.220 -0.091 1.00 19.19 260 THR A N 1
ATOM 5545 C CA . THR B 1 281 ? 5.380 -86.894 -0.148 1.00 17.58 260 THR A CA 1
ATOM 5546 C C . THR B 1 281 ? 3.823 -86.910 0.032 1.00 20.85 260 THR A C 1
ATOM 5547 O O . THR B 1 281 ? 3.272 -85.949 0.572 1.00 22.30 260 THR A O 1
ATOM 5551 N N . ALA B 1 282 ? 3.134 -87.973 -0.378 1.00 18.71 261 ALA A N 1
ATOM 5552 C CA . ALA B 1 282 ? 1.648 -87.988 -0.344 1.00 20.89 261 ALA A CA 1
ATOM 5553 C C . ALA B 1 282 ? 1.139 -89.005 0.659 1.00 21.35 261 ALA A C 1
ATOM 5554 O O . ALA B 1 282 ? 0.215 -88.721 1.375 1.00 24.37 261 ALA A O 1
ATOM 5556 N N . ASP B 1 283 ? 1.684 -90.229 0.651 1.00 23.97 262 ASP A N 1
ATOM 5557 C CA . ASP B 1 283 ? 1.069 -91.342 1.394 1.00 22.80 262 ASP A CA 1
ATOM 5558 C C . ASP B 1 283 ? 1.540 -91.361 2.818 1.00 25.12 262 ASP A C 1
ATOM 5559 O O . ASP B 1 283 ? 0.808 -91.768 3.694 1.00 26.05 262 ASP A O 1
ATOM 5564 N N . GLY B 1 284 ? 2.808 -91.039 3.038 1.00 29.14 263 GLY A N 1
ATOM 5565 C CA . GLY B 1 284 ? 3.402 -91.079 4.366 1.00 27.53 263 GLY A CA 1
ATOM 5566 C C . GLY B 1 284 ? 3.782 -92.473 4.787 1.00 29.42 263 GLY A C 1
ATOM 5567 O O . GLY B 1 284 ? 4.137 -92.684 5.964 1.00 29.78 263 GLY A O 1
ATOM 5568 N N . GLY B 1 285 ? 3.744 -93.396 3.826 1.00 26.35 264 GLY A N 1
ATOM 5569 C CA . GLY B 1 285 ? 3.996 -94.787 4.028 1.00 26.01 264 GLY A CA 1
ATOM 5570 C C . GLY B 1 285 ? 5.461 -95.100 4.127 1.00 28.14 264 GLY A C 1
ATOM 5571 O O . GLY B 1 285 ? 5.843 -96.074 4.753 1.00 31.55 264 GLY A O 1
ATOM 5572 N N . ILE B 1 286 ? 6.304 -94.301 3.521 1.00 25.16 265 ILE A N 1
ATOM 5573 C CA . ILE B 1 286 ? 7.733 -94.553 3.517 1.00 29.53 265 ILE A CA 1
ATOM 5574 C C . ILE B 1 286 ? 8.383 -93.290 4.084 1.00 27.78 265 ILE A C 1
ATOM 5575 O O . ILE B 1 286 ? 7.952 -92.185 3.762 1.00 25.66 265 ILE A O 1
ATOM 5580 N N . ASP B 1 287 ? 9.373 -93.462 4.954 1.00 24.86 266 ASP A N 1
ATOM 5581 C CA . ASP B 1 287 ? 10.206 -92.339 5.369 1.00 25.70 266 ASP A CA 1
ATOM 5582 C C . ASP B 1 287 ? 11.411 -92.065 4.438 1.00 21.69 266 ASP A C 1
ATOM 5583 O O . ASP B 1 287 ? 11.599 -92.704 3.442 1.00 25.22 266 ASP A O 1
ATOM 5588 N N . ALA B 1 288 ? 12.169 -91.041 4.758 1.00 19.96 267 ALA A N 1
ATOM 5589 C CA . ALA B 1 288 ? 13.293 -90.586 3.930 1.00 22.04 267 ALA A CA 1
ATOM 5590 C C . ALA B 1 288 ? 14.436 -91.612 3.791 1.00 20.42 267 ALA A C 1
ATOM 5591 O O . ALA B 1 288 ? 15.107 -91.693 2.757 1.00 17.67 267 ALA A O 1
ATOM 5593 N N . SER B 1 289 ? 14.633 -92.396 4.840 1.00 23.36 268 SER A N 1
ATOM 5594 C CA . SER B 1 289 ? 15.597 -93.530 4.794 1.00 25.86 268 SER A CA 1
ATOM 5595 C C . SER B 1 289 ? 15.219 -94.575 3.766 1.00 23.16 268 SER A C 1
ATOM 5596 O O . SER B 1 289 ? 16.093 -95.049 3.018 1.00 24.06 268 SER A O 1
ATOM 5599 N N . ALA B 1 290 ? 13.926 -94.948 3.778 1.00 22.99 269 ALA A N 1
ATOM 5600 C CA . ALA B 1 290 ? 13.387 -95.924 2.865 1.00 23.01 269 ALA A CA 1
ATOM 5601 C C . ALA B 1 290 ? 13.308 -95.331 1.462 1.00 23.93 269 ALA A C 1
ATOM 5602 O O . ALA B 1 290 ? 13.606 -96.019 0.509 1.00 22.90 269 ALA A O 1
ATOM 5604 N N . LEU B 1 291 ? 12.866 -94.068 1.309 1.00 22.91 270 LEU A N 1
ATOM 5605 C CA . LEU B 1 291 ? 12.982 -93.385 0.008 1.00 21.40 270 LEU A CA 1
ATOM 5606 C C . LEU B 1 291 ? 14.460 -93.379 -0.534 1.00 20.44 270 LEU A C 1
ATOM 5607 O O . LEU B 1 291 ? 14.741 -93.749 -1.715 1.00 18.01 270 LEU A O 1
ATOM 5612 N N . ALA B 1 292 ? 15.396 -92.917 0.302 1.00 19.57 271 ALA A N 1
ATOM 5613 C CA . ALA B 1 292 ? 16.857 -92.857 -0.107 1.00 19.57 271 ALA A CA 1
ATOM 5614 C C . ALA B 1 292 ? 17.427 -94.218 -0.533 1.00 22.24 271 ALA A C 1
ATOM 5615 O O . ALA B 1 292 ? 18.102 -94.329 -1.581 1.00 23.34 271 ALA A O 1
ATOM 5617 N N . ALA B 1 293 ? 17.108 -95.231 0.275 1.00 22.91 272 ALA A N 1
ATOM 5618 C CA . ALA B 1 293 ? 17.502 -96.592 -0.008 1.00 22.92 272 ALA A CA 1
ATOM 5619 C C . ALA B 1 293 ? 16.916 -97.060 -1.325 1.00 22.73 272 ALA A C 1
ATOM 5620 O O . ALA B 1 293 ? 17.599 -97.741 -2.101 1.00 22.81 272 ALA A O 1
ATOM 5622 N N . GLY B 1 294 ? 15.644 -96.738 -1.555 1.00 21.68 273 GLY A N 1
ATOM 5623 C CA . GLY B 1 294 ? 14.955 -97.237 -2.753 1.00 20.81 273 GLY A CA 1
ATOM 5624 C C . GLY B 1 294 ? 15.493 -96.598 -3.993 1.00 18.50 273 GLY A C 1
ATOM 5625 O O . GLY B 1 294 ? 15.664 -97.243 -5.017 1.00 20.52 273 GLY A O 1
ATOM 5626 N N . LEU B 1 295 ? 15.729 -95.293 -3.939 1.00 19.27 274 LEU A N 1
ATOM 5627 C CA . LEU B 1 295 ? 16.267 -94.562 -5.093 1.00 18.42 274 LEU A CA 1
ATOM 5628 C C . LEU B 1 295 ? 17.730 -94.929 -5.403 1.00 19.16 274 LEU A C 1
ATOM 5629 O O . LEU B 1 295 ? 18.105 -95.040 -6.582 1.00 20.29 274 LEU A O 1
ATOM 5634 N N . ASN B 1 296 ? 18.548 -95.117 -4.366 1.00 18.82 275 ASN A N 1
ATOM 5635 C CA . ASN B 1 296 ? 19.960 -95.602 -4.567 1.00 20.05 275 ASN A CA 1
ATOM 5636 C C . ASN B 1 296 ? 20.000 -97.041 -5.167 1.00 19.77 275 ASN A C 1
ATOM 5637 O O . ASN B 1 296 ? 20.861 -97.374 -6.028 1.00 20.64 275 ASN A O 1
ATOM 5642 N N . ALA B 1 297 ? 19.086 -97.892 -4.705 1.00 20.88 276 ALA A N 1
ATOM 5643 C CA . ALA B 1 297 ? 19.037 -99.281 -5.197 1.00 24.61 276 ALA A CA 1
ATOM 5644 C C . ALA B 1 297 ? 18.538 -99.309 -6.641 1.00 24.19 276 ALA A C 1
ATOM 5645 O O . ALA B 1 297 ? 19.023 -100.099 -7.461 1.00 21.67 276 ALA A O 1
ATOM 5647 N N . LEU B 1 298 ? 17.626 -98.417 -6.941 1.00 25.38 277 LEU A N 1
ATOM 5648 C CA . LEU B 1 298 ? 17.078 -98.319 -8.279 1.00 23.81 277 LEU A CA 1
ATOM 5649 C C . LEU B 1 298 ? 18.165 -97.818 -9.173 1.00 25.12 277 LEU A C 1
ATOM 5650 O O . LEU B 1 298 ? 18.363 -98.303 -10.233 1.00 26.39 277 LEU A O 1
ATOM 5655 N N . HIS B 1 299 ? 18.886 -96.838 -8.710 1.00 24.23 278 HIS A N 1
ATOM 5656 C CA . HIS B 1 299 ? 19.969 -96.301 -9.463 1.00 25.72 278 HIS A CA 1
ATOM 5657 C C . HIS B 1 299 ? 21.061 -97.320 -9.774 1.00 25.62 278 HIS A C 1
ATOM 5658 O O . HIS B 1 299 ? 21.548 -97.385 -10.841 1.00 25.39 278 HIS A O 1
ATOM 5665 N N . ALA B 1 300 ? 21.417 -98.134 -8.802 1.00 28.33 279 ALA A N 1
ATOM 5666 C CA . ALA B 1 300 ? 22.456 -99.130 -8.987 1.00 26.42 279 ALA A CA 1
ATOM 5667 C C . ALA B 1 300 ? 22.072 -100.266 -9.949 1.00 26.91 279 ALA A C 1
ATOM 5668 O O . ALA B 1 300 ? 22.916 -100.848 -10.548 1.00 25.49 279 ALA A O 1
ATOM 5670 N N . GLU B 1 301 ? 20.792 -100.580 -10.014 1.00 23.62 280 GLU A N 1
ATOM 5671 C CA . GLU B 1 301 ? 20.249 -101.586 -10.931 1.00 27.90 280 GLU A CA 1
ATOM 5672 C C . GLU B 1 301 ? 20.202 -101.121 -12.412 1.00 24.91 280 GLU A C 1
ATOM 5673 O O . GLU B 1 301 ? 20.117 -101.925 -13.326 1.00 26.78 280 GLU A O 1
ATOM 5679 N N . ILE B 1 302 ? 20.200 -99.814 -12.625 1.00 23.38 281 ILE A N 1
ATOM 5680 C CA . ILE B 1 302 ? 20.101 -99.230 -13.954 1.00 21.28 281 ILE A CA 1
ATOM 5681 C C . ILE B 1 302 ? 21.530 -99.268 -14.521 1.00 23.75 281 ILE A C 1
ATOM 5682 O O . ILE B 1 302 ? 22.447 -98.716 -13.907 1.00 21.18 281 ILE A O 1
ATOM 5687 N N . PRO B 1 303 ? 21.745 -99.986 -15.641 1.00 24.40 282 PRO A N 1
ATOM 5688 C CA . PRO B 1 303 ? 23.135 -99.967 -16.201 1.00 23.58 282 PRO A CA 1
ATOM 5689 C C . PRO B 1 303 ? 23.723 -98.600 -16.583 1.00 24.46 282 PRO A C 1
ATOM 5690 O O . PRO B 1 303 ? 23.001 -97.688 -17.011 1.00 23.57 282 PRO A O 1
ATOM 5694 N N . ALA B 1 304 ? 25.057 -98.503 -16.519 1.00 23.75 283 ALA A N 1
ATOM 5695 C CA . ALA B 1 304 ? 25.776 -97.334 -16.939 1.00 22.61 283 ALA A CA 1
ATOM 5696 C C . ALA B 1 304 ? 25.387 -97.023 -18.395 1.00 22.13 283 ALA A C 1
ATOM 5697 O O . ALA B 1 304 ? 25.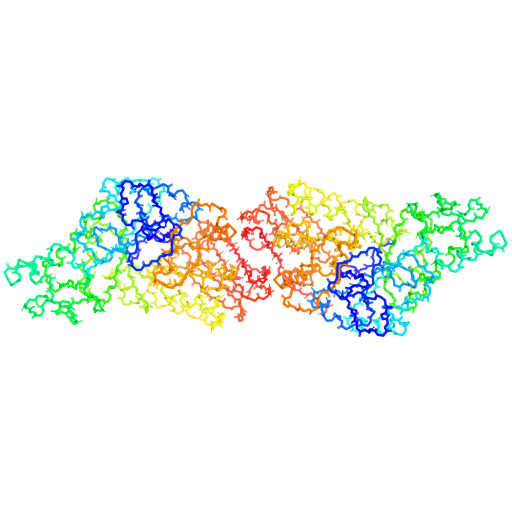309 -97.924 -19.249 1.00 22.31 283 ALA A O 1
ATOM 5699 N N . GLY B 1 305 ? 25.140 -95.748 -18.670 1.00 19.83 284 GLY A N 1
ATOM 5700 C CA . GLY B 1 305 ? 24.672 -95.286 -20.006 1.00 20.66 284 GLY A CA 1
ATOM 5701 C C . GLY B 1 305 ? 23.128 -95.203 -20.153 1.00 20.11 284 GLY A C 1
ATOM 5702 O O . GLY B 1 305 ? 22.640 -94.764 -21.213 1.00 23.72 284 GLY A O 1
ATOM 5703 N N . PHE B 1 306 ? 22.354 -95.670 -19.172 1.00 19.30 285 PHE A N 1
ATOM 5704 C CA . PHE B 1 306 ? 20.848 -95.642 -19.299 1.00 20.56 285 PHE A CA 1
ATOM 5705 C C . PHE B 1 306 ? 20.177 -94.819 -18.244 1.00 20.00 285 PHE A C 1
ATOM 5706 O O . PHE B 1 306 ? 18.960 -94.628 -18.280 1.00 18.56 285 PHE A O 1
ATOM 5714 N N . HIS B 1 307 ? 20.947 -94.296 -17.295 1.00 21.62 286 HIS A N 1
ATOM 5715 C CA . HIS B 1 307 ? 20.343 -93.456 -16.261 1.00 22.15 286 HIS A CA 1
ATOM 5716 C C . HIS B 1 307 ? 19.696 -92.262 -16.914 1.00 21.66 286 HIS A C 1
ATOM 5717 O O . HIS B 1 307 ? 18.543 -91.979 -16.611 1.00 18.42 286 HIS A O 1
ATOM 5724 N N . ARG B 1 308 ? 20.398 -91.629 -17.862 1.00 20.54 287 ARG A N 1
ATOM 5725 C CA . ARG B 1 308 ? 19.835 -90.427 -18.539 1.00 22.60 287 ARG A CA 1
ATOM 5726 C C . ARG B 1 308 ? 18.607 -90.740 -19.371 1.00 22.05 287 ARG A C 1
ATOM 5727 O O . ARG B 1 308 ? 17.852 -89.839 -19.683 1.00 19.27 287 ARG A O 1
ATOM 5735 N N . GLY B 1 309 ? 18.434 -91.991 -19.758 1.00 20.85 288 GLY A N 1
ATOM 5736 C CA . GLY B 1 309 ? 17.339 -92.360 -20.625 1.00 22.44 288 GLY A CA 1
ATOM 5737 C C . GLY B 1 309 ? 16.072 -92.729 -19.883 1.00 20.68 288 GLY A C 1
ATOM 5738 O O . GLY B 1 309 ? 15.042 -92.949 -20.486 1.00 19.60 288 GLY A O 1
ATOM 5739 N N . MET B 1 310 ? 16.142 -92.768 -18.563 1.00 21.35 289 MET A N 1
ATOM 5740 C CA . MET B 1 310 ? 14.961 -93.001 -17.803 1.00 18.44 289 MET A CA 1
ATOM 5741 C C . MET B 1 310 ? 13.994 -91.851 -17.966 1.00 18.02 289 MET A C 1
ATOM 5742 O O . MET B 1 310 ? 14.397 -90.638 -17.958 1.00 19.01 289 MET A O 1
ATOM 5747 N N . LEU B 1 311 ? 12.698 -92.181 -18.159 1.00 17.33 290 LEU A N 1
ATOM 5748 C CA . LEU B 1 311 ? 11.688 -91.136 -18.309 1.00 17.64 290 LEU A CA 1
ATOM 5749 C C . LEU B 1 311 ? 10.964 -90.989 -16.956 1.00 17.57 290 LEU A C 1
ATOM 5750 O O . LEU B 1 311 ? 10.120 -91.790 -16.612 1.00 14.91 290 LEU A O 1
ATOM 5755 N N . ASN B 1 312 ? 11.374 -90.001 -16.164 1.00 17.30 291 ASN A N 1
ATOM 5756 C CA . ASN B 1 312 ? 10.852 -89.870 -14.783 1.00 17.98 291 ASN A CA 1
ATOM 5757 C C . ASN B 1 312 ? 9.505 -89.152 -14.836 1.00 16.29 291 ASN A C 1
ATOM 5758 O O . ASN B 1 312 ? 9.328 -88.214 -15.608 1.00 17.35 291 ASN A O 1
ATOM 5763 N N . LEU B 1 313 ? 8.616 -89.575 -13.995 1.00 14.53 292 LEU A N 1
ATOM 5764 C CA . LEU B 1 313 ? 7.233 -89.051 -13.967 1.00 16.32 292 LEU A CA 1
ATOM 5765 C C . LEU B 1 313 ? 6.600 -89.241 -12.610 1.00 16.99 292 LEU A C 1
ATOM 5766 O O . LEU B 1 313 ? 7.042 -90.062 -11.799 1.00 17.06 292 LEU A O 1
ATOM 5771 N N . LEU B 1 314 ? 5.571 -88.453 -12.372 1.00 16.41 293 LEU A N 1
ATOM 5772 C CA . LEU B 1 314 ? 4.778 -88.547 -11.141 1.00 17.30 293 LEU A CA 1
ATOM 5773 C C . LEU B 1 314 ? 3.379 -88.966 -11.473 1.00 17.04 293 LEU A C 1
ATOM 5774 O O . LEU B 1 314 ? 2.594 -89.211 -10.553 1.00 16.48 293 LEU A O 1
ATOM 5779 N N . GLY B 1 315 ? 3.043 -89.028 -12.744 1.00 14.69 294 GLY A N 1
ATOM 5780 C CA . GLY B 1 315 ? 1.664 -89.410 -13.084 1.00 17.38 294 GLY A CA 1
ATOM 5781 C C . GLY B 1 315 ? 1.630 -89.480 -14.610 1.00 16.27 294 GLY A C 1
ATOM 5782 O O . GLY B 1 315 ? 2.637 -89.153 -15.265 1.00 15.47 294 GLY A O 1
ATOM 5783 N N . SER B 1 316 ? 0.489 -89.912 -15.118 1.00 15.90 295 SER A N 1
ATOM 5784 C CA . SER B 1 316 ? 0.253 -90.166 -16.544 1.00 15.43 295 SER A CA 1
ATOM 5785 C C . SER B 1 316 ? -1.257 -90.299 -16.777 1.00 15.61 295 SER A C 1
ATOM 5786 O O . SER B 1 316 ? -2.063 -90.163 -15.846 1.00 14.10 295 SER A O 1
ATOM 5789 N N . HIS B 1 317 ? -1.615 -90.594 -18.030 1.00 15.00 296 HIS A N 1
ATOM 5790 C CA . HIS B 1 317 ? -2.955 -90.950 -18.424 1.00 16.77 296 HIS A CA 1
ATOM 5791 C C . HIS B 1 317 ? -3.511 -92.314 -17.908 1.00 14.80 296 HIS A C 1
ATOM 5792 O O . HIS B 1 317 ? -4.715 -92.610 -18.040 1.00 14.69 296 HIS A O 1
ATOM 5799 N N . ASP B 1 318 ? -2.679 -93.031 -17.191 1.00 13.58 297 ASP A N 1
ATOM 5800 C CA . ASP B 1 318 ? -3.048 -94.269 -16.585 1.00 15.53 297 ASP A CA 1
ATOM 5801 C C . ASP B 1 318 ? -2.944 -94.179 -15.066 1.00 16.39 297 ASP A C 1
ATOM 5802 O O . ASP B 1 318 ? -2.936 -95.204 -14.417 1.00 19.63 297 ASP A O 1
ATOM 5807 N N . THR B 1 319 ? -2.868 -92.994 -14.501 1.00 16.09 298 THR A N 1
ATOM 5808 C CA . THR B 1 319 ? -2.826 -92.848 -12.992 1.00 16.04 298 THR A CA 1
ATOM 5809 C C . THR B 1 319 ? -3.754 -91.717 -12.604 1.00 17.04 298 THR A C 1
ATOM 5810 O O . THR B 1 319 ? -4.018 -90.791 -13.408 1.00 17.82 298 THR A O 1
ATOM 5814 N N . GLU B 1 320 ? -4.237 -91.708 -11.354 1.00 17.88 299 GLU A N 1
ATOM 5815 C CA . GLU B 1 320 ? -4.805 -90.444 -10.817 1.00 17.51 299 GLU A CA 1
ATOM 5816 C C . GLU B 1 320 ? -3.802 -89.266 -10.935 1.00 19.39 299 GLU A C 1
ATOM 5817 O O . GLU B 1 320 ? -2.545 -89.463 -10.990 1.00 16.60 299 GLU A O 1
ATOM 5823 N N . ARG B 1 321 ? -4.326 -88.043 -10.912 1.00 19.31 300 ARG A N 1
ATOM 5824 C CA . ARG B 1 321 ? -3.471 -86.876 -11.015 1.00 17.84 300 ARG A CA 1
ATOM 5825 C C . ARG B 1 321 ? -2.736 -86.596 -9.713 1.00 19.10 300 ARG A C 1
ATOM 5826 O O . ARG B 1 321 ? -3.248 -86.930 -8.619 1.00 17.75 300 ARG A O 1
ATOM 5834 N N . VAL B 1 322 ? -1.504 -86.059 -9.862 1.00 17.92 301 VAL A N 1
ATOM 5835 C CA . VAL B 1 322 ? -0.612 -85.834 -8.760 1.00 18.09 301 VAL A CA 1
ATOM 5836 C C . VAL B 1 322 ? -1.299 -85.079 -7.641 1.00 18.43 301 VAL A C 1
ATOM 5837 O O . VAL B 1 322 ? -1.173 -85.454 -6.466 1.00 17.71 301 VAL A O 1
ATOM 5841 N N . LEU B 1 323 ? -1.970 -83.974 -7.976 1.00 17.45 302 LEU A N 1
ATOM 5842 C CA . LEU B 1 323 ? -2.564 -83.172 -6.911 1.00 18.52 302 LEU A CA 1
ATOM 5843 C C . LEU B 1 323 ? -3.733 -83.951 -6.149 1.00 19.66 302 LEU A C 1
ATOM 5844 O O . LEU B 1 323 ? -3.878 -83.803 -4.913 1.00 19.48 302 LEU A O 1
ATOM 5849 N N . THR B 1 324 ? -4.387 -84.885 -6.845 1.00 18.54 303 THR A N 1
ATOM 5850 C CA . THR B 1 324 ? -5.418 -85.727 -6.241 1.00 19.98 303 THR A CA 1
ATOM 5851 C C . THR B 1 324 ? -4.733 -86.776 -5.357 1.00 19.69 303 THR A C 1
ATOM 5852 O O . THR B 1 324 ? -5.180 -87.090 -4.227 1.00 20.64 303 THR A O 1
ATOM 5856 N N . ARG B 1 325 ? -3.585 -87.254 -5.785 1.00 19.98 304 ARG A N 1
ATOM 5857 C CA . ARG B 1 325 ? -2.846 -88.159 -4.936 1.00 21.30 304 ARG A CA 1
ATOM 5858 C C . ARG B 1 325 ? -2.403 -87.434 -3.631 1.00 18.89 304 ARG A C 1
ATOM 5859 O O . ARG B 1 325 ? -2.283 -88.024 -2.613 1.00 19.55 304 ARG A O 1
ATOM 5867 N N . HIS B 1 326 ? -2.194 -86.150 -3.722 1.00 17.95 305 HIS A N 1
ATOM 5868 C CA . HIS B 1 326 ? -1.802 -85.374 -2.559 1.00 18.67 305 HIS A CA 1
ATOM 5869 C C . HIS B 1 326 ? -3.011 -84.736 -1.795 1.00 21.91 305 HIS A C 1
ATOM 5870 O O . HIS B 1 326 ? -2.850 -83.856 -0.982 1.00 22.72 305 HIS A O 1
ATOM 5877 N N . ALA B 1 327 ? -4.194 -85.225 -2.080 1.00 22.94 306 ALA A N 1
ATOM 5878 C CA . ALA B 1 327 ? -5.419 -84.749 -1.486 1.00 26.18 306 ALA A CA 1
ATOM 5879 C C . ALA B 1 327 ? -5.551 -83.228 -1.498 1.00 25.39 306 ALA A C 1
ATOM 5880 O O . ALA B 1 327 ? -5.962 -82.653 -0.524 1.00 25.05 306 ALA A O 1
ATOM 5882 N N . GLY B 1 328 ? -5.155 -82.604 -2.600 1.00 21.29 307 GLY A N 1
ATOM 5883 C CA . GLY B 1 328 ? -5.190 -81.130 -2.747 1.00 19.02 307 GLY A CA 1
ATOM 5884 C C . GLY B 1 328 ? -4.134 -80.269 -2.054 1.00 21.17 307 GLY A C 1
ATOM 5885 O O . GLY B 1 328 ? -4.154 -79.033 -2.134 1.00 21.71 307 GLY A O 1
ATOM 5886 N N . ASP B 1 329 ? -3.147 -80.899 -1.437 1.00 22.61 308 ASP A N 1
ATOM 5887 C CA . ASP B 1 329 ? -2.095 -80.191 -0.719 1.00 22.22 308 ASP A CA 1
ATOM 5888 C C . ASP B 1 329 ? -1.048 -79.822 -1.737 1.00 21.39 308 ASP A C 1
ATOM 5889 O O . ASP B 1 329 ? -0.205 -80.668 -2.103 1.00 18.46 308 ASP A O 1
ATOM 5894 N N . VAL B 1 330 ? -1.132 -78.562 -2.198 1.00 21.25 309 VAL A N 1
ATOM 5895 C CA . VAL B 1 330 ? -0.290 -78.063 -3.271 1.00 21.01 309 VAL A CA 1
ATOM 5896 C C . VAL B 1 330 ? 1.179 -78.049 -2.774 1.00 23.35 309 VAL A C 1
ATOM 5897 O O . VAL B 1 330 ? 2.103 -78.378 -3.505 1.00 19.82 309 VAL A O 1
ATOM 5901 N N . GLU B 1 331 ? 1.413 -77.676 -1.517 1.00 21.82 310 GLU A N 1
ATOM 5902 C CA . GLU B 1 331 ? 2.786 -77.619 -1.016 1.00 22.95 310 GLU A CA 1
ATOM 5903 C C . GLU B 1 331 ? 3.413 -79.031 -0.944 1.00 19.87 310 GLU A C 1
ATOM 5904 O O . GLU B 1 331 ? 4.605 -79.224 -1.281 1.00 19.76 310 GLU A O 1
ATOM 5910 N N . ALA B 1 332 ? 2.646 -80.012 -0.500 1.00 20.16 311 ALA A N 1
ATOM 5911 C CA . ALA B 1 332 ? 3.087 -81.386 -0.518 1.00 18.19 311 ALA A CA 1
ATOM 5912 C C . ALA B 1 332 ? 3.354 -81.766 -1.994 1.00 18.93 311 ALA A C 1
ATOM 5913 O O . ALA B 1 332 ? 4.473 -82.190 -2.323 1.00 21.39 311 ALA A O 1
ATOM 5915 N N . ALA B 1 333 ? 2.404 -81.475 -2.881 1.00 15.81 312 ALA A N 1
ATOM 5916 C CA . ALA B 1 333 ? 2.641 -81.741 -4.306 1.00 16.65 312 ALA A CA 1
ATOM 5917 C C . ALA B 1 333 ? 4.006 -81.201 -4.800 1.00 18.36 312 ALA A C 1
ATOM 5918 O O . ALA B 1 333 ? 4.785 -81.897 -5.492 1.00 18.32 312 ALA A O 1
ATOM 5920 N N . LEU B 1 334 ? 4.319 -79.950 -4.423 1.00 18.68 313 LEU A N 1
ATOM 5921 C CA . LEU B 1 334 ? 5.599 -79.362 -4.737 1.00 18.17 313 LEU A CA 1
ATOM 5922 C C . LEU B 1 334 ? 6.825 -80.145 -4.259 1.00 17.81 313 LEU A C 1
ATOM 5923 O O . LEU B 1 334 ? 7.821 -80.132 -4.948 1.00 17.39 313 LEU A O 1
ATOM 5928 N N . LEU B 1 335 ? 6.744 -80.835 -3.117 1.00 16.26 314 LEU A N 1
ATOM 5929 C CA . LEU B 1 335 ? 7.834 -81.698 -2.694 1.00 17.44 314 LEU A CA 1
ATOM 5930 C C . LEU B 1 335 ? 8.070 -82.823 -3.743 1.00 16.90 314 LEU A C 1
ATOM 5931 O O . LEU B 1 335 ? 9.223 -83.173 -4.012 1.00 17.05 314 LEU A O 1
ATOM 5936 N N . SER B 1 336 ? 6.990 -83.387 -4.312 1.00 18.29 315 SER A N 1
ATOM 5937 C CA . SER B 1 336 ? 7.101 -84.491 -5.342 1.00 19.20 315 SER A CA 1
ATOM 5938 C C . SER B 1 336 ? 7.822 -83.908 -6.592 1.00 19.27 315 SER A C 1
ATOM 5939 O O . SER B 1 336 ? 8.703 -84.580 -7.190 1.00 16.53 315 SER A O 1
ATOM 5942 N N . TYR B 1 337 ? 7.453 -82.667 -6.966 1.00 18.11 316 TYR A N 1
ATOM 5943 C CA . TYR B 1 337 ? 8.060 -81.994 -8.145 1.00 18.17 316 TYR A CA 1
ATOM 5944 C C . TYR B 1 337 ? 9.559 -81.678 -7.940 1.00 19.35 316 TYR A C 1
ATOM 5945 O O . TYR B 1 337 ? 10.339 -81.885 -8.868 1.00 17.62 316 TYR A O 1
ATOM 5954 N N . ALA B 1 338 ? 9.933 -81.160 -6.761 1.00 18.56 317 ALA A N 1
ATOM 5955 C CA . ALA B 1 338 ? 11.377 -80.983 -6.379 1.00 19.60 317 ALA A CA 1
ATOM 5956 C C . ALA B 1 338 ? 12.121 -82.310 -6.544 1.00 20.15 317 ALA A C 1
ATOM 5957 O O . ALA B 1 338 ? 13.170 -82.343 -7.192 1.00 20.90 317 ALA A O 1
ATOM 5959 N N . LEU B 1 339 ? 11.542 -83.403 -6.013 1.00 18.65 318 LEU A N 1
ATOM 5960 C CA . LEU B 1 339 ? 12.178 -84.693 -6.115 1.00 17.95 318 LEU A CA 1
ATOM 5961 C C . LEU B 1 339 ? 12.283 -85.084 -7.597 1.00 18.62 318 LEU A C 1
ATOM 5962 O O . LEU B 1 339 ? 13.388 -85.432 -8.052 1.00 18.91 318 LEU A O 1
ATOM 5967 N N . LEU B 1 340 ? 11.172 -85.012 -8.308 1.00 15.60 319 LEU A N 1
ATOM 5968 C CA . LEU B 1 340 ? 11.118 -85.369 -9.768 1.00 17.29 319 LEU A CA 1
ATOM 5969 C C . LEU B 1 340 ? 12.264 -84.730 -10.559 1.00 16.16 319 LEU A C 1
ATOM 5970 O O . LEU B 1 340 ? 13.037 -85.417 -11.226 1.00 17.49 319 LEU A O 1
ATOM 5975 N N . PHE B 1 341 ? 12.344 -83.397 -10.477 1.00 17.24 320 PHE A N 1
ATOM 5976 C CA . PHE B 1 341 ? 13.343 -82.587 -11.162 1.00 15.61 320 PHE A CA 1
ATOM 5977 C C . PHE B 1 341 ? 14.796 -82.767 -10.666 1.00 16.98 320 PHE A C 1
ATOM 5978 O O . PHE B 1 341 ? 15.719 -82.358 -11.335 1.00 18.83 320 PHE A O 1
ATOM 5986 N N . SER B 1 342 ? 14.989 -83.380 -9.495 1.00 18.50 321 SER A N 1
ATOM 5987 C CA . SER B 1 342 ? 16.322 -83.623 -8.912 1.00 19.98 321 SER A CA 1
ATOM 5988 C C . SER B 1 342 ? 16.980 -84.907 -9.455 1.00 18.21 321 SER A C 1
ATOM 5989 O O . SER B 1 342 ? 18.214 -85.086 -9.409 1.00 18.57 321 SER A O 1
ATOM 5992 N N . LEU B 1 343 ? 16.168 -85.816 -9.915 1.00 18.48 322 LEU A N 1
ATOM 5993 C CA . LEU B 1 343 ? 16.652 -87.178 -10.270 1.00 19.76 322 LEU A CA 1
ATOM 5994 C C . LEU B 1 343 ? 17.377 -87.275 -11.577 1.00 19.15 322 LEU A C 1
ATOM 5995 O O . LEU B 1 343 ? 17.073 -86.531 -12.521 1.00 17.82 322 LEU A O 1
ATOM 6000 N N . GLU B 1 344 ? 18.314 -88.241 -11.641 1.00 17.53 323 GLU A N 1
ATOM 6001 C CA . GLU B 1 344 ? 18.954 -88.474 -12.905 1.00 20.03 323 GLU A CA 1
ATOM 6002 C C . GLU B 1 344 ? 17.917 -89.070 -13.821 1.00 16.71 323 GLU A C 1
ATOM 6003 O O . GLU B 1 344 ? 17.169 -89.875 -13.392 1.00 17.59 323 GLU A O 1
ATOM 6009 N N . GLY B 1 345 ? 17.914 -88.691 -15.088 1.00 16.97 324 GLY A N 1
ATOM 6010 C CA . GLY B 1 345 ? 16.875 -89.142 -15.986 1.00 18.27 324 GLY A CA 1
ATOM 6011 C C . GLY B 1 345 ? 16.006 -87.947 -16.344 1.00 19.13 324 GLY A C 1
ATOM 6012 O O . GLY B 1 345 ? 16.126 -86.894 -15.739 1.00 21.62 324 GLY A O 1
ATOM 6013 N N . ALA B 1 346 ? 15.226 -88.086 -17.402 1.00 17.21 325 ALA A N 1
ATOM 6014 C CA . ALA B 1 346 ? 14.548 -87.002 -17.979 1.00 16.40 325 ALA A CA 1
ATOM 6015 C C . ALA B 1 346 ? 13.155 -86.829 -17.278 1.00 16.82 325 ALA A C 1
ATOM 6016 O O . ALA B 1 346 ? 12.337 -87.712 -17.357 1.00 12.85 325 ALA A O 1
ATOM 6018 N N . PRO B 1 347 ? 12.909 -85.674 -16.591 1.00 17.79 326 PRO A N 1
ATOM 6019 C CA . PRO B 1 347 ? 11.594 -85.469 -15.896 1.00 17.72 326 PRO A CA 1
ATOM 6020 C C . PRO B 1 347 ? 10.507 -85.180 -16.884 1.00 17.07 326 PRO A C 1
ATOM 6021 O O . PRO B 1 347 ? 10.760 -84.516 -17.879 1.00 18.89 326 PRO A O 1
ATOM 6025 N N . MET B 1 348 ? 9.276 -85.611 -16.582 1.00 17.50 327 MET A N 1
ATOM 6026 C CA . MET B 1 348 ? 8.156 -85.450 -17.478 1.00 15.57 327 MET A CA 1
ATOM 6027 C C . MET B 1 348 ? 6.989 -84.992 -16.640 1.00 15.87 327 MET A C 1
ATOM 6028 O O . MET B 1 348 ? 6.757 -85.517 -15.572 1.00 15.25 327 MET A O 1
ATOM 6033 N N . VAL B 1 349 ? 6.334 -83.942 -17.123 1.00 15.66 328 VAL A N 1
ATOM 6034 C CA . VAL B 1 349 ? 5.118 -83.427 -16.534 1.00 14.99 328 VAL A CA 1
ATOM 6035 C C . VAL B 1 349 ? 3.958 -83.825 -17.390 1.00 14.80 328 VAL A C 1
ATOM 6036 O O . VAL B 1 349 ? 4.022 -83.702 -18.615 1.00 12.73 328 VAL A O 1
ATOM 6040 N N . TYR B 1 350 ? 2.879 -84.213 -16.726 1.00 15.81 329 TYR A N 1
ATOM 6041 C CA . TYR B 1 350 ? 1.617 -84.606 -17.362 1.00 15.64 329 TYR A CA 1
ATOM 6042 C C . TYR B 1 350 ? 0.711 -83.427 -17.528 1.00 16.68 329 TYR A C 1
ATOM 6043 O O . TYR B 1 350 ? 0.519 -82.615 -16.579 1.00 14.28 329 TYR A O 1
ATOM 6052 N N . TYR B 1 351 ? 0.249 -83.236 -18.770 1.00 15.26 330 TYR A N 1
ATOM 6053 C CA . TYR B 1 351 ? -0.378 -81.954 -19.150 1.00 15.37 330 TYR A CA 1
ATOM 6054 C C . TYR B 1 351 ? -1.445 -81.606 -18.100 1.00 16.01 330 TYR A C 1
ATOM 6055 O O . TYR B 1 351 ? -2.214 -82.528 -17.672 1.00 16.21 330 TYR A O 1
ATOM 6064 N N . GLY B 1 352 ? -1.423 -80.335 -17.662 1.00 16.24 331 GLY A N 1
ATOM 6065 C CA . GLY B 1 352 ? -2.384 -79.738 -16.723 1.00 15.64 331 GLY A CA 1
ATOM 6066 C C . GLY B 1 352 ? -1.975 -79.926 -15.280 1.00 16.75 331 GLY A C 1
ATOM 6067 O O . GLY B 1 352 ? -2.446 -79.239 -14.438 1.00 16.06 331 GLY A O 1
ATOM 6068 N N . ASP B 1 353 ? -1.060 -80.869 -14.975 1.00 17.02 332 ASP A N 1
ATOM 6069 C CA . ASP B 1 353 ? -0.575 -81.040 -13.582 1.00 17.65 332 ASP A CA 1
ATOM 6070 C C . ASP B 1 353 ? 0.113 -79.730 -13.132 1.00 17.98 332 ASP A C 1
ATOM 6071 O O . ASP B 1 353 ? -0.015 -79.342 -11.977 1.00 18.73 332 ASP A O 1
ATOM 6076 N N . GLU B 1 354 ? 0.736 -79.016 -14.069 1.00 15.84 333 GLU A N 1
ATOM 6077 C CA . GLU B 1 354 ? 1.501 -77.792 -13.752 1.00 17.41 333 GLU A CA 1
ATOM 6078 C C . GLU B 1 354 ? 0.621 -76.653 -13.336 1.00 17.51 333 GLU A C 1
ATOM 6079 O O . GLU B 1 354 ? 1.099 -75.725 -12.687 1.00 16.98 333 GLU A O 1
ATOM 6085 N N . VAL B 1 355 ? -0.672 -76.685 -13.710 1.00 18.16 334 VAL A N 1
ATOM 6086 C CA . VAL B 1 355 ? -1.591 -75.643 -13.238 1.00 18.33 334 VAL A CA 1
ATOM 6087 C C . VAL B 1 355 ? -2.550 -76.149 -12.165 1.00 20.84 334 VAL A C 1
ATOM 6088 O O . VAL B 1 355 ? -3.512 -75.429 -11.795 1.00 18.18 334 VAL A O 1
ATOM 6092 N N . GLY B 1 356 ? -2.328 -77.373 -11.693 1.00 19.00 335 GLY A N 1
ATOM 6093 C CA . GLY B 1 356 ? -3.130 -77.944 -10.636 1.00 20.12 335 GLY A CA 1
ATOM 6094 C C . GLY B 1 356 ? -4.474 -78.537 -11.029 1.00 20.04 335 GLY A C 1
ATOM 6095 O O . GLY B 1 356 ? -5.353 -78.610 -10.200 1.00 17.65 335 GLY A O 1
ATOM 6096 N N . LEU B 1 357 ? -4.610 -79.096 -12.231 1.00 17.70 336 LEU A N 1
ATOM 6097 C CA . LEU B 1 357 ? -5.732 -80.006 -12.455 1.00 17.39 336 LEU A CA 1
ATOM 6098 C C . LEU B 1 357 ? -5.786 -81.191 -11.480 1.00 17.28 336 LEU A C 1
ATOM 6099 O O . LEU B 1 357 ? -4.750 -81.704 -10.973 1.00 15.07 336 LEU A O 1
ATOM 6104 N N . THR B 1 358 ? -7.010 -81.661 -11.221 1.00 16.94 337 THR A N 1
ATOM 6105 C CA . THR B 1 358 ? -7.272 -82.780 -10.373 1.00 19.02 337 THR A CA 1
ATOM 6106 C C . THR B 1 358 ? -8.027 -83.810 -11.185 1.00 18.42 337 THR A C 1
ATOM 6107 O O . THR B 1 358 ? -8.535 -83.495 -12.258 1.00 19.74 337 THR A O 1
ATOM 6111 N N . GLY B 1 359 ? -8.041 -85.050 -10.678 1.00 18.98 338 GLY A N 1
ATOM 6112 C CA . GLY B 1 359 ? -8.755 -86.155 -11.262 1.00 18.49 338 GLY A CA 1
ATOM 6113 C C . GLY B 1 359 ? -8.329 -87.482 -10.633 1.00 18.95 338 GLY A C 1
ATOM 6114 O O . GLY B 1 359 ? -7.151 -87.691 -10.300 1.00 17.65 338 GLY A O 1
ATOM 6115 N N . ASP B 1 360 ? -9.297 -88.360 -10.449 1.00 17.87 339 ASP A N 1
ATOM 6116 C CA . ASP B 1 360 ? -9.043 -89.772 -10.187 1.00 20.74 339 ASP A CA 1
ATOM 6117 C C . ASP B 1 360 ? -8.430 -90.444 -11.416 1.00 18.13 339 ASP A C 1
ATOM 6118 O O . ASP B 1 360 ? -8.229 -89.815 -12.478 1.00 16.65 339 ASP A O 1
ATOM 6123 N N . ASN B 1 361 ? -8.161 -91.739 -11.287 1.00 20.77 340 ASN A N 1
ATOM 6124 C CA . ASN B 1 361 ? -7.589 -92.515 -12.392 1.00 20.22 340 ASN A CA 1
ATOM 6125 C C . ASN B 1 361 ? -8.528 -92.558 -13.596 1.00 19.30 340 ASN A C 1
ATOM 6126 O O . ASN B 1 361 ? -9.800 -92.358 -13.453 1.00 17.25 340 ASN A O 1
ATOM 6131 N N . ASP B 1 362 ? -7.925 -92.803 -14.764 1.00 17.09 341 ASP A N 1
ATOM 6132 C CA . ASP B 1 362 ? -8.571 -92.928 -16.037 1.00 17.57 341 ASP A CA 1
ATOM 6133 C C . ASP B 1 362 ? -10.046 -93.383 -15.910 1.00 18.39 341 ASP A C 1
ATOM 6134 O O . ASP B 1 362 ? -10.278 -94.434 -15.439 1.00 17.82 341 ASP A O 1
ATOM 6139 N N . PRO B 1 363 ? -11.003 -92.603 -16.388 1.00 19.03 342 PRO A N 1
ATOM 6140 C CA . PRO B 1 363 ? -10.921 -91.383 -17.260 1.00 18.06 342 PRO A CA 1
ATOM 6141 C C . PRO B 1 363 ? -10.733 -90.065 -16.520 1.00 16.98 342 PRO A C 1
ATOM 6142 O O . PRO B 1 363 ? -10.552 -89.062 -17.194 1.00 17.73 342 PRO A O 1
ATOM 6146 N N . GLY B 1 364 ? -10.731 -90.066 -15.168 1.00 15.88 343 GLY A N 1
ATOM 6147 C CA . GLY B 1 364 ? -10.709 -88.869 -14.390 1.00 16.96 343 GLY A CA 1
ATOM 6148 C C . GLY B 1 364 ? -9.514 -87.949 -14.650 1.00 15.84 343 GLY A C 1
ATOM 6149 O O . GLY B 1 364 ? -9.598 -86.706 -14.501 1.00 16.37 343 GLY A O 1
ATOM 6150 N N . CYS B 1 365 ? -8.396 -88.559 -15.047 1.00 16.56 344 CYS A N 1
ATOM 6151 C CA . CYS B 1 365 ? -7.173 -87.813 -15.262 1.00 16.50 344 CYS A CA 1
ATOM 6152 C C . CYS B 1 365 ? -7.057 -87.284 -16.695 1.00 17.17 344 CYS A C 1
ATOM 6153 O O . CYS B 1 365 ? -6.000 -86.713 -17.045 1.00 18.74 344 CYS A O 1
ATOM 6156 N N . ARG B 1 366 ? -8.049 -87.519 -17.519 1.00 17.31 345 ARG A N 1
ATOM 6157 C CA . ARG B 1 366 ? -8.011 -87.078 -18.897 1.00 18.23 345 ARG A CA 1
ATOM 6158 C C . ARG B 1 366 ? -8.933 -85.884 -19.124 1.00 19.53 345 ARG A C 1
ATOM 6159 O O . ARG B 1 366 ? -9.519 -85.723 -20.210 1.00 19.56 345 ARG A O 1
ATOM 6167 N N . GLY B 1 367 ? -9.023 -85.019 -18.114 1.00 18.45 346 GLY A N 1
ATOM 6168 C CA . GLY B 1 367 ? -9.806 -83.807 -18.275 1.00 20.03 346 GLY A CA 1
ATOM 6169 C C . GLY B 1 367 ? -9.155 -82.884 -19.293 1.00 20.06 346 GLY A C 1
ATOM 6170 O O . GLY B 1 367 ? -7.917 -82.931 -19.530 1.00 17.47 346 GLY A O 1
ATOM 6171 N N . ALA B 1 368 ? -9.987 -82.042 -19.869 1.00 19.16 347 ALA A N 1
ATOM 6172 C CA . ALA B 1 368 ? -9.525 -81.019 -20.799 1.00 22.40 347 ALA A CA 1
ATOM 6173 C C . ALA B 1 368 ? -8.808 -79.851 -20.083 1.00 21.00 347 ALA A C 1
ATOM 6174 O O . ALA B 1 368 ? -9.123 -79.469 -18.944 1.00 19.56 347 ALA A O 1
ATOM 6176 N N . MET B 1 369 ? -7.718 -79.409 -20.714 1.00 20.70 348 MET A N 1
ATOM 6177 C CA . MET B 1 369 ? -6.816 -78.373 -20.183 1.00 19.95 348 MET A CA 1
ATOM 6178 C C . MET B 1 369 ? -7.502 -77.028 -20.325 1.00 18.91 348 MET A C 1
ATOM 6179 O O . MET B 1 369 ? -7.758 -76.601 -21.476 1.00 19.35 348 MET A O 1
ATOM 6184 N N . PRO B 1 370 ? -7.804 -76.348 -19.185 1.00 18.64 349 PRO A N 1
ATOM 6185 C CA . PRO B 1 370 ? -8.453 -75.029 -19.253 1.00 20.87 349 PRO A CA 1
ATOM 6186 C C . PRO B 1 370 ? -7.390 -73.977 -19.563 1.00 23.57 349 PRO A C 1
ATOM 6187 O O . PRO B 1 370 ? -6.292 -74.011 -18.980 1.00 26.86 349 PRO A O 1
ATOM 6191 N N . TRP B 1 371 ? -7.702 -73.083 -20.506 1.00 22.32 350 TRP A N 1
ATOM 6192 C CA . TRP B 1 371 ? -6.755 -72.057 -20.914 1.00 20.83 350 TRP A CA 1
ATOM 6193 C C . TRP B 1 371 ? -7.082 -70.702 -20.298 1.00 20.70 350 TRP A C 1
ATOM 6194 O O . TRP B 1 371 ? -6.332 -69.739 -20.528 1.00 22.91 350 TRP A O 1
ATOM 6205 N N . ASN B 1 372 ? -8.122 -70.647 -19.452 1.00 18.16 351 ASN A N 1
ATOM 6206 C CA . ASN B 1 372 ? -8.451 -69.406 -18.740 1.00 21.01 351 ASN A CA 1
ATOM 6207 C C . ASN B 1 372 ? -7.631 -69.365 -17.450 1.00 20.30 351 ASN A C 1
ATOM 6208 O O . ASN B 1 372 ? -7.896 -70.117 -16.517 1.00 19.05 351 ASN A O 1
ATOM 6213 N N . GLU B 1 373 ? -6.610 -68.503 -17.429 1.00 22.23 352 GLU A N 1
ATOM 6214 C CA . GLU B 1 373 ? -5.591 -68.565 -16.402 1.00 23.74 352 GLU A CA 1
ATOM 6215 C C . GLU B 1 373 ? -6.073 -68.219 -14.985 1.00 25.77 352 GLU A C 1
ATOM 6216 O O . GLU B 1 373 ? -5.446 -68.672 -14.028 1.00 20.13 352 GLU A O 1
ATOM 6222 N N . GLU B 1 374 ? -7.235 -67.560 -14.831 1.00 25.18 353 GLU A N 1
ATOM 6223 C CA . GLU B 1 374 ? -7.893 -67.442 -13.489 1.00 27.38 353 GLU A CA 1
ATOM 6224 C C . GLU B 1 374 ? -8.259 -68.776 -12.854 1.00 25.20 353 GLU A C 1
ATOM 6225 O O . GLU B 1 374 ? -8.428 -68.872 -11.660 1.00 28.07 353 GLU A O 1
ATOM 6231 N N . SER B 1 375 ? -8.322 -69.844 -13.633 1.00 26.78 354 SER A N 1
ATOM 6232 C CA . SER B 1 375 ? -8.562 -71.181 -13.037 1.00 25.33 354 SER A CA 1
ATOM 6233 C C . SER B 1 375 ? -7.246 -71.908 -12.695 1.00 21.24 354 SER A C 1
ATOM 6234 O O . SER B 1 375 ? -7.310 -72.944 -12.156 1.00 24.50 354 SER A O 1
ATOM 6237 N N . TRP B 1 376 ? -6.093 -71.376 -13.015 1.00 20.83 355 TRP A N 1
ATOM 6238 C CA . TRP B 1 376 ? -4.810 -72.072 -12.776 1.00 18.76 355 TRP A CA 1
ATOM 6239 C C . TRP B 1 376 ? -4.308 -71.770 -11.402 1.00 20.94 355 TRP A C 1
ATOM 6240 O O . TRP B 1 376 ? -4.436 -70.662 -10.942 1.00 19.59 355 TRP A O 1
ATOM 6251 N N . ASN B 1 377 ? -3.652 -72.713 -10.763 1.00 21.74 356 ASN A N 1
ATOM 6252 C CA . ASN B 1 377 ? -2.828 -72.381 -9.636 1.00 23.29 356 ASN A CA 1
ATOM 6253 C C . ASN B 1 377 ? -1.457 -71.976 -10.157 1.00 21.32 356 ASN A C 1
ATOM 6254 O O . ASN B 1 377 ? -0.602 -72.816 -10.476 1.00 17.70 356 ASN A O 1
ATOM 6259 N N . THR B 1 378 ? -1.242 -70.677 -10.244 1.00 21.02 357 THR A N 1
ATOM 6260 C CA . THR B 1 378 ? -0.030 -70.153 -10.887 1.00 22.13 357 THR A CA 1
ATOM 6261 C C . THR B 1 378 ? 1.213 -70.185 -9.968 1.00 22.53 357 THR A C 1
ATOM 6262 O O . THR B 1 378 ? 2.347 -70.131 -10.459 1.00 23.02 357 THR A O 1
ATOM 6266 N N . ARG B 1 379 ? 1.006 -70.304 -8.655 1.00 22.31 358 ARG A N 1
ATOM 6267 C CA . ARG B 1 379 ? 2.098 -70.516 -7.723 1.00 25.79 358 ARG A CA 1
ATOM 6268 C C . ARG B 1 379 ? 2.642 -71.955 -7.886 1.00 22.95 358 ARG A C 1
ATOM 6269 O O . ARG B 1 379 ? 3.865 -72.209 -7.755 1.00 19.38 358 ARG A O 1
ATOM 6277 N N . LEU B 1 380 ? 1.742 -72.888 -8.163 1.00 19.99 359 LEU A N 1
ATOM 6278 C CA . LEU B 1 380 ? 2.174 -74.242 -8.494 1.00 21.15 359 LEU A CA 1
ATOM 6279 C C . LEU B 1 380 ? 2.983 -74.241 -9.809 1.00 20.88 359 LEU A C 1
ATOM 6280 O O . LEU B 1 380 ? 4.118 -74.747 -9.861 1.00 20.04 359 LEU A O 1
ATOM 6285 N N . LEU B 1 381 ? 2.402 -73.648 -10.847 1.00 20.11 360 LEU A N 1
ATOM 6286 C CA . LEU B 1 381 ? 3.092 -73.516 -12.137 1.00 20.37 360 LEU A CA 1
ATOM 6287 C C . LEU B 1 381 ? 4.512 -72.935 -11.958 1.00 19.05 360 LEU A C 1
ATOM 6288 O O . LEU B 1 381 ? 5.487 -73.484 -12.440 1.00 17.33 360 LEU A O 1
ATOM 6293 N N . ASP B 1 382 ? 4.605 -71.852 -11.177 1.00 18.27 361 ASP A N 1
ATOM 6294 C CA . ASP B 1 382 ? 5.865 -71.134 -10.991 1.00 19.21 361 ASP A CA 1
ATOM 6295 C C . ASP B 1 382 ? 6.871 -71.894 -10.153 1.00 19.04 361 ASP A C 1
ATOM 6296 O O . ASP B 1 382 ? 8.079 -71.813 -10.390 1.00 19.73 361 ASP A O 1
ATOM 6301 N N . GLY B 1 383 ? 6.382 -72.578 -9.151 1.00 20.59 362 GLY A N 1
ATOM 6302 C CA . GLY B 1 383 ? 7.176 -73.549 -8.437 1.00 21.65 362 GLY A CA 1
ATOM 6303 C C . GLY B 1 383 ? 7.890 -74.540 -9.379 1.00 19.13 362 GLY A C 1
ATOM 6304 O O . GLY B 1 383 ? 9.121 -74.720 -9.265 1.00 18.22 362 GLY A O 1
ATOM 6305 N N . ILE B 1 384 ? 7.125 -75.132 -10.295 1.00 18.83 363 ILE A N 1
ATOM 6306 C CA . ILE B 1 384 ? 7.635 -76.171 -11.221 1.00 18.96 363 ILE A CA 1
ATOM 6307 C C . ILE B 1 384 ? 8.597 -75.525 -12.195 1.00 18.21 363 ILE A C 1
ATOM 6308 O O . ILE B 1 384 ? 9.659 -76.121 -12.478 1.00 16.94 363 ILE A O 1
ATOM 6313 N N . ARG B 1 385 ? 8.278 -74.314 -12.664 1.00 18.01 364 ARG A N 1
ATOM 6314 C CA . ARG B 1 385 ? 9.176 -73.625 -13.564 1.00 19.26 364 ARG A CA 1
ATOM 6315 C C . ARG B 1 385 ? 10.544 -73.383 -12.930 1.00 19.28 364 ARG A C 1
ATOM 6316 O O . ARG B 1 385 ? 11.548 -73.435 -13.596 1.00 16.03 364 ARG A O 1
ATOM 6324 N N . THR B 1 386 ? 10.543 -73.130 -11.611 1.00 20.11 365 THR A N 1
ATOM 6325 C CA . THR B 1 386 ? 11.739 -72.796 -10.872 1.00 20.03 365 THR A CA 1
ATOM 6326 C C . THR B 1 386 ? 12.591 -74.014 -10.804 1.00 20.67 365 THR A C 1
ATOM 6327 O O . THR B 1 386 ? 13.829 -73.987 -11.131 1.00 19.38 365 THR A O 1
ATOM 6331 N N . PHE B 1 387 ? 11.969 -75.108 -10.404 1.00 18.50 366 PHE A N 1
ATOM 6332 C CA . PHE B 1 387 ? 12.698 -76.363 -10.404 1.00 17.28 366 PHE A CA 1
ATOM 6333 C C . PHE B 1 387 ? 13.275 -76.607 -11.813 1.00 18.47 366 PHE A C 1
ATOM 6334 O O . PHE B 1 387 ? 14.504 -76.908 -11.941 1.00 19.46 366 PHE A O 1
ATOM 6342 N N . ALA B 1 388 ? 12.469 -76.451 -12.847 1.00 15.89 367 ALA A N 1
ATOM 6343 C CA . ALA B 1 388 ? 12.980 -76.689 -14.200 1.00 17.34 367 ALA A CA 1
ATOM 6344 C C . ALA B 1 388 ? 14.127 -75.789 -14.584 1.00 22.95 367 ALA A C 1
ATOM 6345 O O . ALA B 1 388 ? 15.119 -76.244 -15.176 1.00 20.09 367 ALA A O 1
ATOM 6347 N N . ALA B 1 389 ? 14.015 -74.489 -14.241 1.00 23.31 368 ALA A N 1
ATOM 6348 C CA . ALA B 1 389 ? 15.086 -73.569 -14.539 1.00 24.34 368 ALA A CA 1
ATOM 6349 C C . ALA B 1 389 ? 16.422 -73.890 -13.821 1.00 23.75 368 ALA A C 1
ATOM 6350 O O . ALA B 1 389 ? 17.495 -73.811 -14.393 1.00 21.80 368 ALA A O 1
ATOM 6352 N N . PHE B 1 390 ? 16.339 -74.257 -12.560 1.00 23.87 369 PHE A N 1
ATOM 6353 C CA . PHE B 1 390 ? 17.485 -74.679 -11.830 1.00 24.66 369 PHE A CA 1
ATOM 6354 C C . PHE B 1 390 ? 18.185 -75.851 -12.530 1.00 23.26 369 PHE A C 1
ATOM 6355 O O . PHE B 1 390 ? 19.429 -75.889 -12.693 1.00 22.85 369 PHE A O 1
ATOM 6363 N N . ARG B 1 391 ? 17.379 -76.804 -12.937 1.00 23.01 370 ARG A N 1
ATOM 6364 C CA . ARG B 1 391 ? 17.897 -77.992 -13.627 1.00 24.31 370 ARG A CA 1
ATOM 6365 C C . ARG B 1 391 ? 18.522 -77.643 -14.964 1.00 23.59 370 ARG A C 1
ATOM 6366 O O . ARG B 1 391 ? 19.611 -78.150 -15.280 1.00 24.44 370 ARG A O 1
ATOM 6374 N N . ALA B 1 392 ? 17.818 -76.819 -15.722 1.00 22.08 371 ALA A N 1
ATOM 6375 C CA . ALA B 1 392 ? 18.354 -76.305 -16.995 1.00 24.43 371 ALA A CA 1
ATOM 6376 C C . ALA B 1 392 ? 19.648 -75.517 -16.825 1.00 27.25 371 ALA A C 1
ATOM 6377 O O . ALA B 1 392 ? 20.554 -75.684 -17.664 1.00 24.32 371 ALA A O 1
ATOM 6379 N N . HIS B 1 393 ? 19.795 -74.754 -15.731 1.00 30.91 372 HIS A N 1
ATOM 6380 C CA . HIS B 1 393 ? 21.018 -73.960 -15.513 1.00 36.99 372 HIS A CA 1
ATOM 6381 C C . HIS B 1 393 ? 22.234 -74.745 -14.985 1.00 35.38 372 HIS A C 1
ATOM 6382 O O . HIS B 1 393 ? 23.346 -74.379 -15.298 1.00 40.91 372 HIS A O 1
ATOM 6389 N N . GLN B 1 394 ? 22.045 -75.783 -14.183 1.00 29.04 373 GLN A N 1
ATOM 6390 C CA . GLN B 1 394 ? 23.143 -76.463 -13.533 1.00 29.08 373 GLN A CA 1
ATOM 6391 C C . GLN B 1 394 ? 23.528 -77.739 -14.289 1.00 29.15 373 GLN A C 1
ATOM 6392 O O . GLN B 1 394 ? 22.714 -78.669 -14.328 1.00 25.47 373 GLN A O 1
ATOM 6398 N N . PRO B 1 395 ? 24.789 -77.828 -14.842 1.00 27.44 374 PRO A N 1
ATOM 6399 C CA . PRO B 1 395 ? 25.181 -79.051 -15.618 1.00 23.60 374 PRO A CA 1
ATOM 6400 C C . PRO B 1 395 ? 25.067 -80.339 -14.806 1.00 22.37 374 PRO A C 1
ATOM 6401 O O . PRO B 1 395 ? 24.703 -81.416 -15.340 1.00 21.89 374 PRO A O 1
ATOM 6405 N N . ALA B 1 396 ? 25.417 -80.271 -13.524 1.00 18.69 375 ALA A N 1
ATOM 6406 C CA . ALA B 1 396 ? 25.339 -81.404 -12.653 1.00 19.20 375 ALA A CA 1
ATOM 6407 C C . ALA B 1 396 ? 23.871 -81.958 -12.491 1.00 19.48 375 ALA A C 1
ATOM 6408 O O . ALA B 1 396 ? 23.626 -83.149 -12.234 1.00 20.54 375 ALA A O 1
ATOM 6410 N N . MET B 1 397 ? 22.880 -81.092 -12.562 1.00 19.59 376 MET A N 1
ATOM 6411 C CA . MET B 1 397 ? 21.493 -81.595 -12.442 1.00 19.66 376 MET A CA 1
ATOM 6412 C C . MET B 1 397 ? 21.011 -82.420 -13.676 1.00 21.46 376 MET A C 1
ATOM 6413 O O . MET B 1 397 ? 19.900 -83.023 -13.658 1.00 21.26 376 MET A O 1
ATOM 6418 N N . ARG B 1 398 ? 21.737 -82.275 -14.778 1.00 20.56 377 ARG A N 1
ATOM 6419 C CA . ARG B 1 398 ? 21.462 -82.948 -16.029 1.00 22.61 377 ARG A CA 1
ATOM 6420 C C . ARG B 1 398 ? 22.424 -84.147 -16.160 1.00 24.64 377 ARG A C 1
ATOM 6421 O O . ARG B 1 398 ? 22.015 -85.282 -16.337 1.00 23.05 377 ARG A O 1
ATOM 6429 N N . ARG B 1 399 ? 23.707 -83.909 -16.009 1.00 25.09 378 ARG A N 1
ATOM 6430 C CA . ARG B 1 399 ? 24.689 -84.957 -16.246 1.00 25.71 378 ARG A CA 1
ATOM 6431 C C . ARG B 1 399 ? 25.390 -85.521 -15.013 1.00 25.21 378 ARG A C 1
ATOM 6432 O O . ARG B 1 399 ? 26.096 -86.471 -15.156 1.00 24.76 378 ARG A O 1
ATOM 6440 N N . GLY B 1 400 ? 25.129 -85.019 -13.807 1.00 25.47 379 GLY A N 1
ATOM 6441 C CA . GLY B 1 400 ? 25.713 -85.596 -12.619 1.00 23.57 379 GLY A CA 1
ATOM 6442 C C . GLY B 1 400 ? 25.241 -86.951 -12.150 1.00 26.03 379 GLY A C 1
ATOM 6443 O O . GLY B 1 400 ? 24.068 -87.283 -12.290 1.00 22.30 379 GLY A O 1
ATOM 6444 N N . ARG B 1 401 ? 26.120 -87.711 -11.475 1.00 27.55 380 ARG A N 1
ATOM 6445 C CA . ARG B 1 401 ? 25.709 -88.947 -10.782 1.00 30.17 380 ARG A CA 1
ATOM 6446 C C . ARG B 1 401 ? 24.731 -88.572 -9.695 1.00 28.53 380 ARG A C 1
ATOM 6447 O O . ARG B 1 401 ? 24.826 -87.500 -9.159 1.00 34.11 380 ARG A O 1
ATOM 6455 N N . GLN B 1 402 ? 23.837 -89.464 -9.344 1.00 25.00 381 GLN A N 1
ATOM 6456 C CA . GLN B 1 402 ? 22.886 -89.242 -8.293 1.00 24.44 381 GLN A CA 1
ATOM 6457 C C . GLN B 1 402 ? 23.171 -90.045 -7.000 1.00 22.99 381 GLN A C 1
ATOM 6458 O O . GLN B 1 402 ? 23.311 -91.267 -7.012 1.00 27.69 381 GLN A O 1
ATOM 6464 N N . THR B 1 403 ? 23.116 -89.373 -5.860 1.00 22.84 382 THR A N 1
ATOM 6465 C CA . THR B 1 403 ? 23.098 -90.030 -4.534 1.00 21.99 382 THR A CA 1
ATOM 6466 C C . THR B 1 403 ? 21.998 -89.506 -3.647 1.00 21.42 382 THR A C 1
ATOM 6467 O O . THR B 1 403 ? 21.948 -88.340 -3.412 1.00 21.08 382 THR A O 1
ATOM 6471 N N . ALA B 1 404 ? 21.153 -90.346 -3.104 1.00 18.68 383 ALA A N 1
ATOM 6472 C CA . ALA B 1 404 ? 20.130 -89.857 -2.253 1.00 20.71 383 ALA A CA 1
ATOM 6473 C C . ALA B 1 404 ? 20.616 -90.046 -0.805 1.00 24.15 383 ALA A C 1
ATOM 6474 O O . ALA B 1 404 ? 21.114 -91.171 -0.442 1.00 18.99 383 ALA A O 1
ATOM 6476 N N . VAL B 1 405 ? 20.378 -89.013 0.024 1.00 23.63 384 VAL A N 1
ATOM 6477 C CA . VAL B 1 405 ? 20.825 -89.034 1.429 1.00 24.30 384 VAL A CA 1
ATOM 6478 C C . VAL B 1 405 ? 19.741 -88.680 2.412 1.00 22.18 384 VAL A C 1
ATOM 6479 O O . VAL B 1 405 ? 19.263 -87.591 2.427 1.00 24.19 384 VAL A O 1
ATOM 6483 N N . ALA B 1 406 ? 19.342 -89.617 3.253 1.00 24.58 385 ALA A N 1
ATOM 6484 C CA . ALA B 1 406 ? 18.338 -89.342 4.278 1.00 27.02 385 ALA A CA 1
ATOM 6485 C C . ALA B 1 406 ? 19.086 -88.583 5.367 1.00 29.16 385 ALA A C 1
ATOM 6486 O O . ALA B 1 406 ? 20.148 -89.028 5.802 1.00 25.45 385 ALA A O 1
ATOM 6488 N N . LEU B 1 407 ? 18.543 -87.433 5.762 1.00 28.86 386 LEU A N 1
ATOM 6489 C CA . LEU B 1 407 ? 19.059 -86.606 6.863 1.00 27.21 386 LEU A CA 1
ATOM 6490 C C . LEU B 1 407 ? 18.320 -86.852 8.141 1.00 30.57 386 LEU A C 1
ATOM 6491 O O . LEU B 1 407 ? 18.918 -86.846 9.190 1.00 30.39 386 LEU A O 1
ATOM 6496 N N . ASP B 1 408 ? 17.004 -87.038 8.048 1.00 28.02 387 ASP A N 1
ATOM 6497 C CA . ASP B 1 408 ? 16.200 -87.577 9.136 1.00 28.44 387 ASP A CA 1
ATOM 6498 C C . ASP B 1 408 ? 14.949 -88.170 8.517 1.00 27.13 387 ASP A C 1
ATOM 6499 O O . ASP B 1 408 ? 14.827 -88.253 7.297 1.00 24.49 387 ASP A O 1
ATOM 6504 N N . ALA B 1 409 ? 14.009 -88.585 9.331 1.00 26.14 388 ALA A N 1
ATOM 6505 C CA . ALA B 1 409 ? 12.824 -89.275 8.808 1.00 27.20 388 ALA A CA 1
ATOM 6506 C C . ALA B 1 409 ? 12.033 -88.469 7.797 1.00 25.61 388 ALA A C 1
ATOM 6507 O O . ALA B 1 409 ? 11.450 -89.023 6.857 1.00 25.81 388 ALA A O 1
ATOM 6509 N N . ASP B 1 410 ? 12.012 -87.161 7.987 1.00 22.95 389 ASP A N 1
ATOM 6510 C CA . ASP B 1 410 ? 11.240 -86.275 7.138 1.00 22.82 389 ASP A CA 1
ATOM 6511 C C . ASP B 1 410 ? 12.018 -85.467 6.110 1.00 23.69 389 ASP A C 1
ATOM 6512 O O . ASP B 1 410 ? 11.414 -84.654 5.442 1.00 21.92 389 ASP A O 1
ATOM 6517 N N . THR B 1 411 ? 13.323 -85.747 5.948 1.00 20.73 390 THR A N 1
ATOM 6518 C CA . THR B 1 411 ? 14.185 -84.905 5.207 1.00 20.87 390 THR A CA 1
ATOM 6519 C C . THR B 1 411 ? 15.214 -85.702 4.370 1.00 22.18 390 THR A C 1
ATOM 6520 O O . THR B 1 411 ? 16.001 -86.458 4.891 1.00 20.94 390 THR A O 1
ATOM 6524 N N . ILE B 1 412 ? 15.273 -85.415 3.064 1.00 21.26 391 ILE A N 1
ATOM 6525 C CA . ILE B 1 412 ? 16.152 -86.112 2.148 1.00 20.05 391 ILE A CA 1
ATOM 6526 C C . ILE B 1 412 ? 16.876 -85.135 1.252 1.00 19.92 391 ILE A C 1
ATOM 6527 O O . ILE B 1 412 ? 16.278 -84.136 0.772 1.00 20.11 391 ILE A O 1
ATOM 6532 N N . ALA B 1 413 ? 18.167 -85.393 1.007 1.00 19.11 392 ALA A N 1
ATOM 6533 C CA . ALA B 1 413 ? 18.916 -84.623 0.070 1.00 17.74 392 ALA A CA 1
ATOM 6534 C C . ALA B 1 413 ? 19.150 -85.460 -1.176 1.00 18.58 392 ALA A C 1
ATOM 6535 O O . ALA B 1 413 ? 19.546 -86.620 -1.076 1.00 18.21 392 ALA A O 1
ATOM 6537 N N . ILE B 1 414 ? 18.915 -84.883 -2.341 1.00 17.70 393 ILE A N 1
ATOM 6538 C CA . ILE B 1 414 ? 19.236 -85.545 -3.593 1.00 19.38 393 ILE A CA 1
ATOM 6539 C C . ILE B 1 414 ? 20.442 -84.818 -4.130 1.00 19.22 393 ILE A C 1
ATOM 6540 O O . ILE B 1 414 ? 20.358 -83.674 -4.455 1.00 19.73 393 ILE A O 1
ATOM 6545 N N . VAL B 1 415 ? 21.609 -85.453 -4.114 1.00 19.87 394 VAL A N 1
ATOM 6546 C CA . VAL B 1 415 ? 22.857 -84.763 -4.487 1.00 18.87 394 VAL A CA 1
ATOM 6547 C C . VAL B 1 415 ? 23.308 -85.236 -5.875 1.00 19.28 394 VAL A C 1
ATOM 6548 O O . VAL B 1 415 ? 23.353 -86.444 -6.140 1.00 22.15 394 VAL A O 1
ATOM 6552 N N . ARG B 1 416 ? 23.657 -84.301 -6.732 1.00 19.07 395 ARG A N 1
ATOM 6553 C CA . ARG B 1 416 ? 24.020 -84.586 -8.104 1.00 21.36 395 ARG A CA 1
ATOM 6554 C C . ARG B 1 416 ? 25.456 -84.063 -8.220 1.00 23.14 395 ARG A C 1
ATOM 6555 O O . ARG B 1 416 ? 25.696 -82.906 -7.991 1.00 22.36 395 ARG A O 1
ATOM 6563 N N . SER B 1 417 ? 26.375 -84.943 -8.557 1.00 23.42 396 SER A N 1
ATOM 6564 C CA . SER B 1 417 ? 27.824 -84.587 -8.544 1.00 26.15 396 SER A CA 1
ATOM 6565 C C . SER B 1 417 ? 28.505 -84.858 -9.900 1.00 26.68 396 SER A C 1
ATOM 6566 O O . SER B 1 417 ? 28.319 -85.895 -10.515 1.00 25.79 396 SER A O 1
ATOM 6569 N N . GLY B 1 418 ? 29.202 -83.851 -10.399 1.00 28.51 397 GLY A N 1
ATOM 6570 C CA . GLY B 1 418 ? 30.029 -83.957 -11.614 1.00 29.86 397 GLY A CA 1
ATOM 6571 C C . GLY B 1 418 ? 31.403 -83.446 -11.213 1.00 27.73 397 GLY A C 1
ATOM 6572 O O . GLY B 1 418 ? 31.580 -82.267 -10.932 1.00 30.41 397 GLY A O 1
ATOM 6573 N N . GLY B 1 419 ? 32.362 -84.346 -11.104 1.00 30.64 398 GLY A N 1
ATOM 6574 C CA . GLY B 1 419 ? 33.774 -83.983 -10.766 1.00 31.96 398 GLY A CA 1
ATOM 6575 C C . GLY B 1 419 ? 33.826 -83.453 -9.343 1.00 33.49 398 GLY A C 1
ATOM 6576 O O . GLY B 1 419 ? 33.428 -84.135 -8.377 1.00 37.95 398 GLY A O 1
ATOM 6577 N N . ASP B 1 420 ? 34.257 -82.218 -9.208 1.00 34.66 399 ASP A N 1
ATOM 6578 C CA . ASP B 1 420 ? 34.193 -81.564 -7.918 1.00 40.65 399 ASP A CA 1
ATOM 6579 C C . ASP B 1 420 ? 32.936 -80.704 -7.747 1.00 39.88 399 ASP A C 1
ATOM 6580 O O . ASP B 1 420 ? 32.692 -80.178 -6.639 1.00 40.00 399 ASP A O 1
ATOM 6585 N N . GLU B 1 421 ? 32.151 -80.592 -8.822 1.00 37.13 400 GLU A N 1
ATOM 6586 C CA . GLU B 1 421 ? 30.885 -79.813 -8.834 1.00 37.16 400 GLU A CA 1
ATOM 6587 C C . GLU B 1 421 ? 29.717 -80.566 -8.216 1.00 30.49 400 GLU A C 1
ATOM 6588 O O . GLU B 1 421 ? 29.652 -81.759 -8.302 1.00 30.48 400 GLU A O 1
ATOM 6594 N N . ARG B 1 422 ? 28.778 -79.830 -7.632 1.00 28.56 401 ARG A N 1
ATOM 6595 C CA . ARG B 1 422 ? 27.656 -80.424 -6.975 1.00 31.46 401 ARG A CA 1
ATOM 6596 C C . ARG B 1 422 ? 26.441 -79.523 -6.970 1.00 25.90 401 ARG A C 1
ATOM 6597 O O . ARG B 1 422 ? 26.555 -78.324 -6.898 1.00 25.46 401 ARG A O 1
ATOM 6605 N N . ALA B 1 423 ? 25.294 -80.139 -7.083 1.00 25.56 402 ALA A N 1
ATOM 6606 C CA . ALA B 1 423 ? 24.003 -79.491 -6.909 1.00 23.64 402 ALA A CA 1
ATOM 6607 C C . ALA B 1 423 ? 23.284 -80.348 -5.912 1.00 26.34 402 ALA A C 1
ATOM 6608 O O . ALA B 1 423 ? 23.493 -81.602 -5.893 1.00 24.92 402 ALA A O 1
ATOM 6610 N N . ALA B 1 424 ? 22.450 -79.709 -5.079 1.00 23.41 403 ALA A N 1
ATOM 6611 C CA . ALA B 1 424 ? 21.714 -80.405 -4.037 1.00 21.17 403 ALA A CA 1
ATOM 6612 C C . ALA B 1 424 ? 20.289 -79.893 -4.024 1.00 18.90 403 ALA A C 1
ATOM 6613 O O . ALA B 1 424 ? 20.103 -78.704 -3.977 1.00 23.55 403 ALA A O 1
ATOM 6615 N N . VAL B 1 425 ? 19.300 -80.775 -4.070 1.00 19.61 404 VAL A N 1
ATOM 6616 C CA . VAL B 1 425 ? 17.883 -80.383 -3.819 1.00 16.90 404 VAL A CA 1
ATOM 6617 C C . VAL B 1 425 ? 17.483 -81.063 -2.495 1.00 18.81 404 VAL A C 1
ATOM 6618 O O . VAL B 1 425 ? 17.478 -82.325 -2.357 1.00 22.22 404 VAL A O 1
ATOM 6622 N N . ILE B 1 426 ? 17.196 -80.253 -1.499 1.00 17.40 405 ILE A N 1
ATOM 6623 C CA . ILE B 1 426 ? 16.854 -80.750 -0.176 1.00 17.40 405 ILE A CA 1
ATOM 6624 C C . ILE B 1 426 ? 15.329 -80.630 0.078 1.00 16.98 405 ILE A C 1
ATOM 6625 O O . ILE B 1 426 ? 14.766 -79.563 -0.127 1.00 18.33 405 ILE A O 1
ATOM 6630 N N . VAL B 1 427 ? 14.696 -81.743 0.456 1.00 18.42 406 VAL A N 1
ATOM 6631 C CA . VAL B 1 427 ? 13.242 -81.852 0.465 1.00 19.36 406 VAL A CA 1
ATOM 6632 C C . VAL B 1 427 ? 12.787 -82.248 1.843 1.00 19.46 406 VAL A C 1
ATOM 6633 O O . VAL B 1 427 ? 13.267 -83.263 2.366 1.00 22.65 406 VAL A O 1
ATOM 6637 N N . HIS B 1 428 ? 11.918 -81.422 2.451 1.00 19.27 407 HIS A N 1
ATOM 6638 C CA . HIS B 1 428 ? 11.480 -81.606 3.835 1.00 17.54 407 HIS A CA 1
ATOM 6639 C C . HIS B 1 428 ? 9.948 -81.603 3.893 1.00 17.93 407 HIS A C 1
ATOM 6640 O O . HIS B 1 428 ? 9.313 -80.654 3.472 1.00 18.56 407 HIS A O 1
ATOM 6647 N N . ARG B 1 429 ? 9.388 -82.660 4.462 1.00 18.32 408 ARG A N 1
ATOM 6648 C CA . ARG B 1 429 ? 7.943 -82.887 4.549 1.00 20.98 408 ARG A CA 1
ATOM 6649 C C . ARG B 1 429 ? 7.435 -82.577 5.957 1.00 21.08 408 ARG A C 1
ATOM 6650 O O . ARG B 1 429 ? 6.226 -82.721 6.219 1.00 18.69 408 ARG A O 1
ATOM 6658 N N . GLY B 1 430 ? 8.335 -82.190 6.869 1.00 21.29 409 GLY A N 1
ATOM 6659 C CA . GLY B 1 430 ? 7.857 -81.805 8.233 1.00 21.79 409 GLY A CA 1
ATOM 6660 C C . GLY B 1 430 ? 7.510 -80.298 8.399 1.00 21.41 409 GLY A C 1
ATOM 6661 O O . GLY B 1 430 ? 7.232 -79.570 7.429 1.00 20.40 409 GLY A O 1
ATOM 6662 N N . GLU B 1 431 ? 7.600 -79.831 9.649 1.00 21.84 410 GLU A N 1
ATOM 6663 C CA . GLU B 1 431 ? 7.204 -78.499 9.988 1.00 22.34 410 GLU A CA 1
ATOM 6664 C C . GLU B 1 431 ? 8.322 -77.493 10.034 1.00 21.64 410 GLU A C 1
ATOM 6665 O O . GLU B 1 431 ? 8.107 -76.296 10.340 1.00 21.82 410 GLU A O 1
ATOM 6671 N N . GLY B 1 432 ? 9.523 -77.949 9.710 1.00 19.10 411 GLY A N 1
ATOM 6672 C CA . GLY B 1 432 ? 10.684 -77.052 9.558 1.00 19.34 411 GLY A CA 1
ATOM 6673 C C . GLY B 1 432 ? 11.909 -77.720 10.129 1.00 19.74 411 GLY A C 1
ATOM 6674 O O . GLY B 1 432 ? 11.802 -78.541 11.043 1.00 21.21 411 GLY A O 1
ATOM 6675 N N . THR B 1 433 ? 13.074 -77.419 9.574 1.00 20.32 412 THR A N 1
ATOM 6676 C CA . THR B 1 433 ? 14.290 -78.027 10.062 1.00 21.35 412 THR A CA 1
ATOM 6677 C C . THR B 1 433 ? 15.499 -77.239 9.615 1.00 21.89 412 THR A C 1
ATOM 6678 O O . THR B 1 433 ? 15.417 -76.271 8.830 1.00 22.29 412 THR A O 1
ATOM 6682 N N . THR B 1 434 ? 16.644 -77.677 10.104 1.00 25.46 413 THR A N 1
ATOM 6683 C CA . THR B 1 434 ? 17.915 -77.124 9.695 1.00 26.43 413 THR A CA 1
ATOM 6684 C C . THR B 1 434 ? 18.782 -78.292 9.208 1.00 27.95 413 THR A C 1
ATOM 6685 O O . THR B 1 434 ? 18.641 -79.431 9.664 1.00 25.45 413 THR A O 1
ATOM 6689 N N . VAL B 1 435 ? 19.654 -78.028 8.248 1.00 26.06 414 VAL A N 1
ATOM 6690 C CA . VAL B 1 435 ? 20.513 -79.061 7.702 1.00 27.90 414 VAL A CA 1
ATOM 6691 C C . VAL B 1 435 ? 21.935 -78.536 7.832 1.00 30.07 414 VAL A C 1
ATOM 6692 O O . VAL B 1 435 ? 22.220 -77.451 7.366 1.00 29.40 414 VAL A O 1
ATOM 6696 N N . ASP B 1 436 ? 22.810 -79.310 8.439 1.00 33.82 415 ASP A N 1
ATOM 6697 C CA . ASP B 1 436 ? 24.182 -78.927 8.679 1.00 36.31 415 ASP A CA 1
ATOM 6698 C C . ASP B 1 436 ? 24.903 -79.532 7.491 1.00 39.95 415 ASP A C 1
ATOM 6699 O O . ASP B 1 436 ? 25.041 -80.745 7.408 1.00 38.06 415 ASP A O 1
ATOM 6704 N N . THR B 1 437 ? 25.328 -78.707 6.548 1.00 37.73 416 THR A N 1
ATOM 6705 C CA . THR B 1 437 ? 25.885 -79.226 5.310 1.00 45.41 416 THR A CA 1
ATOM 6706 C C . THR B 1 437 ? 27.284 -79.827 5.570 1.00 55.47 416 THR A C 1
ATOM 6707 O O . THR B 1 437 ? 27.651 -80.859 4.966 1.00 50.19 416 THR A O 1
ATOM 6711 N N . ALA B 1 438 ? 28.036 -79.209 6.482 1.00 56.51 417 ALA A N 1
ATOM 6712 C CA . ALA B 1 438 ? 29.161 -79.896 7.123 1.00 61.65 417 ALA A CA 1
ATOM 6713 C C . ALA B 1 438 ? 28.661 -81.201 7.775 1.00 63.76 417 ALA A C 1
ATOM 6714 O O . ALA B 1 438 ? 27.487 -81.324 8.096 1.00 80.09 417 ALA A O 1
ATOM 6716 N N . SER B 1 439 ? 29.534 -82.188 7.945 1.00 66.57 418 SER A N 1
ATOM 6717 C CA . SER B 1 439 ? 29.154 -83.512 8.514 1.00 66.10 418 SER A CA 1
ATOM 6718 C C . SER B 1 439 ? 28.119 -84.299 7.662 1.00 58.59 418 SER A C 1
ATOM 6719 O O . SER B 1 439 ? 27.499 -85.236 8.164 1.00 73.81 418 SER A O 1
ATOM 6722 N N . ILE B 1 440 ? 27.921 -83.908 6.402 1.00 55.82 419 ILE A N 1
ATOM 6723 C CA . ILE B 1 440 ? 27.270 -84.761 5.383 1.00 49.78 419 ILE A CA 1
ATOM 6724 C C . ILE B 1 440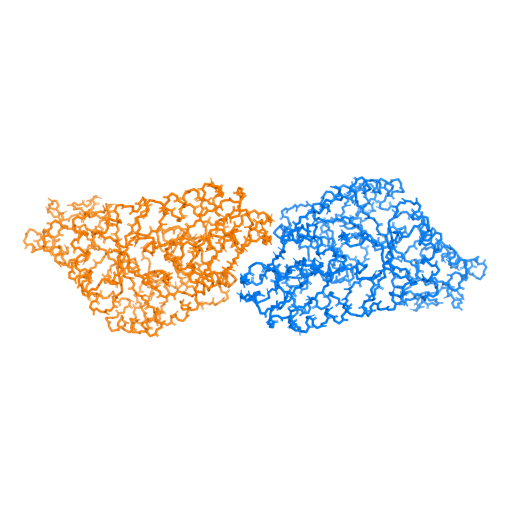 ? 28.194 -84.760 4.123 1.00 46.63 419 ILE A C 1
ATOM 6725 O O . ILE B 1 440 ? 28.175 -83.826 3.317 1.00 38.93 419 ILE A O 1
ATOM 6730 N N . PRO B 1 441 ? 29.044 -85.806 3.983 1.00 45.48 420 PRO A N 1
ATOM 6731 C CA . PRO B 1 441 ? 30.256 -85.658 3.143 1.00 42.84 420 PRO A CA 1
ATOM 6732 C C . PRO B 1 441 ? 30.028 -85.284 1.668 1.00 40.44 420 PRO A C 1
ATOM 6733 O O . PRO B 1 441 ? 30.769 -84.485 1.108 1.00 43.34 420 PRO A O 1
ATOM 6737 N N . GLU B 1 442 ? 29.004 -85.855 1.061 1.00 45.57 421 GLU A N 1
ATOM 6738 C CA . GLU B 1 442 ? 28.662 -85.564 -0.355 1.00 48.14 421 GLU A CA 1
ATOM 6739 C C . GLU B 1 442 ? 28.261 -84.092 -0.595 1.00 47.70 421 GLU A C 1
ATOM 6740 O O . GLU B 1 442 ? 28.466 -83.570 -1.693 1.00 49.35 421 GLU A O 1
ATOM 6746 N N . LEU B 1 443 ? 27.771 -83.424 0.455 1.00 52.06 422 LEU A N 1
ATOM 6747 C CA . LEU B 1 443 ? 27.446 -81.970 0.454 1.00 56.87 422 LEU A CA 1
ATOM 6748 C C . LEU B 1 443 ? 28.647 -81.000 0.701 1.00 62.91 422 LEU A C 1
ATOM 6749 O O . LEU B 1 443 ? 28.448 -79.771 0.832 1.00 52.28 422 LEU A O 1
ATOM 6754 N N . ALA B 1 444 ? 29.878 -81.545 0.692 1.00 62.00 423 ALA A N 1
ATOM 6755 C CA . ALA B 1 444 ? 31.069 -80.899 1.288 1.00 54.61 423 ALA A CA 1
ATOM 6756 C C . ALA B 1 444 ? 31.576 -79.704 0.539 1.00 51.24 423 ALA A C 1
ATOM 6757 O O . ALA B 1 444 ? 31.867 -78.670 1.158 1.00 50.45 423 ALA A O 1
ATOM 6759 N N . PRO B 1 445 ? 31.694 -79.827 -0.795 1.00 43.42 424 PRO A N 1
ATOM 6760 C CA . PRO B 1 445 ? 32.104 -78.637 -1.556 1.00 44.43 424 PRO A CA 1
ATOM 6761 C C . PRO B 1 445 ? 31.220 -77.377 -1.421 1.00 36.95 424 PRO A C 1
ATOM 6762 O O . PRO B 1 445 ? 31.657 -76.329 -1.890 1.00 33.91 424 PRO A O 1
ATOM 6766 N N . LEU B 1 446 ? 30.001 -77.457 -0.844 1.00 38.33 425 LEU A N 1
ATOM 6767 C CA . LEU B 1 446 ? 29.183 -76.229 -0.695 1.00 37.22 425 LEU A CA 1
ATOM 6768 C C . LEU B 1 446 ? 29.786 -75.343 0.406 1.00 32.54 425 LEU A C 1
ATOM 6769 O O . LEU B 1 446 ? 30.226 -75.804 1.439 1.00 36.34 425 LEU A O 1
ATOM 6774 N N . ASP B 1 447 ? 29.792 -74.053 0.139 1.00 36.47 426 ASP A N 1
ATOM 6775 C CA . ASP B 1 447 ? 30.252 -73.055 1.089 1.00 34.10 426 ASP A CA 1
ATOM 6776 C C . ASP B 1 447 ? 29.264 -72.849 2.240 1.00 32.07 426 ASP A C 1
ATOM 6777 O O . ASP B 1 447 ? 29.716 -72.679 3.350 1.00 29.95 426 ASP A O 1
ATOM 6782 N N . ALA B 1 448 ? 27.938 -72.910 1.989 1.00 31.81 427 ALA A N 1
ATOM 6783 C CA . ALA B 1 448 ? 26.966 -72.835 3.060 1.00 28.34 427 ALA A CA 1
ATOM 6784 C C . ALA B 1 448 ? 27.250 -73.919 4.036 1.00 28.93 427 ALA A C 1
ATOM 6785 O O . ALA B 1 448 ? 27.361 -75.100 3.645 1.00 30.77 427 ALA A O 1
ATOM 6787 N N . ASP B 1 449 ? 27.371 -73.551 5.293 1.00 26.86 428 ASP A N 1
ATOM 6788 C CA . ASP B 1 449 ? 27.452 -74.529 6.379 1.00 27.62 428 ASP A CA 1
ATOM 6789 C C . ASP B 1 449 ? 26.117 -74.899 6.964 1.00 26.63 428 ASP A C 1
ATOM 6790 O O . ASP B 1 449 ? 25.968 -75.997 7.475 1.00 26.28 428 ASP A O 1
ATOM 6795 N N . THR B 1 450 ? 25.123 -74.037 6.929 1.00 25.71 429 THR A N 1
ATOM 6796 C CA . THR B 1 450 ? 23.785 -74.538 7.352 1.00 27.60 429 THR A CA 1
ATOM 6797 C C . THR B 1 450 ? 22.765 -73.914 6.477 1.00 23.94 429 THR A C 1
ATOM 6798 O O . THR B 1 450 ? 22.939 -72.789 6.042 1.00 23.04 429 THR A O 1
ATOM 6802 N N . VAL B 1 451 ? 21.673 -74.638 6.275 1.00 23.28 430 VAL A N 1
ATOM 6803 C CA . VAL B 1 451 ? 20.623 -74.268 5.371 1.00 23.48 430 VAL A CA 1
ATOM 6804 C C . VAL B 1 451 ? 19.320 -74.561 6.142 1.00 22.37 430 VAL A C 1
ATOM 6805 O O . VAL B 1 451 ? 19.141 -75.635 6.682 1.00 24.60 430 VAL A O 1
ATOM 6809 N N . VAL B 1 452 ? 18.417 -73.612 6.222 1.00 25.27 431 VAL A N 1
ATOM 6810 C CA . VAL B 1 452 ? 17.111 -73.852 6.880 1.00 26.00 431 VAL A CA 1
ATOM 6811 C C . VAL B 1 452 ? 16.060 -74.325 5.908 1.00 24.47 431 VAL A C 1
ATOM 6812 O O . VAL B 1 452 ? 16.058 -73.914 4.760 1.00 25.08 431 VAL A O 1
ATOM 6816 N N . LEU B 1 453 ? 15.114 -75.125 6.386 1.00 22.21 432 LEU A N 1
ATOM 6817 C CA . LEU B 1 453 ? 13.977 -75.532 5.557 1.00 24.28 432 LEU A CA 1
ATOM 6818 C C . LEU B 1 453 ? 12.721 -75.249 6.342 1.00 22.40 432 LEU A C 1
ATOM 6819 O O . LEU B 1 453 ? 12.610 -75.603 7.527 1.00 20.65 432 LEU A O 1
ATOM 6824 N N . GLY B 1 454 ? 11.785 -74.606 5.698 1.00 21.77 433 GLY A N 1
ATOM 6825 C CA . GLY B 1 454 ? 10.520 -74.268 6.343 1.00 20.79 433 GLY A CA 1
ATOM 6826 C C . GLY B 1 454 ? 9.622 -75.455 6.334 1.00 19.00 433 GLY A C 1
ATOM 6827 O O . GLY B 1 454 ? 9.986 -76.502 5.790 1.00 20.42 433 GLY A O 1
ATOM 6828 N N . PRO B 1 455 ? 8.391 -75.297 6.844 1.00 20.17 434 PRO A N 1
ATOM 6829 C CA . PRO B 1 455 ? 7.439 -76.358 6.767 1.00 18.01 434 PRO A CA 1
ATOM 6830 C C . PRO B 1 455 ? 7.207 -76.730 5.316 1.00 18.29 434 PRO A C 1
ATOM 6831 O O . PRO B 1 455 ? 7.013 -75.832 4.481 1.00 16.80 434 PRO A O 1
ATOM 6835 N N . LEU B 1 456 ? 7.234 -78.038 5.018 1.00 17.63 435 LEU A N 1
ATOM 6836 C CA . LEU B 1 456 ? 7.042 -78.527 3.643 1.00 20.22 435 LEU A CA 1
ATOM 6837 C C . LEU B 1 456 ? 7.905 -77.758 2.667 1.00 19.97 435 LEU A C 1
ATOM 6838 O O . LEU B 1 456 ? 7.498 -77.449 1.554 1.00 22.61 435 LEU A O 1
ATOM 6843 N N . GLY B 1 457 ? 9.129 -77.488 3.096 1.00 20.77 436 GLY A N 1
ATOM 6844 C CA . GLY B 1 457 ? 10.055 -76.626 2.406 1.00 21.12 436 GLY A CA 1
ATOM 6845 C C . GLY B 1 457 ? 11.035 -77.371 1.509 1.00 22.04 436 GLY A C 1
ATOM 6846 O O . GLY B 1 457 ? 11.304 -78.536 1.708 1.00 22.76 436 GLY A O 1
ATOM 6847 N N . THR B 1 458 ? 11.589 -76.682 0.536 1.00 22.95 437 THR A N 1
ATOM 6848 C CA . THR B 1 458 ? 12.692 -77.225 -0.229 1.00 21.85 437 THR A CA 1
ATOM 6849 C C . THR B 1 458 ? 13.825 -76.205 -0.332 1.00 24.52 437 THR A C 1
ATOM 6850 O O . THR B 1 458 ? 13.632 -75.011 -0.151 1.00 23.74 437 THR A O 1
ATOM 6854 N N . ALA B 1 459 ? 15.028 -76.674 -0.564 1.00 23.25 438 ALA A N 1
ATOM 6855 C CA . ALA B 1 459 ? 16.129 -75.725 -0.817 1.00 25.96 438 ALA A CA 1
ATOM 6856 C C . ALA B 1 459 ? 16.961 -76.345 -1.921 1.00 24.74 438 ALA A C 1
ATOM 6857 O O . ALA B 1 459 ? 17.055 -77.587 -1.991 1.00 23.59 438 ALA A O 1
ATOM 6859 N N . SER B 1 460 ? 17.426 -75.497 -2.827 1.00 20.59 439 SER A N 1
ATOM 6860 C CA . SER B 1 460 ? 18.161 -75.956 -3.980 1.00 22.50 439 SER A CA 1
ATOM 6861 C C . SER B 1 460 ? 19.438 -75.151 -4.002 1.00 19.28 439 SER A C 1
ATOM 6862 O O . SER B 1 460 ? 19.343 -73.947 -4.066 1.00 22.56 439 SER A O 1
ATOM 6865 N N . LEU B 1 461 ? 20.597 -75.796 -3.940 1.00 20.18 440 LEU A N 1
ATOM 6866 C CA . LEU B 1 461 ? 21.914 -75.147 -3.918 1.00 21.60 440 LEU A CA 1
ATOM 6867 C C . LEU B 1 461 ? 22.906 -75.835 -4.849 1.00 23.38 440 LEU A C 1
ATOM 6868 O O . LEU B 1 461 ? 22.855 -77.077 -4.998 1.00 21.90 440 LEU A O 1
ATOM 6873 N N . ALA B 1 462 ? 23.870 -75.075 -5.387 1.00 21.84 441 ALA A N 1
ATOM 6874 C CA . ALA B 1 462 ? 24.887 -75.661 -6.225 1.00 23.63 441 ALA A CA 1
ATOM 6875 C C . ALA B 1 462 ? 26.188 -74.907 -6.024 1.00 25.53 441 ALA A C 1
ATOM 6876 O O . ALA B 1 462 ? 26.166 -73.722 -5.736 1.00 25.25 441 ALA A O 1
ATOM 6878 N N . THR B 1 463 ? 27.288 -75.573 -6.315 1.00 29.79 442 THR A N 1
ATOM 6879 C CA . THR B 1 463 ? 28.590 -74.963 -6.237 1.00 35.36 442 THR A CA 1
ATOM 6880 C C . THR B 1 463 ? 28.750 -73.994 -7.372 1.00 39.17 442 THR A C 1
ATOM 6881 O O . THR B 1 463 ? 28.068 -74.063 -8.359 1.00 39.97 442 THR A O 1
ATOM 6885 N N . ALA B 1 464 ? 29.684 -73.078 -7.211 1.00 51.17 443 ALA A N 1
ATOM 6886 C CA . ALA B 1 464 ? 29.892 -72.087 -8.223 1.00 53.43 443 ALA A CA 1
ATOM 6887 C C . ALA B 1 464 ? 30.397 -72.832 -9.417 1.00 56.24 443 ALA A C 1
ATOM 6888 O O . ALA B 1 464 ? 31.299 -73.649 -9.308 1.00 65.87 443 ALA A O 1
ATOM 6890 N N . ALA B 1 465 ? 29.739 -72.556 -10.528 1.00 61.50 444 ALA A N 1
ATOM 6891 C CA . ALA B 1 465 ? 29.952 -73.172 -11.815 1.00 63.39 444 ALA A CA 1
ATOM 6892 C C . ALA B 1 465 ? 30.265 -72.059 -12.808 1.00 61.48 444 ALA A C 1
ATOM 6893 O O . ALA B 1 465 ? 29.685 -71.035 -12.680 1.00 74.46 444 ALA A O 1
ATOM 6895 N N . SER B 1 466 ? 31.039 -72.318 -13.859 1.00 62.91 445 SER A N 1
ATOM 6896 C CA . SER B 1 466 ? 31.515 -71.321 -14.767 1.00 56.31 445 SER A CA 1
ATOM 6897 C C . SER B 1 466 ? 31.853 -72.153 -15.962 1.00 49.89 445 SER A C 1
ATOM 6898 O O . SER B 1 466 ? 32.632 -73.057 -15.846 1.00 51.19 445 SER A O 1
ATOM 6901 N N . PRO B 1 467 ? 31.278 -71.858 -17.093 1.00 39.39 446 PRO A N 1
ATOM 6902 C CA . PRO B 1 467 ? 31.546 -72.623 -18.318 1.00 37.87 446 PRO A CA 1
ATOM 6903 C C . PRO B 1 467 ? 33.036 -72.463 -18.680 1.00 32.84 446 PRO A C 1
ATOM 6904 O O . PRO B 1 467 ? 33.565 -71.329 -18.670 1.00 28.19 446 PRO A O 1
ATOM 6908 N N . GLY B 1 468 ? 33.690 -73.589 -18.967 1.00 29.27 447 GLY A N 1
ATOM 6909 C CA . GLY B 1 468 ? 35.140 -73.621 -19.179 1.00 25.78 447 GLY A CA 1
ATOM 6910 C C . GLY B 1 468 ? 35.405 -73.297 -20.626 1.00 23.35 447 GLY A C 1
ATOM 6911 O O . GLY B 1 468 ? 34.690 -73.740 -21.494 1.00 21.93 447 GLY A O 1
ATOM 6912 N N . SER B 1 469 ? 36.448 -72.532 -20.893 1.00 25.01 448 SER A N 1
ATOM 6913 C CA . SER B 1 469 ? 36.764 -72.139 -22.287 1.00 25.45 448 SER A CA 1
ATOM 6914 C C . SER B 1 469 ? 37.579 -73.189 -22.990 1.00 24.95 448 SER A C 1
ATOM 6915 O O . SER B 1 469 ? 38.569 -73.695 -22.456 1.00 23.44 448 SER A O 1
ATOM 6918 N N . SER B 1 470 ? 37.194 -73.435 -24.244 1.00 24.54 449 SER A N 1
ATOM 6919 C CA . SER B 1 470 ? 37.784 -74.496 -25.021 1.00 26.87 449 SER A CA 1
ATOM 6920 C C . SER B 1 470 ? 39.066 -74.082 -25.805 1.00 28.12 449 SER A C 1
ATOM 6921 O O . SER B 1 470 ? 39.718 -74.976 -26.426 1.00 29.48 449 SER A O 1
ATOM 6924 N N . ALA B 1 471 ? 39.440 -72.783 -25.759 1.00 27.51 450 ALA A N 1
ATOM 6925 C CA . ALA B 1 471 ? 40.686 -72.247 -26.387 1.00 28.27 450 ALA A CA 1
ATOM 6926 C C . ALA B 1 471 ? 41.197 -70.997 -25.628 1.00 30.75 450 ALA A C 1
ATOM 6927 O O . ALA B 1 471 ? 40.352 -70.289 -24.997 1.00 31.05 450 ALA A O 1
#

B-factor: mean 23.2, std 8.84, range [8.52, 80.09]

InterPro domains:
  IPR006047 Glycosyl hydrolase family 13, catalytic domain [PF00128] (14-340)
  IPR006047 Glycosyl hydrolase family 13, catalytic domain [SM00642] (14-370)
  IPR017853 Glycoside hydrolase superfamily [SSF51445] (3-377)
  IPR045857 Oligo-1,6-glucosidase, domain 2 [G3DSA:3.90.400.10] (120-173)

Organism: Arthrobacter globiformis (NCBI:txid1665)

Nearest PDB structures (foldseek):
  5zxg-assembly1_A  TM=1.002E+00  e=1.255E-95  Arthrobacter globiformis
  6a0j-assembly1_A  TM=9.992E-01  e=6.239E-93  Arthrobacter globiformis
  5zxg-assembly1_B  TM=9.957E-01  e=3.127E-92  Arthrobacter globiformis
  6a0l-assembly1_A-2  TM=9.994E-01  e=2.848E-91  Arthrobacter globiformis
  1jf5-assembly1_B  TM=9.422E-01  e=4.812E-52  Thermoactinomyces vulgaris

Foldseek 3Di:
DAFQCLLLAAEAEDQQQFEFQPDCVLDDPQADDQQDFFDFAHGPLRALVGCLVCVVVCVLLLGQEYEYQAFAAARTSRQLQHQDLLFGHSSHHGLVSVLVSLVSSVVSNHAYAYEQNQFWHFCNHPLNVQCLPCPPNRPNNQQFAAQHPNFDPVPFTRTDADVRDNGTTTGNPVDVVSLVVSLCSLVNVVVSRHQEYEYDPCVSDDVVSQLVNCCSNCVVPVRRFYEYADQDQFLVQQPPRGGLEYAPNQLLVLLLCQLAVVNAFQARSQVSQVVSVVSHDDSRLSNYEYENDELAFWQLCVSNVNPLLSSLLSLLSQLQGRYHYYHYPQSLQPDGAGHPPGRRRHRDPDSVSGPVVSNVSSSVSSVLLSVDSLSSPFDWHKDAPDRFKIWIWRHDPQKIKIKMWGQAQKDKAQQCVVVSRNVPDRDIDIAHHRGMDIDMDD/DAAFPCLLLFAEAEDQQQFEFAPDCVLPDPQADDQQDFFDFAHGPLRALVGVLVCVVVVVLLLGQEYEYQAFAAARTSRQLQHADLLFGHSSHHGLVSVLVSLVSSVVVNHAYAYEQNQFWHFCNHPLNVQCLVCPPNRPSNQQFAAQGPNFDPVVFGNTDADVRDPGTTTTNPVDVVSLVVSLCSLVNVVVSRHQEYEYDPCVSPDLVSQLVSCCSNCVVPVRRFYEYEDLDQFLVQQPPRGGNEYAPNQLLCLLLCQLAVVNAFLVRSQVSQVVSLVSHDDNRLSNYEYENDELQFWALCVSNVNPLLSSLLSLLSQLQGRYHYYHYPQSQQPDGAGHPPGRSRHRDPPSVSGNVVSNVSNSVSSVLCSPDSQSSPFDWGWADPDRFKIWIWGDDDPKIKIKIFGQAAKDKDQLPVPVSSPQDPDRMDIAHHSGIDIDIHDDDDDDPD

Radius of gyration: 35.42 Å; Cα contacts (8 Å, |Δi|>4): 2088; chains: 2; bounding box: 63×96×94 Å

Secondary structure (DSSP, 8-state):
----GGGGG--EEEE-GGGS----GGGS-TTPPPTTSPP-SS------HHHHHHTHHHHHHHT--EEEE---EEESSSS--SEEEEEEE-TTT--HHHHHHHHHHHHHHT-EEEEEE--SB--TTSHHHHHHHHHGGGSTTGGGS-B-SSS---SSS-SB-BSTT-TTSBBP-TTSHHHHHHHHHHHHHHHHTT--EEEESSGGGS-HHHHHHHHHHHHHH-TT-EEEE--SS--GGG-SSSS-SEEB-HHHHHHHHIIIII--S-HHHHHHHHHHHHHHSPTT-GGG-EE-S--TTS--HHHHTTT-HHHHHHHHHHHHHSSSEEEEETTGGGT----STTTT-PPPP--GGGS-HHHHHHHHHHHHHHHH-THHHHSEEEEEEEETTEEEEEEEETTEEEEEEEE-SS-EEEESTT-GGGTT-S-SEEEE-TT-EEEEE----PPP--/---GGGGG--EEEE-GGGT----GGG--TTPPPTTSPP-SS------HHHHHHTHHHHHHHT--EEEEPP-EEESSSS--SEEEEEEE-TTT--HHHHHHHHHHHHHHT-EEEEEE--SB--TTSHHHHHHHHHGGG-TTGGGB-B-SSS---SSS-SB-EETTEEEEEBB-TTSHHHHHHHHHHHHHHHHTT--EEEESSGGGS-HHHHHHHHHHHHHH-TT-EEEE--SS--GGG-SSSS-S-BB-HHHHHHHHIIIII--S-HHHHHHHHHHHHHHSPTT-STT-EE-S--TTS--HHHHTTT-HHHHHHHHHHHHHSSSEEEEETTGGGT----STTTT-PPPP--GGGS-HHHHHHHHHHHHHHHH-THHHHSEEEEEEEETTEEEEEEE-SS-EEEEEEE-SS-EEEEGGG-TTTGGG---EEEE-TT-EEEEEE-

Sequence (892 aa):
TAPDWLADAVFYQIFPERFANADPSLDPQNVVPWGSTPTPDNFFGGDLQGIIDHLDHIVALGANALYLTPIFEADTNHRYDAKDYFSIDHRLGTLETFHALMAECRARGIRIVLDAVLNHCGDGHWAFADVVENEADSAYVNWFSVEGFPVTAHPTPNYRTCSGCYYLPKWNAYNPEVRHHHLDVARYWIDQGIDGWRLDVPYFINHTFWREFRTAVKGKSEDLYIVAEEWRSPVEWLQGDTADGTMNYTARDLILGFTADGGIDASALAAGLNALHAEIPAGFHRGMLNLLGSHDTERVLTRHAGDVEAALLSYALLFSLEGAPMVYYGDEVGLTGDNDPGCRGAMPWNEESWNTRLLDGIRTFAAFRAHQPAMRRGRQTAVALDADTIAIVRSGGDERAAVIVHRGEGTTVDTASIPELAPLDADTVVLGPLGTASLATAVTAPDWLADAVFYQIFPERFANADPSLDPQNVVPWGSTPTPDNFFGGDLQGIIDHLDHIVALGANALYLTPIFEADTNHRYDAKDYFSIDHRLGTLETFHALMAECRARGIRIVLDAVLNHCGDGHWAFADVVENEADSAYVNWFSVEGFPVTAHPTPNYRTCSGCYYLPKWNAYNPEVRHHHLDVARYWIDQGIDGWRLDVPYFINHTFWREFRTAVKGKSEDLYIVAEEWRSPVEWLQGDTADGTMNYTARDLILGFTADGGIDASALAAGLNALHAEIPAGFHRGMLNLLGSHDTERVLTRHAGDVEAALLSYALLFSLEGAPMVYYGDEVGLTGDNDPGCRGAMPWNEESWNTRLLDGIRTFAAFRAHQPAMRRGRQTAVALDADTIAIVRSGGDERAAVIVHRGEGTTVDTASIPELAPLDADTVVLGPLGTASLATAASPGSSA